Protein AF-A0A9P7X6H3-F1 (afdb_monomer)

Foldseek 3Di:
DDDDDPPPVVPPPPPPDDPPQQDDAPADPQKDWDAKAFADPVQGQFPAWPDFALQDAPNVLRVVLVVLVFFKWKFAQQGTIGGHLGTSDGHGDPHADQAHSNGSSHGHGYVRMIGMMGGHVSDDDPQKDWPAKFQADVPGQQADDKDFALQDDPSVLCVVQVVVDPQFQKWKFAAQGMIGTHNDHGDPVGHDPRVQQAHAHSNGNPDTGAHHSMITMMGGDDDDDDDDDDDDDDDDDDDDDDDDDQKAWPFKFFADVVGQADDDKDFALQDDQVVLVVVLVVAFKWKFADQTMIGGHNGTPDPHGDPQQAQAHSNGSVGTGAYDRMITMMGGHDDDDDDDDDDDDDDDDDDDDDDDDDDDDDDDQWAWQQAPDPQLAAEAFEDELWAWQDDDDPPPDDDDDDDDDDDTWILCCLVPALVNLLVLLVLCLLLRHREYAYEDADDPSSLVVVVSNLVSQVVCVVVVRRHAYEYAYECSRPPLPCLVVLLVSCLVCLPRPRFIAISVSAGEYEYEADLVSWQVSVVVSNVSNVGHHAYEYAHPDPPADDAPCVGRVNHQEYEPPVLQADPALDQRDCVVVVVRLPGHHQDVSVRRAYEYEHWQWWAAFDPRLRFATTENPPVSRVVSLVVCLVCLVRHSYYYYHHCQPLNTQGHQHALDPPPRSHIPPSPQRHNQLTNVLSSNVSSQSSCCSSVSHRDFLPAKKKKKKFFQEALPDDDDDPNHRGPPSVSYAQKIKMKIQDNAWWKKWKDFPNDIDIDIDGHGIDTDMDHHDAGQKMWMWIGDPNDTPDIDIDRRGHPDDDDPDDHRRMRMDMDD

Radius of gyration: 33.31 Å; Cα contacts (8 Å, |Δi|>4): 1770; chains: 1; bounding box: 80×88×104 Å

Structure (mmCIF, N/CA/C/O backbone):
data_AF-A0A9P7X6H3-F1
#
_entry.id   AF-A0A9P7X6H3-F1
#
loop_
_atom_site.group_PDB
_atom_site.id
_atom_site.type_symbol
_atom_site.label_atom_id
_atom_site.label_alt_id
_atom_site.label_comp_id
_atom_site.label_asym_id
_atom_site.label_entity_id
_atom_site.label_seq_id
_atom_site.pdbx_PDB_ins_code
_atom_site.Cartn_x
_atom_site.Cartn_y
_atom_site.Cartn_z
_atom_site.occupancy
_atom_site.B_iso_or_equiv
_atom_site.auth_seq_id
_atom_site.auth_comp_id
_atom_site.auth_asym_id
_atom_site.auth_atom_id
_atom_site.pdbx_PDB_model_num
ATOM 1 N N . MET A 1 1 ? 49.421 25.898 -24.407 1.00 41.81 1 MET A N 1
ATOM 2 C CA . MET A 1 1 ? 50.302 25.240 -23.419 1.00 41.81 1 MET A CA 1
ATOM 3 C C . MET A 1 1 ? 50.288 26.052 -22.137 1.00 41.81 1 MET A C 1
ATOM 5 O O . MET A 1 1 ? 50.899 27.104 -22.130 1.00 41.81 1 MET A O 1
ATOM 9 N N . VAL A 1 2 ? 49.574 25.591 -21.111 1.00 27.84 2 VAL A N 1
ATOM 10 C CA . VAL A 1 2 ? 50.087 25.382 -19.745 1.00 27.84 2 VAL A CA 1
ATOM 11 C C . VAL A 1 2 ? 49.205 24.264 -19.191 1.00 27.84 2 VAL A C 1
ATOM 13 O O . VAL A 1 2 ? 48.004 24.447 -19.017 1.00 27.84 2 VAL A O 1
ATOM 16 N N . ALA A 1 3 ? 49.777 23.071 -19.050 1.00 30.83 3 ALA A N 1
ATOM 17 C CA . ALA A 1 3 ? 49.120 21.932 -18.428 1.00 30.83 3 ALA A CA 1
ATOM 18 C C . ALA A 1 3 ? 49.237 22.090 -16.909 1.00 30.83 3 ALA A C 1
ATOM 20 O O . ALA A 1 3 ? 50.343 22.263 -16.399 1.00 30.83 3 ALA A O 1
ATOM 21 N N . ILE A 1 4 ? 48.111 22.046 -16.199 1.00 27.45 4 ILE A N 1
ATOM 22 C CA . ILE A 1 4 ? 48.088 21.968 -14.737 1.00 27.45 4 ILE A CA 1
ATOM 23 C C . ILE A 1 4 ? 47.802 20.508 -14.378 1.00 27.45 4 ILE A C 1
ATOM 25 O O . ILE A 1 4 ? 46.800 19.939 -14.807 1.00 27.45 4 ILE A O 1
ATOM 29 N N . SER A 1 5 ? 48.738 19.895 -13.655 1.00 29.77 5 SER A N 1
ATOM 30 C CA . SER A 1 5 ? 48.738 18.478 -13.284 1.00 29.77 5 SER A CA 1
ATOM 31 C C . SER A 1 5 ? 47.579 18.092 -12.346 1.00 29.77 5 SER A C 1
ATOM 33 O O . SER A 1 5 ? 47.166 18.917 -11.529 1.00 29.77 5 SER A O 1
ATOM 35 N N . PRO A 1 6 ? 47.110 16.824 -12.357 1.00 33.28 6 PRO A N 1
ATOM 36 C CA . PRO A 1 6 ? 45.924 16.375 -11.608 1.00 33.28 6 PRO A CA 1
ATOM 37 C C . PRO A 1 6 ? 46.096 16.310 -10.079 1.00 33.28 6 PRO A C 1
ATOM 39 O O . PRO A 1 6 ? 45.194 15.870 -9.372 1.00 33.28 6 PRO A O 1
ATOM 42 N N . SER A 1 7 ? 47.241 16.725 -9.538 1.00 33.44 7 SER A N 1
ATOM 43 C CA . SER A 1 7 ? 47.628 16.425 -8.155 1.00 33.44 7 SER A CA 1
ATOM 44 C C . SER A 1 7 ? 47.259 17.505 -7.128 1.00 33.44 7 SER A C 1
ATOM 46 O O . SER A 1 7 ? 47.526 17.313 -5.948 1.00 33.44 7 SER A O 1
ATOM 48 N N . PHE A 1 8 ? 46.625 18.615 -7.531 1.00 28.17 8 PHE A N 1
ATOM 49 C CA . PHE A 1 8 ? 46.213 19.697 -6.612 1.00 28.17 8 PHE A CA 1
ATOM 50 C C . PHE A 1 8 ? 44.702 19.780 -6.333 1.00 28.17 8 PHE A C 1
ATOM 52 O O . PHE A 1 8 ? 44.291 20.506 -5.432 1.00 28.17 8 PHE A O 1
ATOM 59 N N . LEU A 1 9 ? 43.872 18.992 -7.023 1.00 29.41 9 LEU A N 1
ATOM 60 C CA . LEU A 1 9 ? 42.429 18.886 -6.737 1.00 29.41 9 LEU A CA 1
ATOM 61 C C . LEU A 1 9 ? 42.091 17.803 -5.696 1.00 29.41 9 LEU A C 1
ATOM 63 O O . LEU A 1 9 ? 40.960 17.731 -5.227 1.00 29.41 9 LEU A O 1
ATOM 67 N N . VAL A 1 10 ? 43.080 17.008 -5.277 1.00 32.66 10 VAL A N 1
ATOM 68 C CA . VAL A 1 10 ? 42.903 15.884 -4.337 1.00 32.66 10 VAL A CA 1
ATOM 69 C C . VAL A 1 10 ? 43.059 16.305 -2.864 1.00 32.66 10 VAL A C 1
ATOM 71 O O . VAL A 1 10 ? 42.777 15.517 -1.972 1.00 32.66 10 VAL A O 1
ATOM 74 N N . SER A 1 11 ? 43.426 17.561 -2.571 1.00 28.02 11 SER A N 1
ATOM 75 C CA . SER A 1 11 ? 43.673 18.008 -1.185 1.00 28.02 11 SER A CA 1
ATOM 76 C C . SER A 1 11 ? 42.703 19.064 -0.638 1.00 28.02 11 SER A C 1
ATOM 78 O O . SER A 1 11 ? 42.835 19.440 0.523 1.00 28.02 11 SER A O 1
ATOM 80 N N . ALA A 1 12 ? 41.711 19.507 -1.421 1.00 30.08 12 ALA A N 1
ATOM 81 C CA . ALA A 1 12 ? 40.675 20.454 -0.972 1.00 30.08 12 ALA A CA 1
ATOM 82 C C . ALA A 1 12 ? 39.260 19.842 -0.871 1.00 30.08 12 ALA A C 1
ATOM 84 O O . ALA A 1 12 ? 38.322 20.532 -0.486 1.00 30.08 12 ALA A O 1
ATOM 85 N N . LEU A 1 13 ? 39.098 18.546 -1.169 1.00 28.98 13 LEU A N 1
ATOM 86 C CA . LEU A 1 13 ? 37.821 17.821 -1.053 1.00 28.98 13 LEU A CA 1
ATOM 87 C C . LEU A 1 13 ? 37.725 16.924 0.195 1.00 28.98 13 LEU A C 1
ATOM 89 O O . LEU A 1 13 ? 36.694 16.303 0.424 1.00 28.98 13 LEU A O 1
ATOM 93 N N . SER A 1 14 ? 38.747 16.913 1.054 1.00 29.20 14 SER A N 1
ATOM 94 C CA . SER A 1 14 ? 38.771 16.099 2.282 1.00 29.20 14 SER A CA 1
ATOM 95 C C . SER A 1 14 ? 38.169 16.788 3.519 1.00 29.20 14 SER A C 1
ATOM 97 O O . SER A 1 14 ? 38.412 16.341 4.636 1.00 29.20 14 SER A O 1
ATOM 99 N N . GLN A 1 15 ? 37.396 17.871 3.358 1.00 30.36 15 GLN A N 1
ATOM 100 C CA . GLN A 1 15 ? 36.720 18.554 4.478 1.00 30.36 15 GLN A CA 1
ATOM 101 C C . GLN A 1 15 ? 35.250 18.927 4.233 1.00 30.36 15 GLN A C 1
ATOM 103 O O . GLN A 1 15 ? 34.681 19.693 5.007 1.00 30.36 15 GLN A O 1
ATOM 108 N N . ILE A 1 16 ? 34.581 18.343 3.235 1.00 31.72 16 ILE A N 1
ATOM 109 C CA . ILE A 1 16 ? 33.112 18.335 3.249 1.00 31.72 16 ILE A CA 1
ATOM 110 C C . ILE A 1 16 ? 32.693 17.027 3.908 1.00 31.72 16 ILE A C 1
ATOM 112 O O . ILE A 1 16 ? 32.660 15.973 3.275 1.00 31.72 16 ILE A O 1
ATOM 116 N N . ALA A 1 17 ? 32.453 17.098 5.217 1.00 27.98 17 ALA A N 1
ATOM 117 C CA . ALA A 1 17 ? 31.860 15.999 5.958 1.00 27.98 17 ALA A CA 1
ATOM 118 C C . ALA A 1 17 ? 30.542 15.574 5.273 1.00 27.98 17 ALA A C 1
ATOM 120 O O . ALA A 1 17 ? 29.773 16.440 4.843 1.00 27.98 17 ALA A O 1
ATOM 121 N N . PRO A 1 18 ? 30.275 14.263 5.148 1.00 27.91 18 PRO A N 1
ATOM 122 C CA . PRO A 1 18 ? 29.034 13.761 4.575 1.00 27.91 18 PRO A CA 1
ATOM 123 C C . PRO A 1 18 ? 27.841 14.323 5.354 1.00 27.91 18 PRO A C 1
ATOM 125 O O . PRO A 1 18 ? 27.848 14.319 6.584 1.00 27.91 18 PRO A O 1
ATOM 128 N N . LEU A 1 19 ? 26.804 14.787 4.649 1.00 32.22 19 LEU A N 1
ATOM 129 C CA . LEU A 1 19 ? 25.505 15.067 5.263 1.00 32.22 19 LEU A CA 1
ATOM 130 C C . LEU A 1 19 ? 24.871 13.725 5.647 1.00 32.22 19 LEU A C 1
ATOM 132 O O . LEU A 1 19 ? 24.124 13.113 4.886 1.00 32.22 19 LEU A O 1
ATOM 136 N N . THR A 1 20 ? 25.243 13.237 6.824 1.00 31.69 20 THR A N 1
ATOM 137 C CA . THR A 1 20 ? 24.634 12.099 7.499 1.00 31.69 20 THR A CA 1
ATOM 138 C C . THR A 1 20 ? 23.158 12.408 7.746 1.00 31.69 20 THR A C 1
ATOM 140 O O . THR A 1 20 ? 22.813 13.387 8.411 1.00 31.69 20 THR A O 1
ATOM 143 N N . LYS A 1 21 ? 22.270 11.581 7.170 1.00 36.97 21 LYS A N 1
ATOM 144 C CA . LYS A 1 21 ? 20.829 11.582 7.467 1.00 36.97 21 LYS A CA 1
ATOM 145 C C . LYS A 1 21 ? 20.679 11.527 8.984 1.00 36.97 21 LYS A C 1
ATOM 147 O O . LYS A 1 21 ? 21.232 10.638 9.629 1.00 36.97 21 LYS A O 1
ATOM 152 N N . ARG A 1 22 ? 19.991 12.530 9.527 1.00 42.62 22 ARG A N 1
ATOM 153 C CA . ARG A 1 22 ? 19.815 12.694 10.963 1.00 42.62 22 ARG A CA 1
ATOM 154 C C . ARG A 1 22 ? 18.966 11.541 11.510 1.00 42.62 22 ARG A C 1
ATOM 156 O O . ARG A 1 22 ? 17.869 11.319 11.000 1.00 42.62 22 ARG A O 1
ATOM 163 N N . ALA A 1 23 ? 19.489 10.770 12.463 1.00 43.84 23 ALA A N 1
ATOM 164 C CA . ALA A 1 23 ? 18.761 9.662 13.065 1.00 43.84 23 ALA A CA 1
ATOM 165 C C . ALA A 1 23 ? 17.569 10.214 13.857 1.00 43.84 23 ALA A C 1
ATOM 167 O O . ALA A 1 23 ? 17.707 11.177 14.614 1.00 43.84 23 ALA A O 1
ATOM 168 N N . ALA A 1 24 ? 16.388 9.624 13.667 1.00 51.12 24 ALA A N 1
ATOM 169 C CA . ALA A 1 24 ? 15.258 9.926 14.531 1.00 51.12 24 ALA A CA 1
ATOM 170 C C . ALA A 1 24 ? 15.581 9.402 15.940 1.00 51.12 24 ALA A C 1
ATOM 172 O O . ALA A 1 24 ? 15.992 8.244 16.060 1.00 51.12 24 ALA A O 1
ATOM 173 N N . PRO A 1 25 ? 15.421 10.222 16.991 1.00 62.91 25 PRO A N 1
ATOM 174 C CA . PRO A 1 25 ? 15.716 9.777 18.338 1.00 62.91 25 PRO A CA 1
ATOM 175 C C . PRO A 1 25 ? 14.772 8.632 18.760 1.00 62.91 25 PRO A C 1
ATOM 177 O O . PRO A 1 25 ? 13.554 8.708 18.587 1.00 62.91 25 PRO A O 1
ATOM 180 N N . VAL A 1 26 ? 15.343 7.561 19.311 1.00 78.25 26 VAL A N 1
ATOM 181 C CA . VAL A 1 26 ? 14.669 6.501 20.067 1.00 78.25 26 VAL A CA 1
ATOM 182 C C . VAL A 1 26 ? 14.180 7.054 21.410 1.00 78.25 26 VAL A C 1
ATOM 184 O O . VAL A 1 26 ? 14.840 6.979 22.450 1.00 78.25 26 VAL A O 1
ATOM 187 N N . LEU A 1 27 ? 12.968 7.600 21.393 1.00 75.69 27 LEU A N 1
ATOM 188 C CA . LEU A 1 27 ? 12.344 8.173 22.579 1.00 75.69 27 LEU A CA 1
ATOM 189 C C . LEU A 1 27 ? 11.728 7.092 23.491 1.00 75.69 27 LEU A C 1
ATOM 191 O O . LEU A 1 27 ? 11.191 6.095 23.001 1.00 75.69 27 LEU A O 1
ATOM 195 N N . PRO A 1 28 ? 11.727 7.290 24.824 1.00 76.62 28 PRO A N 1
ATOM 196 C CA . PRO A 1 28 ? 10.930 6.478 25.735 1.00 76.62 28 PRO A CA 1
ATOM 197 C C . PRO A 1 28 ? 9.444 6.490 25.352 1.00 76.62 28 PRO A C 1
ATOM 199 O O . PRO A 1 28 ? 8.926 7.491 24.855 1.00 76.62 28 PRO A O 1
ATOM 202 N N . ALA A 1 29 ? 8.737 5.395 25.641 1.00 70.12 29 ALA A N 1
ATOM 203 C CA . ALA A 1 29 ? 7.319 5.259 25.323 1.00 70.12 29 ALA A CA 1
ATOM 204 C C . ALA A 1 29 ? 6.492 6.445 25.849 1.00 70.12 29 ALA A C 1
ATOM 206 O O . ALA A 1 29 ? 6.606 6.853 27.011 1.00 70.12 29 ALA A O 1
ATOM 207 N N . GLY A 1 30 ? 5.652 6.982 24.966 1.00 63.94 30 GLY A N 1
ATOM 208 C CA . GLY A 1 30 ? 4.824 8.139 25.251 1.00 63.94 30 GLY A CA 1
ATOM 209 C C . GLY A 1 30 ? 5.572 9.464 25.212 1.00 63.94 30 GLY A C 1
ATOM 210 O O . GLY A 1 30 ? 5.006 10.415 25.699 1.00 63.94 30 GLY A O 1
ATOM 211 N N . TRP A 1 31 ? 6.792 9.585 24.686 1.00 79.12 31 TRP A N 1
ATOM 212 C CA . TRP A 1 31 ? 7.409 10.888 24.406 1.00 79.12 31 TRP A CA 1
ATOM 213 C C . TRP A 1 31 ? 7.329 11.229 22.924 1.00 79.12 31 TRP A C 1
ATOM 215 O O . TRP A 1 31 ? 7.522 10.377 22.063 1.00 79.12 31 TRP A O 1
ATOM 225 N N . THR A 1 32 ? 7.048 12.493 22.627 1.00 71.12 32 THR A N 1
ATOM 226 C CA . THR A 1 32 ? 6.862 13.005 21.269 1.00 71.12 32 THR A CA 1
ATOM 227 C C . THR A 1 32 ? 7.611 14.316 21.102 1.00 71.12 32 THR A C 1
ATOM 229 O O . THR A 1 32 ? 7.591 15.176 21.990 1.00 71.12 32 THR A O 1
ATOM 232 N N . TYR A 1 33 ? 8.284 14.472 19.963 1.00 80.12 33 TYR A N 1
ATOM 233 C CA . TYR A 1 33 ? 8.873 15.751 19.588 1.00 80.12 33 TYR A CA 1
ATOM 234 C C . TYR A 1 33 ? 7.766 16.784 19.384 1.00 80.12 33 TYR A C 1
ATOM 236 O O . TYR A 1 33 ? 6.768 16.494 18.730 1.00 80.12 33 TYR A O 1
ATOM 244 N N . GLN A 1 34 ? 7.938 17.968 19.966 1.00 76.62 34 GLN A N 1
ATOM 245 C CA . GLN A 1 34 ? 6.949 19.037 19.888 1.00 76.62 34 GLN A CA 1
ATOM 246 C C . GLN A 1 34 ? 7.307 20.011 18.777 1.00 76.62 34 GLN A C 1
ATOM 248 O O . GLN A 1 34 ? 6.606 20.099 17.775 1.00 76.62 34 GLN A O 1
ATOM 253 N N . ASN A 1 35 ? 8.381 20.775 18.971 1.00 77.38 35 ASN A N 1
ATOM 254 C CA . ASN A 1 35 ? 8.895 21.718 17.984 1.00 77.38 35 ASN A CA 1
ATOM 255 C C . ASN A 1 35 ? 10.241 22.304 18.450 1.00 77.38 35 ASN A C 1
ATOM 257 O O . ASN A 1 35 ? 10.721 22.018 19.553 1.00 77.38 35 ASN A O 1
ATOM 261 N N . CYS A 1 36 ? 10.818 23.178 17.629 1.00 83.19 36 CYS A N 1
ATOM 262 C CA . CYS A 1 36 ? 11.856 24.112 18.041 1.00 83.19 36 CYS A CA 1
ATOM 263 C C . CYS A 1 36 ? 11.220 25.384 18.628 1.00 83.19 36 CYS A C 1
ATOM 265 O O . CYS A 1 36 ? 10.339 25.992 18.014 1.00 83.19 36 CYS A O 1
ATOM 267 N N . TYR A 1 37 ? 11.683 25.809 19.802 1.00 81.88 37 TYR A N 1
ATOM 268 C CA . TYR A 1 37 ? 11.174 26.993 20.496 1.00 81.88 37 TYR A CA 1
ATOM 269 C C . TYR A 1 37 ? 12.285 28.007 20.747 1.00 81.88 37 TYR A C 1
ATOM 271 O O . TYR A 1 37 ? 13.452 27.638 20.888 1.00 81.88 37 TYR A O 1
ATOM 279 N N . LYS A 1 38 ? 11.918 29.290 20.818 1.00 82.38 38 LYS A N 1
ATOM 280 C CA . LYS A 1 38 ? 12.827 30.336 21.294 1.00 82.38 38 LYS A CA 1
ATOM 281 C C . LYS A 1 38 ? 13.113 30.123 22.782 1.00 82.38 38 LYS A C 1
ATOM 283 O O . LYS A 1 38 ? 12.173 29.964 23.560 1.00 82.38 38 LYS A O 1
ATOM 288 N N . ASP A 1 39 ? 14.384 30.168 23.152 1.00 82.50 39 ASP A N 1
ATOM 289 C CA . ASP A 1 39 ? 14.841 30.118 24.538 1.00 82.50 39 ASP A CA 1
ATOM 290 C C . ASP A 1 39 ? 15.669 31.365 24.885 1.00 82.50 39 ASP A C 1
ATOM 292 O O . ASP A 1 39 ? 16.055 32.131 24.000 1.00 82.50 39 ASP A O 1
ATOM 296 N N . SER A 1 40 ? 15.887 31.629 26.171 1.00 80.00 40 SER A N 1
ATOM 297 C CA . SER A 1 40 ? 16.747 32.726 26.614 1.00 80.00 40 SER A CA 1
ATOM 298 C C . SER A 1 40 ? 17.329 32.460 27.994 1.00 80.00 40 SER A C 1
ATOM 300 O O . SER A 1 40 ? 16.623 32.046 28.911 1.00 80.00 40 SER A O 1
ATOM 302 N N . SER A 1 41 ? 18.602 32.804 28.188 1.00 77.81 41 SER A N 1
ATOM 303 C CA . SER A 1 41 ? 19.276 32.691 29.487 1.00 77.81 41 SER A CA 1
ATOM 304 C C . SER A 1 41 ? 18.647 33.541 30.599 1.00 77.81 41 SER A C 1
ATOM 306 O O . SER A 1 41 ? 18.790 33.198 31.770 1.00 77.81 41 SER A O 1
ATOM 308 N N . SER A 1 42 ? 17.918 34.609 30.259 1.00 74.25 42 SER A N 1
ATOM 309 C CA . SER A 1 42 ? 17.187 35.442 31.225 1.00 74.25 42 SER A CA 1
ATOM 310 C C . SER A 1 42 ? 15.751 34.970 31.493 1.00 74.25 42 SER A C 1
ATOM 312 O O . SER A 1 42 ? 15.132 35.432 32.449 1.00 74.25 42 SER A O 1
ATOM 314 N N . SER A 1 43 ? 15.218 34.057 30.675 1.00 74.50 43 SER A N 1
ATOM 315 C CA . SER A 1 43 ? 13.854 33.526 30.782 1.00 74.50 43 SER A CA 1
ATOM 316 C C . SER A 1 43 ? 13.776 32.146 30.124 1.00 74.50 43 SER A C 1
ATOM 318 O O . SER A 1 43 ? 13.215 32.002 29.035 1.00 74.50 43 SER A O 1
ATOM 320 N N . ARG A 1 44 ? 14.363 31.140 30.784 1.00 80.94 44 ARG A N 1
ATOM 321 C CA . ARG A 1 44 ? 14.472 29.780 30.246 1.00 80.94 44 ARG A CA 1
ATOM 322 C C . ARG A 1 44 ? 13.105 29.121 30.075 1.00 80.94 44 ARG A C 1
ATOM 324 O O . ARG A 1 44 ? 12.334 29.032 31.035 1.00 80.94 44 ARG A O 1
ATOM 331 N N . LEU A 1 45 ? 12.848 28.608 28.872 1.00 79.00 45 LEU A N 1
ATOM 332 C CA . LEU A 1 45 ? 11.628 27.888 28.508 1.00 79.00 45 LEU A CA 1
ATOM 333 C C . LEU A 1 45 ? 11.463 26.602 29.326 1.00 79.00 45 LEU A C 1
ATOM 335 O O . LEU A 1 45 ? 10.361 26.299 29.784 1.00 79.00 45 LEU A O 1
ATOM 339 N N . LEU A 1 46 ? 12.568 25.878 29.521 1.00 85.19 46 LEU A N 1
ATOM 340 C CA . LEU A 1 46 ? 12.690 24.740 30.425 1.00 85.19 46 LEU A CA 1
ATOM 341 C C . LEU A 1 46 ? 13.679 25.129 31.536 1.00 85.19 46 LEU A C 1
ATOM 343 O O . LEU A 1 46 ? 14.866 25.269 31.253 1.00 85.19 46 LEU A O 1
ATOM 347 N N . PRO A 1 47 ? 13.236 25.348 32.786 1.00 80.75 47 PRO A N 1
ATOM 348 C CA . PRO A 1 47 ? 14.084 25.949 33.815 1.00 80.75 47 PRO A CA 1
ATOM 349 C C . PRO A 1 47 ? 15.111 24.996 34.444 1.00 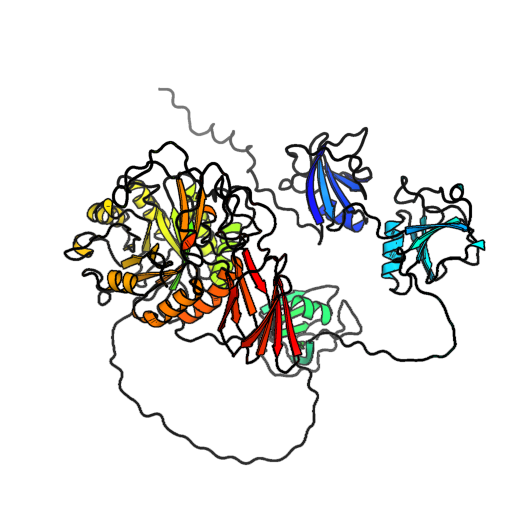80.75 47 PRO A C 1
ATOM 351 O O . PRO A 1 47 ? 16.033 25.474 35.102 1.00 80.75 47 PRO A O 1
ATOM 354 N N . SER A 1 48 ? 14.978 23.672 34.289 1.00 82.62 48 SER A N 1
ATOM 355 C CA . SER A 1 48 ? 15.844 22.704 34.979 1.00 82.62 48 SER A CA 1
ATOM 356 C C . SER A 1 48 ? 16.898 22.116 34.043 1.00 82.62 48 SER A C 1
ATOM 358 O O . SER A 1 48 ? 16.606 21.180 33.306 1.00 82.62 48 SER A O 1
ATOM 360 N N . GLN A 1 49 ? 18.139 22.609 34.083 1.00 91.56 49 GLN A N 1
ATOM 361 C CA . GLN A 1 49 ? 19.245 21.970 33.360 1.00 91.56 49 GLN A CA 1
ATOM 362 C C . GLN A 1 49 ? 19.634 20.665 34.058 1.00 91.56 49 GLN A C 1
ATOM 364 O O . GLN A 1 49 ? 20.092 20.681 35.200 1.00 91.56 49 GLN A O 1
ATOM 369 N N . LEU A 1 50 ? 19.469 19.530 33.382 1.00 84.00 50 LEU A N 1
ATOM 370 C CA . LEU A 1 50 ? 19.810 18.227 33.946 1.00 84.00 50 LEU A CA 1
ATOM 371 C C . LEU A 1 50 ? 21.303 17.916 33.795 1.00 84.00 50 LEU A C 1
ATOM 373 O O . LEU A 1 50 ? 21.896 17.300 34.678 1.00 84.00 50 LEU A O 1
ATOM 377 N N . TYR A 1 51 ? 21.907 18.326 32.677 1.00 89.88 51 TYR A N 1
ATOM 378 C CA . TYR A 1 51 ? 23.354 18.286 32.456 1.00 89.88 51 TYR A CA 1
ATOM 379 C C . TYR A 1 51 ? 23.758 19.120 31.229 1.00 89.88 51 TYR A C 1
ATOM 381 O O . TYR A 1 51 ? 22.930 19.470 30.388 1.00 89.88 51 TYR A O 1
ATOM 389 N N . SER A 1 52 ? 25.063 19.368 31.098 1.00 92.06 52 SER A N 1
ATOM 390 C CA . SER A 1 52 ? 25.705 19.844 29.871 1.00 92.06 52 SER A CA 1
ATOM 391 C C . SER A 1 52 ? 26.975 19.029 29.617 1.00 92.06 52 SER A C 1
ATOM 393 O O . SER A 1 52 ? 27.739 18.775 30.550 1.00 92.06 52 SER A O 1
ATOM 395 N N . GLY A 1 53 ? 27.190 18.547 28.390 1.00 83.75 53 GLY A N 1
ATOM 396 C CA . GLY A 1 53 ? 28.360 17.722 28.085 1.00 83.75 53 GLY A CA 1
ATOM 397 C C . GLY A 1 53 ? 28.490 17.265 26.633 1.00 83.75 53 GLY A C 1
ATOM 398 O O . GLY A 1 53 ? 27.553 17.324 25.838 1.00 83.75 53 GLY A O 1
ATOM 399 N N . SER A 1 54 ? 29.681 16.767 26.289 1.00 81.62 54 SER A N 1
ATOM 400 C CA . SER A 1 54 ? 30.033 16.340 24.927 1.00 81.62 54 SER A CA 1
ATOM 401 C C . SER A 1 54 ? 29.333 15.062 24.463 1.00 81.62 54 SER A C 1
ATOM 403 O O . SER A 1 54 ? 29.358 14.781 23.278 1.00 81.62 54 SER A O 1
ATOM 405 N N . ALA A 1 55 ? 28.688 14.310 25.356 1.00 82.44 55 ALA A N 1
ATOM 406 C CA . ALA A 1 55 ? 27.956 13.084 25.029 1.00 82.44 55 ALA A CA 1
ATOM 407 C C . ALA A 1 55 ? 26.428 13.289 24.926 1.00 82.44 55 ALA A C 1
ATOM 409 O O . ALA A 1 55 ? 25.675 12.323 25.001 1.00 82.44 55 ALA A O 1
ATOM 410 N N . ASN A 1 56 ? 25.949 14.533 24.810 1.00 90.50 56 ASN A N 1
ATOM 411 C CA . ASN A 1 56 ? 24.517 14.831 24.752 1.00 90.50 56 ASN A CA 1
ATOM 412 C C . ASN A 1 56 ? 23.876 14.389 23.426 1.00 90.50 56 ASN A C 1
ATOM 414 O O . ASN A 1 56 ? 24.396 14.726 22.363 1.00 90.50 56 ASN A O 1
ATOM 418 N N . SER A 1 57 ? 22.726 13.722 23.493 1.00 92.19 57 SER A N 1
ATOM 419 C CA . SER A 1 57 ? 21.817 13.449 22.374 1.00 92.19 57 SER A CA 1
ATOM 420 C C . SER A 1 57 ? 20.362 13.731 22.786 1.00 92.19 57 SER A C 1
ATOM 422 O O . SER A 1 57 ? 20.063 13.890 23.975 1.00 92.19 57 SER A O 1
ATOM 424 N N . LEU A 1 58 ? 19.440 13.805 21.822 1.00 86.50 58 LEU A N 1
ATOM 425 C CA . LEU A 1 58 ? 18.004 13.946 22.089 1.00 86.50 58 LEU A CA 1
ATOM 426 C C . LEU A 1 58 ? 17.488 12.728 22.868 1.00 86.50 58 LEU A C 1
ATOM 428 O O . LEU A 1 58 ? 16.766 12.903 23.846 1.00 86.50 58 LEU A O 1
ATOM 432 N N . ASP A 1 59 ? 17.939 11.519 22.519 1.00 87.88 59 ASP A N 1
ATOM 433 C CA . ASP A 1 59 ? 17.601 10.280 23.240 1.00 87.88 59 ASP A CA 1
ATOM 434 C C . ASP A 1 59 ? 18.030 10.323 24.693 1.00 87.88 59 ASP A C 1
ATOM 436 O O . ASP A 1 59 ? 17.236 10.072 25.601 1.00 87.88 59 ASP A O 1
ATOM 440 N N . SER A 1 60 ? 19.303 10.659 24.925 1.00 90.50 60 SER A N 1
ATOM 441 C CA . SER A 1 60 ? 19.860 10.678 26.268 1.00 90.50 60 SER A CA 1
ATOM 442 C C . SER A 1 60 ? 19.208 11.772 27.099 1.00 90.50 60 SER A C 1
ATOM 444 O O . SER A 1 60 ? 18.986 11.576 28.294 1.00 90.50 60 SER A O 1
ATOM 446 N N . CYS A 1 61 ? 18.876 12.905 26.476 1.00 92.62 61 CYS A N 1
ATOM 447 C CA . CYS A 1 61 ? 18.219 14.003 27.157 1.00 92.62 61 CYS A CA 1
ATOM 448 C C . CYS A 1 61 ? 16.786 13.632 27.557 1.00 92.62 61 CYS A C 1
ATOM 450 O O . CYS A 1 61 ? 16.437 13.708 28.736 1.00 92.62 61 CYS A O 1
ATOM 452 N N . VAL A 1 62 ? 15.981 13.127 26.618 1.00 89.62 62 VAL A N 1
ATOM 453 C CA . VAL A 1 62 ? 14.592 12.731 26.887 1.00 89.62 62 VAL A CA 1
ATOM 454 C C . VAL A 1 62 ? 14.529 11.554 27.864 1.00 89.62 62 VAL A C 1
ATOM 456 O O . VAL A 1 62 ? 13.742 11.589 28.809 1.00 89.62 62 VAL A O 1
ATOM 459 N N . ALA A 1 63 ? 15.384 10.537 27.715 1.00 83.69 63 ALA A N 1
ATOM 460 C CA . ALA A 1 63 ? 15.431 9.398 28.631 1.00 83.69 63 ALA A CA 1
ATOM 461 C C . ALA A 1 63 ? 15.785 9.818 30.063 1.00 83.69 63 ALA A C 1
ATOM 463 O O . ALA A 1 63 ? 15.180 9.327 31.023 1.00 83.69 63 ALA A O 1
ATOM 464 N N . LYS A 1 64 ? 16.726 10.753 30.225 1.00 82.69 64 LYS A N 1
ATOM 465 C CA . LYS A 1 64 ? 17.119 11.251 31.545 1.00 82.69 64 LYS A CA 1
ATOM 466 C C . LYS A 1 64 ? 16.071 12.187 32.144 1.00 82.69 64 LYS A C 1
ATOM 468 O O . LYS A 1 64 ? 15.777 12.027 33.323 1.00 82.69 64 LYS A O 1
ATOM 473 N N . CYS A 1 65 ? 15.438 13.063 31.360 1.00 78.94 65 CYS A N 1
ATOM 474 C CA . CYS A 1 65 ? 14.298 13.858 31.834 1.00 78.94 65 CYS A CA 1
ATOM 475 C C . CYS A 1 65 ? 13.118 12.963 32.246 1.00 78.94 65 CYS A C 1
ATOM 477 O O . CYS A 1 65 ? 12.526 13.181 33.300 1.00 78.94 65 CYS A O 1
ATOM 479 N N . ASN A 1 66 ? 12.829 11.902 31.483 1.00 80.50 66 ASN A N 1
ATOM 480 C CA . ASN A 1 66 ? 11.809 10.909 31.826 1.00 80.50 66 ASN A CA 1
ATOM 481 C C . ASN A 1 66 ? 12.154 10.138 33.109 1.00 80.50 66 ASN A C 1
ATOM 483 O O . ASN A 1 66 ? 11.281 9.924 33.944 1.00 80.50 66 ASN A O 1
ATOM 487 N N . THR A 1 67 ? 13.419 9.746 33.286 1.00 74.81 67 THR A N 1
ATOM 488 C CA . THR A 1 67 ? 13.896 9.076 34.512 1.00 74.81 67 THR A CA 1
ATOM 489 C C . THR A 1 67 ? 13.851 10.015 35.718 1.00 74.81 67 THR A C 1
ATOM 491 O O . THR A 1 67 ? 13.524 9.589 36.820 1.00 74.81 67 THR A O 1
ATOM 494 N N . ALA A 1 68 ? 14.120 11.304 35.502 1.00 60.03 68 ALA A N 1
ATOM 495 C CA . ALA A 1 68 ? 14.006 12.352 36.510 1.00 60.03 68 ALA A CA 1
ATOM 496 C C . ALA A 1 68 ? 12.551 12.799 36.769 1.00 60.03 68 ALA A C 1
ATOM 498 O O . ALA A 1 68 ? 12.322 13.666 37.607 1.00 60.03 68 ALA A O 1
ATOM 499 N N . GLY A 1 69 ? 11.566 12.196 36.089 1.00 58.00 69 GLY A N 1
ATOM 500 C CA . GLY A 1 69 ? 10.141 12.423 36.333 1.00 58.00 69 GLY A CA 1
ATOM 501 C C . GLY A 1 69 ? 9.560 13.685 35.693 1.00 58.00 69 GLY A C 1
ATOM 502 O O . GLY A 1 69 ? 8.443 14.065 36.035 1.00 58.00 69 GLY A O 1
ATOM 503 N N . TYR A 1 70 ? 10.280 14.330 34.774 1.00 74.38 70 TYR A N 1
ATOM 504 C CA . TYR A 1 70 ? 9.788 15.503 34.054 1.00 74.38 70 TYR A CA 1
ATOM 505 C C . TYR A 1 70 ? 8.862 15.117 32.895 1.00 74.38 70 TYR A C 1
ATOM 507 O O . TYR A 1 70 ? 9.017 14.045 32.312 1.00 74.38 70 TYR A O 1
ATOM 515 N N . VAL A 1 71 ? 7.919 15.992 32.528 1.00 70.50 71 VAL A N 1
ATOM 516 C CA . VAL A 1 71 ? 7.013 15.780 31.375 1.00 70.50 71 VAL A CA 1
ATOM 517 C C . VAL A 1 71 ? 7.403 16.563 30.118 1.00 70.50 71 VAL A C 1
ATOM 519 O O . VAL A 1 71 ? 6.855 16.298 29.048 1.00 70.50 71 VAL A O 1
ATOM 522 N N . PHE A 1 72 ? 8.380 17.466 30.232 1.00 77.56 72 PHE A N 1
ATOM 523 C CA . PHE A 1 72 ? 9.064 18.126 29.124 1.00 77.56 72 PHE A CA 1
ATOM 524 C C . PHE A 1 72 ? 10.575 17.921 29.213 1.00 77.56 72 PHE A C 1
ATOM 526 O O . PHE A 1 72 ? 11.163 17.896 30.297 1.00 77.56 72 PHE A O 1
ATOM 533 N N . ALA A 1 73 ? 11.194 17.814 28.046 1.00 92.50 73 ALA A N 1
ATOM 534 C CA . ALA A 1 73 ? 12.628 17.688 27.856 1.00 92.50 73 ALA A CA 1
ATOM 535 C C . ALA A 1 73 ? 13.034 18.573 26.684 1.00 92.50 73 ALA A C 1
ATOM 537 O O . ALA A 1 73 ? 12.263 18.736 25.737 1.00 92.50 73 ALA A O 1
ATOM 538 N N . GLY A 1 74 ? 14.236 19.125 26.706 1.00 93.75 74 GLY A N 1
ATOM 539 C CA . GLY A 1 74 ? 14.724 19.898 25.588 1.00 93.75 74 GLY A CA 1
ATOM 540 C C . GLY A 1 74 ? 16.229 20.007 25.540 1.00 93.75 74 GLY A C 1
ATOM 541 O O . GLY A 1 74 ? 16.894 20.142 26.562 1.00 93.75 74 GLY A O 1
ATOM 542 N N . ALA A 1 75 ? 16.759 19.929 24.327 1.00 94.62 75 ALA A N 1
ATOM 543 C CA . ALA A 1 75 ? 18.186 20.020 24.088 1.00 94.62 75 ALA A CA 1
ATOM 544 C C . ALA A 1 75 ? 18.536 21.351 23.419 1.00 94.62 75 ALA A C 1
ATOM 546 O O . ALA A 1 75 ? 17.920 21.729 22.415 1.00 94.62 75 ALA A O 1
ATOM 547 N N . GLU A 1 76 ? 19.522 22.048 23.982 1.00 92.56 76 GLU A N 1
ATOM 548 C CA . GLU A 1 76 ? 19.989 23.358 23.524 1.00 92.56 76 GLU A CA 1
ATOM 549 C C . GLU A 1 76 ? 21.501 23.326 23.265 1.00 92.56 76 GLU A C 1
ATOM 551 O O . GLU A 1 76 ? 22.259 22.561 23.870 1.00 92.56 76 GLU A O 1
ATOM 556 N N . TYR A 1 77 ? 21.939 24.157 22.321 1.00 90.69 77 TYR A N 1
ATOM 557 C CA . TYR A 1 77 ? 23.343 24.416 22.019 1.00 90.69 77 TYR A CA 1
ATOM 558 C C . TYR A 1 77 ? 24.207 23.164 21.750 1.00 90.69 77 TYR A C 1
ATOM 560 O O . TYR A 1 77 ? 25.436 23.182 21.874 1.00 90.69 77 TYR A O 1
ATOM 568 N N . GLY A 1 78 ? 23.607 22.055 21.321 1.00 89.75 78 GLY A N 1
ATOM 569 C CA . GLY A 1 78 ? 24.283 20.782 21.062 1.00 89.75 78 GLY A CA 1
ATOM 570 C C . GLY A 1 78 ? 24.627 19.968 22.314 1.00 89.75 78 GLY A C 1
ATOM 571 O O . GLY A 1 78 ? 24.552 18.742 22.285 1.00 89.75 78 GLY A O 1
ATOM 572 N N . ALA A 1 79 ? 24.993 20.618 23.419 1.00 93.25 79 ALA A N 1
ATOM 573 C CA . ALA A 1 79 ? 25.567 19.966 24.599 1.00 93.25 79 ALA A CA 1
ATOM 574 C C . ALA A 1 79 ? 24.633 19.928 25.814 1.00 93.25 79 ALA A C 1
ATOM 576 O O . ALA A 1 79 ? 24.884 19.153 26.736 1.00 93.25 79 ALA A O 1
ATOM 577 N N . GLU A 1 80 ? 23.586 20.748 25.834 1.00 94.06 80 GLU A N 1
ATOM 578 C CA . GLU A 1 80 ? 22.781 20.978 27.029 1.00 94.06 80 GLU A CA 1
ATOM 579 C C . GLU A 1 80 ? 21.487 20.174 26.991 1.00 94.06 80 GLU A C 1
ATOM 581 O O . GLU A 1 80 ? 20.862 20.027 25.938 1.00 94.06 80 GLU A O 1
ATOM 586 N N . CYS A 1 81 ? 21.082 19.670 28.153 1.00 95.38 81 CYS A N 1
ATOM 587 C CA . CYS A 1 81 ? 19.798 19.024 28.356 1.00 95.38 81 CYS A CA 1
ATOM 588 C C . CYS A 1 81 ? 19.035 19.718 29.482 1.00 95.38 81 CYS A C 1
ATOM 590 O O . CYS A 1 81 ? 19.531 19.829 30.606 1.00 95.38 81 CYS A O 1
ATOM 592 N N . TRP A 1 82 ? 17.817 20.140 29.175 1.00 93.25 82 TRP A N 1
ATOM 593 C CA . TRP A 1 82 ? 16.906 20.855 30.051 1.00 93.25 82 TRP A CA 1
ATOM 594 C C . TRP A 1 82 ? 15.604 20.073 30.194 1.00 93.25 82 TRP A C 1
ATOM 596 O O . TRP A 1 82 ? 15.150 19.424 29.256 1.00 93.25 82 TRP A O 1
ATOM 606 N N . CYS A 1 83 ? 14.977 20.140 31.358 1.00 86.00 83 CYS A N 1
ATOM 607 C CA . CYS A 1 83 ? 13.725 19.469 31.656 1.00 86.00 83 CYS A CA 1
ATOM 608 C C . CYS A 1 83 ? 12.762 20.439 32.348 1.00 86.00 83 CYS A C 1
ATOM 610 O O . CYS A 1 83 ? 13.175 21.444 32.934 1.00 86.00 83 CYS A O 1
ATOM 612 N N . ALA A 1 84 ? 11.468 20.144 32.282 1.00 78.88 84 ALA A N 1
ATOM 613 C CA . ALA A 1 84 ? 10.452 20.873 33.031 1.00 78.88 84 ALA A CA 1
ATOM 614 C C . ALA A 1 84 ? 9.171 20.057 33.171 1.00 78.88 84 ALA A C 1
ATOM 616 O O . ALA A 1 84 ? 8.971 19.061 32.479 1.00 78.88 84 ALA A O 1
ATOM 617 N N . ASN A 1 85 ? 8.271 20.519 34.035 1.00 71.75 85 ASN A N 1
ATOM 618 C CA . ASN A 1 85 ? 6.895 20.022 34.080 1.00 71.75 85 ASN A CA 1
ATOM 619 C C . ASN A 1 85 ? 5.881 20.978 33.434 1.00 71.75 85 ASN A C 1
ATOM 621 O O . ASN A 1 85 ? 4.717 20.628 33.264 1.00 71.75 85 ASN A O 1
ATOM 625 N N . SER A 1 86 ? 6.340 22.156 33.013 1.00 64.81 86 SER A N 1
ATOM 626 C CA . SER A 1 86 ? 5.580 23.161 32.275 1.00 64.81 86 SER A CA 1
ATOM 627 C C . SER A 1 86 ? 6.531 24.005 31.425 1.00 64.81 86 SER A C 1
ATOM 629 O O . SER A 1 86 ? 7.696 24.164 31.786 1.00 64.81 86 SER A O 1
ATOM 631 N N . LEU A 1 87 ? 6.040 24.564 30.318 1.00 68.06 87 LEU A N 1
ATOM 632 C CA . LEU A 1 87 ? 6.809 25.497 29.490 1.00 68.06 87 LEU A CA 1
ATOM 633 C C . LEU A 1 87 ? 6.624 26.936 29.996 1.00 68.06 87 LEU A C 1
ATOM 635 O O . LEU A 1 87 ? 5.491 27.402 30.131 1.00 68.06 87 LEU A O 1
ATOM 639 N N . ASN A 1 88 ? 7.719 27.663 30.228 1.00 65.75 88 ASN A N 1
ATOM 640 C CA . ASN A 1 88 ? 7.700 29.080 30.622 1.00 65.75 88 ASN A CA 1
ATOM 641 C C . ASN A 1 88 ? 7.537 30.006 29.392 1.00 65.75 88 ASN A C 1
ATOM 643 O O . ASN A 1 88 ? 8.379 30.862 29.123 1.00 65.75 88 ASN A O 1
ATOM 647 N N . GLY A 1 89 ? 6.474 29.795 28.607 1.00 60.88 89 GLY A N 1
ATOM 648 C CA . GLY A 1 89 ? 6.227 30.433 27.302 1.00 60.88 89 GLY A CA 1
ATOM 649 C C . GLY A 1 89 ? 6.096 29.407 26.167 1.00 60.88 89 GLY A C 1
ATOM 650 O O . GLY A 1 89 ? 6.184 28.210 26.410 1.00 60.88 89 GLY A O 1
ATOM 651 N N . SER A 1 90 ? 5.838 29.835 24.924 1.00 62.31 90 SER A N 1
ATOM 652 C CA . SER A 1 90 ? 5.636 28.889 23.802 1.00 62.31 90 SER A CA 1
ATOM 653 C C . SER A 1 90 ? 5.832 29.486 22.397 1.00 62.31 90 SER A C 1
ATOM 655 O O . SER A 1 90 ? 5.131 29.123 21.452 1.00 62.31 90 SER A O 1
ATOM 657 N N . LEU A 1 91 ? 6.806 30.385 22.209 1.00 59.53 91 LEU A N 1
ATOM 658 C CA . LEU A 1 91 ? 7.084 30.940 20.877 1.00 59.53 91 LEU A CA 1
ATOM 659 C C . LEU A 1 91 ? 7.864 29.939 20.003 1.00 59.53 91 LEU A C 1
ATOM 661 O O . LEU A 1 91 ? 9.087 29.822 20.115 1.00 59.53 91 LEU A O 1
ATOM 665 N N . GLN A 1 92 ? 7.143 29.234 19.130 1.00 69.50 92 GLN A N 1
ATOM 666 C CA . GLN A 1 92 ? 7.704 28.328 18.122 1.00 69.50 92 GLN A CA 1
ATOM 667 C C . GLN A 1 92 ? 8.499 29.099 17.058 1.00 69.50 92 GLN A C 1
ATOM 669 O O . GLN A 1 92 ? 8.140 30.216 16.681 1.00 69.50 92 GLN A O 1
ATOM 674 N N . VAL A 1 93 ? 9.586 28.505 16.565 1.00 63.56 93 VAL A N 1
ATOM 675 C CA . VAL A 1 93 ? 10.475 29.113 15.562 1.00 63.56 93 VAL A CA 1
ATOM 676 C C . VAL A 1 93 ? 10.823 28.122 14.453 1.00 63.56 93 VAL A C 1
ATOM 678 O O . VAL A 1 93 ? 10.823 26.917 14.669 1.00 63.56 93 VAL A O 1
ATOM 681 N N . ALA A 1 94 ? 11.136 28.649 13.264 1.00 55.56 94 ALA A N 1
ATOM 682 C CA . ALA A 1 94 ? 11.145 27.891 12.010 1.00 55.56 94 ALA A CA 1
ATOM 683 C C . ALA A 1 94 ? 12.046 26.642 11.982 1.00 55.56 94 ALA A C 1
ATOM 685 O O . ALA A 1 94 ? 11.701 25.704 11.274 1.00 55.56 94 ALA A O 1
ATOM 686 N N . SER A 1 95 ? 13.168 26.602 12.717 1.00 65.06 95 SER A N 1
ATOM 687 C CA . SER A 1 95 ? 13.894 25.350 12.987 1.00 65.06 95 SER A CA 1
ATOM 688 C C . SER A 1 95 ? 15.052 25.530 13.977 1.00 65.06 95 SER A C 1
ATOM 690 O O . SER A 1 95 ? 15.566 26.636 14.164 1.00 65.06 95 SER A O 1
ATOM 692 N N . CYS A 1 96 ? 15.487 24.414 14.562 1.00 80.50 96 CYS A N 1
ATOM 693 C CA . CYS A 1 96 ? 16.740 24.252 15.296 1.00 80.50 96 CYS A CA 1
ATOM 694 C C . CYS A 1 96 ? 17.760 23.620 14.328 1.00 80.50 96 CYS A C 1
ATOM 696 O O . CYS A 1 96 ? 17.387 22.747 13.545 1.00 80.50 96 CYS A O 1
ATOM 698 N N . ALA A 1 97 ? 19.030 24.035 14.341 1.00 79.81 97 ALA A N 1
ATOM 699 C CA . ALA A 1 97 ? 19.999 23.594 13.324 1.00 79.81 97 ALA A CA 1
ATOM 700 C C . ALA A 1 97 ? 21.241 22.898 13.898 1.00 79.81 97 ALA A C 1
ATOM 702 O O . ALA A 1 97 ? 21.878 22.099 13.195 1.00 79.81 97 ALA A O 1
ATOM 703 N N . LYS A 1 98 ? 21.572 23.135 15.172 1.00 83.44 98 LYS A N 1
ATOM 704 C CA . LYS A 1 98 ? 22.838 22.697 15.760 1.00 83.44 98 LYS A CA 1
ATOM 705 C C . LYS A 1 98 ? 22.842 21.186 16.035 1.00 83.44 98 LYS A C 1
ATOM 707 O O . LYS A 1 98 ? 21.925 20.686 16.692 1.00 83.44 98 LYS A O 1
ATOM 712 N N . PRO A 1 99 ? 23.855 20.442 15.550 1.00 87.19 99 PRO A N 1
ATOM 713 C CA . PRO A 1 99 ? 24.006 19.030 15.875 1.00 87.19 99 PRO A CA 1
ATOM 714 C C . PRO A 1 99 ? 24.224 18.796 17.374 1.00 87.19 99 PRO A C 1
ATOM 716 O O . PRO A 1 99 ? 24.855 19.622 18.046 1.00 87.19 99 PRO A O 1
ATOM 719 N N . CYS A 1 100 ? 23.736 17.671 17.891 1.00 90.19 100 CYS A N 1
ATOM 720 C CA . CYS A 1 100 ? 24.042 17.238 19.250 1.00 90.19 100 CYS A CA 1
ATOM 721 C C . CYS A 1 100 ? 25.520 16.848 19.375 1.00 90.19 100 CYS A C 1
ATOM 723 O O . CYS A 1 100 ? 26.108 16.282 18.455 1.00 90.19 100 CYS A O 1
ATOM 725 N N . SER A 1 101 ? 26.134 17.146 20.519 1.00 90.06 101 SER A N 1
ATOM 726 C CA . SER A 1 101 ? 27.564 16.898 20.733 1.00 90.06 101 SER A CA 1
ATOM 727 C C . SER A 1 101 ? 27.901 15.403 20.795 1.00 90.06 101 SER A C 1
ATOM 729 O O . SER A 1 101 ? 28.978 15.012 20.355 1.00 90.06 101 SER A O 1
ATOM 731 N N . GLY A 1 102 ? 26.987 14.582 21.324 1.00 80.19 102 GLY A N 1
ATOM 732 C CA . GLY A 1 102 ? 27.141 13.131 21.470 1.00 80.19 102 GLY A CA 1
ATOM 733 C C . GLY A 1 102 ? 26.552 12.312 20.328 1.00 80.19 102 GLY A C 1
ATOM 734 O O . GLY A 1 102 ? 26.853 11.128 20.219 1.00 80.19 102 GLY A O 1
ATOM 735 N N . ASP A 1 103 ? 25.743 12.938 19.473 1.00 81.44 103 ASP A N 1
ATOM 736 C CA . ASP A 1 103 ? 25.237 12.347 18.238 1.00 81.44 103 ASP A CA 1
ATOM 737 C C . ASP A 1 103 ? 25.032 13.452 17.194 1.00 81.44 103 ASP A C 1
ATOM 739 O O . ASP A 1 103 ? 24.014 14.148 17.171 1.00 81.44 103 ASP A O 1
ATOM 743 N N . SER A 1 104 ? 26.013 13.628 16.308 1.00 81.31 104 SER A N 1
ATOM 744 C CA . SER A 1 104 ? 25.963 14.664 15.270 1.00 81.31 104 SER A CA 1
ATOM 745 C C . SER A 1 104 ? 24.873 14.421 14.218 1.00 81.31 104 SER A C 1
ATOM 747 O O . SER A 1 104 ? 24.585 15.313 13.417 1.00 81.31 104 SER A O 1
ATOM 749 N N . SER A 1 105 ? 24.238 13.244 14.238 1.00 73.56 105 SER A N 1
ATOM 750 C CA . SER A 1 105 ? 23.046 12.938 13.457 1.00 73.56 105 SER A CA 1
ATOM 751 C C . SER A 1 105 ? 21.755 13.425 14.132 1.00 73.56 105 SER A C 1
ATOM 753 O O . SER A 1 105 ? 20.684 13.228 13.591 1.00 73.56 105 SER A O 1
ATOM 755 N N . GLN A 1 106 ? 21.795 14.100 15.278 1.00 82.19 106 GLN A N 1
ATOM 756 C CA . GLN A 1 106 ? 20.599 14.628 15.942 1.00 82.19 106 GLN A CA 1
ATOM 757 C C . GLN A 1 106 ? 20.640 16.153 16.048 1.00 82.19 106 GLN A C 1
ATOM 759 O O . GLN A 1 106 ? 21.707 16.761 16.034 1.00 82.19 106 GLN A O 1
ATOM 764 N N . THR A 1 107 ? 19.473 16.795 16.145 1.00 85.81 107 THR A N 1
ATOM 765 C CA . THR A 1 107 ? 19.340 18.260 16.249 1.00 85.81 107 THR A CA 1
ATOM 766 C C . THR A 1 107 ? 19.089 18.691 17.693 1.00 85.81 107 THR A C 1
ATOM 768 O O . THR A 1 107 ? 17.976 18.538 18.182 1.00 85.81 107 THR A O 1
ATOM 771 N N . CYS A 1 108 ? 20.074 19.289 18.362 1.00 88.19 108 CYS A N 1
ATOM 772 C CA . CYS A 1 108 ? 19.968 19.748 19.752 1.00 88.19 108 CYS A CA 1
ATOM 773 C C . CYS A 1 108 ? 19.960 21.278 19.833 1.00 88.19 108 CYS A C 1
ATOM 775 O O . CYS A 1 108 ? 20.910 21.894 20.326 1.00 88.19 108 CYS A O 1
ATOM 777 N N . GLY A 1 109 ? 18.886 21.895 19.343 1.00 88.06 109 GLY A N 1
ATOM 778 C CA . GLY A 1 109 ? 18.691 23.335 19.496 1.00 88.06 109 GLY A CA 1
ATOM 779 C C . GLY A 1 109 ? 19.569 24.208 18.591 1.00 88.06 109 GLY A C 1
ATOM 780 O O . GLY A 1 109 ? 19.953 23.813 17.488 1.00 88.06 109 GLY A O 1
ATOM 781 N N . ASP A 1 110 ? 19.847 25.418 19.067 1.00 85.62 110 ASP A N 1
ATOM 782 C CA . ASP A 1 110 ? 20.832 26.394 18.587 1.00 85.62 110 ASP A CA 1
ATOM 783 C C . ASP A 1 110 ? 21.068 27.448 19.697 1.00 85.62 110 ASP A C 1
ATOM 785 O O . ASP A 1 110 ? 20.527 27.305 20.793 1.00 85.62 110 ASP A O 1
ATOM 789 N N . GLY A 1 111 ? 21.856 28.499 19.456 1.00 81.81 111 GLY A N 1
ATOM 790 C CA . GLY A 1 111 ? 21.903 29.654 20.364 1.00 81.81 111 GLY A CA 1
ATOM 791 C C . GLY A 1 111 ? 20.518 30.306 20.497 1.00 81.81 111 GLY A C 1
ATOM 792 O O . GLY A 1 111 ? 19.937 30.701 19.484 1.00 81.81 111 GLY A O 1
ATOM 793 N N . ASP A 1 112 ? 19.987 30.384 21.723 1.00 81.56 112 ASP A N 1
ATOM 794 C CA . ASP A 1 112 ? 18.635 30.876 22.046 1.00 81.56 112 ASP A CA 1
ATOM 795 C C . ASP A 1 112 ? 17.493 30.061 21.392 1.00 81.56 112 ASP A C 1
ATOM 797 O O . ASP A 1 112 ? 16.392 30.574 21.140 1.00 81.56 112 ASP A O 1
ATOM 801 N N . ARG A 1 113 ? 17.735 28.780 21.070 1.00 87.44 113 ARG A N 1
ATOM 802 C CA . ARG A 1 113 ? 16.730 27.872 20.490 1.00 87.44 113 ARG A CA 1
ATOM 803 C C . ARG A 1 113 ? 16.827 26.479 21.085 1.00 87.44 113 ARG A C 1
ATOM 805 O O . ARG A 1 113 ? 17.867 25.836 20.995 1.00 87.44 113 ARG A O 1
ATOM 812 N N . ILE A 1 114 ? 15.716 25.949 21.574 1.00 90.62 114 ILE A N 1
ATOM 813 C CA . ILE A 1 114 ? 15.674 24.648 22.242 1.00 90.62 114 ILE A CA 1
ATOM 814 C C . ILE A 1 114 ? 14.752 23.672 21.504 1.00 90.62 114 ILE A C 1
ATOM 816 O O . ILE A 1 114 ? 13.637 24.014 21.105 1.00 90.62 114 ILE A O 1
ATOM 820 N N . SER A 1 115 ? 15.235 22.446 21.283 1.00 90.12 115 SER A N 1
ATOM 821 C CA . SER A 1 115 ? 14.452 21.358 20.677 1.00 90.12 115 SER A CA 1
ATOM 822 C C . SER A 1 115 ? 13.644 20.655 21.758 1.00 90.12 115 SER A C 1
ATOM 824 O O . SER A 1 115 ? 14.245 19.966 22.574 1.00 90.12 115 SER A O 1
ATOM 826 N N . VAL A 1 116 ? 12.319 20.837 21.784 1.00 87.56 116 VAL A N 1
ATOM 827 C CA . VAL A 1 116 ? 11.456 20.411 22.903 1.00 87.56 116 VAL A CA 1
ATOM 828 C C . VAL A 1 116 ? 10.682 19.137 22.578 1.00 87.56 116 VAL A C 1
ATOM 830 O O . VAL A 1 116 ? 10.130 18.977 21.490 1.00 87.56 116 VAL A O 1
ATOM 833 N N . PHE A 1 117 ? 10.582 18.269 23.576 1.00 87.69 117 PHE A N 1
ATOM 834 C CA . PHE A 1 117 ? 9.818 17.031 23.596 1.00 87.69 117 PHE A CA 1
ATOM 835 C C . PHE A 1 117 ? 8.866 17.055 24.785 1.00 87.69 117 PHE A C 1
ATOM 837 O O . PHE A 1 117 ? 9.171 17.647 25.823 1.00 87.69 117 PHE A O 1
ATOM 844 N N . SER A 1 118 ? 7.734 16.376 24.652 1.00 79.31 118 SER A N 1
ATOM 845 C CA . SER A 1 118 ? 6.789 16.195 25.749 1.00 79.31 118 SER A CA 1
ATOM 846 C C . SER A 1 118 ? 6.244 14.778 25.787 1.00 79.31 118 SER A C 1
ATOM 848 O O . SER A 1 118 ? 6.238 14.062 24.780 1.00 79.31 118 SER A O 1
ATOM 850 N N . LYS A 1 119 ? 5.779 14.371 26.965 1.00 73.31 119 LYS A N 1
ATOM 851 C CA . LYS A 1 119 ? 5.137 13.076 27.170 1.00 73.31 119 LYS A CA 1
ATOM 852 C C . LYS A 1 119 ? 3.641 13.142 26.792 1.00 73.31 119 LYS A C 1
ATOM 854 O O . LYS A 1 119 ? 2.960 14.064 27.222 1.00 73.31 119 LYS A O 1
ATOM 859 N N . THR A 1 120 ? 3.095 12.211 26.004 1.00 53.41 120 THR A N 1
ATOM 860 C CA . THR A 1 120 ? 1.678 12.077 25.624 1.00 53.41 120 THR A CA 1
ATOM 861 C C . THR A 1 120 ? 0.811 11.975 26.882 1.00 53.41 120 THR A C 1
ATOM 863 O O . THR A 1 120 ? 1.046 11.122 27.735 1.00 53.41 120 THR A O 1
ATOM 866 N N . GLY A 1 121 ? -0.163 12.883 27.019 1.00 49.53 121 GLY A N 1
ATOM 867 C CA . GLY A 1 121 ? -0.872 13.151 28.282 1.00 49.53 121 GLY A CA 1
ATOM 868 C C . GLY A 1 121 ? -0.325 14.356 29.066 1.00 49.53 121 GLY A C 1
ATOM 869 O O . GLY A 1 121 ? -0.942 14.789 30.029 1.00 49.53 121 GLY A O 1
ATOM 870 N N . GLY A 1 122 ? 0.781 14.952 28.618 1.00 42.41 122 GLY A N 1
ATOM 871 C CA . GLY A 1 122 ? 1.375 16.199 29.109 1.00 42.41 122 GLY A CA 1
ATOM 872 C C . GLY A 1 122 ? 0.714 17.453 28.534 1.00 42.41 122 GLY A C 1
ATOM 873 O O . GLY A 1 122 ? 1.401 18.401 28.161 1.00 42.41 122 GLY A O 1
ATOM 874 N N . SER A 1 123 ? -0.618 17.448 28.440 1.00 36.00 123 SER A N 1
ATOM 875 C CA . SER A 1 123 ? -1.382 18.692 28.391 1.00 36.00 123 SER A CA 1
ATOM 876 C C . SER A 1 123 ? -1.692 19.090 29.831 1.00 36.00 123 SER A C 1
ATOM 878 O O . SER A 1 123 ? -2.011 18.246 30.667 1.00 36.00 123 SER A O 1
ATOM 880 N N . SER A 1 124 ? -1.528 20.369 30.135 1.00 40.19 124 SER A N 1
ATOM 881 C CA . SER A 1 124 ? -1.676 20.970 31.456 1.00 40.19 124 SER A CA 1
ATOM 882 C C . SER A 1 124 ? -3.070 20.751 32.061 1.00 40.19 124 SER A C 1
ATOM 884 O O . SER A 1 124 ? -3.931 21.614 31.936 1.00 40.19 124 SER A O 1
ATOM 886 N N . THR A 1 125 ? -3.284 19.639 32.762 1.00 33.12 125 THR A N 1
ATOM 887 C CA . THR A 1 125 ? -4.347 19.487 33.767 1.00 33.12 125 THR A CA 1
ATOM 888 C C . THR A 1 125 ? -3.898 18.475 34.818 1.00 33.12 125 THR A C 1
ATOM 890 O O . THR A 1 125 ? -3.847 17.274 34.564 1.00 33.12 125 THR A O 1
ATOM 893 N N . SER A 1 126 ? -3.557 18.968 36.007 1.00 41.06 126 SER A N 1
ATOM 894 C CA . SER A 1 126 ? -3.317 18.179 37.216 1.00 41.06 126 SER A CA 1
ATOM 895 C C . SER A 1 126 ? -4.490 17.228 37.485 1.00 41.06 126 SER A C 1
ATOM 897 O O . SER A 1 126 ? -5.613 17.677 37.700 1.00 41.06 126 SER A O 1
ATOM 899 N N . SER A 1 127 ? -4.232 15.918 37.516 1.00 55.16 127 SER A N 1
ATOM 900 C CA . SER A 1 127 ? -5.223 14.872 37.835 1.00 55.16 127 SER A CA 1
ATOM 901 C C . SER A 1 127 ? -5.563 14.774 39.331 1.00 55.16 127 SER A C 1
ATOM 903 O O . SER A 1 127 ? -6.185 13.808 39.773 1.00 55.16 127 SER A O 1
ATOM 905 N N . TYR A 1 128 ? -5.158 15.764 40.126 1.00 67.44 128 TYR A N 1
ATOM 906 C CA . TYR A 1 128 ? -5.371 15.825 41.565 1.00 67.44 128 TYR A CA 1
ATOM 907 C C . TYR A 1 128 ? -5.799 17.228 41.996 1.00 67.44 128 TYR A C 1
ATOM 909 O O . TYR A 1 128 ? -5.325 18.242 41.485 1.00 67.44 128 TYR A O 1
ATOM 917 N N . GLN A 1 129 ? -6.698 17.264 42.969 1.00 76.06 129 GLN A N 1
ATOM 918 C CA . GLN A 1 129 ? -7.146 18.454 43.675 1.00 76.06 129 GLN A CA 1
ATOM 919 C C . GLN A 1 129 ? -6.341 18.595 44.971 1.00 76.06 129 GLN A C 1
ATOM 921 O O . GLN A 1 129 ? -6.036 17.598 45.628 1.00 76.06 129 GLN A O 1
ATOM 926 N N . SER A 1 130 ? -6.027 19.831 45.365 1.00 79.88 130 SER A N 1
ATOM 927 C CA . SER A 1 130 ? -5.533 20.114 46.716 1.00 79.88 130 SER A CA 1
ATOM 928 C C . SER A 1 130 ? -6.696 20.169 47.705 1.00 79.88 130 SER A C 1
ATOM 930 O O . SER A 1 130 ? -7.716 20.805 47.438 1.00 79.88 130 SER A O 1
ATOM 932 N N . TYR A 1 131 ? -6.528 19.516 48.849 1.00 78.19 131 TYR A N 1
ATOM 933 C CA . TYR A 1 131 ? -7.461 19.547 49.976 1.00 78.19 131 TYR A CA 1
ATOM 934 C C . TYR A 1 131 ? -7.009 20.494 51.097 1.00 78.19 131 TYR A C 1
ATOM 936 O O . TYR A 1 131 ? -7.722 20.658 52.083 1.00 78.19 131 TYR A O 1
ATOM 944 N N . GLY A 1 132 ? -5.863 21.159 50.924 1.00 78.69 132 GLY A N 1
ATOM 945 C CA . GLY A 1 132 ? -5.364 22.195 51.825 1.00 78.69 132 GLY A CA 1
ATOM 946 C C . GLY A 1 132 ? -4.148 21.781 52.652 1.00 78.69 132 GLY A C 1
ATOM 947 O O . GLY A 1 132 ? -3.576 20.700 52.485 1.00 78.69 132 GLY A O 1
ATOM 948 N N . CYS A 1 133 ? -3.734 22.702 53.521 1.00 89.81 133 CYS A N 1
ATOM 949 C CA . CYS A 1 133 ? -2.654 22.526 54.484 1.00 89.81 133 CYS A CA 1
ATOM 950 C C . CYS A 1 133 ? -3.195 21.933 55.788 1.00 89.81 133 CYS A C 1
ATOM 952 O O . CYS A 1 133 ? -4.208 22.409 56.300 1.00 89.81 133 CYS A O 1
ATOM 954 N N . TYR A 1 134 ? -2.513 20.935 56.344 1.00 88.81 134 TYR A N 1
ATOM 955 C CA . TYR A 1 134 ? -2.886 20.297 57.605 1.00 88.81 134 TYR A CA 1
ATOM 956 C C . TYR A 1 134 ? -1.731 20.353 58.608 1.00 88.81 134 TYR A C 1
ATOM 958 O O . TYR A 1 134 ? -0.562 20.249 58.232 1.00 88.81 134 TYR A O 1
ATOM 966 N N . VAL A 1 135 ? -2.064 20.516 59.887 1.00 90.44 135 VAL A N 1
ATOM 967 C CA . VAL A 1 135 ? -1.148 20.305 61.010 1.00 90.44 135 VAL A CA 1
ATOM 968 C C . VAL A 1 135 ? -0.827 18.817 61.071 1.00 90.44 135 VAL A C 1
ATOM 970 O O . VAL A 1 135 ? -1.735 18.008 61.265 1.00 90.44 135 VAL A O 1
ATOM 973 N N . ASP A 1 136 ? 0.449 18.468 60.911 1.00 91.44 136 ASP A N 1
ATOM 974 C CA . ASP A 1 136 ? 0.925 17.103 61.126 1.00 91.44 136 ASP A CA 1
ATOM 975 C C . ASP A 1 136 ? 1.578 16.963 62.509 1.00 91.44 136 ASP A C 1
ATOM 977 O O . ASP A 1 136 ? 1.912 17.950 63.171 1.00 91.44 136 ASP A O 1
ATOM 981 N N . SER A 1 137 ? 1.720 15.729 62.980 1.00 86.19 137 SER A N 1
ATOM 982 C CA . SER A 1 137 ? 2.316 15.419 64.283 1.00 86.19 137 SER A CA 1
ATOM 983 C C . SER A 1 137 ? 2.927 14.021 64.282 1.00 86.19 137 SER A C 1
ATOM 985 O O . SER A 1 137 ? 2.820 13.290 63.298 1.00 86.19 137 SER A O 1
ATOM 987 N N . ASP A 1 138 ? 3.505 13.598 65.409 1.00 77.75 138 ASP A N 1
ATOM 988 C CA . ASP A 1 138 ? 3.953 12.210 65.591 1.00 77.75 138 ASP A CA 1
ATOM 989 C C . ASP A 1 138 ? 2.839 11.187 65.294 1.00 77.75 138 ASP A C 1
ATOM 991 O O . ASP A 1 138 ? 3.103 10.064 64.864 1.00 77.75 138 ASP A O 1
ATOM 995 N N . THR A 1 139 ? 1.574 11.590 65.458 1.00 80.38 139 THR A N 1
ATOM 996 C CA . THR A 1 139 ? 0.427 10.874 64.893 1.00 80.38 139 THR A CA 1
ATOM 997 C C . THR A 1 139 ? 0.151 11.407 63.486 1.00 80.38 139 THR A C 1
ATOM 999 O O . THR A 1 139 ? -0.578 12.386 63.319 1.00 80.38 139 THR A O 1
ATOM 1002 N N . ARG A 1 140 ? 0.767 10.766 62.483 1.00 86.81 140 ARG A N 1
ATOM 1003 C CA . ARG A 1 140 ? 0.761 11.218 61.082 1.00 86.81 140 ARG A CA 1
ATOM 1004 C C . ARG A 1 140 ? -0.638 11.257 60.480 1.00 86.81 140 ARG A C 1
ATOM 1006 O O . ARG A 1 140 ? -1.347 10.248 60.486 1.00 86.81 140 ARG A O 1
ATOM 1013 N N . VAL A 1 141 ? -1.002 12.384 59.870 1.00 85.12 141 VAL A N 1
ATOM 1014 C CA . VAL A 1 141 ? -2.309 12.537 59.207 1.00 85.12 141 VAL A CA 1
ATOM 1015 C C . VAL A 1 141 ? -2.436 11.701 57.923 1.00 85.12 141 VAL A C 1
ATOM 1017 O O . VAL A 1 141 ? -3.548 11.349 57.534 1.00 85.12 141 VAL A O 1
ATOM 1020 N N . LEU A 1 142 ? -1.313 11.313 57.301 1.00 90.88 142 LEU A N 1
ATOM 1021 C CA . LEU A 1 142 ? -1.228 10.321 56.217 1.00 90.88 142 LEU A CA 1
ATOM 1022 C C . LEU A 1 142 ? -0.200 9.221 56.588 1.00 90.88 142 LEU A C 1
ATOM 1024 O O . LEU A 1 142 ? 0.982 9.356 56.282 1.00 90.88 142 LEU A O 1
ATOM 1028 N N . PRO A 1 143 ? -0.606 8.128 57.268 1.00 84.56 143 PRO A N 1
ATOM 1029 C CA . PRO A 1 143 ? 0.338 7.283 58.015 1.00 84.56 143 PRO A CA 1
ATOM 1030 C C . PRO A 1 143 ? 0.930 6.077 57.258 1.00 84.56 143 PRO A C 1
ATOM 1032 O O . PRO A 1 143 ? 1.651 5.286 57.859 1.00 84.56 143 PRO A O 1
ATOM 1035 N N . GLN A 1 144 ? 0.598 5.847 55.983 1.00 82.00 144 GLN A N 1
ATOM 1036 C CA . GLN A 1 144 ? 0.745 4.505 55.389 1.00 82.00 144 GLN A CA 1
ATOM 1037 C C . GLN A 1 144 ? 2.118 4.233 54.763 1.00 82.00 144 GLN A C 1
ATOM 1039 O O . GLN A 1 144 ? 2.693 3.160 54.965 1.00 82.00 144 GLN A O 1
ATOM 1044 N N . LYS A 1 145 ? 2.633 5.164 53.957 1.00 78.69 145 LYS A N 1
ATOM 1045 C CA . LYS A 1 145 ? 3.916 5.025 53.249 1.00 78.69 145 LYS A CA 1
ATOM 1046 C C . LYS A 1 145 ? 4.624 6.371 53.198 1.00 78.69 145 LYS A C 1
ATOM 1048 O O . LYS A 1 145 ? 3.968 7.379 52.957 1.00 78.69 145 LYS A O 1
ATOM 1053 N N . LEU A 1 146 ? 5.941 6.345 53.397 1.00 85.25 146 LEU A N 1
ATOM 1054 C CA . LEU A 1 146 ? 6.821 7.508 53.350 1.00 85.25 146 LEU A CA 1
ATOM 1055 C C . LEU A 1 146 ? 7.889 7.313 52.273 1.00 85.25 146 LEU A C 1
ATOM 1057 O O . LEU A 1 146 ? 8.534 6.264 52.214 1.00 85.25 146 LEU A O 1
ATOM 1061 N N . LEU A 1 147 ? 8.105 8.356 51.479 1.00 82.44 147 LEU A N 1
ATOM 1062 C CA . LEU A 1 147 ? 9.296 8.547 50.661 1.00 82.44 147 LEU A CA 1
ATOM 1063 C C . LEU A 1 147 ? 9.914 9.903 51.009 1.00 82.44 147 LEU A C 1
ATOM 1065 O O . LEU A 1 147 ? 9.266 10.930 50.835 1.00 82.44 147 LEU A O 1
ATOM 1069 N N . SER A 1 148 ? 11.176 9.918 51.431 1.00 90.19 148 SER A N 1
ATOM 1070 C CA . SER A 1 148 ? 11.961 11.150 51.584 1.00 90.19 148 SER A CA 1
ATOM 1071 C C . SER A 1 148 ? 12.961 11.252 50.433 1.00 90.19 148 SER A C 1
ATOM 1073 O O . SER A 1 148 ? 13.701 10.305 50.166 1.00 90.19 148 SER A O 1
ATOM 1075 N N . SER A 1 149 ? 12.981 12.382 49.726 1.00 79.69 149 SER A N 1
ATOM 1076 C CA . SER A 1 149 ? 13.830 12.591 48.548 1.00 79.69 149 SER A CA 1
ATOM 1077 C C . SER A 1 149 ? 14.262 14.048 48.410 1.00 79.69 149 SER A C 1
ATOM 1079 O O . SER A 1 149 ? 13.448 14.962 48.506 1.00 79.69 149 SER A O 1
ATOM 1081 N N . SER A 1 150 ? 15.538 14.282 48.095 1.00 83.31 150 SER A N 1
ATOM 1082 C CA . SER A 1 150 ? 16.048 15.615 47.738 1.00 83.31 150 SER A CA 1
ATOM 1083 C C . SER A 1 150 ? 15.521 16.127 46.392 1.00 83.31 150 SER A C 1
ATOM 1085 O O . SER A 1 150 ? 15.706 17.295 46.079 1.00 83.31 150 SER A O 1
ATOM 1087 N N . SER A 1 151 ? 14.841 15.284 45.612 1.00 81.19 151 SER A N 1
ATOM 1088 C CA . SER A 1 151 ? 14.190 15.643 44.345 1.00 81.19 151 SER A CA 1
ATOM 1089 C C . SER A 1 151 ? 12.660 15.599 44.452 1.00 81.19 151 SER A C 1
ATOM 1091 O O . SER A 1 151 ? 11.968 15.331 43.471 1.00 81.19 151 SER A O 1
ATOM 1093 N N . MET A 1 152 ? 12.113 15.809 45.653 1.00 86.56 152 MET A N 1
ATOM 1094 C CA . MET A 1 152 ? 10.673 15.724 45.892 1.00 86.56 152 MET A CA 1
ATOM 1095 C C . MET A 1 152 ? 9.890 16.793 45.123 1.00 86.56 152 MET A C 1
ATOM 1097 O O . MET A 1 152 ? 10.243 17.968 45.157 1.00 86.56 152 MET A O 1
ATOM 1101 N N . THR A 1 153 ? 8.786 16.387 44.495 1.00 84.81 153 THR A N 1
ATOM 1102 C CA . THR A 1 153 ? 7.754 17.266 43.923 1.00 84.81 153 THR A CA 1
ATOM 1103 C C . THR A 1 153 ? 6.373 16.704 44.269 1.00 84.81 153 THR A C 1
ATOM 1105 O O . THR A 1 153 ? 6.251 15.527 44.624 1.00 84.81 153 THR A O 1
ATOM 1108 N N . THR A 1 154 ? 5.313 17.503 44.133 1.00 79.12 154 THR A N 1
ATOM 1109 C CA . THR A 1 154 ? 3.932 17.022 44.333 1.00 79.12 154 THR A CA 1
ATOM 1110 C C . THR A 1 154 ? 3.570 15.892 43.360 1.00 79.12 154 THR A C 1
ATOM 1112 O O . THR A 1 154 ? 2.967 14.904 43.775 1.00 79.12 154 THR A O 1
ATOM 1115 N N . ALA A 1 155 ? 4.029 15.960 42.106 1.00 75.62 155 ALA A N 1
ATOM 1116 C CA . ALA A 1 155 ? 3.825 14.917 41.096 1.00 75.62 155 ALA A CA 1
ATOM 1117 C C . ALA A 1 155 ? 4.621 13.627 41.383 1.00 75.62 155 ALA A C 1
ATOM 1119 O O . ALA A 1 155 ? 4.108 12.515 41.205 1.00 75.62 155 ALA A O 1
ATOM 1120 N N . THR A 1 156 ? 5.858 13.755 41.880 1.00 76.19 156 THR A N 1
ATOM 1121 C CA . THR A 1 156 ? 6.660 12.605 42.333 1.00 76.19 156 THR A CA 1
ATOM 1122 C C . THR A 1 156 ? 5.961 11.908 43.495 1.00 76.19 156 THR A C 1
ATOM 1124 O O . THR A 1 156 ? 5.874 10.680 43.518 1.00 76.19 156 THR A O 1
ATOM 1127 N N . CYS A 1 157 ? 5.403 12.688 44.425 1.00 84.56 157 CYS A N 1
ATOM 1128 C CA . CYS A 1 157 ? 4.682 12.141 45.562 1.00 84.56 157 CYS A CA 1
ATOM 1129 C C . CYS A 1 157 ? 3.394 11.414 45.148 1.00 84.56 157 CYS A C 1
ATOM 1131 O O . CYS A 1 157 ? 3.155 10.285 45.579 1.00 84.56 157 CYS A O 1
ATOM 1133 N N . GLN A 1 158 ? 2.616 12.001 44.235 1.00 82.94 158 GLN A N 1
ATOM 1134 C CA . GLN A 1 158 ? 1.438 11.358 43.650 1.00 82.94 158 GLN A CA 1
ATOM 1135 C C . GLN A 1 158 ? 1.785 9.996 43.036 1.00 82.94 158 GLN A C 1
ATOM 1137 O O . GLN A 1 158 ? 1.142 8.989 43.332 1.00 82.94 158 GLN A O 1
ATOM 1142 N N . SER A 1 159 ? 2.811 9.971 42.183 1.00 76.62 159 SER A N 1
ATOM 1143 C CA . SER A 1 159 ? 3.220 8.771 41.450 1.00 76.62 159 SER A CA 1
ATOM 1144 C C . SER A 1 159 ? 3.727 7.687 42.396 1.00 76.62 159 SER A C 1
ATOM 1146 O O . SER A 1 159 ? 3.381 6.515 42.241 1.00 76.62 159 SER A O 1
ATOM 1148 N N . PHE A 1 160 ? 4.492 8.079 43.419 1.00 83.00 160 PHE A N 1
ATOM 1149 C CA . PHE A 1 160 ? 4.914 7.171 44.475 1.00 83.00 160 PHE A CA 1
ATOM 1150 C C . PHE A 1 160 ? 3.700 6.565 45.185 1.00 83.00 160 PHE A C 1
ATOM 1152 O O . PHE A 1 160 ? 3.557 5.345 45.162 1.00 83.00 160 PHE A O 1
ATOM 1159 N N . CYS A 1 161 ? 2.783 7.370 45.725 1.00 83.25 161 CYS A N 1
ATOM 1160 C CA . CYS A 1 161 ? 1.631 6.847 46.463 1.00 83.25 161 CYS A CA 1
ATOM 1161 C C . CYS A 1 161 ? 0.708 5.970 45.606 1.00 83.25 161 CYS A C 1
ATOM 1163 O O . CYS A 1 161 ? 0.289 4.907 46.066 1.00 83.25 161 CYS A O 1
ATOM 1165 N N . ALA A 1 162 ? 0.489 6.338 44.340 1.00 75.88 162 ALA A N 1
ATOM 1166 C CA . ALA A 1 162 ? -0.263 5.523 43.388 1.00 75.88 162 ALA A CA 1
ATOM 1167 C C . ALA A 1 162 ? 0.422 4.175 43.085 1.00 75.88 162 ALA A C 1
ATOM 11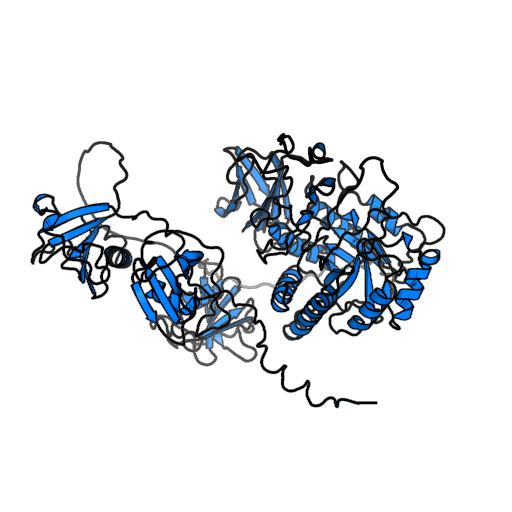69 O O . ALA A 1 162 ? -0.259 3.167 42.909 1.00 75.88 162 ALA A O 1
ATOM 1170 N N . SER A 1 163 ? 1.762 4.132 43.063 1.00 74.19 163 SER A N 1
ATOM 1171 C CA . SER A 1 163 ? 2.527 2.893 42.849 1.00 74.19 163 SER A CA 1
ATOM 1172 C C . SER A 1 163 ? 2.508 1.942 44.048 1.00 74.19 163 SER A C 1
ATOM 1174 O O . SER A 1 163 ? 2.725 0.744 43.881 1.00 74.19 163 SER A O 1
ATOM 1176 N N . GLN A 1 164 ? 2.267 2.456 45.259 1.00 77.44 164 GLN A N 1
ATOM 1177 C CA . GLN A 1 164 ? 2.315 1.641 46.472 1.00 77.44 164 GLN A CA 1
ATOM 1178 C C . GLN A 1 164 ? 1.059 0.783 46.650 1.00 77.44 164 GLN A C 1
ATOM 1180 O O . GLN A 1 164 ? 1.165 -0.359 47.095 1.00 77.44 164 GLN A O 1
ATOM 1185 N N . SER A 1 165 ? -0.128 1.321 46.348 1.00 71.00 165 SER A N 1
ATOM 1186 C CA . SER A 1 165 ? -1.383 0.562 46.356 1.00 71.00 165 SER A CA 1
ATOM 1187 C C . SER A 1 165 ? -2.535 1.362 45.728 1.00 71.00 165 SER A C 1
ATOM 1189 O O . SER A 1 165 ? -2.670 2.549 46.034 1.00 71.00 165 SER A O 1
ATOM 1191 N N . PRO A 1 166 ? -3.465 0.717 44.992 1.00 65.81 166 PRO A N 1
ATOM 1192 C CA . PRO A 1 166 ? -4.727 1.336 44.569 1.00 65.81 166 PRO A CA 1
ATOM 1193 C C . PRO A 1 166 ? -5.606 1.837 45.732 1.00 65.81 166 PRO A C 1
ATOM 1195 O O . PRO A 1 166 ? -6.520 2.626 45.518 1.00 65.81 166 PRO A O 1
ATOM 1198 N N . SER A 1 167 ? -5.354 1.377 46.965 1.00 69.75 167 SER A N 1
ATOM 1199 C CA . SER A 1 167 ? -6.113 1.733 48.174 1.00 69.75 167 SER A CA 1
ATOM 1200 C C . SER A 1 167 ? -5.609 2.981 48.918 1.00 69.75 167 SER A C 1
ATOM 1202 O O . SER A 1 167 ? -6.107 3.273 50.007 1.00 69.75 167 SER A O 1
ATOM 1204 N N . LEU A 1 168 ? -4.641 3.721 48.361 1.00 76.31 168 LEU A N 1
ATOM 1205 C CA . LEU A 1 168 ? -4.087 4.954 48.940 1.00 76.31 168 LEU A CA 1
ATOM 1206 C C . LEU A 1 168 ? -4.401 6.177 48.052 1.00 76.31 168 LEU A C 1
ATOM 1208 O O . LEU A 1 168 ? -3.500 6.711 47.405 1.00 76.31 168 LEU A O 1
ATOM 1212 N N . PRO A 1 169 ? -5.674 6.619 47.974 1.00 78.88 169 PRO A N 1
ATOM 1213 C CA . PRO A 1 169 ? -6.098 7.681 47.059 1.00 78.88 169 PRO A CA 1
ATOM 1214 C C . PRO A 1 169 ? -5.658 9.094 47.477 1.00 78.88 169 PRO A C 1
ATOM 1216 O O . PRO A 1 169 ? -5.861 10.034 46.705 1.00 78.88 169 PRO A O 1
ATOM 1219 N N . TYR A 1 170 ? -5.079 9.259 48.672 1.00 86.81 170 TYR A N 1
ATOM 1220 C CA . TYR A 1 170 ? -4.590 10.541 49.175 1.00 86.81 170 TYR A CA 1
ATOM 1221 C C . TYR A 1 170 ? -3.075 10.515 49.343 1.00 86.81 170 TYR A C 1
ATOM 1223 O O . TYR A 1 170 ? -2.494 9.536 49.820 1.00 86.81 170 TYR A O 1
ATOM 1231 N N . PHE A 1 171 ? -2.443 11.625 48.988 1.00 94.25 171 PHE A N 1
ATOM 1232 C CA . PHE A 1 171 ? -1.016 11.838 49.176 1.00 94.25 171 PHE A CA 1
ATOM 1233 C C . PHE A 1 171 ? -0.766 13.249 49.693 1.00 94.25 171 PHE A C 1
ATOM 1235 O O . PHE A 1 171 ? -1.593 14.144 49.517 1.00 94.25 171 PHE A O 1
ATOM 1242 N N . GLY A 1 172 ? 0.373 13.466 50.332 1.00 94.19 172 GLY A N 1
ATOM 1243 C CA . GLY A 1 172 ? 0.733 14.779 50.825 1.00 94.19 172 GLY A CA 1
ATOM 1244 C C . GLY A 1 172 ? 2.229 14.981 50.916 1.00 94.19 172 GLY A C 1
ATOM 1245 O O . GLY A 1 172 ? 2.993 14.043 51.118 1.00 94.19 172 GLY A O 1
ATOM 1246 N N . THR A 1 173 ? 2.640 16.226 50.733 1.00 95.19 173 THR A N 1
ATOM 1247 C CA . THR A 1 173 ? 4.047 16.627 50.760 1.00 95.19 173 THR A CA 1
ATOM 1248 C C . THR A 1 173 ? 4.337 17.443 52.010 1.00 95.19 173 THR A C 1
ATOM 1250 O O . THR A 1 173 ? 3.607 18.405 52.278 1.00 95.19 173 THR A O 1
ATOM 1253 N N . GLU A 1 174 ? 5.393 17.082 52.735 1.00 94.56 174 GLU A N 1
ATOM 1254 C CA . GLU A 1 174 ? 5.822 17.730 53.979 1.00 94.56 174 GLU A CA 1
ATOM 1255 C C . GLU A 1 174 ? 7.292 18.169 53.898 1.00 94.56 174 GLU A C 1
ATOM 1257 O O . GLU A 1 174 ? 8.119 17.539 53.234 1.00 94.56 174 GLU A O 1
ATOM 1262 N N . ASN A 1 175 ? 7.601 19.290 54.559 1.00 89.62 175 ASN A N 1
ATOM 1263 C CA . ASN A 1 175 ? 8.949 19.829 54.755 1.00 89.62 175 ASN A CA 1
ATOM 1264 C C . ASN A 1 175 ? 9.817 19.975 53.484 1.00 89.62 175 ASN A C 1
ATOM 1266 O O . ASN A 1 175 ? 11.045 19.989 53.544 1.00 89.62 175 ASN A O 1
ATOM 1270 N N . GLY A 1 176 ? 9.191 20.104 52.314 1.00 87.69 176 GLY A N 1
ATOM 1271 C CA . GLY A 1 176 ? 9.873 20.245 51.030 1.00 87.69 176 GLY A CA 1
ATOM 1272 C C . GLY A 1 176 ? 10.382 18.935 50.424 1.00 87.69 176 GLY A C 1
ATOM 1273 O O . GLY A 1 176 ? 10.436 18.837 49.201 1.00 87.69 176 GLY A O 1
ATOM 1274 N N . ASN A 1 177 ? 10.728 17.926 51.225 1.00 90.06 177 ASN A N 1
ATOM 1275 C CA . ASN A 1 177 ? 11.406 16.708 50.764 1.00 90.06 177 ASN A CA 1
ATOM 1276 C C . ASN A 1 177 ? 10.681 15.393 51.099 1.00 90.06 177 ASN A C 1
ATOM 1278 O O . ASN A 1 177 ? 11.159 14.332 50.695 1.00 90.06 177 ASN A O 1
ATOM 1282 N N . GLU A 1 178 ? 9.550 15.427 51.801 1.00 92.31 178 GLU A N 1
ATOM 1283 C CA . GLU A 1 178 ? 8.833 14.225 52.234 1.00 92.31 178 GLU A CA 1
ATOM 1284 C C . GLU A 1 178 ? 7.521 14.033 51.476 1.00 92.31 178 GLU A C 1
ATOM 1286 O O . GLU A 1 178 ? 6.821 14.992 51.147 1.00 92.31 178 GLU A O 1
ATOM 1291 N N . CYS A 1 179 ? 7.187 12.771 51.220 1.00 94.38 179 CYS A N 1
ATOM 1292 C CA . CYS A 1 179 ? 5.945 12.330 50.613 1.00 94.38 179 CYS A CA 1
ATOM 1293 C C . CYS A 1 179 ? 5.273 11.281 51.489 1.00 94.38 179 CYS A C 1
ATOM 1295 O O . CYS A 1 179 ? 5.853 10.227 51.751 1.00 94.38 179 CYS A O 1
ATOM 1297 N N . TRP A 1 180 ? 4.030 11.548 51.863 1.00 93.81 180 TRP A N 1
ATOM 1298 C CA . TRP A 1 180 ? 3.217 10.715 52.731 1.00 93.81 180 TRP A CA 1
ATOM 1299 C C . TRP A 1 180 ? 1.966 10.237 51.997 1.00 93.81 180 TRP A C 1
ATOM 1301 O O . TRP A 1 180 ? 1.300 11.018 51.320 1.00 93.81 180 TRP A O 1
ATOM 1311 N N . CYS A 1 181 ? 1.620 8.962 52.153 1.00 93.81 181 CYS A N 1
ATOM 1312 C CA . CYS A 1 181 ? 0.439 8.356 51.535 1.00 93.81 181 CYS A CA 1
ATOM 1313 C C . CYS A 1 181 ? -0.615 7.989 52.584 1.00 93.81 181 CYS A C 1
ATOM 1315 O O . CYS A 1 181 ? -0.281 7.541 53.686 1.00 93.81 181 CYS A O 1
ATOM 1317 N N . GLY A 1 182 ? -1.895 8.096 52.231 1.00 89.12 182 GLY A N 1
ATOM 1318 C CA . GLY A 1 182 ? -2.996 7.722 53.114 1.00 89.12 182 GLY A CA 1
ATOM 1319 C C . GLY A 1 182 ? -4.205 7.160 52.376 1.00 89.12 182 GLY A C 1
ATOM 1320 O O . GLY A 1 182 ? -4.441 7.418 51.197 1.00 89.12 182 GLY A O 1
ATOM 1321 N N . SER A 1 183 ? -4.978 6.358 53.103 1.00 87.06 183 SER A N 1
ATOM 1322 C CA . SER A 1 183 ? -6.215 5.744 52.616 1.00 87.06 183 SER A CA 1
ATOM 1323 C C . SER A 1 183 ? -7.444 6.644 52.787 1.00 87.06 183 SER A C 1
ATOM 1325 O O . SER A 1 183 ? -8.482 6.392 52.180 1.00 87.06 183 SER A O 1
ATOM 1327 N N . SER A 1 184 ? -7.343 7.697 53.600 1.00 84.00 184 SER A N 1
ATOM 1328 C CA . SER A 1 184 ? -8.441 8.604 53.942 1.00 84.00 184 SER A CA 1
ATOM 1329 C C . SER A 1 184 ? -7.972 10.053 54.006 1.00 84.00 184 SER A C 1
ATOM 1331 O O . SER A 1 184 ? -6.838 10.319 54.403 1.00 84.00 184 SER A O 1
ATOM 1333 N N . LEU A 1 185 ? -8.869 10.983 53.673 1.00 82.75 185 LEU A N 1
ATOM 1334 C CA . LEU A 1 185 ? -8.631 12.412 53.846 1.00 82.75 185 LEU A CA 1
ATOM 1335 C C . LEU A 1 185 ? -8.533 12.755 55.349 1.00 82.75 185 LEU A C 1
ATOM 1337 O O . LEU A 1 185 ? -9.376 12.272 56.114 1.00 82.75 185 LEU A O 1
ATOM 1341 N N . PRO A 1 186 ? -7.565 13.581 55.792 1.00 84.00 186 PRO A N 1
ATOM 1342 C CA . PRO A 1 186 ? -7.474 13.993 57.192 1.00 84.00 186 PRO A CA 1
ATOM 1343 C C . PRO A 1 186 ? -8.697 14.802 57.664 1.00 84.00 186 PRO A C 1
ATOM 1345 O O . PRO A 1 186 ? -9.307 15.524 56.866 1.00 84.00 186 PRO A O 1
ATOM 1348 N N . PRO A 1 187 ? -9.065 14.725 58.959 1.00 72.62 187 PRO A N 1
ATOM 1349 C CA . PRO A 1 187 ? -10.214 15.448 59.494 1.00 72.62 187 PRO A CA 1
ATOM 1350 C C . PRO A 1 187 ? -10.009 16.963 59.401 1.00 72.62 187 PRO A C 1
ATOM 1352 O O . PRO A 1 187 ? -8.909 17.475 59.608 1.00 72.62 187 PRO A O 1
ATOM 1355 N N . SER A 1 188 ? -11.091 17.703 59.155 1.00 74.88 188 SER A N 1
ATOM 1356 C CA . SER A 1 188 ? -11.052 19.167 59.020 1.00 74.88 188 SER A CA 1
ATOM 1357 C C . SER A 1 188 ? -10.550 19.892 60.275 1.00 74.88 188 SER A C 1
ATOM 1359 O O . SER A 1 188 ? -10.041 21.002 60.166 1.00 74.88 188 SER A O 1
ATOM 1361 N N . SER A 1 189 ? -10.624 19.265 61.455 1.00 72.75 189 SER A N 1
ATOM 1362 C CA . SER A 1 189 ? -10.058 19.792 62.706 1.00 72.75 189 SER A CA 1
ATOM 1363 C C . SER A 1 189 ? -8.534 19.939 62.685 1.00 72.75 189 SER A C 1
ATOM 1365 O O . SER A 1 189 ? -7.992 20.632 63.539 1.00 72.75 189 SER A O 1
ATOM 1367 N N . ALA A 1 190 ? -7.846 19.282 61.747 1.00 83.25 190 ALA A N 1
ATOM 1368 C CA . ALA A 1 190 ? -6.402 19.382 61.564 1.00 83.25 190 ALA A CA 1
ATOM 1369 C C . ALA A 1 190 ? -6.003 20.394 60.472 1.00 83.25 190 ALA A C 1
ATOM 1371 O O . ALA A 1 190 ? -4.824 20.480 60.149 1.00 83.25 190 ALA A O 1
ATOM 1372 N N . LEU A 1 191 ? -6.938 21.151 59.884 1.00 78.19 191 LEU A N 1
ATOM 1373 C CA . LEU A 1 191 ? -6.605 22.174 58.886 1.00 78.19 191 LEU A CA 1
ATOM 1374 C C . LEU A 1 191 ? -5.745 23.294 59.496 1.00 78.19 191 LEU A C 1
ATOM 1376 O O . LEU A 1 191 ? -6.052 23.825 60.562 1.00 78.19 191 LEU A O 1
ATOM 1380 N N . ALA A 1 192 ? -4.690 23.670 58.780 1.00 80.31 192 ALA A N 1
ATOM 1381 C CA . ALA A 1 192 ? -3.796 24.782 59.087 1.00 80.31 192 ALA A CA 1
ATOM 1382 C C . ALA A 1 192 ? -3.974 25.916 58.066 1.00 80.31 192 ALA A C 1
ATOM 1384 O O . ALA A 1 192 ? -4.575 25.732 57.001 1.00 80.31 192 ALA A O 1
ATOM 1385 N N . ALA A 1 193 ? -3.423 27.099 58.353 1.00 67.75 193 ALA A N 1
ATOM 1386 C CA . ALA A 1 193 ? -3.433 28.172 57.369 1.00 67.75 193 ALA A CA 1
ATOM 1387 C C . ALA A 1 193 ? -2.557 27.787 56.167 1.00 67.75 193 ALA A C 1
ATOM 1389 O O . ALA A 1 193 ? -1.445 27.285 56.323 1.00 67.75 193 ALA A O 1
ATOM 1390 N N . GLN A 1 194 ? -3.017 28.079 54.946 1.00 71.44 194 GLN A N 1
ATOM 1391 C CA . GLN A 1 194 ? -2.256 27.755 53.732 1.00 71.44 194 GLN A CA 1
ATOM 1392 C C . GLN A 1 194 ? -0.862 28.409 53.719 1.00 71.44 194 GLN A C 1
ATOM 1394 O O . GLN A 1 194 ? 0.071 27.878 53.121 1.00 71.44 194 GLN A O 1
ATOM 1399 N N . SER A 1 195 ? -0.694 29.540 54.409 1.00 77.69 195 SER A N 1
ATOM 1400 C CA . SER A 1 195 ? 0.593 30.216 54.611 1.00 77.69 195 SER A CA 1
ATOM 1401 C C . SER A 1 195 ? 1.617 29.397 55.408 1.00 77.69 195 SER A C 1
ATOM 1403 O O . SER A 1 195 ? 2.796 29.731 55.385 1.00 77.69 195 SER A O 1
ATOM 1405 N N . GLU A 1 196 ? 1.201 28.335 56.096 1.00 84.00 196 GLU A N 1
ATOM 1406 C CA . GLU A 1 196 ? 2.086 27.442 56.854 1.00 84.00 196 GLU A CA 1
ATOM 1407 C C . GLU A 1 196 ? 2.640 26.293 55.990 1.00 84.00 196 GLU A C 1
ATOM 1409 O O . GLU A 1 196 ? 3.619 25.653 56.365 1.00 84.00 196 GLU A O 1
ATOM 1414 N N . CYS A 1 197 ? 2.068 26.071 54.800 1.00 90.94 197 CYS A N 1
ATOM 1415 C CA . CYS A 1 197 ? 2.529 25.097 53.811 1.00 90.94 197 CYS A CA 1
ATOM 1416 C C . CYS A 1 197 ? 3.280 25.773 52.650 1.00 90.94 197 CYS A C 1
ATOM 1418 O O . CYS A 1 197 ? 2.902 25.638 51.485 1.00 90.94 197 CYS A O 1
ATOM 1420 N N . GLN A 1 198 ? 4.306 26.566 52.968 1.00 87.44 198 GLN A N 1
ATOM 1421 C CA . GLN A 1 198 ? 5.021 27.397 51.988 1.00 87.44 198 GLN A CA 1
ATOM 1422 C C . GLN A 1 198 ? 6.475 26.978 51.741 1.00 87.44 198 GLN A C 1
ATOM 1424 O O . GLN A 1 198 ? 7.198 27.663 51.016 1.00 87.44 198 GLN A O 1
ATOM 1429 N N . THR A 1 199 ? 6.914 25.848 52.292 1.00 88.94 199 THR A N 1
ATOM 1430 C CA . THR A 1 199 ? 8.234 25.297 51.991 1.00 88.94 199 THR A CA 1
ATOM 1431 C C . THR A 1 199 ? 8.279 24.860 50.534 1.00 88.94 199 THR A C 1
ATOM 1433 O O . THR A 1 199 ? 7.408 24.136 50.050 1.00 88.94 199 THR A O 1
ATOM 1436 N N . ALA A 1 200 ? 9.293 25.331 49.815 1.00 87.25 200 ALA A N 1
ATOM 1437 C CA . ALA A 1 200 ? 9.526 24.957 48.431 1.00 87.25 200 ALA A CA 1
ATOM 1438 C C . ALA A 1 200 ? 9.800 23.449 48.308 1.00 87.25 200 ALA A C 1
ATOM 1440 O O . ALA A 1 200 ? 10.439 22.862 49.183 1.00 87.25 200 ALA A O 1
ATOM 1441 N N . CYS A 1 201 ? 9.329 22.815 47.235 1.00 87.88 201 CYS A N 1
ATOM 1442 C CA . CYS A 1 201 ? 9.657 21.414 46.993 1.00 87.88 201 CYS A CA 1
ATOM 1443 C C . CYS A 1 201 ? 11.155 21.267 46.687 1.00 87.88 201 CYS A C 1
ATOM 1445 O O . CYS A 1 201 ? 11.727 22.059 45.940 1.00 87.88 201 CYS A O 1
ATOM 1447 N N . ALA A 1 202 ? 11.803 20.241 47.236 1.00 84.62 202 ALA A N 1
ATOM 1448 C CA . ALA A 1 202 ? 13.241 20.031 47.093 1.00 84.62 202 ALA A CA 1
ATOM 1449 C C . ALA A 1 202 ? 13.652 19.773 45.629 1.00 84.62 202 ALA A C 1
ATOM 1451 O O . ALA A 1 202 ? 14.707 20.225 45.193 1.00 84.62 202 ALA A O 1
ATOM 1452 N N . GLY A 1 203 ? 12.787 19.109 44.856 1.00 69.00 203 GLY A N 1
ATOM 1453 C CA . GLY A 1 203 ? 12.942 18.896 43.414 1.00 69.00 203 GLY A CA 1
ATOM 1454 C C . GLY A 1 203 ? 12.269 19.946 42.528 1.00 69.00 203 GLY A C 1
ATOM 1455 O O . GLY A 1 203 ? 12.368 19.843 41.309 1.00 69.00 203 GLY A O 1
ATOM 1456 N N . ASP A 1 204 ? 11.573 20.929 43.110 1.00 77.56 204 ASP A N 1
ATOM 1457 C CA . ASP A 1 204 ? 10.905 22.009 42.378 1.00 77.56 204 ASP A CA 1
ATOM 1458 C C . ASP A 1 204 ? 10.695 23.242 43.277 1.00 77.56 204 ASP A C 1
ATOM 1460 O O . ASP A 1 204 ? 9.720 23.343 44.028 1.00 77.56 204 ASP A O 1
ATOM 1464 N N . SER A 1 205 ? 11.589 24.226 43.164 1.00 76.69 205 SER A N 1
ATOM 1465 C CA . SER A 1 205 ? 11.529 25.438 43.988 1.00 76.69 205 SER A CA 1
ATOM 1466 C C . SER A 1 205 ? 10.324 26.345 43.683 1.00 76.69 205 SER A C 1
ATOM 1468 O O . SER A 1 205 ? 10.004 27.251 44.466 1.00 76.69 205 SER A O 1
ATOM 1470 N N . THR A 1 206 ? 9.634 26.103 42.564 1.00 66.62 206 THR A N 1
ATOM 1471 C CA . THR A 1 206 ? 8.467 26.879 42.123 1.00 66.62 206 THR A CA 1
ATOM 1472 C C . THR A 1 206 ? 7.156 26.365 42.720 1.00 66.62 206 THR A C 1
ATOM 1474 O O . THR A 1 206 ? 6.219 27.145 42.892 1.00 66.62 206 THR A O 1
ATOM 1477 N N . SER A 1 207 ? 7.120 25.102 43.150 1.00 76.69 207 SER A N 1
ATOM 1478 C CA . SER A 1 207 ? 5.988 24.489 43.852 1.00 76.69 207 SER A CA 1
ATOM 1479 C C . SER A 1 207 ? 6.137 24.558 45.376 1.00 76.69 207 SER A C 1
ATOM 1481 O O . SER A 1 207 ? 7.204 24.872 45.916 1.00 76.69 207 SER A O 1
ATOM 1483 N N . ARG A 1 208 ? 5.044 24.288 46.099 1.00 85.75 208 ARG A N 1
ATOM 1484 C CA . ARG A 1 208 ? 5.015 24.249 47.570 1.00 85.75 208 ARG A CA 1
ATOM 1485 C C . ARG A 1 208 ? 4.719 22.835 48.056 1.00 85.75 208 ARG A C 1
ATOM 1487 O O . ARG A 1 208 ? 3.762 22.209 47.607 1.00 85.75 208 ARG A O 1
ATOM 1494 N N . CYS A 1 209 ? 5.554 22.352 48.968 1.00 90.06 209 CYS A N 1
ATOM 1495 C CA . CYS A 1 209 ? 5.544 20.995 49.498 1.00 90.06 209 CYS A CA 1
ATOM 1496 C C . CYS A 1 209 ? 5.467 21.006 51.031 1.00 90.06 209 CYS A C 1
ATOM 1498 O O . CYS A 1 209 ? 6.354 20.501 51.719 1.00 90.06 209 CYS A O 1
ATOM 1500 N N . GLY A 1 210 ? 4.402 21.608 51.567 1.00 93.06 210 GLY A N 1
ATOM 1501 C CA . GLY A 1 210 ? 4.161 21.648 53.008 1.00 93.06 210 GLY A CA 1
ATOM 1502 C C . GLY A 1 210 ? 5.067 22.625 53.762 1.00 93.06 210 GLY A C 1
ATOM 1503 O O . GLY A 1 210 ? 5.409 23.689 53.255 1.00 93.06 210 GLY A O 1
ATOM 1504 N N . GLY A 1 211 ? 5.409 22.273 54.995 1.00 86.69 211 GLY A N 1
ATOM 1505 C CA . GLY A 1 211 ? 6.235 23.003 55.955 1.00 86.69 211 GLY A CA 1
ATOM 1506 C C . GLY A 1 211 ? 6.661 22.073 57.096 1.00 86.69 211 GLY A C 1
ATOM 1507 O O . GLY A 1 211 ? 6.291 20.901 57.097 1.00 86.69 211 GLY A O 1
ATOM 1508 N N . GLY A 1 212 ? 7.450 22.547 58.061 1.00 87.44 212 GLY A N 1
ATOM 1509 C CA . GLY A 1 212 ? 7.820 21.720 59.218 1.00 87.44 212 GLY A CA 1
ATOM 1510 C C . GLY A 1 212 ? 6.576 21.344 60.034 1.00 87.44 212 GLY A C 1
ATOM 1511 O O . GLY A 1 212 ? 5.921 22.240 60.567 1.00 87.44 212 GLY A O 1
ATOM 1512 N N . TRP A 1 213 ? 6.237 20.050 60.104 1.00 90.38 213 TRP A N 1
ATOM 1513 C CA . TRP A 1 213 ? 4.974 19.542 60.674 1.00 90.38 213 TRP A CA 1
ATOM 1514 C C . TRP A 1 213 ? 3.713 20.148 60.034 1.00 90.38 213 TRP A C 1
ATOM 1516 O O . TRP A 1 213 ? 2.694 20.393 60.694 1.00 90.38 213 TRP A O 1
ATOM 1526 N N . ARG A 1 214 ? 3.798 20.474 58.742 1.00 95.62 214 ARG A N 1
ATOM 1527 C CA . ARG A 1 214 ? 2.693 20.995 57.937 1.00 95.62 214 ARG A CA 1
ATOM 1528 C C . ARG A 1 214 ? 2.670 20.263 56.612 1.00 95.62 214 ARG A C 1
ATOM 1530 O O . ARG A 1 214 ? 3.599 20.384 55.818 1.00 95.62 214 ARG A O 1
ATOM 1537 N N . ILE A 1 215 ? 1.588 19.555 56.338 1.00 94.25 215 ILE A N 1
ATOM 1538 C CA . ILE A 1 215 ? 1.479 18.733 55.138 1.00 94.25 215 ILE A CA 1
ATOM 1539 C C . ILE A 1 215 ? 0.451 19.315 54.173 1.00 94.25 215 ILE A C 1
ATOM 1541 O O . ILE A 1 215 ? -0.679 19.631 54.545 1.00 94.25 215 ILE A O 1
ATOM 1545 N N . SER A 1 216 ? 0.850 19.483 52.911 1.00 92.19 216 SER A N 1
ATOM 1546 C CA . SER A 1 216 ? -0.080 19.829 51.826 1.00 92.19 216 SER A CA 1
ATOM 1547 C C . SER A 1 216 ? -0.702 18.551 51.285 1.00 92.19 216 SER A C 1
ATOM 1549 O O . SER A 1 216 ? 0.034 17.713 50.769 1.00 92.19 216 SER A O 1
ATOM 1551 N N . VAL A 1 217 ? -2.022 18.394 51.407 1.00 90.25 217 VAL A N 1
ATOM 1552 C CA . VAL A 1 217 ? -2.732 17.148 51.067 1.00 90.25 217 VAL A CA 1
ATOM 1553 C C . VAL A 1 217 ? -3.451 17.271 49.727 1.00 90.25 217 VAL A C 1
ATOM 1555 O O . VAL A 1 217 ? -4.049 18.302 49.409 1.00 90.25 217 VAL A O 1
ATOM 1558 N N . TYR A 1 218 ? -3.413 16.192 48.951 1.00 89.94 218 TYR A N 1
ATOM 1559 C CA . TYR A 1 218 ? -3.939 16.093 47.597 1.00 89.94 218 TYR A CA 1
ATOM 1560 C C . TYR A 1 218 ? -4.637 14.740 47.374 1.00 89.94 218 TYR A C 1
ATOM 1562 O O . TYR A 1 218 ? -4.353 13.752 48.053 1.00 89.94 218 TYR A O 1
ATOM 1570 N N . GLY A 1 219 ? -5.546 14.682 46.402 1.00 83.19 219 GLY A N 1
ATOM 1571 C CA . GLY A 1 219 ? -6.234 13.449 46.002 1.00 83.19 219 GLY A CA 1
ATOM 1572 C C . GLY A 1 219 ? -7.106 13.645 44.761 1.00 83.19 219 GLY A C 1
ATOM 1573 O O . GLY A 1 219 ? -7.198 14.754 44.231 1.00 83.19 219 GLY A O 1
ATOM 1574 N N . ALA A 1 220 ? -7.749 12.578 44.282 1.00 75.75 220 ALA A N 1
ATOM 1575 C CA . ALA A 1 220 ? -8.660 12.653 43.135 1.00 75.75 220 ALA A CA 1
ATOM 1576 C C . ALA A 1 220 ? -9.857 13.583 43.426 1.00 75.75 220 ALA A C 1
ATOM 1578 O O . ALA A 1 220 ? -10.344 13.632 44.558 1.00 75.75 220 ALA A O 1
ATOM 1579 N N . SER A 1 221 ? -10.324 14.327 42.417 1.00 52.38 221 SER A N 1
ATOM 1580 C CA . SER A 1 221 ? -11.503 15.192 42.552 1.00 52.38 221 SER A CA 1
ATOM 1581 C C . SER A 1 221 ? -12.767 14.323 42.633 1.00 52.38 221 SER A C 1
ATOM 1583 O O . SER A 1 221 ? -12.941 13.442 41.785 1.00 52.38 221 SER A O 1
ATOM 1585 N N . PRO A 1 222 ? -13.642 14.497 43.638 1.00 46.47 222 PRO A N 1
ATOM 1586 C CA . PRO A 1 222 ? -14.871 13.728 43.712 1.00 46.47 222 PRO A CA 1
ATOM 1587 C C . PRO A 1 222 ? -15.823 14.210 42.616 1.00 46.47 222 PRO A C 1
ATOM 1589 O O . PRO A 1 222 ? -16.250 15.364 42.613 1.00 46.47 222 PRO A O 1
ATOM 1592 N N . SER A 1 223 ? -16.180 13.317 41.692 1.00 38.03 223 SER A N 1
ATOM 1593 C CA . SER A 1 223 ? -17.292 13.527 40.767 1.00 38.03 223 SER A CA 1
ATOM 1594 C C . SER A 1 223 ? -18.551 13.842 41.576 1.00 38.03 223 SER A C 1
ATOM 1596 O O . SER A 1 223 ? -19.032 13.014 42.351 1.00 38.03 223 SER A O 1
ATOM 1598 N N . SER A 1 224 ? -19.082 15.049 41.417 1.00 28.69 224 SER A N 1
ATOM 1599 C CA . SER A 1 224 ? -20.334 15.488 42.020 1.00 28.69 224 SER A CA 1
ATOM 1600 C C . SER A 1 224 ? -21.495 14.638 41.500 1.00 28.69 224 SER A C 1
ATOM 1602 O O . SER A 1 224 ? -22.008 14.832 40.404 1.00 28.69 224 SER A O 1
ATOM 1604 N N . SER A 1 225 ? -21.926 13.675 42.310 1.00 30.73 225 SER A N 1
ATOM 1605 C CA . SER A 1 225 ? -23.232 13.026 42.205 1.00 30.73 225 SER A CA 1
ATOM 1606 C C . SER A 1 225 ? -23.925 13.176 43.553 1.00 30.73 225 SER A C 1
ATOM 1608 O O . SER A 1 225 ? -23.562 12.533 44.534 1.00 30.73 225 SER A O 1
ATOM 1610 N N . SER A 1 226 ? -24.891 14.086 43.619 1.00 27.20 226 SER A N 1
ATOM 1611 C CA . SER A 1 226 ? -25.781 14.240 44.765 1.00 27.20 226 SER A CA 1
ATOM 1612 C C . SER A 1 226 ? -26.811 13.109 44.781 1.00 27.20 226 SER A C 1
ATOM 1614 O O . SER A 1 226 ? -27.602 13.012 43.850 1.00 27.20 226 SER A O 1
ATOM 1616 N N . ALA A 1 227 ? -26.850 12.308 45.848 1.00 29.77 227 ALA A N 1
ATOM 1617 C CA . ALA A 1 227 ? -28.078 11.728 46.400 1.00 29.77 227 ALA A CA 1
ATOM 1618 C C . ALA A 1 227 ? -27.823 11.183 47.817 1.00 29.77 227 ALA A C 1
ATOM 1620 O O . ALA A 1 227 ? -26.757 10.656 48.120 1.00 29.77 227 ALA A O 1
ATOM 1621 N N . SER A 1 228 ? -28.819 11.385 48.674 1.00 26.06 228 SER A N 1
ATOM 1622 C CA . SER A 1 228 ? -28.797 11.348 50.136 1.00 26.06 228 SER A CA 1
ATOM 1623 C C . SER A 1 228 ? -28.492 10.006 50.812 1.00 26.06 228 SER A C 1
ATOM 1625 O O . SER A 1 228 ? -28.720 8.924 50.280 1.00 26.06 228 SER A O 1
ATOM 1627 N N . ALA A 1 229 ? -28.060 10.136 52.068 1.00 27.59 229 ALA A N 1
ATOM 1628 C CA . ALA A 1 229 ? -27.843 9.094 53.061 1.00 27.59 229 ALA A CA 1
ATOM 1629 C C . ALA A 1 229 ? -29.093 8.258 53.406 1.00 27.59 229 ALA A C 1
ATOM 1631 O O . ALA A 1 229 ? -30.183 8.809 53.547 1.00 27.59 229 ALA A O 1
ATOM 1632 N N . SER A 1 230 ? -28.894 6.965 53.698 1.00 24.23 230 SER A N 1
ATOM 1633 C CA . SER A 1 230 ? -29.208 6.404 55.023 1.00 24.23 230 SER A CA 1
ATOM 1634 C C . SER A 1 230 ? -28.553 5.029 55.253 1.00 24.23 230 SER A C 1
ATOM 1636 O O . SER A 1 230 ? -28.280 4.277 54.324 1.00 24.23 230 SER A O 1
ATOM 1638 N N . SER A 1 231 ? -28.263 4.759 56.522 1.00 25.62 231 SER A N 1
ATOM 1639 C CA . SER A 1 231 ? -27.405 3.729 57.132 1.00 25.62 231 SER A CA 1
ATOM 1640 C C . SER A 1 231 ? -28.025 2.330 57.295 1.00 25.62 231 SER A C 1
ATOM 1642 O O . SER A 1 231 ? -29.206 2.267 57.621 1.00 25.62 231 SER A O 1
ATOM 1644 N N . THR A 1 232 ? -27.226 1.241 57.281 1.00 22.59 232 THR A N 1
ATOM 1645 C CA . THR A 1 232 ? -26.930 0.366 58.463 1.00 22.59 232 THR A CA 1
ATOM 1646 C C . THR A 1 232 ? -26.010 -0.854 58.172 1.00 22.59 232 THR A C 1
ATOM 1648 O O . THR A 1 232 ? -26.306 -1.686 57.328 1.00 22.59 232 THR A O 1
ATOM 1651 N N . THR A 1 233 ? -24.899 -0.916 58.929 1.00 22.08 233 THR A N 1
ATOM 1652 C CA . THR A 1 233 ? -24.192 -2.049 59.605 1.00 22.08 233 THR A CA 1
ATOM 1653 C C . THR A 1 233 ? -23.847 -3.408 58.945 1.00 22.08 233 THR A C 1
ATOM 1655 O O . THR A 1 233 ? -24.741 -4.197 58.674 1.00 22.08 233 THR A O 1
ATOM 1658 N N . SER A 1 234 ? -22.524 -3.709 58.980 1.00 24.48 234 SER A N 1
ATOM 1659 C CA . SER A 1 234 ? -21.819 -4.961 59.414 1.00 24.48 234 SER A CA 1
ATOM 1660 C C . SER A 1 234 ? -22.040 -6.268 58.610 1.00 24.48 234 SER A C 1
ATOM 1662 O O . SER A 1 234 ? -23.170 -6.590 58.295 1.00 24.48 234 SER A O 1
ATOM 1664 N N . SER A 1 235 ? -21.083 -7.150 58.265 1.00 24.28 235 SER A N 1
ATOM 1665 C CA . SER A 1 235 ? -19.701 -7.474 58.687 1.00 24.28 235 SER A CA 1
ATOM 1666 C C . SER A 1 235 ? -19.018 -8.430 57.658 1.00 24.28 235 SER A C 1
ATOM 1668 O O . SER A 1 235 ? -19.706 -9.150 56.945 1.00 24.28 235 SER A O 1
ATOM 1670 N N . THR A 1 236 ? -17.675 -8.434 57.634 1.00 21.52 236 THR A N 1
ATOM 1671 C CA . THR A 1 236 ? -16.626 -9.258 56.941 1.00 21.52 236 THR A CA 1
ATOM 1672 C C . THR A 1 236 ? -16.779 -10.809 56.997 1.00 21.52 236 THR A C 1
ATOM 1674 O O . THR A 1 236 ? -17.623 -11.250 57.776 1.00 21.52 236 THR A O 1
ATOM 1677 N N . PRO A 1 237 ? -15.914 -11.675 56.365 1.00 37.44 237 PRO A N 1
ATOM 1678 C CA . PRO A 1 237 ? -14.805 -11.476 55.384 1.00 37.44 237 PRO A CA 1
ATOM 1679 C C . PRO A 1 237 ? -14.669 -12.511 54.207 1.00 37.44 237 PRO A C 1
ATOM 1681 O O . PRO A 1 237 ? -15.263 -13.579 54.243 1.00 37.44 237 PRO A O 1
ATOM 1684 N N . SER A 1 238 ? -13.734 -12.222 53.268 1.00 24.95 238 SER A N 1
ATOM 1685 C CA . SER A 1 238 ? -13.009 -13.109 52.298 1.00 24.95 238 SER A CA 1
ATOM 1686 C C . SER A 1 238 ? -13.822 -13.882 51.233 1.00 24.95 238 SER A C 1
ATOM 1688 O O . SER A 1 238 ? -14.905 -14.364 51.506 1.00 24.95 238 SER A O 1
ATOM 1690 N N . SER A 1 239 ? -13.381 -14.102 49.987 1.00 25.38 239 SER A N 1
ATOM 1691 C CA . SER A 1 239 ? -12.045 -14.073 49.373 1.00 25.38 239 SER A CA 1
ATOM 1692 C C . SER A 1 239 ? -12.137 -13.918 47.839 1.00 25.38 239 SER A C 1
ATOM 1694 O O . SER A 1 239 ? -13.108 -14.303 47.195 1.00 25.38 239 SER A O 1
ATOM 1696 N N . SER A 1 240 ? -11.075 -13.346 47.278 1.00 29.62 240 SER A N 1
ATOM 1697 C CA . SER A 1 240 ? -10.772 -13.063 45.871 1.00 29.62 240 SER A CA 1
ATOM 1698 C C . SER A 1 240 ? -10.445 -14.290 45.005 1.00 29.62 240 SER A C 1
ATOM 1700 O O . SER A 1 240 ? -9.735 -15.181 45.470 1.00 29.62 240 SER A O 1
ATOM 1702 N N . ALA A 1 241 ? -10.783 -14.238 43.710 1.00 27.44 241 ALA A N 1
ATOM 1703 C CA . ALA A 1 241 ? -10.014 -14.890 42.643 1.00 27.44 241 ALA A CA 1
ATOM 1704 C C . ALA A 1 241 ? -10.163 -14.130 41.307 1.00 27.44 241 ALA A C 1
ATOM 1706 O O . ALA A 1 241 ? -11.185 -14.222 40.631 1.00 27.44 241 ALA A O 1
ATOM 1707 N N . SER A 1 242 ? -9.119 -13.384 40.940 1.00 27.89 242 SER A N 1
ATOM 1708 C CA . SER A 1 242 ? -8.894 -12.804 39.610 1.00 27.89 242 SER A CA 1
ATOM 1709 C C . SER A 1 242 ? -8.090 -13.805 38.770 1.00 27.89 242 SER A C 1
ATOM 1711 O O . SER A 1 242 ? -7.070 -14.299 39.248 1.00 27.89 242 SER A O 1
ATOM 1713 N N . ALA A 1 243 ? -8.513 -14.109 37.539 1.00 28.86 243 ALA A N 1
ATOM 1714 C CA . ALA A 1 243 ? -7.807 -15.023 36.632 1.00 28.86 243 ALA A CA 1
ATOM 1715 C C . ALA A 1 243 ? -7.098 -14.261 35.494 1.00 28.86 243 ALA A C 1
ATOM 1717 O O . ALA A 1 243 ? -7.669 -13.350 34.897 1.00 28.86 243 ALA A O 1
ATOM 1718 N N . SER A 1 244 ? -5.847 -14.649 35.218 1.00 30.59 244 SER A N 1
ATOM 1719 C CA . SER A 1 244 ? -4.873 -14.025 34.312 1.00 30.59 244 SER A CA 1
ATOM 1720 C C . SER A 1 244 ? -4.483 -14.920 33.120 1.00 30.59 244 SER A C 1
ATOM 1722 O O . SER A 1 244 ? -4.508 -16.139 33.235 1.00 30.59 244 SER A O 1
ATOM 1724 N N . SER A 1 245 ? -4.046 -14.275 32.025 1.00 43.38 245 SER A N 1
ATOM 1725 C CA . SER A 1 245 ? -3.104 -14.690 30.949 1.00 43.38 245 SER A CA 1
ATOM 1726 C C . SER A 1 245 ? -3.163 -16.104 30.320 1.00 43.38 245 SER A C 1
ATOM 1728 O O . SER A 1 245 ? -2.967 -17.125 30.970 1.00 43.38 245 SER A O 1
ATOM 1730 N N . SER A 1 246 ? -3.247 -16.124 28.988 1.00 69.81 246 SER A N 1
ATOM 1731 C CA . SER A 1 246 ? -3.471 -17.233 28.042 1.00 69.81 246 SER A CA 1
ATOM 1732 C C . SER A 1 246 ? -2.285 -18.184 27.728 1.00 69.81 246 SER A C 1
ATOM 1734 O O . SER A 1 246 ? -2.254 -18.773 26.647 1.00 69.81 246 SER A O 1
ATOM 1736 N N . TRP A 1 247 ? -1.331 -18.403 28.642 1.00 81.75 247 TRP A N 1
ATOM 1737 C CA . TRP A 1 247 ? -0.190 -19.322 28.428 1.00 81.75 247 TRP A CA 1
ATOM 1738 C C . TRP A 1 247 ? -0.242 -20.555 29.344 1.00 81.75 247 TRP A C 1
ATOM 1740 O O . TRP A 1 247 ? -0.374 -20.434 30.560 1.00 81.75 247 TRP A O 1
ATOM 1750 N N . THR A 1 248 ? -0.086 -21.753 28.774 1.00 89.81 248 THR A N 1
ATOM 1751 C CA . THR A 1 248 ? -0.106 -23.038 29.499 1.00 89.81 248 THR A CA 1
ATOM 1752 C C . THR A 1 248 ? 1.280 -23.675 29.490 1.00 89.81 248 THR A C 1
ATOM 1754 O O . THR A 1 248 ? 1.879 -23.840 28.430 1.00 89.81 248 THR A O 1
ATOM 1757 N N . SER A 1 249 ? 1.810 -24.047 30.659 1.00 90.44 249 SER A N 1
ATOM 1758 C CA . SER A 1 249 ? 3.102 -24.741 30.733 1.00 90.44 249 SER A CA 1
ATOM 1759 C C . SER A 1 249 ? 2.972 -26.179 30.227 1.00 90.44 249 SER A C 1
ATOM 1761 O O . SER A 1 249 ? 2.098 -26.916 30.678 1.00 90.44 249 SER A O 1
ATOM 1763 N N . LEU A 1 250 ? 3.850 -26.572 29.304 1.00 87.75 250 LEU A N 1
ATOM 1764 C CA . LEU A 1 250 ? 3.960 -27.944 28.798 1.00 87.75 250 LEU A CA 1
ATOM 1765 C C . LEU A 1 250 ? 5.051 -28.754 29.511 1.00 87.75 250 LEU A C 1
ATOM 1767 O O . LEU A 1 250 ? 5.211 -29.938 29.225 1.00 87.75 250 LEU A O 1
ATOM 1771 N N . GLY A 1 251 ? 5.789 -28.131 30.432 1.00 89.56 251 GLY A N 1
ATOM 1772 C CA . GLY A 1 251 ? 6.864 -28.766 31.187 1.00 89.56 251 GLY A CA 1
ATOM 1773 C C . GLY A 1 251 ? 8.241 -28.645 30.530 1.00 89.56 251 GLY A C 1
ATOM 1774 O O . GLY A 1 251 ? 8.480 -27.776 29.690 1.00 89.56 251 GLY A O 1
ATOM 1775 N N . CYS A 1 252 ? 9.157 -29.502 30.974 1.00 94.12 252 CYS A N 1
ATOM 1776 C CA . CYS A 1 252 ? 10.577 -29.456 30.642 1.00 94.12 252 CYS A CA 1
ATOM 1777 C C . CYS A 1 252 ? 10.924 -30.405 29.486 1.00 94.12 252 CYS A C 1
ATOM 1779 O O . CYS A 1 252 ? 10.560 -31.582 29.515 1.00 94.12 252 CYS A O 1
ATOM 1781 N N . TYR A 1 253 ? 11.658 -29.903 28.495 1.00 94.44 253 TYR A N 1
ATOM 1782 C CA . TYR A 1 253 ? 12.077 -30.632 27.294 1.00 94.44 253 TYR A CA 1
ATOM 1783 C C . TYR A 1 253 ? 13.601 -30.632 27.181 1.00 94.44 253 TYR A C 1
ATOM 1785 O O . TYR A 1 253 ? 14.267 -29.726 27.685 1.00 94.44 253 TYR A O 1
ATOM 1793 N N . VAL A 1 254 ? 14.159 -31.663 26.546 1.00 88.19 254 VAL A N 1
ATOM 1794 C CA . VAL A 1 254 ? 15.576 -31.657 26.150 1.00 88.19 254 VAL A CA 1
ATOM 1795 C C . VAL A 1 254 ? 15.754 -30.582 25.089 1.00 88.19 254 VAL A C 1
ATOM 1797 O O . VAL A 1 254 ? 14.975 -30.552 24.141 1.00 88.19 254 VAL A O 1
ATOM 1800 N N . ASP A 1 255 ? 16.759 -29.722 25.241 1.00 90.25 255 ASP A N 1
ATOM 1801 C CA . ASP A 1 255 ? 17.198 -28.862 24.150 1.00 90.25 255 ASP A CA 1
ATOM 1802 C C . ASP A 1 255 ? 18.404 -29.465 23.423 1.00 90.25 255 ASP A C 1
ATOM 1804 O O . ASP A 1 255 ? 19.214 -30.175 24.019 1.00 90.25 255 ASP A O 1
ATOM 1808 N N . GLN A 1 256 ? 18.508 -29.236 22.115 1.00 82.88 256 GLN A N 1
ATOM 1809 C CA . GLN A 1 256 ? 19.473 -29.924 21.250 1.00 82.88 256 GLN A CA 1
ATOM 1810 C C . GLN A 1 256 ? 19.944 -29.034 20.094 1.00 82.88 256 GLN A C 1
ATOM 1812 O O . GLN A 1 256 ? 19.543 -27.880 19.977 1.00 82.88 256 GLN A O 1
ATOM 1817 N N . ASN A 1 257 ? 20.813 -29.555 19.225 1.00 76.00 257 ASN A N 1
ATOM 1818 C CA . ASN A 1 257 ? 21.175 -28.896 17.971 1.00 76.00 257 ASN A CA 1
ATOM 1819 C C . ASN A 1 257 ? 20.613 -29.703 16.783 1.00 76.00 257 ASN A C 1
ATOM 1821 O O . ASN A 1 257 ? 21.054 -30.840 16.597 1.00 76.00 257 ASN A O 1
ATOM 1825 N N . PRO A 1 258 ? 19.675 -29.158 15.980 1.00 76.06 258 PRO A N 1
ATOM 1826 C CA . PRO A 1 258 ? 19.103 -27.804 16.049 1.00 76.06 258 PRO A CA 1
ATOM 1827 C C . PRO A 1 258 ? 18.167 -27.579 17.252 1.00 76.06 258 PRO A C 1
ATOM 1829 O O . PRO A 1 258 ? 17.520 -28.515 17.719 1.00 76.06 258 PRO A O 1
ATOM 1832 N N . ARG A 1 259 ? 18.091 -26.321 17.723 1.00 87.56 259 ARG A N 1
ATOM 1833 C CA . ARG A 1 259 ? 17.346 -25.897 18.930 1.00 87.56 259 ARG A CA 1
ATOM 1834 C C . ARG A 1 259 ? 15.868 -26.289 18.880 1.00 87.56 259 ARG A C 1
ATOM 1836 O O . ARG A 1 259 ? 15.249 -26.322 17.815 1.00 87.56 259 ARG A O 1
ATOM 1843 N N . THR A 1 260 ? 15.296 -26.552 20.050 1.00 88.19 260 THR A N 1
ATOM 1844 C CA . THR A 1 260 ? 13.896 -26.976 20.241 1.00 88.19 260 THR A CA 1
ATOM 1845 C C . THR A 1 260 ? 12.907 -25.906 19.808 1.00 88.19 260 THR A C 1
ATOM 1847 O O . THR A 1 260 ? 11.883 -26.227 19.205 1.00 88.19 260 THR A O 1
ATOM 1850 N N . LEU A 1 261 ? 13.248 -24.641 20.070 1.00 92.06 261 LEU A N 1
ATOM 1851 C CA . LEU A 1 261 ? 12.593 -23.444 19.550 1.00 92.06 261 LEU A CA 1
ATOM 1852 C C . LEU A 1 261 ? 13.662 -22.571 18.883 1.00 92.06 261 LEU A C 1
ATOM 1854 O O . LEU A 1 261 ? 14.605 -22.142 19.542 1.00 92.06 261 LEU A O 1
ATOM 1858 N N . SER A 1 262 ? 13.539 -22.327 17.578 1.00 86.94 262 SER A N 1
ATOM 1859 C CA . SER A 1 262 ? 14.609 -21.706 16.781 1.00 86.94 262 SER A CA 1
ATOM 1860 C C . SER A 1 262 ? 14.196 -20.428 16.045 1.00 86.94 262 SER A C 1
ATOM 1862 O O . SER A 1 262 ? 14.956 -19.954 15.206 1.00 86.94 262 SER A O 1
ATOM 1864 N N . SER A 1 263 ? 12.996 -19.887 16.292 1.00 77.94 263 SER A N 1
ATOM 1865 C CA . SER A 1 263 ? 12.479 -18.743 15.522 1.00 77.94 263 SER A CA 1
ATOM 1866 C C . SER A 1 263 ? 12.942 -17.389 16.064 1.00 77.94 263 SER A C 1
ATOM 1868 O O . SER A 1 263 ? 13.313 -16.518 15.286 1.00 77.94 263 SER A O 1
ATOM 1870 N N . LEU A 1 264 ? 12.943 -17.208 17.384 1.00 75.75 264 LEU A N 1
ATOM 1871 C CA . LEU A 1 264 ? 13.465 -16.014 18.056 1.00 75.75 264 LEU A CA 1
ATOM 1872 C C . LEU A 1 264 ? 14.198 -16.452 19.322 1.00 75.75 264 LEU A C 1
ATOM 1874 O O . LEU A 1 264 ? 13.688 -17.307 20.037 1.00 75.75 264 LEU A O 1
ATOM 1878 N N . SER A 1 265 ? 15.356 -15.864 19.619 1.00 89.50 265 SER A N 1
ATOM 1879 C CA . SER A 1 265 ? 16.076 -16.107 20.873 1.00 89.50 265 SER A CA 1
ATOM 1880 C C . SER A 1 265 ? 16.748 -14.842 21.391 1.00 89.50 265 SER A C 1
ATOM 1882 O O . SER A 1 265 ? 17.322 -14.088 20.604 1.00 89.50 265 SER A O 1
ATOM 1884 N N . PHE A 1 266 ? 16.717 -14.621 22.701 1.00 83.69 266 PHE A N 1
ATOM 1885 C CA . PHE A 1 266 ? 17.409 -13.506 23.352 1.00 83.69 266 PHE A CA 1
ATOM 1886 C C . PHE A 1 266 ? 17.743 -13.834 24.813 1.00 83.69 266 PHE A C 1
ATOM 1888 O O . PHE A 1 266 ? 17.164 -14.744 25.406 1.00 83.69 266 PHE A O 1
ATOM 1895 N N . GLN A 1 267 ? 18.662 -13.067 25.401 1.00 90.00 267 GLN A N 1
ATOM 1896 C CA . GLN A 1 267 ? 19.035 -13.167 26.813 1.00 90.00 267 GLN A CA 1
ATOM 1897 C C . GLN A 1 267 ? 18.643 -11.892 27.570 1.00 90.00 267 GLN A C 1
ATOM 1899 O O . GLN A 1 267 ? 18.688 -10.798 27.008 1.00 90.00 267 GLN A O 1
ATOM 1904 N N . ASP A 1 268 ? 18.262 -12.025 28.839 1.00 81.94 268 ASP A N 1
ATOM 1905 C CA . ASP A 1 268 ? 17.861 -10.914 29.705 1.00 81.94 268 ASP A CA 1
ATOM 1906 C C . ASP A 1 268 ? 18.255 -11.190 31.171 1.00 81.94 268 ASP A C 1
ATOM 1908 O O . ASP A 1 268 ? 18.069 -12.292 31.698 1.00 81.94 268 ASP A O 1
ATOM 1912 N N . ALA A 1 269 ? 18.802 -10.184 31.858 1.00 84.81 269 ALA A N 1
ATOM 1913 C CA . ALA A 1 269 ? 19.172 -10.295 33.271 1.00 84.81 269 ALA A CA 1
ATOM 1914 C C . ALA A 1 269 ? 17.945 -10.316 34.201 1.00 84.81 269 ALA A C 1
ATOM 1916 O O . ALA A 1 269 ? 18.059 -10.765 35.338 1.00 84.81 269 ALA A O 1
ATOM 1917 N N . ALA A 1 270 ? 16.780 -9.877 33.714 1.00 82.81 270 ALA A N 1
ATOM 1918 C CA . ALA A 1 270 ? 15.500 -9.945 34.410 1.00 82.81 270 ALA A CA 1
ATOM 1919 C C . ALA A 1 270 ? 14.578 -11.035 33.824 1.00 82.81 270 ALA A C 1
ATOM 1921 O O . ALA A 1 270 ? 13.351 -10.914 33.872 1.00 82.81 270 ALA A O 1
ATOM 1922 N N . MET A 1 271 ? 15.144 -12.105 33.254 1.00 92.12 271 MET A N 1
ATOM 1923 C CA . MET A 1 271 ? 14.368 -13.152 32.595 1.00 92.12 271 MET A CA 1
ATOM 1924 C C . MET A 1 271 ? 13.362 -13.796 33.550 1.00 92.12 271 MET A C 1
ATOM 1926 O O . MET A 1 271 ? 13.704 -14.186 34.663 1.00 92.12 271 MET A O 1
ATOM 1930 N N . THR A 1 272 ? 12.119 -13.935 33.091 1.00 94.69 272 THR A N 1
ATOM 1931 C CA . THR A 1 272 ? 11.041 -14.697 33.737 1.00 94.69 272 THR A CA 1
ATOM 1932 C C . THR A 1 272 ? 10.201 -15.377 32.652 1.00 94.69 272 THR A C 1
ATOM 1934 O O . THR A 1 272 ? 10.210 -14.913 31.506 1.00 94.69 272 THR A O 1
ATOM 1937 N N . PRO A 1 273 ? 9.421 -16.431 32.966 1.00 89.81 273 PRO A N 1
ATOM 1938 C CA . PRO A 1 273 ? 8.509 -17.023 31.993 1.00 89.81 273 PRO A CA 1
ATOM 1939 C C . PRO A 1 273 ? 7.533 -15.993 31.419 1.00 89.81 273 PRO A C 1
ATOM 1941 O O . PRO A 1 273 ? 7.321 -15.973 30.215 1.00 89.81 273 PRO A O 1
ATOM 1944 N N . THR A 1 274 ? 7.017 -15.083 32.252 1.00 90.31 274 THR A N 1
ATOM 1945 C CA . THR A 1 274 ? 6.100 -14.015 31.830 1.00 90.31 274 THR A CA 1
ATOM 1946 C C . THR A 1 274 ? 6.769 -13.026 30.875 1.00 90.31 274 THR A C 1
ATOM 1948 O O . THR A 1 274 ? 6.177 -12.668 29.860 1.00 90.31 274 THR A O 1
ATOM 1951 N N . LEU A 1 275 ? 8.011 -12.613 31.153 1.00 85.44 275 LEU A N 1
ATOM 1952 C CA . LEU A 1 275 ? 8.770 -11.730 30.261 1.00 85.44 275 LEU A CA 1
ATOM 1953 C C . LEU A 1 275 ? 9.048 -12.408 28.912 1.00 85.44 275 LEU A C 1
ATOM 1955 O O . LEU A 1 275 ? 8.889 -11.788 27.860 1.00 85.44 275 LEU A O 1
ATOM 1959 N N . CYS A 1 276 ? 9.423 -13.688 28.941 1.00 91.31 276 CYS A N 1
ATOM 1960 C CA . CYS A 1 276 ? 9.646 -14.474 27.733 1.00 91.31 276 CYS A CA 1
ATOM 1961 C C . CYS A 1 276 ? 8.352 -14.621 26.917 1.00 91.31 276 CYS A C 1
ATOM 1963 O O . CYS A 1 276 ? 8.337 -14.310 25.732 1.00 91.31 276 CYS A O 1
ATOM 1965 N N . GLN A 1 277 ? 7.235 -14.975 27.556 1.00 94.06 277 GLN A N 1
ATOM 1966 C CA . GLN A 1 277 ? 5.909 -15.083 26.933 1.00 94.06 277 GLN A CA 1
ATOM 1967 C C . GLN A 1 277 ? 5.438 -13.769 26.296 1.00 94.06 277 GLN A C 1
ATOM 1969 O O . GLN A 1 277 ? 4.918 -13.781 25.184 1.00 94.06 277 GLN A O 1
ATOM 1974 N N . GLN A 1 278 ? 5.649 -12.630 26.965 1.00 85.00 278 GLN A N 1
ATOM 1975 C CA . GLN A 1 278 ? 5.311 -11.308 26.424 1.00 85.00 278 GLN A CA 1
ATOM 1976 C C . GLN A 1 278 ? 6.113 -10.990 25.157 1.00 85.00 278 GLN A C 1
ATOM 1978 O O . GLN A 1 278 ? 5.550 -10.506 24.175 1.00 85.00 278 GLN A O 1
ATOM 1983 N N . LYS A 1 279 ? 7.413 -11.299 25.148 1.00 78.94 279 LYS A N 1
ATOM 1984 C CA . LYS A 1 279 ? 8.279 -11.093 23.978 1.00 78.94 279 LYS A CA 1
ATOM 1985 C C . LYS A 1 279 ? 8.066 -12.153 22.885 1.00 78.94 279 LYS A C 1
ATOM 1987 O O . LYS A 1 279 ? 8.329 -11.873 21.721 1.00 78.94 279 LYS A O 1
ATOM 1992 N N . CYS A 1 280 ? 7.520 -13.319 23.230 1.00 82.75 280 CYS A N 1
ATOM 1993 C CA . CYS A 1 280 ? 7.075 -14.347 22.288 1.00 82.75 280 CYS A CA 1
ATOM 1994 C C . CYS A 1 280 ? 5.631 -14.134 21.781 1.00 82.75 280 CYS A C 1
ATOM 1996 O O . CYS A 1 280 ? 5.042 -15.058 21.218 1.00 82.75 280 CYS A O 1
ATOM 1998 N N . THR A 1 281 ? 5.043 -12.943 21.947 1.00 78.25 281 THR A N 1
ATOM 1999 C CA . THR A 1 281 ? 3.727 -12.618 21.369 1.00 78.25 281 THR A CA 1
ATOM 2000 C C . THR A 1 281 ? 3.768 -12.781 19.845 1.00 78.25 281 THR A C 1
ATOM 2002 O O . THR A 1 281 ? 4.622 -12.200 19.181 1.00 78.25 281 THR A O 1
ATOM 2005 N N . GLY A 1 282 ? 2.860 -13.592 19.293 1.00 67.00 282 GLY A N 1
ATOM 2006 C CA . GLY A 1 282 ? 2.854 -13.979 17.874 1.00 67.00 282 GLY A CA 1
ATOM 2007 C C . GLY A 1 282 ? 3.499 -15.341 17.575 1.00 67.00 282 GLY A C 1
ATOM 2008 O O . GLY A 1 282 ? 3.397 -15.814 16.445 1.00 67.00 282 GLY A O 1
ATOM 2009 N N . TYR A 1 283 ? 4.102 -16.000 18.573 1.00 79.81 283 TYR A N 1
ATOM 2010 C CA . TYR A 1 283 ? 4.596 -17.378 18.476 1.00 79.81 283 TYR A CA 1
ATOM 2011 C C . TYR A 1 283 ? 3.700 -18.362 19.234 1.00 79.81 283 TYR A C 1
ATOM 2013 O O . TYR A 1 283 ? 3.093 -18.028 20.250 1.00 79.81 283 TYR A O 1
ATOM 2021 N N . THR A 1 284 ? 3.646 -19.609 18.759 1.00 89.75 284 THR A N 1
ATOM 2022 C CA . THR A 1 284 ? 2.839 -20.673 19.392 1.00 89.75 284 THR A CA 1
ATOM 2023 C C . THR A 1 284 ? 3.438 -21.140 20.722 1.00 89.75 284 THR A C 1
ATOM 2025 O O . THR A 1 284 ? 2.706 -21.506 21.644 1.00 89.75 284 THR A O 1
ATOM 2028 N N . TYR A 1 285 ? 4.768 -21.123 20.829 1.00 92.94 285 TYR A N 1
ATOM 2029 C CA . TYR A 1 285 ? 5.522 -21.585 21.987 1.00 92.94 285 TYR A CA 1
ATOM 2030 C C . TYR A 1 285 ? 6.528 -20.529 22.451 1.00 92.94 285 TYR A C 1
ATOM 2032 O O . TYR A 1 285 ? 7.200 -19.892 21.637 1.00 92.94 285 TYR A O 1
ATOM 2040 N N . SER A 1 286 ? 6.675 -20.412 23.768 1.00 96.69 286 SER A N 1
ATOM 2041 C CA . SER A 1 286 ? 7.778 -19.716 24.435 1.00 96.69 286 SER A CA 1
ATOM 2042 C C . SER A 1 286 ? 8.545 -20.709 25.302 1.00 96.69 286 SER A C 1
ATOM 2044 O O . SER A 1 286 ? 7.922 -21.571 25.926 1.00 96.69 286 SER A O 1
ATOM 2046 N N . GLY A 1 287 ? 9.858 -20.574 25.399 1.00 96.50 287 GLY A N 1
ATOM 2047 C CA . GLY A 1 287 ? 10.710 -21.444 26.190 1.00 96.50 287 GLY A CA 1
ATOM 2048 C C . GLY A 1 287 ? 11.795 -20.659 26.908 1.00 96.50 287 GLY A C 1
ATOM 2049 O O . GLY A 1 287 ? 12.438 -19.816 26.300 1.00 96.50 287 GLY A O 1
ATOM 2050 N N . VAL A 1 288 ? 12.000 -20.929 28.194 1.00 96.44 288 VAL A N 1
ATOM 2051 C CA . VAL A 1 288 ? 13.078 -20.307 28.982 1.00 96.44 288 VAL A CA 1
ATOM 2052 C C . VAL A 1 288 ? 14.156 -21.332 29.327 1.00 96.44 288 VAL A C 1
ATOM 2054 O O . VAL A 1 288 ? 13.835 -22.442 29.768 1.00 96.44 288 VAL A O 1
ATOM 2057 N N . GLU A 1 289 ? 15.421 -20.950 29.147 1.00 95.44 289 GLU A N 1
ATOM 2058 C CA . GLU A 1 289 ? 16.607 -21.788 29.372 1.00 95.44 289 GLU A CA 1
ATOM 2059 C C . GLU A 1 289 ? 17.675 -21.034 30.184 1.00 95.44 289 GLU A C 1
ATOM 2061 O O . GLU A 1 289 ? 17.747 -19.806 30.171 1.00 95.44 289 GLU A O 1
ATOM 2066 N N . SER A 1 290 ? 18.503 -21.782 30.916 1.00 91.12 290 SER A N 1
ATOM 2067 C CA . SER A 1 290 ? 19.733 -21.312 31.564 1.00 91.12 290 SER A CA 1
ATOM 2068 C C . SER A 1 290 ? 19.637 -19.975 32.331 1.00 91.12 290 SER A C 1
ATOM 2070 O O . SER A 1 290 ? 20.536 -19.140 32.251 1.00 91.12 290 SER A O 1
ATOM 2072 N N . ALA A 1 291 ? 18.575 -19.791 33.123 1.00 90.12 291 ALA A N 1
ATOM 2073 C CA . ALA A 1 291 ? 18.284 -18.610 33.958 1.00 90.12 291 ALA A CA 1
ATOM 2074 C C . ALA A 1 291 ? 17.942 -17.315 33.209 1.00 90.12 291 ALA A C 1
ATOM 2076 O O . ALA A 1 291 ? 17.040 -16.611 33.660 1.00 90.12 291 ALA A O 1
ATOM 2077 N N . THR A 1 292 ? 18.650 -16.992 32.126 1.00 91.50 292 THR A N 1
ATOM 2078 C CA . THR A 1 292 ? 18.592 -15.695 31.433 1.00 91.50 292 THR A CA 1
ATOM 2079 C C . THR A 1 292 ? 18.052 -15.782 30.013 1.00 91.50 292 THR A C 1
ATOM 2081 O O . THR A 1 292 ? 17.822 -14.740 29.409 1.00 91.50 292 THR A O 1
ATOM 2084 N N . GLU A 1 293 ? 17.855 -16.972 29.449 1.00 94.62 293 GLU A N 1
ATOM 2085 C CA . GLU A 1 293 ? 17.584 -17.135 28.021 1.00 94.62 293 GLU A CA 1
ATOM 2086 C C . GLU A 1 293 ? 16.100 -17.378 27.741 1.00 94.62 293 GLU A C 1
ATOM 2088 O O . GLU A 1 293 ? 15.398 -18.046 28.505 1.00 94.62 293 GLU A O 1
ATOM 2093 N N . CYS A 1 294 ? 15.627 -16.838 26.620 1.00 96.50 294 CYS A N 1
ATOM 2094 C CA . CYS A 1 294 ? 14.285 -17.037 26.092 1.00 96.50 294 CYS A CA 1
ATOM 2095 C C . CYS A 1 294 ? 14.358 -17.413 24.616 1.00 96.50 294 CYS A C 1
ATOM 2097 O O . CYS A 1 294 ? 15.110 -16.808 23.852 1.00 96.50 294 CYS A O 1
ATOM 2099 N N . TYR A 1 295 ? 13.523 -18.368 24.224 1.00 95.25 295 TYR A N 1
ATOM 2100 C CA . TYR A 1 295 ? 13.374 -18.884 22.875 1.00 95.25 295 TYR A CA 1
ATOM 2101 C C . TYR A 1 295 ? 11.888 -18.914 22.498 1.00 95.25 295 TYR A C 1
ATOM 2103 O O . TYR A 1 295 ? 11.042 -19.280 23.311 1.00 95.25 295 TYR A O 1
ATOM 2111 N N . CYS A 1 296 ? 11.555 -18.574 21.258 1.00 94.38 296 CYS A N 1
ATOM 2112 C CA . CYS A 1 296 ? 10.198 -18.628 20.723 1.00 94.38 296 CYS A CA 1
ATOM 2113 C C . CYS A 1 296 ? 10.162 -19.483 19.454 1.00 94.38 296 CYS A C 1
ATOM 2115 O O . CYS A 1 296 ? 11.136 -19.547 18.695 1.00 94.38 296 CYS A O 1
ATOM 2117 N N . GLY A 1 297 ? 9.024 -20.122 19.191 1.00 89.69 297 GLY A N 1
ATOM 2118 C CA . GLY A 1 297 ? 8.833 -20.886 17.963 1.00 89.69 297 GLY A CA 1
ATOM 2119 C C . GLY A 1 297 ? 7.393 -21.318 17.734 1.00 89.69 297 GLY A C 1
ATOM 2120 O O . GLY A 1 297 ? 6.534 -21.195 18.604 1.00 89.69 297 GLY A O 1
ATOM 2121 N N . ASN A 1 298 ? 7.129 -21.824 16.532 1.00 89.31 298 ASN A N 1
ATOM 2122 C CA . ASN A 1 298 ? 5.794 -22.275 16.119 1.00 89.31 298 ASN A CA 1
ATOM 2123 C C . ASN A 1 298 ? 5.639 -23.803 16.093 1.00 89.31 298 ASN A C 1
ATOM 2125 O O . ASN A 1 298 ? 4.542 -24.316 15.901 1.00 89.31 298 ASN A O 1
ATOM 2129 N N . SER A 1 299 ? 6.723 -24.531 16.340 1.00 86.56 299 SER A N 1
ATOM 2130 C CA . SER A 1 299 ? 6.775 -25.991 16.405 1.00 86.56 299 SER A CA 1
ATOM 2131 C C . SER A 1 299 ? 7.882 -26.416 17.365 1.00 86.56 299 SER A C 1
ATOM 2133 O O . SER A 1 299 ? 8.862 -25.690 17.518 1.00 86.56 299 SER A O 1
ATOM 2135 N N . LEU A 1 300 ? 7.754 -27.598 17.966 1.00 86.25 300 LEU A N 1
ATOM 2136 C CA . LEU A 1 300 ? 8.815 -28.211 18.768 1.00 86.25 300 LEU A CA 1
ATOM 2137 C C . LEU A 1 300 ? 9.626 -29.163 17.883 1.00 86.25 300 LEU A C 1
ATOM 2139 O O . LEU A 1 300 ? 9.040 -30.037 17.245 1.00 86.25 300 LEU A O 1
ATOM 2143 N N . SER A 1 301 ? 10.955 -29.013 17.840 1.00 80.06 301 SER A N 1
ATOM 2144 C CA . SER A 1 301 ? 11.824 -29.927 17.070 1.00 80.06 301 SER A CA 1
ATOM 2145 C C . SER A 1 301 ? 12.056 -31.281 17.764 1.00 80.06 301 SER A C 1
ATOM 2147 O O . SER A 1 301 ? 12.587 -32.208 17.152 1.00 80.06 301 SER A O 1
ATOM 2149 N N . THR A 1 302 ? 11.616 -31.422 19.021 1.00 76.00 302 THR A N 1
ATOM 2150 C CA . THR A 1 302 ? 11.634 -32.667 19.799 1.00 76.00 302 THR A CA 1
ATOM 2151 C C . THR A 1 302 ? 10.391 -32.796 20.679 1.00 76.00 302 THR A C 1
ATOM 2153 O O . THR A 1 302 ? 9.797 -31.805 21.101 1.00 76.00 302 THR A O 1
ATOM 2156 N N . THR A 1 303 ? 10.008 -34.035 20.987 1.00 78.69 303 THR A N 1
ATOM 2157 C CA . THR A 1 303 ? 8.985 -34.369 21.993 1.00 78.69 303 THR A CA 1
ATOM 2158 C C . THR A 1 303 ? 9.595 -35.008 23.245 1.00 78.69 303 THR A C 1
ATOM 2160 O O . THR A 1 303 ? 8.864 -35.527 24.089 1.00 78.69 303 THR A O 1
ATOM 2163 N N . GLN A 1 304 ? 10.927 -35.036 23.360 1.00 78.19 304 GLN A N 1
ATOM 2164 C CA . GLN A 1 304 ? 11.621 -35.691 24.466 1.00 78.19 304 GLN A CA 1
ATOM 2165 C C . GLN A 1 304 ? 11.575 -34.826 25.733 1.00 78.19 304 GLN A C 1
ATOM 2167 O O . GLN A 1 304 ? 12.122 -33.723 25.772 1.00 78.19 304 GLN A O 1
ATOM 2172 N N . ALA A 1 305 ? 10.938 -35.349 26.783 1.00 83.56 305 ALA A N 1
ATOM 2173 C CA . ALA A 1 305 ? 10.894 -34.705 28.090 1.00 83.56 305 ALA A CA 1
ATOM 2174 C C . ALA A 1 305 ? 12.275 -34.722 28.771 1.00 83.56 305 ALA A C 1
ATOM 2176 O O . ALA A 1 305 ? 13.027 -35.691 28.654 1.00 83.56 305 ALA A O 1
ATOM 2177 N N . SER A 1 306 ? 12.580 -33.665 29.522 1.00 85.81 306 SER A N 1
ATOM 2178 C CA . SER A 1 306 ? 13.764 -33.552 30.379 1.00 85.81 306 SER A CA 1
ATOM 2179 C C . SER A 1 306 ? 13.339 -33.327 31.829 1.00 85.81 306 SER A C 1
ATOM 2181 O O . SER A 1 306 ? 12.251 -32.828 32.104 1.00 85.81 306 SER A O 1
ATOM 2183 N N . THR A 1 307 ? 14.196 -33.687 32.780 1.00 87.12 307 THR A N 1
ATOM 2184 C CA . THR A 1 307 ? 14.015 -33.368 34.208 1.00 87.12 307 THR A CA 1
ATOM 2185 C C . THR A 1 307 ? 14.975 -32.280 34.687 1.00 87.12 307 THR A C 1
ATOM 2187 O O . THR A 1 307 ? 14.955 -31.911 35.859 1.00 87.12 307 THR A O 1
ATOM 2190 N N . SER A 1 308 ? 15.817 -31.753 33.796 1.00 87.31 308 SER A N 1
ATOM 2191 C CA . SER A 1 308 ? 16.926 -30.857 34.143 1.00 87.31 308 SER A CA 1
ATOM 2192 C C . SER A 1 308 ? 16.548 -29.371 34.153 1.00 87.31 308 SER A C 1
ATOM 2194 O O . SER A 1 308 ? 17.433 -28.525 34.234 1.00 87.31 308 SER A O 1
ATOM 2196 N N . CYS A 1 309 ? 15.256 -29.021 34.118 1.00 91.31 309 CYS A N 1
ATOM 2197 C CA . CYS A 1 309 ? 14.795 -27.628 34.168 1.00 91.31 309 CYS A CA 1
ATOM 2198 C C . CYS A 1 309 ? 14.690 -27.066 35.598 1.00 91.31 309 CYS A C 1
ATOM 2200 O O . CYS A 1 309 ? 13.627 -26.606 36.030 1.00 91.31 309 CYS A O 1
ATOM 2202 N N . SER A 1 310 ? 15.776 -27.151 36.366 1.00 90.88 310 SER A N 1
ATOM 2203 C CA . SER A 1 310 ? 15.810 -26.780 37.786 1.00 90.88 310 SER A CA 1
ATOM 2204 C C . SER A 1 310 ? 16.379 -25.382 38.062 1.00 90.88 310 SER A C 1
ATOM 2206 O O . SER A 1 310 ? 16.222 -24.879 39.186 1.00 90.88 310 SER A O 1
ATOM 2208 N N . THR A 1 311 ? 16.967 -24.727 37.057 1.00 91.94 311 THR A N 1
ATOM 2209 C CA . THR A 1 311 ? 17.588 -23.404 37.173 1.00 91.94 311 THR A CA 1
ATOM 2210 C C . THR A 1 311 ? 16.535 -22.335 37.453 1.00 91.94 311 THR A C 1
ATOM 2212 O O . THR A 1 311 ? 15.519 -22.230 36.762 1.00 91.94 311 THR A O 1
ATOM 2215 N N . SER A 1 312 ? 16.757 -21.543 38.502 1.00 93.00 312 SER A N 1
ATOM 2216 C CA . SER A 1 312 ? 15.889 -20.410 38.834 1.00 93.00 312 SER A CA 1
ATOM 2217 C C . SER A 1 312 ? 16.088 -19.259 37.847 1.00 93.00 312 SER A C 1
ATOM 2219 O O . SER A 1 312 ? 17.201 -19.021 37.383 1.00 93.00 312 SER A O 1
ATOM 2221 N N . CYS A 1 313 ? 15.005 -18.561 37.516 1.00 93.62 313 CYS A N 1
ATOM 2222 C CA . CYS A 1 313 ? 15.046 -17.430 36.594 1.00 93.62 313 CYS A CA 1
ATOM 2223 C C . CYS A 1 313 ? 15.810 -16.238 37.189 1.00 93.62 313 CYS A C 1
ATOM 2225 O O . CYS A 1 313 ? 15.697 -15.968 38.387 1.00 93.62 313 CYS A O 1
ATOM 2227 N N . SER A 1 314 ? 16.554 -15.506 36.357 1.00 88.94 314 SER A N 1
ATOM 2228 C CA . SER A 1 314 ? 17.360 -14.355 36.790 1.00 88.94 314 SER A CA 1
ATOM 2229 C C . SER A 1 314 ? 16.514 -13.171 37.275 1.00 88.94 314 SER A C 1
ATOM 2231 O O . SER A 1 314 ? 16.904 -12.494 38.224 1.00 88.94 314 SER A O 1
ATOM 2233 N N . GLY A 1 315 ? 15.330 -12.964 36.690 1.00 75.00 315 GLY A N 1
ATOM 2234 C CA . GLY A 1 315 ? 14.386 -11.911 37.080 1.00 75.00 315 GLY A CA 1
ATOM 2235 C C . GLY A 1 315 ? 13.363 -12.300 38.141 1.00 75.00 315 GLY A C 1
ATOM 2236 O O . GLY A 1 315 ? 12.665 -11.428 38.648 1.00 75.00 315 GLY A O 1
ATOM 2237 N N . ASP A 1 316 ? 13.252 -13.587 38.475 1.00 85.00 316 ASP A N 1
ATOM 2238 C CA . ASP A 1 316 ? 12.378 -14.084 39.541 1.00 85.00 316 ASP A CA 1
ATOM 2239 C C . ASP A 1 316 ? 12.853 -15.467 40.006 1.00 85.00 316 ASP A C 1
ATOM 2241 O O . ASP A 1 316 ? 12.565 -16.496 39.383 1.00 85.00 316 ASP A O 1
ATOM 2245 N N . SER A 1 317 ? 13.552 -15.510 41.141 1.00 86.44 317 SER A N 1
ATOM 2246 C CA . SER A 1 317 ? 14.128 -16.751 41.671 1.00 86.44 317 SER A CA 1
ATOM 2247 C C . SER A 1 317 ? 13.082 -17.802 42.073 1.00 86.44 317 SER A C 1
ATOM 2249 O O . SER A 1 317 ? 13.436 -18.976 42.249 1.00 86.44 317 SER A O 1
ATOM 2251 N N . THR A 1 318 ? 11.803 -17.412 42.169 1.00 82.44 318 THR A N 1
ATOM 2252 C CA . THR A 1 318 ? 10.669 -18.298 42.475 1.00 82.44 318 THR A CA 1
ATOM 2253 C C . THR A 1 318 ? 10.152 -19.067 41.253 1.00 82.44 318 THR A C 1
ATOM 2255 O O . THR A 1 318 ? 9.394 -20.029 41.407 1.00 82.44 318 THR A O 1
ATOM 2258 N N . LYS A 1 319 ? 10.570 -18.696 40.034 1.00 87.12 319 LYS A N 1
ATOM 2259 C CA . LYS A 1 319 ? 10.206 -19.369 38.776 1.00 87.12 319 LYS A CA 1
ATOM 2260 C C . LYS A 1 319 ? 11.377 -20.177 38.215 1.00 87.12 319 LYS A C 1
ATOM 2262 O O . LYS A 1 319 ? 12.536 -19.943 38.552 1.00 87.12 319 LYS A O 1
ATOM 2267 N N . LYS A 1 320 ? 11.068 -21.152 37.352 1.00 91.38 320 LYS A N 1
ATOM 2268 C CA . LYS A 1 320 ? 12.057 -22.048 36.731 1.00 91.38 320 LYS A CA 1
ATOM 2269 C C . LYS A 1 320 ? 12.282 -21.712 35.259 1.00 91.38 320 LYS A C 1
ATOM 2271 O O . LYS A 1 320 ? 11.338 -21.751 34.469 1.00 91.38 320 LYS A O 1
ATOM 2276 N N . CYS A 1 321 ? 13.536 -21.449 34.901 1.00 93.62 321 CYS A N 1
ATOM 2277 C CA . CYS A 1 321 ? 13.992 -21.069 33.565 1.00 93.62 321 CYS A CA 1
ATOM 2278 C C . CYS A 1 321 ? 14.978 -22.101 33.013 1.00 93.62 321 CYS A C 1
ATOM 2280 O O . CYS A 1 321 ? 16.145 -21.796 32.776 1.00 93.62 321 CYS A O 1
ATOM 2282 N N . GLY A 1 322 ? 14.500 -23.338 32.855 1.00 93.38 322 GLY A N 1
ATOM 2283 C CA . GLY A 1 322 ? 15.256 -24.409 32.214 1.00 93.38 322 GLY A CA 1
ATOM 2284 C C . GLY A 1 322 ? 16.489 -24.866 32.997 1.00 93.38 322 GLY A C 1
ATOM 2285 O O . GLY A 1 322 ? 16.489 -24.874 34.228 1.00 93.38 322 GLY A O 1
ATOM 2286 N N . GLY A 1 323 ? 17.509 -25.304 32.268 1.00 87.88 323 GLY A N 1
ATOM 2287 C CA . GLY A 1 323 ? 18.815 -25.786 32.715 1.00 87.88 323 GLY A CA 1
ATOM 2288 C C . GLY A 1 323 ? 19.738 -25.941 31.506 1.00 87.88 323 GLY A C 1
ATOM 2289 O O . GLY A 1 323 ? 19.341 -25.616 30.394 1.00 87.88 323 GLY A O 1
ATOM 2290 N N . THR A 1 324 ? 20.970 -26.406 31.694 1.00 89.25 324 THR A N 1
ATOM 2291 C CA . THR A 1 324 ? 21.904 -26.584 30.570 1.00 89.25 324 THR A CA 1
ATOM 2292 C C . THR A 1 324 ? 21.356 -27.624 29.583 1.00 89.25 324 THR A C 1
ATOM 2294 O O . THR A 1 324 ? 21.246 -28.794 29.952 1.00 89.25 324 THR A O 1
ATOM 2297 N N . TRP A 1 325 ? 21.008 -27.205 28.358 1.00 89.94 325 TRP A N 1
ATOM 2298 C CA . TRP A 1 325 ? 20.346 -28.030 27.334 1.00 89.94 325 TRP A CA 1
ATOM 2299 C C . TRP A 1 325 ? 18.988 -28.600 27.780 1.00 89.94 325 TRP A C 1
ATOM 2301 O O . TRP A 1 325 ? 18.601 -29.714 27.418 1.00 89.94 325 TRP A O 1
ATOM 2311 N N . ALA A 1 326 ? 18.254 -27.852 28.606 1.00 91.12 326 ALA A N 1
ATOM 2312 C CA . ALA A 1 326 ? 16.924 -28.231 29.072 1.00 91.12 326 ALA A CA 1
ATOM 2313 C C . ALA A 1 326 ? 16.007 -27.006 29.142 1.00 91.12 326 ALA A C 1
ATOM 2315 O O . ALA A 1 326 ? 16.255 -26.087 29.920 1.00 91.12 326 ALA A O 1
ATOM 2316 N N . ILE A 1 327 ? 14.922 -26.999 28.370 1.00 95.81 327 ILE A N 1
ATOM 2317 C CA . ILE A 1 327 ? 14.071 -25.821 28.164 1.00 95.81 327 ILE A CA 1
ATOM 2318 C C . ILE A 1 327 ? 12.669 -26.019 28.758 1.00 95.81 327 ILE A C 1
ATOM 2320 O O . ILE A 1 327 ? 12.008 -27.031 28.517 1.00 95.81 327 ILE A O 1
ATOM 2324 N N . ASN A 1 328 ? 12.193 -25.047 29.546 1.00 96.25 328 ASN A N 1
ATOM 2325 C CA . ASN A 1 328 ? 10.817 -25.041 30.065 1.00 96.25 328 ASN A CA 1
ATOM 2326 C C . ASN A 1 328 ? 9.884 -24.392 29.041 1.00 96.25 328 ASN A C 1
ATOM 2328 O O . ASN A 1 328 ? 9.980 -23.184 28.824 1.00 96.25 328 ASN A O 1
ATOM 2332 N N . ILE A 1 329 ? 8.972 -25.173 28.459 1.00 95.31 329 ILE A N 1
ATOM 2333 C CA . ILE A 1 329 ? 8.099 -24.757 27.354 1.00 95.31 329 ILE A CA 1
ATOM 2334 C C . ILE A 1 329 ? 6.719 -24.327 27.863 1.00 95.31 329 ILE A C 1
ATOM 2336 O O . ILE A 1 329 ? 6.109 -24.966 28.725 1.00 95.31 329 ILE A O 1
ATOM 2340 N N . TYR A 1 330 ? 6.190 -23.267 27.261 1.00 94.56 330 TYR A N 1
ATOM 2341 C CA . TYR A 1 330 ? 4.831 -22.776 27.436 1.00 94.56 330 TYR A CA 1
ATOM 2342 C C . TYR A 1 330 ? 4.188 -22.611 26.065 1.00 94.56 330 TYR A C 1
ATOM 2344 O O . TYR A 1 330 ? 4.831 -22.147 25.127 1.00 94.56 330 TYR A O 1
ATOM 2352 N N . LYS A 1 331 ? 2.918 -22.983 25.957 1.00 91.56 331 LYS A N 1
ATOM 2353 C CA . LYS A 1 331 ? 2.122 -22.876 24.739 1.00 91.56 331 LYS A CA 1
ATOM 2354 C C . LYS A 1 331 ? 1.056 -21.804 24.909 1.00 91.56 331 LYS A C 1
ATOM 2356 O O . LYS A 1 331 ? 0.411 -21.736 25.957 1.00 91.56 331 LYS A O 1
ATOM 2361 N N . TYR A 1 332 ? 0.866 -20.993 23.880 1.00 84.81 332 TYR A N 1
ATOM 2362 C CA . TYR A 1 332 ? -0.210 -20.014 23.839 1.00 84.81 332 TYR A CA 1
ATOM 2363 C C . TYR A 1 332 ? -1.543 -20.706 23.534 1.00 84.81 332 TYR A C 1
ATOM 2365 O O . TYR A 1 332 ? -1.645 -21.434 22.548 1.00 84.81 332 TYR A O 1
ATOM 2373 N N . GLY A 1 333 ? -2.555 -20.479 24.376 1.00 67.88 333 GLY A N 1
ATOM 2374 C CA . GLY A 1 333 ? -3.925 -20.957 24.181 1.00 67.88 333 GLY A CA 1
ATOM 2375 C C . GLY A 1 333 ? -4.126 -22.465 24.395 1.00 67.88 333 GLY A C 1
ATOM 2376 O O . GLY A 1 333 ? -3.788 -23.271 23.530 1.00 67.88 333 GLY A O 1
ATOM 2377 N N . LEU A 1 334 ? -4.711 -22.810 25.554 1.00 38.00 334 LEU A N 1
ATOM 2378 C CA . LEU A 1 334 ? -5.699 -23.872 25.855 1.00 38.00 334 LEU A CA 1
ATOM 2379 C C . LEU A 1 334 ? -5.551 -24.304 27.329 1.00 38.00 334 LEU A C 1
ATOM 2381 O O . LEU A 1 334 ? -4.709 -25.138 27.654 1.00 38.00 334 LEU A O 1
ATOM 2385 N N . THR A 1 335 ? -6.420 -23.817 28.223 1.00 31.73 335 THR A N 1
ATOM 2386 C CA . THR A 1 335 ? -6.738 -24.549 29.458 1.00 31.73 335 THR A CA 1
ATOM 2387 C C . THR A 1 335 ? -7.986 -25.398 29.233 1.00 31.73 335 THR A C 1
ATOM 2389 O O . THR A 1 335 ? -9.093 -24.912 29.028 1.00 31.73 335 THR A O 1
ATOM 2392 N N . SER A 1 336 ? -7.804 -26.712 29.288 1.00 31.55 336 SER A N 1
ATOM 2393 C CA . SER A 1 336 ? -8.836 -27.674 29.670 1.00 31.55 336 SER A CA 1
ATOM 2394 C C . SER A 1 336 ? -8.137 -28.764 30.481 1.00 31.55 336 SER A C 1
ATOM 2396 O O . SER A 1 336 ? -7.303 -29.490 29.947 1.00 31.55 336 SER A O 1
ATOM 2398 N N . ALA A 1 337 ? -8.431 -28.841 31.781 1.00 30.34 337 ALA A N 1
ATOM 2399 C CA . ALA A 1 337 ? -8.114 -29.990 32.635 1.00 30.34 337 ALA A CA 1
ATOM 2400 C C . ALA A 1 337 ? -9.374 -30.879 32.648 1.00 30.34 337 ALA A C 1
ATOM 2402 O O . ALA A 1 337 ? -10.443 -30.392 32.994 1.00 30.34 337 ALA A O 1
ATOM 2403 N N . SER A 1 338 ? -9.383 -32.044 31.996 1.00 29.69 338 SER A N 1
ATOM 2404 C CA . SER A 1 338 ? -8.822 -33.363 32.352 1.00 29.69 338 SER A CA 1
ATOM 2405 C C . SER A 1 338 ? -9.840 -34.253 33.076 1.00 29.69 338 SER A C 1
ATOM 2407 O O . SER A 1 338 ? -10.304 -33.938 34.167 1.00 29.69 338 SER A O 1
ATOM 2409 N N . GLY A 1 339 ? -10.147 -35.393 32.456 1.00 25.25 339 GLY A N 1
ATOM 2410 C CA . GLY A 1 339 ? -10.899 -36.506 33.024 1.00 25.25 339 GLY A CA 1
ATOM 2411 C C . GLY A 1 339 ? -10.509 -37.780 32.282 1.00 25.25 339 GLY A C 1
ATOM 2412 O O . GLY A 1 339 ? -10.975 -38.029 31.176 1.00 25.25 339 GLY A O 1
ATOM 2413 N N . SER A 1 340 ? -9.586 -38.538 32.869 1.00 24.84 340 SER A N 1
ATOM 2414 C CA . SER A 1 340 ? -9.113 -39.824 32.360 1.00 24.84 340 SER A CA 1
ATOM 2415 C C . SER A 1 340 ? -10.168 -40.907 32.598 1.00 24.84 340 SER A C 1
ATOM 2417 O O . SER A 1 340 ? -10.597 -41.104 33.733 1.00 24.84 340 SER A O 1
ATOM 2419 N N . ALA A 1 341 ? -10.541 -41.642 31.553 1.00 24.38 341 ALA A N 1
ATOM 2420 C CA . ALA A 1 341 ? -11.073 -42.993 31.668 1.00 24.38 341 ALA A CA 1
ATOM 2421 C C . ALA A 1 341 ? -10.508 -43.828 30.513 1.00 24.38 341 ALA A C 1
ATOM 2423 O O . ALA A 1 341 ? -10.817 -43.615 29.344 1.00 24.38 341 ALA A O 1
ATOM 2424 N N . SER A 1 342 ? -9.622 -44.750 30.881 1.00 23.23 342 SER A N 1
ATOM 2425 C CA . SER A 1 342 ? -9.137 -45.856 30.059 1.00 23.23 342 SER A CA 1
ATOM 2426 C C . SER A 1 342 ? -10.308 -46.704 29.563 1.00 23.23 342 SER A C 1
ATOM 2428 O O . SER A 1 342 ? -11.166 -47.019 30.382 1.00 23.23 342 SER A O 1
ATOM 2430 N N . MET A 1 343 ? -10.309 -47.112 28.287 1.00 24.52 343 MET A N 1
ATOM 2431 C CA . MET A 1 343 ? -10.642 -48.480 27.858 1.00 24.52 343 MET A CA 1
ATOM 2432 C C . MET A 1 343 ? -10.055 -48.794 26.471 1.00 24.52 343 MET A C 1
ATOM 2434 O O . MET A 1 343 ? -9.785 -47.928 25.645 1.00 24.52 343 MET A O 1
ATOM 2438 N N . THR A 1 344 ? -9.813 -50.087 26.318 1.00 21.12 344 THR A N 1
ATOM 2439 C CA . THR A 1 344 ? -8.957 -50.843 25.405 1.00 21.12 344 THR A CA 1
ATOM 2440 C C . THR A 1 344 ? -9.357 -50.824 23.921 1.00 21.12 344 THR A C 1
ATOM 2442 O O . THR A 1 344 ? -10.511 -50.622 23.561 1.00 21.12 344 THR A O 1
ATOM 2445 N N . ALA A 1 345 ? -8.345 -51.102 23.091 1.00 23.59 345 ALA A N 1
ATOM 2446 C CA . ALA A 1 345 ? -8.309 -51.349 21.647 1.00 23.59 345 ALA A CA 1
ATOM 2447 C C . ALA A 1 345 ? -9.522 -52.049 21.003 1.00 23.59 345 ALA A C 1
ATOM 2449 O O . ALA A 1 345 ? -10.116 -52.930 21.613 1.00 23.59 345 ALA A O 1
ATOM 2450 N N . THR A 1 346 ? -9.750 -51.797 19.702 1.00 21.22 346 THR A N 1
ATOM 2451 C CA . THR A 1 346 ? -9.625 -52.808 18.622 1.00 21.22 346 THR A CA 1
ATOM 2452 C C . THR A 1 346 ? -9.552 -52.122 17.243 1.00 21.22 346 THR A C 1
ATOM 2454 O O . THR A 1 346 ? -10.251 -51.158 16.955 1.00 21.22 346 THR A O 1
ATOM 2457 N N . SER A 1 347 ? -8.663 -52.649 16.407 1.00 26.05 347 SER A N 1
ATOM 2458 C CA . SER A 1 347 ? -8.406 -52.383 14.988 1.00 26.05 347 SER A CA 1
ATOM 2459 C C . SER A 1 347 ? -9.595 -52.608 14.042 1.00 26.05 347 SER A C 1
ATOM 2461 O O . SER A 1 347 ? -10.329 -53.579 14.208 1.00 26.05 347 SER A O 1
ATOM 2463 N N . SER A 1 348 ? -9.678 -51.844 12.947 1.00 24.25 348 SER A N 1
ATOM 2464 C CA . SER A 1 348 ? -9.973 -52.389 11.604 1.00 24.25 348 SER A CA 1
ATOM 2465 C C . SER A 1 348 ? -9.790 -51.352 10.488 1.00 24.25 348 SER A C 1
ATOM 2467 O O . SER A 1 348 ? -10.107 -50.174 10.607 1.00 24.25 348 SER A O 1
ATOM 2469 N N . SER A 1 349 ? -9.211 -51.854 9.406 1.00 24.95 349 SER A N 1
ATOM 2470 C CA . SER A 1 349 ? -8.829 -51.248 8.133 1.00 24.95 349 SER A CA 1
ATOM 2471 C C . SER A 1 349 ? -9.957 -51.248 7.092 1.00 24.95 349 SER A C 1
ATOM 2473 O O . SER A 1 349 ? -10.657 -52.250 6.996 1.00 24.95 349 SER A O 1
ATOM 2475 N N . ALA A 1 350 ? -10.022 -50.217 6.237 1.00 24.47 350 ALA A N 1
ATOM 2476 C CA . ALA A 1 350 ? -10.453 -50.248 4.818 1.00 24.47 350 ALA A CA 1
ATOM 2477 C C . ALA A 1 350 ? -10.268 -48.819 4.246 1.00 24.47 350 ALA A C 1
ATOM 2479 O O . ALA A 1 350 ? -10.815 -47.880 4.807 1.00 24.47 350 ALA A O 1
ATOM 2480 N N . SER A 1 351 ? -9.356 -48.501 3.318 1.00 23.31 351 SER A N 1
ATOM 2481 C CA . SER A 1 351 ? -9.254 -48.874 1.891 1.00 23.31 351 SER A CA 1
ATOM 2482 C C . SER A 1 351 ? -10.525 -48.633 1.065 1.00 23.31 351 SER A C 1
ATOM 2484 O O . SER A 1 351 ? -11.434 -49.453 1.094 1.00 23.31 351 SER A O 1
ATOM 2486 N N . ALA A 1 352 ? -10.527 -47.547 0.282 1.00 25.31 352 ALA A N 1
ATOM 2487 C CA . ALA A 1 352 ? -11.252 -47.392 -0.989 1.00 25.31 352 ALA A CA 1
ATOM 2488 C C . ALA A 1 352 ? -10.622 -46.202 -1.757 1.00 25.31 352 ALA A C 1
ATOM 2490 O O . ALA A 1 352 ? -10.827 -45.049 -1.401 1.00 25.31 352 ALA A O 1
ATOM 2491 N N . THR A 1 353 ? -9.574 -46.438 -2.546 1.00 23.06 353 THR A N 1
ATOM 2492 C CA . THR A 1 353 ? -9.598 -46.646 -4.010 1.00 23.06 353 THR A CA 1
ATOM 2493 C C . THR A 1 353 ? -9.989 -45.395 -4.801 1.00 23.06 353 THR A C 1
ATOM 2495 O O . THR A 1 353 ? -11.160 -45.097 -5.013 1.00 23.06 353 THR A O 1
ATOM 2498 N N . ALA A 1 354 ? -8.952 -44.712 -5.288 1.00 23.66 354 ALA A N 1
ATOM 2499 C CA . ALA A 1 354 ? -9.010 -43.777 -6.399 1.00 23.66 354 ALA A CA 1
ATOM 2500 C C . ALA A 1 354 ? -9.265 -44.535 -7.714 1.00 23.66 354 ALA A C 1
ATOM 2502 O O . ALA A 1 354 ? -8.651 -45.575 -7.956 1.00 23.66 354 ALA A O 1
ATOM 2503 N N . SER A 1 355 ? -10.118 -43.986 -8.579 1.00 24.42 355 SER A N 1
ATOM 2504 C CA . SER A 1 355 ? -10.189 -44.364 -9.993 1.00 24.42 355 SER A CA 1
ATOM 2505 C C . SER A 1 355 ? -9.813 -43.155 -10.836 1.00 24.42 355 SER A C 1
ATOM 2507 O O . SER A 1 355 ? -10.386 -42.078 -10.682 1.00 24.42 355 SER A O 1
ATOM 2509 N N . GLY A 1 356 ? -8.799 -43.349 -11.676 1.00 23.72 356 GLY A N 1
ATOM 2510 C CA . GLY A 1 356 ? -8.173 -42.324 -12.491 1.00 23.72 356 GLY A CA 1
ATOM 2511 C C . GLY A 1 356 ? -8.961 -41.929 -13.737 1.00 23.72 356 GLY A C 1
ATOM 2512 O O . GLY A 1 356 ? -9.840 -42.644 -14.213 1.00 23.72 356 GLY A O 1
ATOM 2513 N N . GLY A 1 357 ? -8.557 -40.781 -14.276 1.00 22.97 357 GLY A N 1
ATOM 2514 C CA . GLY A 1 357 ? -8.964 -40.243 -15.567 1.00 22.97 357 GLY A CA 1
ATOM 2515 C C . GLY A 1 357 ? -7.876 -39.311 -16.101 1.00 22.97 357 GLY A C 1
ATOM 2516 O O . GLY A 1 357 ? -7.908 -38.115 -15.849 1.00 22.97 357 GLY A O 1
ATOM 2517 N N . SER A 1 358 ? -6.887 -39.917 -16.764 1.00 24.69 358 SER A N 1
ATOM 2518 C CA . SER A 1 358 ? -6.055 -39.400 -17.867 1.00 24.69 358 SER A CA 1
ATOM 2519 C C . SER A 1 358 ? -5.671 -37.909 -17.915 1.00 24.69 358 SER A C 1
ATOM 2521 O O . SER A 1 358 ? -6.422 -37.055 -18.383 1.00 24.69 358 SER A O 1
ATOM 2523 N N . THR A 1 359 ? -4.403 -37.661 -17.597 1.00 23.19 359 THR A N 1
ATOM 2524 C CA . THR A 1 359 ? -3.559 -36.551 -18.059 1.00 23.19 359 THR A CA 1
ATOM 2525 C C . THR A 1 359 ? -3.372 -36.538 -19.583 1.00 23.19 359 THR A C 1
ATOM 2527 O O . THR A 1 359 ? -3.098 -37.583 -20.175 1.00 23.19 359 THR A O 1
ATOM 2530 N N . PRO A 1 360 ? -3.322 -35.345 -20.200 1.00 26.50 360 PRO A N 1
ATOM 2531 C CA . PRO A 1 360 ? -2.399 -35.058 -21.288 1.00 26.50 360 PRO A CA 1
ATOM 2532 C C . PRO A 1 360 ? -1.187 -34.301 -20.732 1.00 26.50 360 PRO A C 1
ATOM 2534 O O . PRO A 1 360 ? -1.304 -33.271 -20.073 1.00 26.50 360 PRO A O 1
ATOM 2537 N N . SER A 1 361 ? -0.014 -34.866 -20.991 1.00 24.52 361 SER A N 1
ATOM 2538 C CA . SER A 1 361 ? 1.303 -34.312 -20.695 1.00 24.52 361 SER A CA 1
ATOM 2539 C C . SER A 1 361 ? 1.694 -33.243 -21.720 1.00 24.52 361 SER A C 1
ATOM 2541 O O . SER A 1 361 ? 1.522 -33.462 -22.917 1.00 24.52 361 SER A O 1
ATOM 2543 N N . GLY A 1 362 ? 2.316 -32.157 -21.246 1.00 29.81 362 GLY A N 1
ATOM 2544 C CA . GLY A 1 362 ? 3.390 -31.484 -21.978 1.00 29.81 362 GLY A CA 1
ATOM 2545 C C . GLY A 1 362 ? 3.104 -30.091 -22.540 1.00 29.81 362 GLY A C 1
ATOM 2546 O O . GLY A 1 362 ? 2.827 -29.945 -23.723 1.00 29.81 362 GLY A O 1
ATOM 2547 N N . SER A 1 363 ? 3.367 -29.057 -21.740 1.00 29.39 363 SER A N 1
ATOM 2548 C CA . SER A 1 363 ? 4.032 -27.845 -22.237 1.00 29.39 363 SER A CA 1
ATOM 2549 C C . SER A 1 363 ? 4.900 -27.261 -21.124 1.00 29.39 363 SER A C 1
ATOM 2551 O O . SER A 1 363 ? 4.413 -26.915 -20.050 1.00 29.39 363 SER A O 1
ATOM 2553 N N . SER A 1 364 ? 6.201 -27.217 -21.386 1.00 35.91 364 SER A N 1
ATOM 2554 C CA . SER A 1 364 ? 7.262 -26.615 -20.581 1.00 35.91 364 SER A CA 1
ATOM 2555 C C . SER A 1 364 ? 6.917 -25.181 -20.166 1.00 35.91 364 SER A C 1
ATOM 2557 O O . SER A 1 364 ? 6.999 -24.267 -20.983 1.00 35.91 364 SER A O 1
ATOM 2559 N N . GLY A 1 365 ? 6.530 -24.988 -18.903 1.00 36.56 365 GLY A N 1
ATOM 2560 C CA . GLY A 1 365 ? 6.332 -23.662 -18.323 1.00 36.56 365 GLY A CA 1
ATOM 2561 C C . GLY A 1 365 ? 7.669 -22.954 -18.115 1.00 36.56 365 GLY A C 1
ATOM 2562 O O . GLY A 1 365 ? 8.623 -23.552 -17.622 1.00 36.56 365 GLY A O 1
ATOM 2563 N N . THR A 1 366 ? 7.745 -21.687 -18.508 1.00 45.03 366 THR A N 1
ATOM 2564 C CA . THR A 1 366 ? 8.844 -20.777 -18.174 1.00 45.03 366 THR A CA 1
ATOM 2565 C C . THR A 1 366 ? 8.794 -20.453 -16.677 1.00 45.03 366 THR A C 1
ATOM 2567 O O . THR A 1 366 ? 7.793 -19.938 -16.186 1.00 45.03 366 THR A O 1
ATOM 2570 N N . TRP A 1 367 ? 9.848 -20.788 -15.933 1.00 50.38 367 TRP A N 1
ATOM 2571 C CA . TRP A 1 367 ? 9.924 -20.661 -14.472 1.00 50.38 367 TRP A CA 1
ATOM 2572 C C . TRP A 1 367 ? 10.615 -19.357 -14.042 1.00 50.38 367 TRP A C 1
ATOM 2574 O O . TRP A 1 367 ? 11.765 -19.111 -14.372 1.00 50.38 367 TRP A O 1
ATOM 2584 N N . TRP A 1 368 ? 9.946 -18.507 -13.275 1.00 59.25 368 TRP A N 1
ATOM 2585 C CA . TRP A 1 368 ? 10.495 -17.213 -12.843 1.00 59.25 368 TRP A CA 1
ATOM 2586 C C . TRP A 1 368 ? 11.465 -17.366 -11.670 1.00 59.25 368 TRP A C 1
ATOM 2588 O O . TRP A 1 368 ? 11.198 -18.129 -10.738 1.00 59.25 368 TRP A O 1
ATOM 2598 N N . ILE A 1 369 ? 12.537 -16.574 -11.639 1.00 52.66 369 ILE A N 1
ATOM 2599 C CA . ILE A 1 369 ? 13.422 -16.490 -10.469 1.00 52.66 369 ILE A CA 1
ATOM 2600 C C . ILE A 1 369 ? 12.914 -15.356 -9.571 1.00 52.66 369 ILE A C 1
ATOM 2602 O O . ILE A 1 369 ? 13.520 -14.294 -9.504 1.00 52.66 369 ILE A O 1
ATOM 2606 N N . ALA A 1 370 ? 11.767 -15.543 -8.913 1.00 46.81 370 ALA A N 1
ATOM 2607 C CA . ALA A 1 370 ? 11.229 -14.549 -7.971 1.00 46.81 370 ALA A CA 1
ATOM 2608 C C . ALA A 1 370 ? 11.029 -15.115 -6.555 1.00 46.81 370 ALA A C 1
ATOM 2610 O O . ALA A 1 370 ? 11.324 -14.432 -5.584 1.00 46.81 370 ALA A O 1
ATOM 2611 N N . ASN A 1 371 ? 10.632 -16.382 -6.417 1.00 43.88 371 ASN A N 1
ATOM 2612 C CA . ASN A 1 371 ? 10.628 -17.126 -5.154 1.00 43.88 371 ASN A CA 1
ATOM 2613 C C . ASN A 1 371 ? 10.334 -18.604 -5.472 1.00 43.88 371 ASN A C 1
ATOM 2615 O O . ASN A 1 371 ? 9.531 -18.886 -6.359 1.00 43.88 371 ASN A O 1
ATOM 2619 N N . SER A 1 372 ? 10.955 -19.562 -4.784 1.00 39.59 372 SER A N 1
ATOM 2620 C CA . SER A 1 372 ? 10.960 -21.001 -5.130 1.00 39.59 372 SER A CA 1
ATOM 2621 C C . SER A 1 372 ? 9.629 -21.756 -4.921 1.00 39.59 372 SER A C 1
ATOM 2623 O O . SER A 1 372 ? 9.604 -22.987 -4.876 1.00 39.59 372 SER A O 1
ATOM 2625 N N . SER A 1 373 ? 8.490 -21.062 -4.818 1.00 45.97 373 SER A N 1
ATOM 2626 C CA . SER A 1 373 ? 7.176 -21.708 -4.756 1.00 45.97 373 SER A CA 1
ATOM 2627 C C . SER A 1 373 ? 6.728 -22.141 -6.160 1.00 45.97 373 SER A C 1
ATOM 2629 O O . SER A 1 373 ? 6.346 -21.302 -6.971 1.00 45.97 373 SER A O 1
ATOM 2631 N N . ASN A 1 374 ? 6.767 -23.453 -6.413 1.00 48.50 374 ASN A N 1
ATOM 2632 C CA . ASN A 1 374 ? 6.476 -24.235 -7.635 1.00 48.50 374 ASN A CA 1
ATOM 2633 C C . ASN A 1 374 ? 5.149 -23.965 -8.408 1.00 48.50 374 ASN A C 1
ATOM 2635 O O . ASN A 1 374 ? 4.603 -24.875 -9.027 1.00 48.50 374 ASN A O 1
ATOM 2639 N N . THR A 1 375 ? 4.577 -22.758 -8.400 1.00 56.78 375 THR A N 1
ATOM 2640 C CA . THR A 1 375 ? 3.229 -22.495 -8.945 1.00 56.78 375 THR A CA 1
ATOM 2641 C C . THR A 1 375 ? 3.198 -21.744 -10.279 1.00 56.78 375 THR A C 1
ATOM 2643 O O . THR A 1 375 ? 2.134 -21.680 -10.900 1.00 56.78 375 THR A O 1
ATOM 2646 N N . GLY A 1 376 ? 4.331 -21.181 -10.725 1.00 72.00 376 GLY A N 1
ATOM 2647 C CA . GLY A 1 376 ? 4.453 -20.443 -11.992 1.00 72.00 376 GLY A CA 1
ATOM 2648 C C . GLY A 1 376 ? 3.720 -19.094 -12.042 1.00 72.00 376 GLY A C 1
ATOM 2649 O O . GLY A 1 376 ? 3.671 -18.485 -13.108 1.00 72.00 376 GLY A O 1
ATOM 2650 N N . LYS A 1 377 ? 3.155 -18.623 -10.920 1.00 87.25 377 LYS A N 1
ATOM 2651 C CA . LYS A 1 377 ? 2.428 -17.349 -10.803 1.00 87.25 377 LYS A CA 1
ATOM 2652 C C . LYS A 1 377 ? 3.169 -16.389 -9.885 1.00 87.25 377 LYS A C 1
ATOM 2654 O O . LYS A 1 377 ? 3.649 -16.801 -8.829 1.00 87.25 377 LYS A O 1
ATOM 2659 N N . ILE A 1 378 ? 3.217 -15.122 -10.279 1.00 91.06 378 ILE A N 1
ATOM 2660 C CA . ILE A 1 378 ? 3.870 -14.057 -9.514 1.00 91.06 378 ILE A CA 1
ATOM 2661 C C . ILE A 1 378 ? 2.895 -12.913 -9.246 1.00 91.06 378 ILE A C 1
ATOM 2663 O O . ILE A 1 378 ? 2.003 -12.631 -10.055 1.00 91.06 378 ILE A O 1
ATOM 2667 N N . VAL A 1 379 ? 3.070 -12.269 -8.097 1.00 96.88 379 VAL A N 1
ATOM 2668 C CA . VAL A 1 379 ? 2.356 -11.044 -7.732 1.00 96.88 379 VAL A CA 1
ATOM 2669 C C . VAL A 1 379 ? 3.392 -9.948 -7.569 1.00 96.88 379 VAL A C 1
ATOM 2671 O O . VAL A 1 379 ? 4.359 -10.113 -6.837 1.00 96.88 379 VAL A O 1
ATOM 2674 N N . VAL A 1 380 ? 3.208 -8.827 -8.246 1.00 98.06 380 VAL A N 1
ATOM 2675 C CA . VAL A 1 380 ? 4.120 -7.679 -8.182 1.00 98.06 380 VAL A CA 1
ATOM 2676 C C . VAL A 1 380 ? 3.341 -6.443 -7.751 1.00 9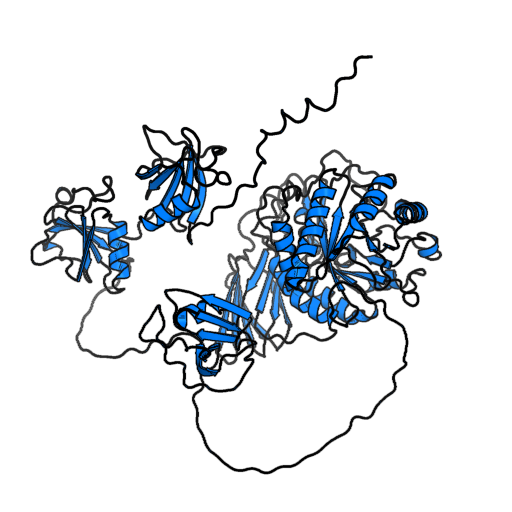8.06 380 VAL A C 1
ATOM 2678 O O . VAL A 1 380 ? 2.114 -6.431 -7.825 1.00 98.06 380 VAL A O 1
ATOM 2681 N N . ALA A 1 381 ? 4.019 -5.400 -7.290 1.00 98.25 381 ALA A N 1
ATOM 2682 C CA . ALA A 1 381 ? 3.377 -4.119 -7.006 1.00 98.25 381 ALA A CA 1
ATOM 2683 C C . ALA A 1 381 ? 4.070 -2.997 -7.768 1.00 98.25 381 ALA A C 1
ATOM 2685 O O . ALA A 1 381 ? 5.290 -2.984 -7.921 1.00 98.25 381 ALA A O 1
ATOM 2686 N N . HIS A 1 382 ? 3.284 -2.058 -8.270 1.00 96.94 382 HIS A N 1
ATOM 2687 C CA . HIS A 1 382 ? 3.827 -0.911 -8.966 1.00 96.94 382 HIS A CA 1
ATOM 2688 C C . HIS A 1 382 ? 4.285 0.157 -7.985 1.00 96.94 382 HIS A C 1
ATOM 2690 O O . HIS A 1 382 ? 3.516 0.557 -7.112 1.00 96.94 382 HIS A O 1
ATOM 2696 N N . PHE A 1 383 ? 5.512 0.628 -8.148 1.00 94.00 383 PHE A N 1
ATOM 2697 C CA . PHE A 1 383 ? 6.140 1.586 -7.255 1.00 94.00 383 PHE A CA 1
ATOM 2698 C C . PHE A 1 383 ? 6.496 2.846 -8.040 1.00 94.00 383 PHE A C 1
ATOM 2700 O O . PHE A 1 383 ? 7.301 2.793 -8.968 1.00 94.00 383 PHE A O 1
ATOM 2707 N N . ILE A 1 384 ? 5.926 3.980 -7.650 1.00 87.62 384 ILE A N 1
ATOM 2708 C CA . ILE A 1 384 ? 6.228 5.288 -8.228 1.00 87.62 384 ILE A CA 1
ATOM 2709 C C . ILE A 1 384 ? 7.581 5.765 -7.690 1.00 87.62 384 ILE A C 1
ATOM 2711 O O . ILE A 1 384 ? 7.708 6.057 -6.497 1.00 87.62 384 ILE A O 1
ATOM 2715 N N . VAL A 1 385 ? 8.600 5.795 -8.558 1.00 84.19 385 VAL A N 1
ATOM 2716 C CA . VAL A 1 385 ? 9.958 6.279 -8.241 1.00 84.19 385 VAL A CA 1
ATOM 2717 C C . VAL A 1 385 ? 10.087 7.767 -8.544 1.00 84.19 385 VAL A C 1
ATOM 2719 O O . VAL A 1 385 ? 10.833 8.466 -7.867 1.00 84.19 385 VAL A O 1
ATOM 2722 N N . GLY A 1 386 ? 9.345 8.282 -9.517 1.00 69.06 386 GLY A N 1
ATOM 2723 C CA . GLY A 1 386 ? 9.206 9.715 -9.719 1.00 69.06 386 GLY A CA 1
ATOM 2724 C C . GLY A 1 386 ? 8.536 10.031 -11.044 1.00 69.06 386 GLY A C 1
ATOM 2725 O O . GLY A 1 386 ? 8.961 9.538 -12.087 1.00 69.06 386 GLY A O 1
ATOM 2726 N N . ASN A 1 387 ? 7.545 10.918 -10.995 1.00 55.06 387 ASN A N 1
ATOM 2727 C CA . ASN A 1 387 ? 6.877 11.434 -12.182 1.00 55.06 387 ASN A CA 1
ATOM 2728 C C . ASN A 1 387 ? 7.225 12.916 -12.298 1.00 55.06 387 ASN A C 1
ATOM 2730 O O . ASN A 1 387 ? 7.085 13.655 -11.331 1.00 55.06 387 ASN A O 1
ATOM 2734 N N . ALA A 1 388 ? 7.682 13.348 -13.468 1.00 41.44 388 ALA A N 1
ATOM 2735 C CA . ALA A 1 388 ? 7.696 14.750 -13.852 1.00 41.44 388 ALA A CA 1
ATOM 2736 C C . ALA A 1 388 ? 6.769 14.862 -15.057 1.00 41.44 388 ALA A C 1
ATOM 2738 O O . ALA A 1 388 ? 7.135 14.453 -16.160 1.00 41.44 388 ALA A O 1
ATOM 2739 N N . TYR A 1 389 ? 5.553 15.369 -14.856 1.00 44.38 389 TYR A N 1
ATOM 2740 C CA . TYR A 1 389 ? 4.713 15.742 -15.990 1.00 44.38 389 TYR A CA 1
ATOM 2741 C C . TYR A 1 389 ? 5.335 16.970 -16.667 1.00 44.38 389 TYR A C 1
ATOM 2743 O O . TYR A 1 389 ? 5.398 18.053 -16.073 1.00 44.38 389 TYR A O 1
ATOM 2751 N N . VAL A 1 390 ? 5.774 16.801 -17.915 1.00 28.77 390 VAL A N 1
ATOM 2752 C CA . VAL A 1 390 ? 6.040 17.899 -18.850 1.00 28.77 390 VAL A CA 1
ATOM 2753 C C . VAL A 1 390 ? 5.392 17.607 -20.206 1.00 28.77 390 VAL A C 1
ATOM 2755 O O . VAL A 1 390 ? 5.754 16.673 -20.911 1.00 28.77 390 VAL A O 1
ATOM 2758 N N . SER A 1 391 ? 4.490 18.518 -20.580 1.00 28.92 391 SER A N 1
ATOM 2759 C CA . SER A 1 391 ? 3.844 18.743 -21.884 1.00 28.92 391 SER A CA 1
ATOM 2760 C C . SER A 1 391 ? 2.631 17.884 -22.292 1.00 28.92 391 SER A C 1
ATOM 2762 O O . SER A 1 391 ? 2.655 16.662 -22.382 1.00 28.92 391 SER A O 1
ATOM 2764 N N . ALA A 1 392 ? 1.558 18.610 -22.618 1.00 30.19 392 ALA A N 1
ATOM 2765 C CA . ALA A 1 392 ? 0.236 18.168 -23.049 1.00 30.19 392 ALA A CA 1
ATOM 2766 C C . ALA A 1 392 ? 0.153 17.780 -24.543 1.00 30.19 392 ALA A C 1
ATOM 2768 O O . ALA A 1 392 ? -0.779 18.174 -25.238 1.00 30.19 392 ALA A O 1
ATOM 2769 N N . ALA A 1 393 ? 1.122 17.035 -25.080 1.00 28.84 393 ALA A N 1
ATOM 2770 C CA . ALA A 1 393 ? 1.189 16.797 -26.530 1.00 28.84 393 ALA A CA 1
ATOM 2771 C C . ALA A 1 393 ? 0.829 15.375 -26.998 1.00 28.84 393 ALA A C 1
ATOM 2773 O O . ALA A 1 393 ? 1.027 15.078 -28.174 1.00 28.84 393 ALA A O 1
ATOM 2774 N N . LEU A 1 394 ? 0.298 14.490 -26.142 1.00 29.70 394 LEU A N 1
ATOM 2775 C CA . LEU A 1 394 ? 0.152 13.079 -26.534 1.00 29.70 394 LEU A CA 1
ATOM 2776 C C . LEU A 1 394 ? -1.108 12.332 -26.067 1.00 29.70 394 LEU A C 1
ATOM 2778 O O . LEU A 1 394 ? -1.236 11.139 -26.322 1.00 29.70 394 LEU A O 1
ATOM 2782 N N . ILE A 1 395 ? -2.070 13.013 -25.446 1.00 33.53 395 ILE A N 1
ATOM 2783 C CA . ILE A 1 395 ? -3.397 12.436 -25.181 1.00 33.53 395 ILE A CA 1
ATOM 2784 C C . ILE A 1 395 ? -4.443 13.379 -25.773 1.00 33.53 395 ILE A C 1
ATOM 2786 O O . ILE A 1 395 ? -5.175 14.068 -25.075 1.00 33.53 395 ILE A O 1
ATOM 2790 N N . LEU A 1 396 ? -4.466 13.444 -27.104 1.00 29.00 396 LEU A N 1
ATOM 2791 C CA . LEU A 1 396 ? -5.552 14.044 -27.874 1.00 29.00 396 LEU A CA 1
ATOM 2792 C C . LEU A 1 396 ? -6.185 12.947 -28.727 1.00 29.00 396 LEU A C 1
ATOM 2794 O O . LEU A 1 396 ? -5.777 12.722 -29.863 1.00 29.00 396 LEU A O 1
ATOM 2798 N N . ASN A 1 397 ? -7.122 12.217 -28.121 1.00 29.69 397 ASN A N 1
ATOM 2799 C CA . ASN A 1 397 ? -8.373 11.746 -28.728 1.00 29.69 397 ASN A CA 1
ATOM 2800 C C . ASN A 1 397 ? -9.077 10.796 -27.752 1.00 29.69 397 ASN A C 1
ATOM 2802 O O . ASN A 1 397 ? -8.995 9.582 -27.898 1.00 29.69 397 ASN A O 1
ATOM 2806 N N . LEU A 1 398 ? -9.746 11.375 -26.753 1.00 29.56 398 LEU A N 1
ATOM 2807 C CA . LEU A 1 398 ? -11.061 10.964 -26.254 1.00 29.56 398 LEU A CA 1
ATOM 2808 C C . LEU A 1 398 ? -11.576 12.109 -25.363 1.00 29.56 398 LEU A C 1
ATOM 2810 O O . LEU A 1 398 ? -11.020 12.388 -24.309 1.00 29.56 398 LEU A O 1
ATOM 2814 N N . ASP A 1 399 ? -12.594 12.780 -25.897 1.00 30.88 399 ASP A N 1
ATOM 2815 C CA . ASP A 1 399 ? -13.430 13.863 -25.376 1.00 30.88 399 ASP A CA 1
ATOM 2816 C C . ASP A 1 399 ? -12.809 15.225 -25.000 1.00 30.88 399 ASP A C 1
ATOM 2818 O O . ASP A 1 399 ? -11.951 15.406 -24.143 1.00 30.88 399 ASP A O 1
ATOM 2822 N N . SER A 1 400 ? -13.317 16.221 -25.725 1.00 31.56 400 SER A N 1
ATOM 2823 C CA . SER A 1 400 ? -12.939 17.625 -25.785 1.00 31.56 400 SER A CA 1
ATOM 2824 C C . SER A 1 400 ? -13.420 18.432 -24.580 1.00 31.56 400 SER A C 1
ATOM 2826 O O . SER A 1 400 ? -14.629 18.512 -24.359 1.00 31.56 400 SER A O 1
ATOM 2828 N N . ASN A 1 401 ? -12.483 19.084 -23.886 1.00 32.12 401 ASN A N 1
ATOM 2829 C CA . ASN A 1 401 ? -12.516 20.476 -23.396 1.00 32.12 401 ASN A CA 1
ATOM 2830 C C . ASN A 1 401 ? -11.601 20.593 -22.171 1.00 32.12 401 ASN A C 1
ATOM 2832 O O . ASN A 1 401 ? -11.990 20.106 -21.120 1.00 32.12 401 ASN A O 1
ATOM 2836 N N . ILE A 1 402 ? -10.440 21.250 -22.300 1.00 32.19 402 ILE A N 1
ATOM 2837 C CA . ILE A 1 402 ? -9.764 22.073 -21.272 1.00 32.19 402 ILE A CA 1
ATOM 2838 C C . ILE A 1 402 ? -8.517 22.707 -21.924 1.00 32.19 402 ILE A C 1
ATOM 2840 O O . ILE A 1 402 ? -7.683 22.007 -22.494 1.00 32.19 402 ILE A O 1
ATOM 2844 N N . ASP A 1 403 ? -8.414 24.036 -21.841 1.00 29.84 403 ASP A N 1
ATOM 2845 C CA . ASP A 1 403 ? -7.215 24.819 -22.166 1.00 29.84 403 ASP A CA 1
ATOM 2846 C C . ASP A 1 403 ? -6.174 24.705 -21.035 1.00 29.84 403 ASP A C 1
ATOM 2848 O O . ASP A 1 403 ? -6.515 24.748 -19.852 1.00 29.84 403 ASP A O 1
ATOM 2852 N N . HIS A 1 404 ? -4.895 24.576 -21.405 1.00 30.97 404 HIS A N 1
ATOM 2853 C CA . HIS A 1 404 ? -3.768 24.313 -20.503 1.00 30.97 404 HIS A CA 1
ATOM 2854 C C . HIS A 1 404 ? -2.968 25.568 -20.119 1.00 30.97 404 HIS A C 1
ATOM 2856 O O . HIS A 1 404 ? -2.525 26.317 -20.991 1.00 30.97 404 HIS A O 1
ATOM 2862 N N . ALA A 1 405 ? -2.644 25.686 -18.824 1.00 25.72 405 ALA A N 1
ATOM 2863 C CA . ALA A 1 405 ? -1.429 26.331 -18.314 1.00 25.72 405 ALA A CA 1
ATOM 2864 C C . ALA A 1 405 ? -0.989 25.717 -16.955 1.00 25.72 405 ALA A C 1
ATOM 2866 O O . ALA A 1 405 ? -1.781 25.668 -16.022 1.00 25.72 405 ALA A O 1
ATOM 2867 N N . ASP A 1 406 ? 0.276 25.265 -16.906 1.00 29.33 406 ASP A N 1
ATOM 2868 C CA . ASP A 1 406 ? 1.220 25.025 -15.783 1.00 29.33 406 ASP A CA 1
ATOM 2869 C C . ASP A 1 406 ? 0.871 24.217 -14.495 1.00 29.33 406 ASP A C 1
ATOM 2871 O O . ASP A 1 406 ? 0.049 24.623 -13.679 1.00 29.33 406 ASP A O 1
ATOM 2875 N N . ILE A 1 407 ? 1.640 23.126 -14.256 1.00 30.58 407 ILE A N 1
ATOM 2876 C CA . ILE A 1 407 ? 2.519 22.792 -13.087 1.00 30.58 407 ILE A CA 1
ATOM 2877 C C . ILE A 1 407 ? 2.785 21.264 -13.015 1.00 30.58 407 ILE A C 1
ATOM 2879 O O . ILE A 1 407 ? 1.865 20.447 -12.992 1.00 30.58 407 ILE A O 1
ATOM 2883 N N . SER A 1 408 ? 4.066 20.882 -12.923 1.00 29.52 408 SER A N 1
ATOM 2884 C CA . SER A 1 408 ? 4.575 19.509 -12.762 1.00 29.52 408 SER A CA 1
ATOM 2885 C C . SER A 1 408 ? 4.302 18.914 -11.369 1.00 29.52 408 SER A C 1
ATOM 2887 O O . SER A 1 408 ? 4.724 19.472 -10.356 1.00 29.52 408 SER A O 1
ATOM 2889 N N . PHE A 1 409 ? 3.666 17.739 -11.308 1.00 40.50 409 PHE A N 1
ATOM 2890 C CA . PHE A 1 409 ? 3.499 16.944 -10.081 1.00 40.50 409 PHE A CA 1
ATOM 2891 C C . PHE A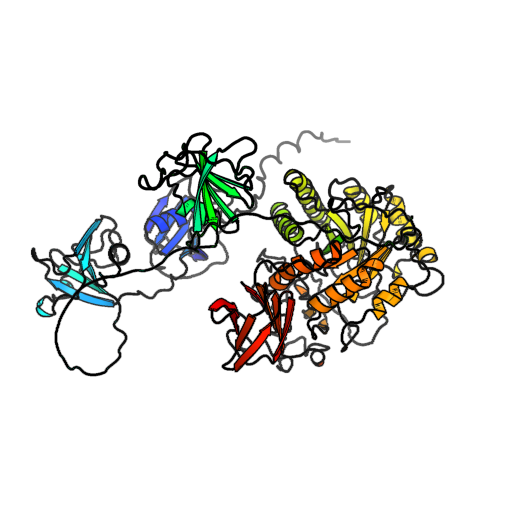 1 409 ? 4.683 15.996 -9.897 1.00 40.50 409 PHE A C 1
ATOM 2893 O O . PHE A 1 409 ? 4.836 15.104 -10.721 1.00 40.50 409 PHE A O 1
ATOM 2900 N N . HIS A 1 410 ? 5.472 16.173 -8.831 1.00 43.28 410 HIS A N 1
ATOM 2901 C CA . HIS A 1 410 ? 6.527 15.241 -8.423 1.00 43.28 410 HIS A CA 1
ATOM 2902 C C . HIS A 1 410 ? 6.084 14.462 -7.176 1.00 43.28 410 HIS A C 1
ATOM 2904 O O . HIS A 1 410 ? 5.708 15.061 -6.169 1.00 43.28 410 HIS A O 1
ATOM 2910 N N . VAL A 1 411 ? 6.160 13.132 -7.236 1.00 46.16 411 VAL A N 1
ATOM 2911 C CA . VAL A 1 411 ? 6.220 12.252 -6.056 1.00 46.16 411 VAL A CA 1
ATOM 2912 C C . VAL A 1 411 ? 7.692 12.232 -5.624 1.00 46.16 411 VAL A C 1
ATOM 2914 O O . VAL A 1 411 ? 8.513 11.623 -6.314 1.00 46.16 411 VAL A O 1
ATOM 2917 N N . PHE A 1 412 ? 8.085 12.943 -4.556 1.00 52.72 412 PHE A N 1
ATOM 2918 C CA . PHE A 1 412 ? 9.511 13.075 -4.207 1.00 52.72 412 PHE A CA 1
ATOM 2919 C C . PHE A 1 412 ? 10.033 11.946 -3.315 1.00 52.72 412 PHE A C 1
ATOM 2921 O O . PHE A 1 412 ? 10.548 12.215 -2.235 1.00 52.72 412 PHE A O 1
ATOM 2928 N N . ILE A 1 413 ? 10.113 10.714 -3.825 1.00 62.44 413 ILE A N 1
ATOM 2929 C CA . ILE A 1 413 ? 10.914 9.672 -3.150 1.00 62.44 413 ILE A CA 1
ATOM 2930 C C . ILE A 1 413 ? 12.439 9.894 -3.274 1.00 62.44 413 ILE A C 1
ATOM 2932 O O . ILE A 1 413 ? 13.248 9.016 -2.962 1.00 62.44 413 ILE A O 1
ATOM 2936 N N . GLN A 1 414 ? 12.871 11.076 -3.727 1.00 61.28 414 GLN A N 1
ATOM 2937 C CA . GLN A 1 414 ? 14.273 11.487 -3.833 1.00 61.28 414 GLN A CA 1
ATOM 2938 C C . GLN A 1 414 ? 15.025 11.312 -2.503 1.00 61.28 414 GLN A C 1
ATOM 2940 O O . GLN A 1 414 ? 16.211 10.972 -2.490 1.00 61.28 414 GLN A O 1
ATOM 2945 N N . SER A 1 415 ? 14.336 11.509 -1.379 1.00 65.31 415 SER A N 1
ATOM 2946 C CA . SER A 1 415 ? 14.906 11.372 -0.038 1.00 65.31 415 SER A CA 1
ATOM 2947 C C . SER A 1 415 ? 14.992 9.914 0.448 1.00 65.31 415 SER A C 1
ATOM 2949 O O . SER A 1 415 ? 15.693 9.651 1.431 1.00 65.31 415 SER A O 1
ATOM 2951 N N . ARG A 1 416 ? 14.369 8.948 -0.256 1.00 71.69 416 ARG A N 1
ATOM 2952 C CA . ARG A 1 416 ? 14.350 7.535 0.155 1.00 71.69 416 ARG A CA 1
ATOM 2953 C C . ARG A 1 416 ? 15.736 6.922 0.176 1.00 71.69 416 ARG A C 1
ATOM 2955 O O . ARG A 1 416 ? 16.477 6.927 -0.809 1.00 71.69 416 ARG A O 1
ATOM 2962 N N . THR A 1 417 ? 16.066 6.345 1.316 1.00 76.38 417 THR A N 1
ATOM 2963 C CA . THR A 1 417 ? 17.310 5.630 1.590 1.00 76.38 417 THR A CA 1
ATOM 2964 C C . THR A 1 417 ? 17.150 4.131 1.388 1.00 76.38 417 THR A C 1
ATOM 2966 O O . THR A 1 417 ? 16.038 3.615 1.323 1.00 76.38 417 THR A O 1
ATOM 2969 N N . SER A 1 418 ? 18.262 3.398 1.340 1.00 77.75 418 SER A N 1
ATOM 2970 C CA . SER A 1 418 ? 18.237 1.932 1.252 1.00 77.75 418 SER A CA 1
ATOM 2971 C C . SER A 1 418 ? 17.515 1.270 2.436 1.00 77.75 418 SER A C 1
ATOM 2973 O O . SER A 1 418 ? 16.966 0.183 2.280 1.00 77.75 418 SER A O 1
ATOM 2975 N N . ALA A 1 419 ? 17.471 1.919 3.607 1.00 75.81 419 ALA A N 1
ATOM 2976 C CA . ALA A 1 419 ? 16.694 1.448 4.754 1.00 75.81 419 ALA A CA 1
ATOM 2977 C C . ALA A 1 419 ? 15.180 1.561 4.510 1.00 75.81 419 ALA A C 1
ATOM 2979 O O . ALA A 1 419 ? 14.447 0.631 4.831 1.00 75.81 419 ALA A O 1
ATOM 2980 N N . ASP A 1 420 ? 14.733 2.650 3.881 1.00 81.06 420 ASP A N 1
ATOM 2981 C CA . ASP A 1 420 ? 13.319 2.853 3.545 1.00 81.06 420 ASP A CA 1
ATOM 2982 C C . ASP A 1 420 ? 12.873 1.780 2.530 1.00 81.06 420 ASP A C 1
ATOM 2984 O O . ASP A 1 420 ? 11.910 1.057 2.776 1.00 81.06 420 ASP A O 1
ATOM 2988 N N . TRP A 1 421 ? 13.676 1.550 1.480 1.00 85.00 421 TRP A N 1
ATOM 2989 C CA . TRP A 1 421 ? 13.472 0.439 0.537 1.00 85.00 421 TRP A CA 1
ATOM 2990 C C . TRP A 1 421 ? 13.463 -0.930 1.219 1.00 85.00 421 TRP A C 1
ATOM 2992 O O . TRP A 1 421 ? 12.638 -1.779 0.897 1.00 85.00 421 TRP A O 1
ATOM 3002 N N . THR A 1 422 ? 14.362 -1.156 2.179 1.00 85.00 422 THR A N 1
ATOM 3003 C CA . THR A 1 422 ? 14.401 -2.406 2.949 1.00 85.00 422 THR A CA 1
ATOM 3004 C C . THR A 1 422 ? 13.092 -2.631 3.706 1.00 85.00 422 THR A C 1
ATOM 3006 O O . THR A 1 422 ? 12.593 -3.757 3.735 1.00 85.00 422 THR A O 1
ATOM 3009 N N . THR A 1 423 ? 12.527 -1.581 4.302 1.00 82.56 423 THR A N 1
ATOM 3010 C CA . THR A 1 423 ? 11.235 -1.637 4.997 1.00 82.56 423 THR A CA 1
ATOM 3011 C C . THR A 1 423 ? 10.103 -1.973 4.031 1.00 82.56 423 THR A C 1
ATOM 3013 O O . THR A 1 423 ? 9.356 -2.916 4.298 1.00 82.56 423 THR A O 1
ATOM 3016 N N . ASP A 1 424 ? 10.019 -1.283 2.888 1.00 88.56 424 ASP A N 1
ATOM 3017 C CA . ASP A 1 424 ? 8.994 -1.561 1.873 1.00 88.56 424 ASP A CA 1
ATOM 3018 C C . ASP A 1 424 ? 9.085 -2.996 1.354 1.00 88.56 424 ASP A C 1
ATOM 3020 O O . ASP A 1 424 ? 8.082 -3.704 1.306 1.00 88.56 424 ASP A O 1
ATOM 3024 N N . ILE A 1 425 ? 10.293 -3.452 1.010 1.00 92.00 425 ILE A N 1
ATOM 3025 C CA . ILE A 1 425 ? 10.522 -4.795 0.471 1.00 92.00 425 ILE A CA 1
ATOM 3026 C C . ILE A 1 425 ? 10.120 -5.858 1.494 1.00 92.00 425 ILE A C 1
ATOM 3028 O O . ILE A 1 425 ? 9.433 -6.815 1.143 1.00 92.00 425 ILE A O 1
ATOM 3032 N N . LYS A 1 426 ? 10.512 -5.702 2.766 1.00 86.81 426 LYS A N 1
ATOM 3033 C CA . LYS A 1 426 ? 10.121 -6.644 3.826 1.00 86.81 426 LYS A CA 1
ATOM 3034 C C . LYS A 1 426 ? 8.607 -6.695 3.994 1.00 86.81 426 LYS A C 1
ATOM 3036 O O . LYS A 1 426 ? 8.047 -7.783 4.126 1.00 86.81 426 LYS A O 1
ATOM 3041 N N . LEU A 1 427 ? 7.955 -5.536 3.975 1.00 86.06 427 LEU A N 1
ATOM 3042 C CA . LEU A 1 427 ? 6.510 -5.438 4.120 1.00 86.06 427 LEU A CA 1
ATOM 3043 C C . LEU A 1 427 ? 5.781 -6.067 2.923 1.00 86.06 427 LEU A C 1
ATOM 3045 O O . LEU A 1 427 ? 4.867 -6.867 3.122 1.00 86.06 427 LEU A O 1
ATOM 3049 N N . ALA A 1 428 ? 6.219 -5.772 1.699 1.00 91.50 428 ALA A N 1
ATOM 3050 C CA . ALA A 1 428 ? 5.668 -6.330 0.469 1.00 91.50 428 ALA A CA 1
ATOM 3051 C C . ALA A 1 428 ? 5.849 -7.854 0.410 1.00 91.50 428 ALA A C 1
ATOM 3053 O O . ALA A 1 428 ? 4.878 -8.588 0.207 1.00 91.50 428 ALA A O 1
ATOM 3054 N N . ALA A 1 429 ? 7.068 -8.335 0.672 1.00 90.19 429 ALA A N 1
ATOM 3055 C CA . ALA A 1 429 ? 7.392 -9.758 0.697 1.00 90.19 429 ALA A CA 1
ATOM 3056 C C . ALA A 1 429 ? 6.541 -10.521 1.723 1.00 90.19 429 ALA A C 1
ATOM 3058 O O . ALA A 1 429 ? 6.047 -11.611 1.431 1.00 90.19 429 ALA A O 1
ATOM 3059 N N . ALA A 1 430 ? 6.301 -9.933 2.900 1.00 86.06 430 ALA A N 1
ATOM 3060 C CA . ALA A 1 430 ? 5.441 -10.525 3.926 1.00 86.06 430 ALA A CA 1
ATOM 3061 C C . ALA A 1 430 ? 3.973 -10.668 3.482 1.00 86.06 430 ALA A C 1
ATOM 3063 O O . ALA A 1 430 ? 3.267 -11.530 4.002 1.00 86.06 430 ALA A O 1
ATOM 3064 N N . GLN A 1 431 ? 3.518 -9.863 2.515 1.00 90.50 431 GLN A N 1
ATOM 3065 C CA . GLN A 1 431 ? 2.188 -9.977 1.902 1.00 90.50 431 GLN A CA 1
ATOM 3066 C C . GLN A 1 431 ? 2.197 -10.779 0.589 1.00 90.50 431 GLN A C 1
ATOM 3068 O O . GLN A 1 431 ? 1.235 -10.741 -0.173 1.00 90.50 431 GLN A O 1
ATOM 3073 N N . GLY A 1 432 ? 3.271 -11.517 0.299 1.00 89.81 432 GLY A N 1
ATOM 3074 C CA . GLY A 1 432 ? 3.350 -12.382 -0.878 1.00 89.81 432 GLY A CA 1
ATOM 3075 C C . GLY A 1 432 ? 3.568 -11.651 -2.205 1.00 89.81 432 GLY A C 1
ATOM 3076 O O . GLY A 1 432 ? 3.413 -12.286 -3.250 1.00 89.81 432 GLY A O 1
ATOM 3077 N N . ILE A 1 433 ? 3.935 -10.365 -2.168 1.00 96.38 433 ILE A N 1
ATOM 3078 C CA . ILE A 1 433 ? 4.420 -9.615 -3.332 1.00 96.38 433 ILE A CA 1
ATOM 3079 C C . ILE A 1 433 ? 5.878 -10.022 -3.580 1.00 96.38 433 ILE A C 1
ATOM 3081 O O . ILE A 1 433 ? 6.689 -10.063 -2.659 1.00 96.38 433 ILE A O 1
ATOM 3085 N N . ASP A 1 434 ? 6.202 -10.339 -4.826 1.00 96.12 434 ASP A N 1
ATOM 3086 C CA . ASP A 1 434 ? 7.478 -10.916 -5.248 1.00 96.12 434 ASP A CA 1
ATOM 3087 C C . ASP A 1 434 ? 8.448 -9.878 -5.831 1.00 96.12 434 ASP A C 1
ATOM 3089 O O . ASP A 1 434 ? 9.663 -10.089 -5.833 1.00 96.12 434 ASP A O 1
ATOM 3093 N N . ALA A 1 435 ? 7.923 -8.775 -6.369 1.00 97.56 435 ALA A N 1
ATOM 3094 C CA . ALA A 1 435 ? 8.736 -7.738 -6.989 1.00 97.56 435 ALA A CA 1
ATOM 3095 C C . ALA A 1 435 ? 8.064 -6.364 -6.994 1.00 97.56 435 ALA A C 1
ATOM 3097 O O . ALA A 1 435 ? 6.832 -6.266 -6.949 1.00 97.56 435 ALA A O 1
ATOM 3098 N N . PHE A 1 436 ? 8.874 -5.315 -7.157 1.00 98.19 436 PHE A N 1
ATOM 3099 C CA . PHE A 1 436 ? 8.381 -3.995 -7.544 1.00 98.19 436 PHE A CA 1
ATOM 3100 C C . PHE A 1 436 ? 8.627 -3.688 -9.025 1.00 98.19 436 PHE A C 1
ATOM 3102 O O . PHE A 1 436 ? 9.732 -3.870 -9.543 1.00 98.19 436 PHE A O 1
ATOM 3109 N N . ALA A 1 437 ? 7.583 -3.181 -9.683 1.00 97.88 437 ALA A N 1
ATOM 3110 C CA . ALA A 1 437 ? 7.666 -2.518 -10.978 1.00 97.88 437 ALA A CA 1
ATOM 3111 C C . ALA A 1 437 ? 8.028 -1.052 -10.728 1.00 97.88 437 ALA A C 1
ATOM 3113 O O . ALA A 1 437 ? 7.193 -0.284 -10.250 1.00 97.88 437 ALA A O 1
ATOM 3114 N N . LEU A 1 438 ? 9.273 -0.676 -10.988 1.00 96.31 438 LEU A N 1
ATOM 3115 C CA . LEU A 1 438 ? 9.797 0.638 -10.639 1.00 96.31 438 LEU A CA 1
ATOM 3116 C C . LEU A 1 438 ? 9.491 1.642 -11.757 1.00 96.31 438 LEU A C 1
ATOM 3118 O O . LEU A 1 438 ? 10.075 1.566 -12.839 1.00 96.31 438 LEU A O 1
ATOM 3122 N N . ASN A 1 439 ? 8.552 2.547 -11.491 1.00 91.19 439 ASN A N 1
ATOM 3123 C CA . ASN A 1 439 ? 8.064 3.553 -12.425 1.00 91.19 439 ASN A CA 1
ATOM 3124 C C . ASN A 1 439 ? 8.926 4.810 -12.398 1.00 91.19 439 ASN A C 1
ATOM 3126 O O . ASN A 1 439 ? 8.978 5.492 -11.374 1.00 91.19 439 ASN A O 1
ATOM 3130 N N . LEU A 1 440 ? 9.620 5.072 -13.503 1.00 88.62 440 LEU A N 1
ATOM 3131 C CA . LEU A 1 440 ? 10.610 6.140 -13.605 1.00 88.62 440 LEU A CA 1
ATOM 3132 C C . LEU 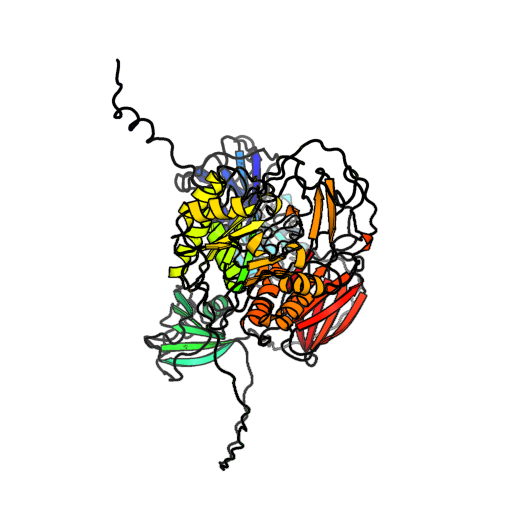A 1 440 ? 10.448 6.979 -14.875 1.00 88.62 440 LEU A C 1
ATOM 3134 O O . LEU A 1 440 ? 10.226 6.447 -15.966 1.00 88.62 440 LEU A O 1
ATOM 3138 N N . GLY A 1 441 ? 10.624 8.284 -14.701 1.00 85.00 441 GLY A N 1
ATOM 3139 C CA . GLY A 1 441 ? 10.640 9.323 -15.717 1.00 85.00 441 GLY A CA 1
ATOM 3140 C C . GLY A 1 441 ? 12.047 9.833 -16.054 1.00 85.00 441 GLY A C 1
ATOM 3141 O O . GLY A 1 441 ? 13.021 9.079 -16.097 1.00 85.00 441 GLY A O 1
ATOM 3142 N N . ILE A 1 442 ? 12.151 11.134 -16.348 1.00 79.44 442 ILE A N 1
ATOM 3143 C CA . ILE A 1 442 ? 13.363 11.752 -16.921 1.00 79.44 442 ILE A CA 1
ATOM 3144 C C . ILE A 1 442 ? 14.370 12.292 -15.891 1.00 79.44 442 ILE A C 1
ATOM 3146 O O . ILE A 1 442 ? 15.498 12.638 -16.256 1.00 79.44 442 ILE A O 1
ATOM 3150 N N . ASP A 1 443 ? 13.993 12.392 -14.615 1.00 81.44 443 ASP A N 1
ATOM 3151 C CA . ASP A 1 443 ? 14.806 13.119 -13.643 1.00 81.44 443 ASP A CA 1
ATOM 3152 C C . ASP A 1 443 ? 16.131 12.416 -13.329 1.00 81.44 443 ASP A C 1
ATOM 3154 O O . ASP A 1 443 ? 16.196 11.224 -13.020 1.00 81.44 443 ASP A O 1
ATOM 3158 N N . SER A 1 444 ? 17.209 13.199 -13.299 1.00 81.50 444 SER A N 1
ATOM 3159 C CA . SER A 1 444 ? 18.582 12.700 -13.142 1.00 81.50 444 SER A CA 1
ATOM 3160 C C . SER A 1 444 ? 18.864 12.000 -11.808 1.00 81.50 444 SER A C 1
ATOM 3162 O O . SER A 1 444 ? 19.831 11.244 -11.706 1.00 81.50 444 SER A O 1
ATOM 3164 N N . TRP A 1 445 ? 18.043 12.230 -10.780 1.00 82.75 445 TRP A N 1
ATOM 3165 C CA . TRP A 1 445 ? 18.196 11.607 -9.464 1.00 82.75 445 TRP A CA 1
ATOM 3166 C C . TRP A 1 445 ? 17.538 10.223 -9.366 1.00 82.75 445 TRP A C 1
ATOM 3168 O O . TRP A 1 445 ? 17.934 9.424 -8.510 1.00 82.75 445 TRP A O 1
ATOM 3178 N N . GLN A 1 446 ? 16.562 9.912 -10.226 1.00 85.12 446 GLN A N 1
ATOM 3179 C CA . GLN A 1 446 ? 15.792 8.667 -10.155 1.00 85.12 446 GLN A CA 1
ATOM 3180 C C . GLN A 1 446 ? 16.665 7.412 -10.324 1.00 85.12 446 GLN A C 1
ATOM 3182 O O . GLN A 1 446 ? 16.531 6.511 -9.494 1.00 85.12 446 GLN A O 1
ATOM 3187 N N . PRO A 1 447 ? 17.642 7.343 -11.258 1.00 88.19 447 PRO A N 1
ATOM 3188 C CA . PRO A 1 447 ? 18.518 6.173 -11.391 1.00 88.19 447 PRO A CA 1
ATOM 3189 C C . PRO A 1 447 ? 19.269 5.806 -10.101 1.00 88.19 447 PRO A C 1
ATOM 3191 O O . PRO A 1 447 ? 19.473 4.629 -9.807 1.00 88.19 447 PRO A O 1
ATOM 3194 N N . ALA A 1 448 ? 19.636 6.794 -9.278 1.00 86.50 448 ALA A N 1
ATOM 3195 C CA . ALA A 1 448 ? 20.274 6.536 -7.988 1.00 86.50 448 ALA A CA 1
ATOM 3196 C C . ALA A 1 448 ? 19.295 5.957 -6.950 1.00 86.50 448 ALA A C 1
ATOM 3198 O O . ALA A 1 448 ? 19.701 5.192 -6.078 1.00 86.50 448 ALA A O 1
ATOM 3199 N N . ARG A 1 449 ? 18.002 6.311 -7.006 1.00 88.06 449 ARG A N 1
ATOM 3200 C CA . ARG A 1 449 ? 16.966 5.690 -6.157 1.00 88.06 449 ARG A CA 1
ATOM 3201 C C . ARG A 1 449 ? 16.636 4.273 -6.611 1.00 88.06 449 ARG A C 1
ATOM 3203 O O . ARG A 1 449 ? 16.467 3.410 -5.757 1.00 88.06 449 ARG A O 1
ATOM 3210 N N . MET A 1 450 ? 16.649 4.027 -7.919 1.00 90.81 450 MET A N 1
ATOM 3211 C CA . MET A 1 450 ? 16.552 2.682 -8.490 1.00 90.81 450 MET A CA 1
ATOM 3212 C C . MET A 1 450 ? 17.687 1.799 -7.969 1.00 90.81 450 MET A C 1
ATOM 3214 O O . MET A 1 450 ? 17.426 0.727 -7.437 1.00 90.81 450 MET A O 1
ATOM 3218 N N . GLN A 1 451 ? 18.934 2.281 -8.022 1.00 92.62 451 GLN A N 1
ATOM 3219 C CA . GLN A 1 451 ? 20.080 1.538 -7.492 1.00 92.62 451 GLN A CA 1
ATOM 3220 C C . GLN A 1 451 ? 19.885 1.160 -6.019 1.00 92.62 451 GLN A C 1
ATOM 3222 O O . GLN A 1 451 ? 20.049 -0.005 -5.669 1.00 92.62 451 GLN A O 1
ATOM 3227 N N . ASN A 1 452 ? 19.426 2.096 -5.178 1.00 92.38 452 ASN A N 1
ATOM 3228 C CA . ASN A 1 452 ? 19.122 1.799 -3.776 1.00 92.38 452 ASN A CA 1
ATOM 3229 C C . ASN A 1 452 ? 18.069 0.687 -3.615 1.00 92.38 452 ASN A C 1
ATOM 3231 O O . ASN A 1 452 ? 18.206 -0.139 -2.713 1.00 92.38 452 ASN A O 1
ATOM 3235 N N . ALA A 1 453 ? 17.031 0.665 -4.459 1.00 93.75 453 ALA A N 1
ATOM 3236 C CA . ALA A 1 453 ? 15.995 -0.368 -4.431 1.00 93.75 453 ALA A CA 1
ATOM 3237 C C . ALA A 1 453 ? 16.570 -1.750 -4.783 1.00 93.75 453 ALA A C 1
ATOM 3239 O O . ALA A 1 453 ? 16.375 -2.719 -4.045 1.00 93.75 453 ALA A O 1
ATOM 3240 N N . TYR A 1 454 ? 17.326 -1.830 -5.882 1.00 96.62 454 TYR A N 1
ATOM 3241 C CA . TYR A 1 454 ? 17.987 -3.057 -6.330 1.00 96.62 454 TYR A CA 1
ATOM 3242 C C . TYR A 1 454 ? 18.987 -3.578 -5.283 1.00 96.62 454 TYR A C 1
ATOM 3244 O O . TYR A 1 454 ? 18.957 -4.767 -4.947 1.00 96.62 454 TYR A O 1
ATOM 3252 N N . ASP A 1 455 ? 19.821 -2.703 -4.717 1.00 95.38 455 ASP A N 1
ATOM 3253 C CA . ASP A 1 455 ? 20.801 -3.054 -3.683 1.00 95.38 455 ASP A CA 1
ATOM 3254 C C . ASP A 1 455 ? 20.116 -3.565 -2.407 1.00 95.38 455 ASP A C 1
ATOM 3256 O O . ASP A 1 455 ? 20.523 -4.590 -1.853 1.00 95.38 455 ASP A O 1
ATOM 3260 N N . ALA A 1 456 ? 19.044 -2.896 -1.961 1.00 94.44 456 ALA A N 1
ATOM 3261 C CA . ALA A 1 456 ? 18.270 -3.311 -0.791 1.00 94.44 456 ALA A CA 1
ATOM 3262 C C . ALA A 1 456 ? 17.652 -4.706 -0.987 1.00 94.44 456 ALA A C 1
ATOM 3264 O O . ALA A 1 456 ? 17.764 -5.562 -0.107 1.00 94.44 456 ALA A O 1
ATOM 3265 N N . ALA A 1 457 ? 17.065 -4.971 -2.156 1.00 95.50 457 ALA A N 1
ATOM 3266 C CA . ALA A 1 457 ? 16.503 -6.279 -2.489 1.00 95.50 457 ALA A CA 1
ATOM 3267 C C . ALA A 1 457 ? 17.572 -7.384 -2.523 1.00 95.50 457 ALA A C 1
ATOM 3269 O O . ALA A 1 457 ? 17.379 -8.466 -1.966 1.00 95.50 457 ALA A O 1
ATOM 3270 N N . SER A 1 458 ? 18.733 -7.098 -3.116 1.00 95.12 458 SER A N 1
ATOM 3271 C CA . SER A 1 458 ? 19.859 -8.036 -3.163 1.00 95.12 458 SER A CA 1
ATOM 3272 C C . SER A 1 458 ? 20.389 -8.358 -1.762 1.00 95.12 458 SER A C 1
ATOM 3274 O O . SER A 1 458 ? 20.540 -9.529 -1.404 1.00 95.12 458 SER A O 1
ATOM 3276 N N . ALA A 1 459 ? 20.577 -7.340 -0.917 1.00 93.69 459 ALA A N 1
ATOM 3277 C CA . ALA A 1 459 ? 21.060 -7.514 0.452 1.00 93.69 459 ALA A CA 1
ATOM 3278 C C . ALA A 1 459 ? 20.139 -8.416 1.295 1.00 93.69 459 ALA A C 1
ATOM 3280 O O . ALA A 1 459 ? 20.616 -9.204 2.119 1.00 93.69 459 ALA A O 1
ATOM 3281 N N . LEU A 1 460 ? 18.826 -8.354 1.060 1.00 91.06 460 LEU A N 1
ATOM 3282 C CA . LEU A 1 460 ? 17.826 -9.157 1.766 1.00 91.06 460 LEU A CA 1
ATOM 3283 C C . LEU A 1 460 ? 17.824 -10.643 1.397 1.00 91.06 460 LEU A C 1
ATOM 3285 O O . LEU A 1 460 ? 17.340 -11.456 2.189 1.00 91.06 460 LEU A O 1
ATOM 3289 N N . SER A 1 461 ? 18.462 -11.024 0.289 1.00 88.56 461 SER A N 1
ATOM 3290 C CA . SER A 1 461 ? 18.626 -12.439 -0.074 1.00 88.56 461 SER A CA 1
ATOM 3291 C C . SER A 1 461 ? 19.413 -13.209 0.995 1.00 88.56 461 SER A C 1
ATOM 3293 O O . SER A 1 461 ? 19.106 -14.365 1.280 1.00 88.56 461 SER A O 1
ATOM 3295 N N . SER A 1 462 ? 20.360 -12.549 1.676 1.00 85.00 462 SER A N 1
ATOM 3296 C CA . SER A 1 462 ? 21.097 -13.124 2.817 1.00 85.00 462 SER A CA 1
ATOM 3297 C C . SER A 1 462 ? 20.213 -13.432 4.036 1.00 85.00 462 SER A C 1
ATOM 3299 O O . SER A 1 462 ? 20.576 -14.257 4.870 1.00 85.00 462 SER A O 1
ATOM 3301 N N . GLN A 1 463 ? 19.041 -12.798 4.125 1.00 85.19 463 GLN A N 1
ATOM 3302 C CA . GLN A 1 463 ? 18.034 -13.004 5.171 1.00 85.19 463 GLN A CA 1
ATOM 3303 C C . GLN A 1 463 ? 16.926 -13.972 4.717 1.00 85.19 463 GLN A C 1
ATOM 3305 O O . GLN A 1 463 ? 15.897 -14.080 5.377 1.00 85.19 463 GLN A O 1
ATOM 3310 N N . GLY A 1 464 ? 17.105 -14.659 3.582 1.00 86.56 464 GLY A N 1
ATOM 3311 C CA . GLY A 1 464 ? 16.117 -15.586 3.024 1.00 86.56 464 GLY A CA 1
ATOM 3312 C C . GLY A 1 464 ? 14.928 -14.909 2.337 1.00 86.56 464 GLY A C 1
ATOM 3313 O O . GLY A 1 464 ? 13.987 -15.593 1.941 1.00 86.56 464 GLY A O 1
ATOM 3314 N N . ILE A 1 465 ? 14.955 -13.584 2.165 1.00 86.19 465 ILE A N 1
ATOM 3315 C CA . ILE A 1 465 ? 13.921 -12.845 1.439 1.00 86.19 465 ILE A CA 1
ATOM 3316 C C . ILE A 1 465 ? 14.387 -12.690 -0.007 1.00 86.19 465 ILE A C 1
ATOM 3318 O O . ILE A 1 465 ? 15.278 -11.897 -0.304 1.00 86.19 465 ILE A O 1
ATOM 3322 N N . THR A 1 466 ? 13.773 -13.454 -0.909 1.00 89.69 466 THR A N 1
ATOM 3323 C CA . THR A 1 466 ? 13.971 -13.282 -2.352 1.00 89.69 466 THR A CA 1
ATOM 3324 C C . THR A 1 466 ? 12.923 -12.302 -2.859 1.00 89.69 466 THR A C 1
ATOM 3326 O O . THR A 1 466 ? 11.736 -12.615 -2.852 1.00 89.69 466 THR A O 1
ATOM 3329 N N . PHE A 1 467 ? 13.362 -11.112 -3.257 1.00 95.62 467 PHE A N 1
ATOM 3330 C CA . PHE A 1 467 ? 12.501 -10.069 -3.806 1.00 95.62 467 PHE A CA 1
ATOM 3331 C C . PHE A 1 467 ? 13.193 -9.434 -5.008 1.00 95.62 467 PHE A C 1
ATOM 3333 O O . PHE A 1 467 ? 14.417 -9.267 -4.998 1.00 95.62 467 PHE A O 1
ATOM 3340 N N . LYS A 1 468 ? 12.431 -9.120 -6.055 1.00 97.00 468 LYS A N 1
ATOM 3341 C CA . LYS A 1 468 ? 12.976 -8.632 -7.327 1.00 97.00 468 LYS A CA 1
ATOM 3342 C C . LYS A 1 468 ? 12.512 -7.218 -7.670 1.00 97.00 468 LYS A C 1
ATOM 3344 O O . LYS A 1 468 ? 11.617 -6.657 -7.047 1.00 97.00 468 LYS A O 1
ATOM 3349 N N . MET A 1 469 ? 13.140 -6.649 -8.685 1.00 97.69 469 MET A N 1
ATOM 3350 C CA . MET A 1 469 ? 12.850 -5.337 -9.247 1.00 97.69 469 MET A CA 1
ATOM 3351 C C . MET A 1 469 ? 12.805 -5.452 -10.769 1.00 97.69 469 MET A C 1
ATOM 3353 O O . MET A 1 469 ? 13.546 -6.246 -11.354 1.00 97.69 469 MET A O 1
ATOM 3357 N N . PHE A 1 470 ? 11.967 -4.655 -11.422 1.00 97.88 470 PHE A N 1
ATOM 3358 C CA . PHE A 1 470 ? 12.057 -4.461 -12.867 1.00 97.88 470 PHE A CA 1
ATOM 3359 C C . PHE A 1 470 ? 11.700 -3.038 -13.275 1.00 97.88 470 PHE A C 1
ATOM 3361 O O . PHE A 1 470 ? 10.972 -2.332 -12.577 1.00 97.88 470 PHE A O 1
ATOM 3368 N N . LEU A 1 471 ? 12.230 -2.628 -14.424 1.00 97.50 471 LEU A N 1
ATOM 3369 C CA . LEU A 1 471 ? 12.051 -1.286 -14.964 1.00 97.50 471 LEU A CA 1
ATOM 3370 C C . LEU A 1 471 ? 10.660 -1.141 -15.589 1.00 97.50 471 LEU A C 1
ATOM 3372 O O . LEU A 1 471 ? 10.274 -1.953 -16.432 1.00 97.50 471 LEU A O 1
ATOM 3376 N N . SER A 1 472 ? 9.940 -0.090 -15.199 1.00 96.62 472 SER A N 1
ATOM 3377 C CA . SER A 1 472 ? 8.694 0.355 -15.821 1.00 96.62 472 SER A CA 1
ATOM 3378 C C . SER A 1 472 ? 8.859 1.796 -16.297 1.00 96.62 472 SER A C 1
ATOM 3380 O O . SER A 1 472 ? 8.669 2.730 -15.529 1.00 96.62 472 SER A O 1
ATOM 3382 N N . PHE A 1 473 ? 9.221 2.006 -17.558 1.00 95.25 473 PHE A N 1
ATOM 3383 C CA . PHE A 1 473 ? 9.463 3.360 -18.069 1.00 95.25 473 PHE A CA 1
ATOM 3384 C C . PHE A 1 473 ? 8.163 4.160 -18.174 1.00 95.25 473 PHE A C 1
ATOM 3386 O O . PHE A 1 473 ? 7.249 3.747 -18.890 1.00 95.25 473 PHE A O 1
ATOM 3393 N N . ASP A 1 474 ? 8.084 5.296 -17.484 1.00 91.12 474 ASP A N 1
ATOM 3394 C CA . ASP A 1 474 ? 6.966 6.224 -17.608 1.00 91.12 474 ASP A CA 1
ATOM 3395 C C . ASP A 1 474 ? 7.161 7.096 -18.848 1.00 91.12 474 ASP A C 1
ATOM 3397 O O . ASP A 1 474 ? 7.897 8.084 -18.843 1.00 91.12 474 ASP A O 1
ATOM 3401 N N . MET A 1 475 ? 6.480 6.723 -19.927 1.00 88.88 475 MET A N 1
ATOM 3402 C CA . MET A 1 475 ? 6.538 7.403 -21.220 1.00 88.88 475 MET A CA 1
ATOM 3403 C C . MET A 1 475 ? 5.646 8.646 -21.285 1.00 88.88 475 MET A C 1
ATOM 3405 O O . MET A 1 475 ? 5.551 9.268 -22.338 1.00 88.88 475 MET A O 1
ATOM 3409 N N . THR A 1 476 ? 4.995 9.014 -20.179 1.00 81.25 476 THR A N 1
ATOM 3410 C CA . THR A 1 476 ? 4.374 10.337 -20.023 1.00 81.25 476 THR A CA 1
ATOM 3411 C C . THR A 1 476 ? 5.349 11.367 -19.448 1.00 81.25 476 THR A C 1
ATOM 3413 O O . THR A 1 476 ? 5.149 12.567 -19.632 1.00 81.25 476 THR A O 1
ATOM 3416 N N . SER A 1 477 ? 6.429 10.909 -18.802 1.00 82.31 477 SER A N 1
ATOM 3417 C CA . SER A 1 477 ? 7.559 11.744 -18.374 1.00 82.31 477 SER A CA 1
ATOM 3418 C C . SER A 1 477 ? 8.749 11.653 -19.343 1.00 82.31 477 SER A C 1
ATOM 3420 O O . SER A 1 477 ? 9.400 12.653 -19.652 1.00 82.31 477 SER A O 1
ATOM 3422 N N . LEU A 1 478 ? 9.028 10.453 -19.854 1.00 85.12 478 LEU A N 1
ATOM 3423 C CA . LEU A 1 478 ? 9.943 10.204 -20.970 1.00 85.12 478 LEU A CA 1
ATOM 3424 C C . LEU A 1 478 ? 9.228 10.456 -22.307 1.00 85.12 478 LEU A C 1
ATOM 3426 O O . LEU A 1 478 ? 8.023 10.656 -22.354 1.00 85.12 478 LEU A O 1
ATOM 3430 N N . ASN A 1 479 ? 9.962 10.444 -23.421 1.00 87.88 479 ASN A N 1
ATOM 3431 C CA . ASN A 1 479 ? 9.367 10.550 -24.755 1.00 87.88 479 ASN A CA 1
ATOM 3432 C C . ASN A 1 479 ? 10.011 9.561 -25.735 1.00 87.88 479 ASN A C 1
ATOM 3434 O O . ASN A 1 479 ? 11.004 8.902 -25.424 1.00 87.88 479 ASN A O 1
ATOM 3438 N N . CYS A 1 480 ? 9.476 9.472 -26.954 1.00 92.31 480 CYS A N 1
ATOM 3439 C CA . CYS A 1 480 ? 9.962 8.533 -27.970 1.00 92.31 480 CYS A CA 1
ATOM 3440 C C . CYS A 1 480 ? 11.429 8.757 -28.396 1.00 92.31 480 CYS A C 1
ATOM 3442 O O . CYS A 1 480 ? 12.027 7.880 -29.016 1.00 92.31 480 CYS A O 1
ATOM 3444 N N . GLY A 1 481 ? 12.019 9.912 -28.068 1.00 93.31 481 GLY A N 1
ATOM 3445 C CA . GLY A 1 481 ? 13.436 10.220 -28.263 1.00 93.31 481 GLY A CA 1
ATOM 3446 C C . GLY A 1 481 ? 14.348 9.768 -27.117 1.00 93.31 481 GLY A C 1
ATOM 3447 O O . GLY A 1 481 ? 15.561 9.725 -27.304 1.00 93.31 481 GLY A O 1
ATOM 3448 N N . SER A 1 482 ? 13.813 9.362 -25.961 1.00 94.19 482 SER A N 1
ATOM 3449 C CA . SER A 1 482 ? 14.572 8.963 -24.758 1.00 94.19 482 SER A CA 1
ATOM 3450 C C . SER A 1 482 ? 15.308 7.613 -24.876 1.00 94.19 482 SER A C 1
ATOM 3452 O O . SER A 1 482 ? 15.696 7.015 -23.871 1.00 94.19 482 SER A O 1
ATOM 3454 N N . THR A 1 483 ? 15.532 7.124 -26.097 1.00 95.81 483 THR A N 1
ATOM 3455 C CA . THR A 1 483 ? 16.098 5.801 -26.405 1.00 95.81 483 THR A CA 1
ATOM 3456 C C . THR A 1 483 ? 17.457 5.551 -25.745 1.00 95.81 483 THR A C 1
ATOM 3458 O O . THR A 1 483 ? 17.691 4.469 -25.206 1.00 95.81 483 THR A O 1
ATOM 3461 N N . GLN A 1 484 ? 18.349 6.547 -25.710 1.00 95.31 484 GLN A N 1
ATOM 3462 C CA . GLN A 1 484 ? 19.669 6.413 -25.086 1.00 95.31 484 GLN A CA 1
ATOM 3463 C C . GLN A 1 484 ? 19.561 6.269 -23.565 1.00 95.31 484 GLN A C 1
ATOM 3465 O O . GLN A 1 484 ? 20.246 5.424 -22.991 1.00 95.31 484 GLN A O 1
ATOM 3470 N N . THR A 1 485 ? 18.677 7.042 -22.926 1.00 94.00 485 THR A N 1
ATOM 3471 C CA . THR A 1 485 ? 18.410 6.962 -21.482 1.00 94.00 485 THR A CA 1
ATOM 3472 C C . THR A 1 485 ? 17.854 5.591 -21.109 1.00 94.00 485 THR A C 1
ATOM 3474 O O . THR A 1 485 ? 18.389 4.932 -20.218 1.00 94.00 485 THR A O 1
ATOM 3477 N N . ILE A 1 486 ? 16.840 5.120 -21.844 1.00 96.31 486 ILE A N 1
ATOM 3478 C CA . ILE A 1 486 ? 16.237 3.793 -21.655 1.00 96.31 486 ILE A CA 1
ATOM 3479 C C . ILE A 1 486 ? 17.302 2.700 -21.820 1.00 96.31 486 ILE A C 1
ATOM 3481 O O . ILE A 1 486 ? 17.471 1.854 -20.944 1.00 96.31 486 ILE A O 1
ATOM 3485 N N . THR A 1 487 ? 18.084 2.755 -22.902 1.00 98.00 487 THR A N 1
ATOM 3486 C CA . THR A 1 487 ? 19.158 1.785 -23.180 1.00 98.00 487 THR A CA 1
ATOM 3487 C C . THR A 1 487 ? 20.210 1.754 -22.069 1.00 98.00 487 THR A C 1
ATOM 3489 O O . THR A 1 487 ? 20.672 0.677 -21.689 1.00 98.00 487 THR A O 1
ATOM 3492 N N . ALA A 1 488 ? 20.610 2.916 -21.547 1.00 96.38 488 ALA A N 1
ATOM 3493 C CA . ALA A 1 488 ? 21.598 3.010 -20.476 1.00 96.38 488 ALA A CA 1
ATOM 3494 C C . ALA A 1 488 ? 21.092 2.375 -19.172 1.00 96.38 488 ALA A C 1
ATOM 3496 O O . ALA A 1 488 ? 21.823 1.609 -18.547 1.00 96.38 488 ALA A O 1
ATOM 3497 N N . LEU A 1 489 ? 19.834 2.632 -18.806 1.00 96.31 489 LEU A N 1
ATOM 3498 C CA . LEU A 1 489 ? 19.209 2.057 -17.612 1.00 96.31 489 LEU A CA 1
ATOM 3499 C C . LEU A 1 489 ? 19.047 0.541 -17.723 1.00 96.31 489 LEU A C 1
ATOM 3501 O O . LEU A 1 489 ? 19.360 -0.180 -16.779 1.00 96.31 489 LEU A O 1
ATOM 3505 N N . LEU A 1 490 ? 18.644 0.046 -18.896 1.00 97.75 490 LEU A N 1
ATOM 3506 C CA . LEU A 1 490 ? 18.597 -1.392 -19.163 1.00 97.75 490 LEU A CA 1
ATOM 3507 C C . LEU A 1 490 ? 19.971 -2.031 -18.947 1.00 97.75 490 LEU A C 1
ATOM 3509 O O . LEU A 1 490 ? 20.087 -2.996 -18.200 1.00 97.75 490 LEU A O 1
ATOM 3513 N N . LYS A 1 491 ? 21.032 -1.454 -19.525 1.00 97.31 491 LYS A N 1
ATOM 3514 C CA . LYS A 1 491 ? 22.405 -1.956 -19.347 1.00 97.31 491 LYS A CA 1
ATOM 3515 C C . LYS A 1 491 ? 22.862 -1.946 -17.892 1.00 97.31 491 LYS A C 1
ATOM 3517 O O . LYS A 1 491 ? 23.587 -2.852 -17.492 1.00 97.31 491 LYS A O 1
ATOM 3522 N N . GLN A 1 492 ? 22.466 -0.928 -17.130 1.00 96.00 492 GLN A N 1
ATOM 3523 C CA . GLN A 1 492 ? 22.836 -0.792 -15.725 1.00 96.00 492 GLN A CA 1
ATOM 3524 C C . GLN A 1 492 ? 22.248 -1.919 -14.867 1.00 96.00 492 GLN A C 1
ATOM 3526 O O . GLN A 1 492 ? 22.954 -2.464 -14.022 1.00 96.00 492 GLN A O 1
ATOM 3531 N N . PHE A 1 493 ? 20.978 -2.274 -15.082 1.00 96.62 493 PHE A N 1
ATOM 3532 C CA . PHE A 1 493 ? 20.259 -3.199 -14.199 1.00 96.62 493 PHE A CA 1
ATOM 3533 C C . PHE A 1 493 ? 20.135 -4.630 -14.733 1.00 96.62 493 PHE A C 1
ATOM 3535 O O . PHE A 1 493 ? 19.837 -5.526 -13.947 1.00 96.62 493 PHE A O 1
ATOM 3542 N N . ALA A 1 494 ? 20.429 -4.879 -16.015 1.00 94.94 494 ALA A N 1
ATOM 3543 C CA . ALA A 1 494 ? 20.232 -6.179 -16.666 1.00 94.94 494 ALA A CA 1
ATOM 3544 C C . ALA A 1 494 ? 20.900 -7.369 -15.961 1.00 94.94 494 ALA A C 1
ATOM 3546 O O . ALA A 1 494 ? 20.380 -8.470 -16.037 1.00 94.94 494 ALA A O 1
ATOM 3547 N N . THR A 1 495 ? 22.043 -7.166 -15.300 1.00 94.19 495 THR A N 1
ATOM 3548 C CA . THR A 1 495 ? 22.791 -8.238 -14.608 1.00 94.19 495 THR A CA 1
ATOM 3549 C C . THR A 1 495 ? 22.735 -8.120 -13.087 1.00 94.19 495 THR A C 1
ATOM 3551 O O . THR A 1 495 ? 23.449 -8.826 -12.371 1.00 94.19 495 THR A O 1
ATOM 3554 N N . HIS A 1 496 ? 21.911 -7.208 -12.566 1.00 96.69 496 HIS A N 1
ATOM 3555 C CA . HIS A 1 496 ? 21.806 -7.020 -11.131 1.00 96.69 496 HIS A CA 1
ATOM 3556 C C . HIS A 1 496 ? 21.150 -8.255 -10.483 1.00 96.69 496 HIS A C 1
ATOM 3558 O O . HIS A 1 496 ? 20.101 -8.685 -10.954 1.00 96.69 496 HIS A O 1
ATOM 3564 N N . PRO A 1 497 ? 21.653 -8.794 -9.353 1.00 94.62 497 PRO A N 1
ATOM 3565 C CA . PRO A 1 497 ? 21.082 -9.998 -8.728 1.00 94.62 497 PRO A CA 1
ATOM 3566 C C . PRO A 1 497 ? 19.595 -9.894 -8.354 1.00 94.62 497 PRO A C 1
ATOM 3568 O O . PRO A 1 497 ? 18.892 -10.898 -8.249 1.00 94.62 497 PRO A O 1
ATOM 3571 N N . ALA A 1 498 ? 19.114 -8.671 -8.130 1.00 96.69 498 ALA A N 1
ATOM 3572 C CA . ALA A 1 498 ? 17.713 -8.366 -7.838 1.00 96.69 498 ALA A CA 1
ATOM 3573 C C . ALA A 1 498 ? 16.847 -8.080 -9.081 1.00 96.69 498 ALA A C 1
ATOM 3575 O O . ALA A 1 498 ? 15.663 -7.806 -8.922 1.00 96.69 498 ALA A O 1
ATOM 3576 N N . GLN A 1 499 ? 17.385 -8.145 -10.300 1.00 97.25 499 GLN A N 1
ATOM 3577 C CA . GLN A 1 499 ? 16.596 -8.018 -11.525 1.00 97.25 499 GLN A CA 1
ATOM 3578 C C . GLN A 1 499 ? 15.622 -9.195 -11.651 1.00 97.25 499 GLN A C 1
ATOM 3580 O O . GLN A 1 499 ? 15.988 -10.353 -11.440 1.00 97.25 499 GLN A O 1
ATOM 3585 N N . LEU A 1 500 ? 14.357 -8.898 -11.954 1.00 95.69 500 LEU A N 1
ATOM 3586 C CA . LEU A 1 500 ? 13.382 -9.923 -12.300 1.00 95.69 500 LEU A CA 1
ATOM 3587 C C . LEU A 1 500 ? 13.706 -10.454 -13.696 1.00 95.69 500 LEU A C 1
ATOM 3589 O O . LEU A 1 500 ? 13.815 -9.682 -14.654 1.00 95.69 500 LEU A O 1
ATOM 3593 N N . GLU A 1 501 ? 13.816 -11.773 -13.798 1.00 91.88 501 GLU A N 1
ATOM 3594 C CA . GLU A 1 501 ? 14.152 -12.477 -15.030 1.00 91.88 501 GLU A CA 1
ATOM 3595 C C . GLU A 1 501 ? 13.212 -13.664 -15.261 1.00 91.88 501 GLU A C 1
ATOM 3597 O O . GLU A 1 501 ? 12.679 -14.275 -14.322 1.00 91.88 501 GLU A O 1
ATOM 3602 N N . THR A 1 502 ? 13.020 -14.006 -16.532 1.00 87.62 502 THR A N 1
ATOM 3603 C CA . THR A 1 502 ? 12.369 -15.261 -16.931 1.00 87.62 502 THR A CA 1
ATOM 3604 C C . THR A 1 502 ? 13.309 -16.449 -16.696 1.00 87.62 502 THR A C 1
ATOM 3606 O O . THR A 1 502 ? 14.515 -16.272 -16.546 1.00 87.62 502 THR A O 1
ATOM 3609 N N . SER A 1 503 ? 12.806 -17.691 -16.726 1.00 80.69 503 SER A N 1
ATOM 3610 C CA . SER A 1 503 ? 13.676 -18.891 -16.654 1.00 80.69 503 SER A CA 1
ATOM 3611 C C . SER A 1 503 ? 14.744 -18.927 -17.736 1.00 80.69 503 SER A C 1
ATOM 3613 O O . SER A 1 503 ? 15.747 -19.616 -17.586 1.00 80.69 503 SER A O 1
ATOM 3615 N N . ALA A 1 504 ? 14.482 -18.263 -18.863 1.00 84.69 504 ALA A N 1
ATOM 3616 C CA . ALA A 1 504 ? 15.401 -18.194 -19.985 1.00 84.69 504 ALA A CA 1
ATOM 3617 C C . ALA A 1 504 ? 16.495 -17.127 -19.782 1.00 84.69 504 ALA A C 1
ATOM 3619 O O . ALA A 1 504 ? 17.314 -16.937 -20.677 1.00 84.69 504 ALA A O 1
ATOM 3620 N N . GLY A 1 505 ? 16.516 -16.440 -18.631 1.00 88.12 505 GLY A N 1
ATOM 3621 C CA . GLY A 1 505 ? 17.454 -15.355 -18.334 1.00 88.12 505 GLY A CA 1
ATOM 3622 C C . GLY A 1 505 ? 17.127 -14.058 -19.075 1.00 88.12 505 GLY A C 1
ATOM 3623 O O . GLY A 1 505 ? 18.017 -13.255 -19.333 1.00 88.12 505 GLY A O 1
ATOM 3624 N N . GLU A 1 506 ? 15.872 -13.862 -19.490 1.00 92.69 506 GLU A N 1
ATOM 3625 C CA . GLU A 1 506 ? 15.454 -12.613 -20.127 1.00 92.69 506 GLU A CA 1
ATOM 3626 C C . GLU A 1 506 ? 15.078 -11.597 -19.048 1.00 92.69 506 GLU A C 1
ATOM 3628 O O . GLU A 1 506 ? 14.208 -11.881 -18.219 1.00 92.69 506 GLU A O 1
ATOM 3633 N N . MET A 1 507 ? 15.673 -10.401 -19.078 1.00 95.44 507 MET A N 1
ATOM 3634 C CA . MET A 1 507 ? 15.312 -9.339 -18.138 1.00 95.44 507 MET A CA 1
ATOM 3635 C C . MET A 1 507 ? 13.871 -8.881 -18.375 1.00 95.44 507 MET A C 1
ATOM 3637 O O . MET A 1 507 ? 13.453 -8.628 -19.509 1.00 95.44 507 MET A O 1
ATOM 3641 N N . TRP A 1 508 ? 13.100 -8.751 -17.302 1.00 95.56 508 TRP A N 1
ATOM 3642 C CA . TRP A 1 508 ? 11.753 -8.205 -17.380 1.00 95.56 508 TRP A CA 1
ATOM 3643 C C . TRP A 1 508 ? 11.791 -6.692 -17.584 1.00 95.56 508 TRP A C 1
ATOM 3645 O O . TRP A 1 508 ? 12.490 -5.977 -16.861 1.00 95.56 508 TRP A O 1
ATOM 3655 N N . VAL A 1 509 ? 11.007 -6.201 -18.544 1.00 97.69 509 VAL A N 1
ATOM 3656 C CA . VAL A 1 509 ? 10.886 -4.771 -18.850 1.00 97.69 509 VAL A CA 1
ATOM 3657 C C . VAL A 1 509 ? 9.424 -4.421 -19.106 1.00 97.69 509 VAL A C 1
ATOM 3659 O O . VAL A 1 509 ? 8.722 -5.138 -19.819 1.00 97.69 509 VAL A O 1
ATOM 3662 N N . SER A 1 510 ? 8.965 -3.305 -18.551 1.00 97.19 510 SER A N 1
ATOM 3663 C CA . SER A 1 510 ? 7.615 -2.777 -18.748 1.00 97.19 510 SER A CA 1
ATOM 3664 C C . SER A 1 510 ? 7.644 -1.271 -19.013 1.00 97.19 510 SER A C 1
ATOM 3666 O O . SER A 1 510 ? 8.703 -0.635 -19.018 1.00 97.19 510 SER A O 1
ATOM 3668 N N . THR A 1 511 ? 6.469 -0.705 -19.261 1.00 94.62 511 THR A N 1
ATOM 3669 C CA . THR A 1 511 ? 6.252 0.728 -19.462 1.00 94.62 511 THR A CA 1
ATOM 3670 C C . THR A 1 511 ? 4.894 1.120 -18.913 1.00 94.62 511 THR A C 1
ATOM 3672 O O . THR A 1 511 ? 3.985 0.293 -18.845 1.00 94.62 511 THR A O 1
ATOM 3675 N N . PHE A 1 512 ? 4.751 2.400 -18.603 1.00 90.94 512 PHE A N 1
ATOM 3676 C CA . PHE A 1 512 ? 3.473 3.089 -18.562 1.00 90.94 512 PHE A CA 1
ATOM 3677 C C . PHE A 1 512 ? 3.400 3.981 -19.811 1.00 90.94 512 PHE A C 1
ATOM 3679 O O . PHE A 1 512 ? 4.280 4.816 -20.012 1.00 90.94 512 PHE A O 1
ATOM 3686 N N . ALA A 1 513 ? 2.392 3.782 -20.668 1.00 88.06 513 ALA A N 1
ATOM 3687 C CA . ALA A 1 513 ? 2.272 4.407 -21.993 1.00 88.06 513 ALA A CA 1
ATOM 3688 C C . ALA A 1 513 ? 3.427 4.054 -22.967 1.00 88.06 513 ALA A C 1
ATOM 3690 O O . ALA A 1 513 ? 4.144 3.066 -22.768 1.00 88.06 513 ALA A O 1
ATOM 3691 N N . GLY A 1 514 ? 3.572 4.809 -24.067 1.00 87.88 514 GLY A N 1
ATOM 3692 C CA . GLY A 1 514 ? 4.651 4.645 -25.052 1.00 87.88 514 GLY A CA 1
ATOM 3693 C C . GLY A 1 514 ? 4.282 3.871 -26.318 1.00 87.88 514 GLY A C 1
ATOM 3694 O O . GLY A 1 514 ? 5.161 3.582 -27.135 1.00 87.88 514 GLY A O 1
ATOM 3695 N N . GLY A 1 515 ? 3.020 3.477 -26.491 1.00 86.25 515 GLY A N 1
ATOM 3696 C CA . GLY A 1 515 ? 2.600 2.641 -27.622 1.00 86.25 515 GLY A CA 1
ATOM 3697 C C . GLY A 1 515 ? 2.533 3.408 -28.944 1.00 86.25 515 GLY A C 1
ATOM 3698 O O . GLY A 1 515 ? 2.631 2.824 -30.022 1.00 86.25 515 GLY A O 1
ATOM 3699 N N . GLU A 1 516 ? 2.429 4.726 -28.871 1.00 84.81 516 GLU A N 1
ATOM 3700 C CA . GLU A 1 516 ? 2.504 5.671 -29.979 1.00 84.81 516 GLU A CA 1
ATOM 3701 C C . GLU A 1 516 ? 3.917 5.839 -30.553 1.00 84.81 516 GLU A C 1
ATOM 3703 O O . GLU A 1 516 ? 4.066 6.262 -31.697 1.00 84.81 516 GLU A O 1
ATOM 3708 N N . CYS A 1 517 ? 4.961 5.461 -29.807 1.00 86.75 517 CYS A N 1
ATOM 3709 C CA . CYS A 1 517 ? 6.344 5.607 -30.258 1.00 86.75 517 CYS A CA 1
ATOM 3710 C C . CYS A 1 517 ? 6.741 4.651 -31.395 1.00 86.75 517 CYS A C 1
ATOM 3712 O O . CYS A 1 517 ? 7.853 4.736 -31.919 1.00 86.75 517 CYS A O 1
ATOM 3714 N N . GLY A 1 518 ? 5.841 3.743 -31.780 1.00 84.56 518 GLY A N 1
ATOM 3715 C CA . GLY A 1 518 ? 6.062 2.748 -32.820 1.00 84.56 518 GLY A CA 1
ATOM 3716 C C . GLY A 1 518 ? 6.912 1.577 -32.332 1.00 84.56 518 GLY A C 1
ATOM 3717 O O . GLY A 1 518 ? 7.933 1.730 -31.660 1.00 84.56 518 GLY A O 1
ATOM 3718 N N . GLY A 1 519 ? 6.524 0.357 -32.695 1.00 86.62 519 GLY A N 1
ATOM 3719 C CA . GLY A 1 519 ? 7.184 -0.831 -32.165 1.00 86.62 519 GLY A CA 1
ATOM 3720 C C . GLY A 1 519 ? 8.622 -1.052 -32.625 1.00 86.62 519 GLY A C 1
ATOM 3721 O O . GLY A 1 519 ? 9.395 -1.687 -31.911 1.00 86.62 519 GLY A O 1
ATOM 3722 N N . ASN A 1 520 ? 9.015 -0.496 -33.775 1.00 91.62 520 ASN A N 1
ATOM 3723 C CA . ASN A 1 520 ? 10.407 -0.540 -34.231 1.00 91.62 520 ASN A CA 1
ATOM 3724 C C . ASN A 1 520 ? 11.332 0.291 -33.334 1.00 91.62 520 ASN A C 1
ATOM 3726 O O . ASN A 1 520 ? 12.468 -0.122 -33.102 1.00 91.62 520 ASN A O 1
ATOM 3730 N N . MET A 1 521 ? 10.845 1.414 -32.787 1.00 94.00 521 MET A N 1
ATOM 3731 C CA . MET A 1 521 ? 11.598 2.199 -31.806 1.00 94.00 521 MET A CA 1
ATOM 3732 C C . MET A 1 521 ? 11.896 1.330 -30.585 1.00 94.00 521 MET A C 1
ATOM 3734 O O . MET A 1 521 ? 13.066 1.150 -30.236 1.00 94.00 521 MET A O 1
ATOM 3738 N N . TRP A 1 522 ? 10.862 0.709 -30.007 1.00 95.31 522 TRP A N 1
ATOM 3739 C CA . TRP A 1 522 ? 11.010 -0.193 -28.864 1.00 95.31 522 TRP A CA 1
ATOM 3740 C C . TRP A 1 522 ? 11.966 -1.343 -29.158 1.00 95.31 522 TRP A C 1
ATOM 3742 O O . TRP A 1 522 ? 12.885 -1.579 -28.378 1.00 95.31 522 TRP A O 1
ATOM 3752 N N . LYS A 1 523 ? 11.817 -2.000 -30.315 1.00 95.75 523 LYS A N 1
ATOM 3753 C CA . LYS A 1 523 ? 12.717 -3.077 -30.742 1.00 95.75 523 LYS A CA 1
ATOM 3754 C C . LYS A 1 523 ? 14.167 -2.619 -30.795 1.00 95.75 523 LYS A C 1
ATOM 3756 O O . LYS A 1 523 ? 15.008 -3.225 -30.141 1.00 95.75 523 LYS A O 1
ATOM 3761 N N . SER A 1 524 ? 14.451 -1.530 -31.507 1.00 97.38 524 SER A N 1
ATOM 3762 C CA . SER A 1 524 ? 15.818 -1.014 -31.627 1.00 97.38 524 SER A CA 1
ATOM 3763 C C . SER A 1 524 ? 16.416 -0.591 -30.283 1.00 97.38 524 SER A C 1
ATOM 3765 O O . SER A 1 524 ? 17.585 -0.863 -30.028 1.00 97.38 524 SER A O 1
ATOM 3767 N N . THR A 1 525 ? 15.616 0.020 -29.406 1.00 97.81 525 THR A N 1
ATOM 3768 C CA . THR A 1 525 ? 16.057 0.510 -28.093 1.00 97.81 525 THR A CA 1
ATOM 3769 C C . THR A 1 525 ? 16.372 -0.645 -27.148 1.00 97.81 525 THR A C 1
ATOM 3771 O O . THR A 1 525 ? 17.430 -0.674 -26.523 1.00 97.81 525 THR A O 1
ATOM 3774 N N . LEU A 1 526 ? 15.476 -1.633 -27.071 1.00 98.12 526 LEU A N 1
ATOM 3775 C CA . LEU A 1 526 ? 15.660 -2.809 -26.224 1.00 98.12 526 LEU A CA 1
ATOM 3776 C C . LEU A 1 526 ? 16.817 -3.681 -26.737 1.00 98.12 526 LEU A C 1
ATOM 3778 O O . LEU A 1 526 ? 17.656 -4.097 -25.941 1.00 98.12 526 LEU A O 1
ATOM 3782 N N . ASP A 1 527 ? 16.941 -3.880 -28.054 1.00 98.12 527 ASP A N 1
ATOM 3783 C CA . ASP A 1 527 ? 18.063 -4.618 -28.654 1.00 98.12 527 ASP A CA 1
ATOM 3784 C C . ASP A 1 527 ? 19.413 -3.926 -28.416 1.00 98.12 527 ASP A C 1
ATOM 3786 O O . ASP A 1 527 ? 20.416 -4.590 -28.153 1.00 98.12 527 ASP A O 1
ATOM 3790 N N . ALA A 1 528 ? 19.453 -2.589 -28.459 1.00 98.06 528 ALA A N 1
ATOM 3791 C CA . ALA A 1 528 ? 20.668 -1.811 -28.215 1.00 98.06 528 ALA A CA 1
ATOM 3792 C C . ALA A 1 528 ? 21.208 -1.956 -26.779 1.00 98.06 528 ALA A C 1
ATOM 3794 O O . ALA A 1 528 ? 22.368 -1.600 -26.518 1.00 98.06 528 ALA A O 1
ATOM 3795 N N . SER A 1 529 ? 20.405 -2.496 -25.851 1.00 97.06 529 SER A N 1
ATOM 3796 C CA . SER A 1 529 ? 20.877 -2.889 -24.520 1.00 97.06 529 SER A CA 1
ATOM 3797 C C . SER A 1 529 ? 21.927 -4.005 -24.593 1.00 97.06 529 SER A C 1
ATOM 3799 O O . SER A 1 529 ? 22.844 -4.019 -23.775 1.00 97.06 529 SER A O 1
ATOM 3801 N N . GLY A 1 530 ? 21.852 -4.881 -25.602 1.00 97.44 530 GLY A N 1
ATOM 3802 C CA . GLY A 1 530 ? 22.706 -6.063 -25.739 1.00 97.44 530 GLY A CA 1
ATOM 3803 C C . GLY A 1 530 ? 22.303 -7.242 -24.845 1.00 97.44 530 GLY A C 1
ATOM 3804 O O . GLY A 1 530 ? 23.034 -8.229 -24.806 1.00 97.44 530 GLY A O 1
ATOM 3805 N N . TYR A 1 531 ? 21.165 -7.158 -24.149 1.00 97.38 531 TYR A N 1
ATOM 3806 C CA . TYR A 1 531 ? 20.648 -8.201 -23.262 1.00 97.38 531 TYR A CA 1
ATOM 3807 C C . TYR A 1 531 ? 19.326 -8.765 -23.784 1.00 97.38 531 TYR A C 1
ATOM 3809 O O . TYR A 1 531 ? 18.526 -8.044 -24.379 1.00 97.38 531 TYR A O 1
ATOM 3817 N N . SER A 1 532 ? 19.080 -10.051 -23.536 1.00 96.31 532 SER A N 1
ATOM 3818 C CA . SER A 1 532 ? 17.775 -10.668 -23.791 1.00 96.31 532 SER A CA 1
ATOM 3819 C C . SER A 1 532 ? 16.725 -10.085 -22.849 1.00 96.31 532 SER A C 1
ATOM 3821 O O . SER A 1 532 ? 16.990 -9.917 -21.660 1.00 96.31 532 SER A O 1
ATOM 3823 N N . TYR A 1 533 ? 15.526 -9.806 -23.356 1.00 95.50 533 TYR A N 1
ATOM 3824 C CA . TYR A 1 533 ? 14.464 -9.155 -22.593 1.00 95.50 533 TYR A CA 1
ATOM 3825 C C . TYR A 1 533 ? 13.098 -9.794 -22.826 1.00 95.50 533 TYR A C 1
ATOM 3827 O O . TYR A 1 533 ? 12.815 -10.363 -23.880 1.00 95.50 533 TYR A O 1
ATOM 3835 N N . ARG A 1 534 ? 12.225 -9.623 -21.835 1.00 94.06 534 ARG A N 1
ATOM 3836 C CA . ARG A 1 534 ? 10.798 -9.915 -21.899 1.00 94.06 534 ARG A CA 1
ATOM 3837 C C . ARG A 1 534 ? 10.041 -8.604 -21.715 1.00 94.06 534 ARG A C 1
ATOM 3839 O O . ARG A 1 534 ? 9.929 -8.098 -20.600 1.00 94.06 534 ARG A O 1
ATOM 3846 N N . PHE A 1 535 ? 9.569 -8.037 -22.825 1.00 95.75 535 PHE A N 1
ATOM 3847 C CA . PHE A 1 535 ? 8.902 -6.736 -22.838 1.00 95.75 535 PHE A CA 1
ATOM 3848 C C . PHE A 1 535 ? 7.386 -6.880 -22.707 1.00 95.75 535 PHE A C 1
ATOM 3850 O O . PHE A 1 535 ? 6.747 -7.485 -23.572 1.00 95.75 535 PHE A O 1
ATOM 3857 N N . ILE A 1 536 ? 6.829 -6.321 -21.633 1.00 94.44 536 ILE A N 1
ATOM 3858 C CA . ILE A 1 536 ? 5.406 -6.397 -21.281 1.00 94.44 536 ILE A CA 1
ATOM 3859 C C . ILE A 1 536 ? 4.906 -4.982 -20.959 1.00 94.44 536 ILE A C 1
ATOM 3861 O O . ILE A 1 536 ? 4.893 -4.582 -19.792 1.00 94.44 536 ILE A O 1
ATOM 3865 N N . PRO A 1 537 ? 4.584 -4.177 -21.981 1.00 93.56 537 PRO A N 1
ATOM 3866 C CA . PRO A 1 537 ? 4.219 -2.776 -21.804 1.00 93.56 537 PRO A CA 1
ATOM 3867 C C . PRO A 1 537 ? 2.764 -2.589 -21.360 1.00 93.56 537 PRO A C 1
ATOM 3869 O O . PRO A 1 537 ? 1.896 -3.378 -21.734 1.00 93.56 537 PRO A O 1
ATOM 3872 N N . ALA A 1 538 ? 2.481 -1.487 -20.659 1.00 91.56 538 ALA A N 1
ATOM 3873 C CA . ALA A 1 538 ? 1.123 -0.963 -20.519 1.00 91.56 538 ALA A CA 1
ATOM 3874 C C . ALA A 1 538 ? 0.853 0.124 -21.564 1.00 91.56 538 ALA A C 1
ATOM 3876 O O . ALA A 1 538 ? 0.990 1.321 -21.305 1.00 91.56 538 ALA A O 1
ATOM 3877 N N . PHE A 1 539 ? 0.447 -0.291 -22.761 1.00 87.06 539 PHE A N 1
ATOM 3878 C CA . PHE A 1 539 ? 0.008 0.640 -23.800 1.00 87.06 539 PHE A CA 1
ATOM 3879 C C . PHE A 1 539 ? -1.475 0.995 -23.652 1.00 87.06 539 PHE A C 1
ATOM 3881 O O . PHE A 1 539 ? -2.325 0.119 -23.463 1.00 87.06 539 PHE A O 1
ATOM 3888 N N . PHE A 1 540 ? -1.778 2.292 -23.756 1.00 82.38 540 PHE A N 1
ATOM 3889 C CA . PHE A 1 540 ? -3.137 2.834 -23.640 1.00 82.38 540 PHE A CA 1
ATOM 3890 C C . PHE A 1 540 ? -3.828 3.031 -24.989 1.00 82.38 540 PHE A C 1
ATOM 3892 O O . PHE A 1 540 ? -5.054 3.028 -25.052 1.00 82.38 540 PHE A O 1
ATOM 3899 N N . ASN A 1 541 ? -3.063 3.158 -26.074 1.00 76.00 541 ASN A N 1
ATOM 3900 C CA . ASN A 1 541 ? -3.607 3.158 -27.422 1.00 76.00 541 ASN A CA 1
ATOM 3901 C C . ASN A 1 541 ? -4.034 1.740 -27.831 1.00 76.00 541 ASN A C 1
ATOM 3903 O O . ASN A 1 541 ? -3.332 0.753 -27.589 1.00 76.00 541 ASN A O 1
ATOM 3907 N N . ASP A 1 542 ? -5.187 1.630 -28.491 1.00 67.75 542 ASP A N 1
ATOM 3908 C CA . ASP A 1 542 ? -5.625 0.361 -29.061 1.00 67.75 542 ASP A CA 1
ATOM 3909 C C . ASP A 1 542 ? -4.814 0.058 -30.327 1.00 67.75 542 ASP A C 1
ATOM 3911 O O . ASP A 1 542 ? -5.114 0.525 -31.420 1.00 67.75 542 ASP A O 1
ATOM 3915 N N . ILE A 1 543 ? -3.747 -0.725 -30.169 1.00 66.50 543 ILE A N 1
ATOM 3916 C CA . ILE A 1 543 ? -2.937 -1.254 -31.280 1.00 66.50 543 ILE A CA 1
ATOM 3917 C C . ILE A 1 543 ? -3.696 -2.421 -31.964 1.00 66.50 543 ILE A C 1
ATOM 3919 O O . ILE A 1 543 ? -3.243 -3.571 -31.960 1.00 66.50 543 ILE A O 1
ATOM 3923 N N . SER A 1 544 ? -4.925 -2.188 -32.433 1.00 53.41 544 SER A N 1
ATOM 3924 C CA . SER A 1 544 ? -5.754 -3.206 -33.095 1.00 53.41 544 SER A CA 1
ATOM 3925 C C . SER A 1 544 ? -5.373 -3.384 -34.575 1.00 53.41 544 SER A C 1
ATOM 3927 O O . SER A 1 544 ? -4.778 -2.509 -35.202 1.00 53.41 544 SER A O 1
ATOM 3929 N N . GLY A 1 545 ? -5.638 -4.571 -35.137 1.00 57.38 545 GLY A N 1
ATOM 3930 C CA . GLY A 1 545 ? -5.231 -4.955 -36.501 1.00 57.38 545 GLY A CA 1
ATOM 3931 C C . GLY A 1 545 ? -4.113 -6.006 -36.546 1.00 57.38 545 GLY A C 1
ATOM 3932 O O . GLY A 1 545 ? -3.669 -6.478 -35.504 1.00 57.38 545 GLY A O 1
ATOM 3933 N N . SER A 1 546 ? -3.709 -6.434 -37.755 1.00 52.66 546 SER A N 1
ATOM 3934 C CA . SER A 1 546 ? -2.776 -7.553 -38.024 1.00 52.66 546 SER A CA 1
ATOM 3935 C C . SER A 1 546 ? -1.645 -7.667 -36.990 1.00 52.66 546 SER A C 1
ATOM 3937 O O . SER A 1 546 ? -0.991 -6.673 -36.698 1.00 52.66 546 SER A O 1
ATOM 3939 N N . SER A 1 547 ? -1.498 -8.878 -36.437 1.00 67.69 547 SER A N 1
ATOM 3940 C CA . SER A 1 547 ? -0.800 -9.278 -35.201 1.00 67.69 547 SER A CA 1
ATOM 3941 C C . SER A 1 547 ? -0.045 -8.202 -34.396 1.00 67.69 547 SER A C 1
ATOM 3943 O O . SER A 1 547 ? 0.896 -7.596 -34.898 1.00 67.69 547 SER A O 1
ATOM 3945 N N . LEU A 1 548 ? -0.344 -8.057 -33.098 1.00 76.75 548 LEU A N 1
ATOM 3946 C CA . LEU A 1 548 ? 0.372 -7.171 -32.154 1.00 76.75 548 LEU A CA 1
ATOM 3947 C C . LEU A 1 548 ? 1.910 -7.267 -32.275 1.00 76.75 548 LEU A C 1
ATOM 3949 O O . LEU A 1 548 ? 2.594 -6.249 -32.274 1.00 76.75 548 LEU A O 1
ATOM 3953 N N . LYS A 1 549 ? 2.452 -8.476 -32.484 1.00 80.75 549 LYS A N 1
ATOM 3954 C CA . LYS A 1 549 ? 3.885 -8.714 -32.746 1.00 80.75 549 LYS A CA 1
ATOM 3955 C C . LYS A 1 549 ? 4.421 -8.100 -34.042 1.00 80.75 549 LYS A C 1
ATOM 3957 O O . LYS A 1 549 ? 5.595 -7.762 -34.096 1.00 80.75 549 LYS A O 1
ATOM 3962 N N . SER A 1 550 ? 3.612 -7.967 -35.092 1.00 81.44 550 SER A N 1
ATOM 3963 C CA . SER A 1 550 ? 4.036 -7.274 -36.317 1.00 81.44 550 SER A CA 1
ATOM 3964 C C . SER A 1 550 ? 4.189 -5.771 -36.096 1.00 81.44 550 SER A C 1
ATOM 3966 O O . SER A 1 550 ? 5.105 -5.161 -36.640 1.00 81.44 550 SER A O 1
ATOM 3968 N N . GLN A 1 551 ? 3.332 -5.190 -35.256 1.00 82.69 551 GLN A N 1
ATOM 3969 C CA . GLN A 1 551 ? 3.359 -3.763 -34.942 1.00 82.69 551 GLN A CA 1
ATOM 3970 C C . GLN A 1 551 ? 4.387 -3.440 -33.859 1.00 82.69 551 GLN A C 1
ATOM 3972 O O . GLN A 1 551 ? 4.994 -2.373 -33.901 1.00 82.69 551 GLN A O 1
ATOM 3977 N N . VAL A 1 552 ? 4.610 -4.372 -32.925 1.00 88.00 552 VAL A N 1
ATOM 3978 C CA . VAL A 1 552 ? 5.576 -4.288 -31.825 1.00 88.00 552 VAL A CA 1
ATOM 3979 C C . VAL A 1 552 ? 6.455 -5.541 -31.797 1.00 88.00 552 VAL A C 1
ATOM 3981 O O . VAL A 1 552 ? 6.223 -6.436 -30.991 1.00 88.00 552 VAL A O 1
ATOM 3984 N N . PRO A 1 553 ? 7.506 -5.622 -32.637 1.00 89.81 553 PRO A N 1
ATOM 3985 C CA . PRO A 1 553 ? 8.353 -6.818 -32.736 1.00 89.81 553 PRO A CA 1
ATOM 3986 C C . PRO A 1 553 ? 9.056 -7.230 -31.437 1.00 89.81 553 PRO A C 1
ATOM 3988 O O . PRO A 1 553 ? 9.467 -8.378 -31.300 1.00 89.81 553 PRO A O 1
ATOM 3991 N N . ALA A 1 554 ? 9.215 -6.299 -30.494 1.00 92.12 554 ALA A N 1
ATOM 3992 C CA . ALA A 1 554 ? 9.809 -6.555 -29.184 1.00 92.12 554 ALA A CA 1
ATOM 3993 C C . ALA A 1 554 ? 8.843 -7.198 -28.180 1.00 92.12 554 ALA A C 1
ATOM 3995 O O . ALA A 1 554 ? 9.283 -7.634 -27.119 1.00 92.12 554 ALA A O 1
ATOM 3996 N N . ILE A 1 555 ? 7.536 -7.212 -28.463 1.00 89.44 555 ILE A N 1
ATOM 3997 C CA . ILE A 1 555 ? 6.533 -7.568 -27.463 1.00 89.44 555 ILE A CA 1
ATOM 3998 C C . ILE A 1 555 ? 6.607 -9.052 -27.095 1.00 89.44 555 ILE A C 1
ATOM 4000 O O . ILE A 1 555 ? 6.559 -9.948 -27.949 1.00 89.44 555 ILE A O 1
ATOM 4004 N N . GLY A 1 556 ? 6.726 -9.295 -25.793 1.00 90.19 556 GLY A N 1
ATOM 4005 C CA . GLY A 1 556 ? 6.745 -10.621 -25.185 1.00 90.19 556 GLY A CA 1
ATOM 4006 C C . GLY A 1 556 ? 5.612 -10.844 -24.182 1.00 90.19 556 GLY A C 1
ATOM 4007 O O . GLY A 1 556 ? 5.577 -11.888 -23.536 1.00 90.19 556 GLY A O 1
ATOM 4008 N N . GLY A 1 557 ? 4.705 -9.877 -24.044 1.00 90.25 557 GLY A N 1
ATOM 4009 C CA . GLY A 1 557 ? 3.487 -9.945 -23.246 1.00 90.25 557 GLY A CA 1
ATOM 4010 C C . GLY A 1 557 ? 2.707 -8.632 -23.314 1.00 90.25 557 GLY A C 1
ATOM 4011 O O . GLY A 1 557 ? 3.197 -7.664 -23.889 1.00 90.25 557 GLY A O 1
ATOM 4012 N N . ASP A 1 558 ? 1.518 -8.585 -22.721 1.00 89.31 558 ASP A N 1
ATOM 4013 C CA . ASP A 1 558 ? 0.720 -7.354 -22.590 1.00 89.31 558 ASP A CA 1
ATOM 4014 C C . ASP A 1 558 ? 0.325 -7.116 -21.130 1.00 89.31 558 ASP A C 1
ATOM 4016 O O . ASP A 1 558 ? 0.140 -8.071 -20.364 1.00 89.31 558 ASP A O 1
ATOM 4020 N N . PHE A 1 559 ? 0.206 -5.843 -20.755 1.00 92.50 559 PHE A N 1
ATOM 4021 C CA . PHE A 1 559 ? -0.230 -5.421 -19.431 1.00 92.50 559 PHE A CA 1
ATOM 4022 C C . PHE A 1 559 ? -1.408 -4.446 -19.523 1.00 92.50 559 PHE A C 1
ATOM 4024 O O . PHE A 1 559 ? -1.289 -3.315 -20.001 1.00 92.50 559 PHE A O 1
ATOM 4031 N N . LEU A 1 560 ? -2.560 -4.859 -18.993 1.00 90.06 560 LEU A N 1
ATOM 4032 C CA . LEU A 1 560 ? -3.727 -3.993 -18.865 1.00 90.06 560 LEU A CA 1
ATOM 4033 C C . LEU A 1 560 ? -3.664 -3.182 -17.559 1.00 90.06 560 LEU A C 1
ATOM 4035 O O . LEU A 1 560 ? -4.271 -3.563 -16.563 1.00 90.06 560 LEU A O 1
ATOM 4039 N N . TRP A 1 561 ? -2.967 -2.041 -17.566 1.00 88.88 561 TRP A N 1
ATOM 4040 C CA . TRP A 1 561 ? -2.852 -1.150 -16.396 1.00 88.88 561 TRP A CA 1
ATOM 4041 C C . TRP A 1 561 ? -4.206 -0.762 -15.789 1.00 88.88 561 TRP A C 1
ATOM 4043 O O . TRP A 1 561 ? -4.436 -0.949 -14.596 1.00 88.88 561 TRP A O 1
ATOM 4053 N N . GLY A 1 562 ? -5.131 -0.273 -16.621 1.00 86.00 562 GLY A N 1
ATOM 4054 C CA . GLY A 1 562 ? -6.457 0.182 -16.188 1.00 86.00 562 GLY A CA 1
ATOM 4055 C C . GLY A 1 562 ? -7.423 -0.937 -15.781 1.00 86.00 562 GLY A C 1
ATOM 4056 O O . GLY A 1 562 ? -8.531 -0.642 -15.353 1.00 86.00 562 GLY A O 1
ATOM 4057 N N . GLY A 1 563 ? -7.022 -2.209 -15.885 1.00 87.81 563 GLY A N 1
ATOM 4058 C CA . GLY A 1 563 ? -7.864 -3.372 -15.579 1.00 87.81 563 GLY A CA 1
ATOM 4059 C C . GLY A 1 563 ? -8.172 -3.571 -14.093 1.00 87.81 563 GLY A C 1
ATOM 4060 O O . GLY A 1 563 ? -8.867 -4.516 -13.740 1.00 87.81 563 GLY A O 1
ATOM 4061 N N . GLY A 1 564 ? -7.656 -2.707 -13.215 1.00 91.00 564 GLY A N 1
ATOM 4062 C CA . GLY A 1 564 ? -7.930 -2.727 -11.782 1.00 91.00 564 GLY A CA 1
ATOM 4063 C C . GLY A 1 564 ? -9.277 -2.103 -11.426 1.00 91.00 564 GLY A C 1
ATOM 4064 O O . GLY A 1 564 ? -9.761 -2.334 -10.322 1.00 91.00 564 GLY A O 1
ATOM 4065 N N . TRP A 1 565 ? -9.886 -1.357 -12.354 1.00 93.81 565 TRP A N 1
ATOM 4066 C CA . TRP A 1 565 ? -11.145 -0.643 -12.153 1.00 93.81 565 TRP A CA 1
ATOM 4067 C C . TRP A 1 565 ? -12.139 -0.921 -13.290 1.00 93.81 565 TRP A C 1
ATOM 4069 O O . TRP A 1 565 ? -11.733 -1.290 -14.396 1.00 93.81 565 TRP A O 1
ATOM 4079 N N . PRO A 1 566 ? -13.448 -0.723 -13.058 1.00 88.75 566 PRO A N 1
ATOM 4080 C CA . PRO A 1 566 ? -14.442 -0.822 -14.117 1.00 88.75 566 PRO A CA 1
ATOM 4081 C C . PRO A 1 566 ? -14.302 0.299 -15.156 1.00 88.75 566 PRO A C 1
ATOM 4083 O O . PRO A 1 566 ? -13.999 1.447 -14.827 1.00 88.75 566 PRO A O 1
ATOM 4086 N N . SER A 1 567 ? -14.626 -0.005 -16.415 1.00 82.62 567 SER A N 1
ATOM 4087 C CA . SER A 1 567 ? -14.758 0.993 -17.485 1.00 82.62 567 SER A CA 1
ATOM 4088 C C . SER A 1 567 ? -16.114 1.701 -17.400 1.00 82.62 567 SER A C 1
ATOM 4090 O O . SER A 1 567 ? -16.995 1.495 -18.230 1.00 82.62 567 SER A O 1
ATOM 4092 N N . GLY A 1 568 ? -16.303 2.509 -16.357 1.00 87.81 568 GLY A N 1
ATOM 4093 C CA . GLY A 1 568 ? -17.509 3.311 -16.149 1.00 87.81 568 GLY A CA 1
ATOM 4094 C C . GLY A 1 568 ? -18.313 2.928 -14.907 1.00 87.81 568 GLY A C 1
ATOM 4095 O O . GLY A 1 568 ? -17.824 2.259 -13.998 1.00 87.81 568 GLY A O 1
ATOM 4096 N N . ASN A 1 569 ? -19.581 3.349 -14.870 1.00 92.75 569 ASN A N 1
ATOM 4097 C CA . ASN A 1 569 ? -20.478 3.098 -13.739 1.00 92.75 569 ASN A CA 1
ATOM 4098 C C . ASN A 1 569 ? -21.126 1.701 -13.778 1.00 92.75 569 ASN A C 1
ATOM 4100 O O . ASN A 1 569 ? -22.350 1.570 -13.804 1.00 92.75 569 ASN A O 1
ATOM 4104 N N . THR A 1 570 ? -20.310 0.652 -13.843 1.00 90.50 570 THR A N 1
ATOM 4105 C CA . THR A 1 570 ? -20.765 -0.747 -13.809 1.00 90.50 570 THR A CA 1
ATOM 4106 C C . THR A 1 570 ? -19.840 -1.592 -12.931 1.00 90.50 570 THR A C 1
ATOM 4108 O O . THR A 1 570 ? -18.711 -1.173 -12.660 1.00 90.50 570 THR A O 1
ATOM 4111 N N . PRO A 1 571 ? -20.291 -2.752 -12.421 1.00 91.31 571 PRO A N 1
ATOM 4112 C CA . PRO A 1 571 ? -19.398 -3.727 -11.798 1.00 91.31 571 PRO A CA 1
ATOM 4113 C C . PRO A 1 571 ? -18.245 -4.102 -12.727 1.00 91.31 571 PRO A C 1
ATOM 4115 O O . PRO A 1 571 ? -18.416 -4.154 -13.944 1.00 91.31 571 PRO A O 1
ATOM 4118 N N . ILE A 1 572 ? -17.069 -4.360 -12.153 1.00 91.06 572 ILE A N 1
ATOM 4119 C CA . ILE A 1 572 ? -15.914 -4.813 -12.929 1.00 91.06 572 ILE A CA 1
ATOM 4120 C C . ILE A 1 572 ? -16.234 -6.152 -13.609 1.00 91.06 572 ILE A C 1
ATOM 4122 O O . ILE A 1 572 ? -16.840 -7.034 -12.999 1.00 91.06 572 ILE A O 1
ATOM 4126 N N . THR A 1 573 ? -15.819 -6.315 -14.865 1.00 91.81 573 THR A N 1
ATOM 4127 C CA . THR A 1 573 ? -15.985 -7.559 -15.630 1.00 91.81 573 THR A CA 1
ATOM 4128 C C . THR A 1 573 ? -14.644 -8.051 -16.171 1.00 91.81 573 THR A C 1
ATOM 4130 O O . THR A 1 573 ? -13.638 -7.341 -16.139 1.00 91.81 573 THR A O 1
ATOM 4133 N N . TRP A 1 574 ? -14.632 -9.285 -16.676 1.00 92.94 574 TRP A N 1
ATOM 4134 C CA . TRP A 1 574 ? -13.466 -9.895 -17.321 1.00 92.94 574 TRP A CA 1
ATOM 4135 C C . TRP A 1 574 ? -13.280 -9.446 -18.783 1.00 92.94 574 TRP A C 1
ATOM 4137 O O . TRP A 1 574 ? -12.282 -9.786 -19.414 1.00 92.94 574 TRP A O 1
ATOM 4147 N N . ASP A 1 575 ? -14.222 -8.688 -19.350 1.00 88.56 575 ASP A N 1
ATOM 4148 C CA . ASP A 1 575 ? -14.310 -8.477 -20.801 1.00 88.56 575 ASP A CA 1
ATOM 4149 C C . ASP A 1 575 ? -13.087 -7.758 -21.377 1.00 88.56 575 ASP A C 1
ATOM 4151 O O . ASP A 1 575 ? -12.586 -8.140 -22.434 1.00 88.56 575 ASP A O 1
ATOM 4155 N N . ASN A 1 576 ? -12.559 -6.758 -20.665 1.00 86.69 576 ASN A N 1
ATOM 4156 C CA . ASN A 1 576 ? -11.367 -6.033 -21.104 1.00 86.69 576 ASN A CA 1
ATOM 4157 C C . ASN A 1 576 ? -10.122 -6.927 -21.106 1.00 86.69 576 ASN A C 1
ATOM 4159 O O . ASN A 1 576 ? -9.328 -6.869 -22.045 1.00 86.69 576 ASN A O 1
ATOM 4163 N N . ASP A 1 577 ? -9.957 -7.772 -20.086 1.00 89.88 577 ASP A N 1
ATOM 4164 C CA . ASP A 1 577 ? -8.854 -8.730 -20.036 1.00 89.88 577 ASP A CA 1
ATOM 4165 C C . ASP A 1 577 ? -8.996 -9.791 -21.128 1.00 89.88 577 ASP A C 1
ATOM 4167 O O . ASP A 1 577 ? -8.046 -10.063 -21.861 1.00 8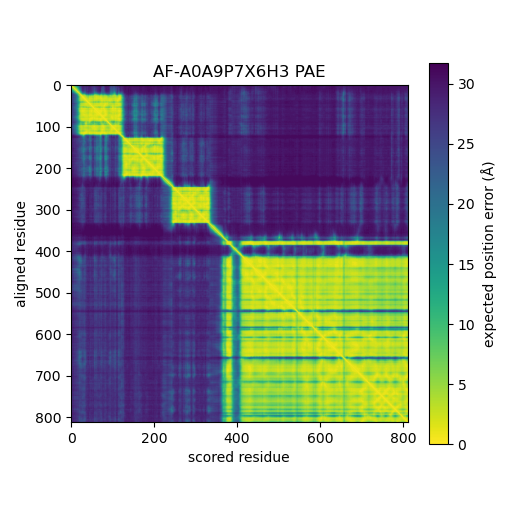9.88 577 ASP A O 1
ATOM 4171 N N . ALA A 1 578 ? -10.200 -10.347 -21.293 1.00 88.88 578 ALA A N 1
ATOM 4172 C CA . ALA A 1 578 ? -10.504 -11.302 -22.351 1.00 88.88 578 ALA A CA 1
ATOM 4173 C C . ALA A 1 578 ? -10.204 -10.716 -23.734 1.00 88.88 578 ALA A C 1
ATOM 4175 O O . ALA A 1 578 ? -9.580 -11.383 -24.560 1.00 88.88 578 ALA A O 1
ATOM 4176 N N . TYR A 1 579 ? -10.594 -9.460 -23.970 1.00 85.19 579 TYR A N 1
ATOM 4177 C CA . TYR A 1 579 ? -10.286 -8.736 -25.197 1.00 85.19 579 TYR A CA 1
ATOM 4178 C C . TYR A 1 579 ? -8.774 -8.607 -25.404 1.00 85.19 579 TYR A C 1
ATOM 4180 O O . TYR A 1 579 ? -8.277 -8.975 -26.469 1.00 85.19 579 TYR A O 1
ATOM 4188 N N . ARG A 1 580 ? -8.023 -8.147 -24.393 1.00 83.69 580 ARG A N 1
ATOM 4189 C CA . ARG A 1 580 ? -6.559 -8.003 -24.484 1.00 83.69 580 ARG A CA 1
ATOM 4190 C C . ARG A 1 580 ? -5.861 -9.335 -24.769 1.00 83.69 580 ARG A C 1
ATOM 4192 O O . ARG A 1 580 ? -4.976 -9.378 -25.619 1.00 83.69 580 ARG A O 1
ATOM 4199 N N . ILE A 1 581 ? -6.303 -10.422 -24.139 1.00 83.69 581 ILE A N 1
ATOM 4200 C CA . ILE A 1 581 ? -5.748 -11.769 -24.344 1.00 83.69 581 ILE A CA 1
ATOM 4201 C C . ILE A 1 581 ? -6.101 -12.324 -25.729 1.00 83.69 581 ILE A C 1
ATOM 4203 O O . ILE A 1 581 ? -5.255 -12.936 -26.381 1.00 83.69 581 ILE A O 1
ATOM 4207 N N . ALA A 1 582 ? -7.341 -12.132 -26.186 1.00 78.62 582 ALA A N 1
ATOM 4208 C CA . ALA A 1 582 ? -7.826 -12.670 -27.456 1.00 78.62 582 ALA A CA 1
ATOM 4209 C C . ALA A 1 582 ? -7.270 -11.931 -28.684 1.00 78.62 582 ALA A C 1
ATOM 4211 O O . ALA A 1 582 ? -7.390 -12.430 -29.807 1.00 78.62 582 ALA A O 1
ATOM 4212 N N . ARG A 1 583 ? -6.667 -10.748 -28.510 1.00 72.00 583 ARG A N 1
ATOM 4213 C CA . ARG A 1 583 ? -6.058 -10.004 -29.615 1.00 72.00 583 ARG A CA 1
ATOM 4214 C C . ARG A 1 583 ? -4.963 -10.838 -30.281 1.00 72.00 583 ARG A C 1
ATOM 4216 O O . ARG A 1 583 ? -3.967 -11.214 -29.664 1.00 72.00 583 ARG A O 1
ATOM 4223 N N . ASN A 1 584 ? -5.137 -11.079 -31.585 1.00 59.03 584 ASN A N 1
ATOM 4224 C CA . ASN A 1 584 ? -4.156 -11.747 -32.438 1.00 59.03 584 ASN A CA 1
ATOM 4225 C C . ASN A 1 584 ? -2.776 -11.105 -32.225 1.00 59.03 584 ASN A C 1
ATOM 4227 O O . ASN A 1 584 ? -2.564 -9.947 -32.578 1.00 59.03 584 ASN A O 1
ATOM 4231 N N . GLY A 1 585 ? -1.829 -11.843 -31.650 1.00 61.31 585 GLY A N 1
ATOM 4232 C CA . GLY A 1 585 ? -0.448 -11.386 -31.495 1.00 61.31 585 GLY A CA 1
ATOM 4233 C C . GLY A 1 585 ? 0.228 -11.781 -30.189 1.00 61.31 585 GLY A C 1
ATOM 4234 O O . GLY A 1 585 ? 1.449 -11.902 -30.203 1.00 61.31 585 GLY A O 1
ATOM 4235 N N . LEU A 1 586 ? -0.525 -12.061 -29.123 1.00 72.31 586 LEU A N 1
ATOM 4236 C CA . LEU A 1 586 ? 0.008 -12.795 -27.974 1.00 72.31 586 LEU A CA 1
ATOM 4237 C C . LEU A 1 586 ? -0.151 -14.292 -28.237 1.00 72.31 586 LEU A C 1
ATOM 4239 O O . LEU A 1 586 ? -1.258 -14.827 -28.268 1.00 72.31 586 LEU A O 1
ATOM 4243 N N . ASN A 1 587 ? 0.960 -14.982 -28.455 1.00 75.25 587 ASN A N 1
ATOM 4244 C CA . ASN A 1 587 ? 0.990 -16.430 -28.545 1.00 75.25 587 ASN A CA 1
ATOM 4245 C C . ASN A 1 587 ? 1.462 -16.997 -27.205 1.00 75.25 587 ASN A C 1
ATOM 4247 O O . ASN A 1 587 ? 2.651 -17.249 -26.997 1.00 75.25 587 ASN A O 1
ATOM 4251 N N . ARG A 1 588 ? 0.508 -17.238 -26.300 1.00 76.06 588 ARG A N 1
ATOM 4252 C CA . ARG A 1 588 ? 0.795 -17.851 -24.992 1.00 76.06 588 ARG A CA 1
ATOM 4253 C C . ARG A 1 588 ? 1.428 -19.240 -25.125 1.00 76.06 588 ARG A C 1
ATOM 4255 O O . ARG A 1 588 ? 2.301 -19.591 -24.342 1.00 76.06 588 ARG A O 1
ATOM 4262 N N . GLY A 1 589 ? 1.072 -19.998 -26.168 1.00 68.31 589 GLY A N 1
ATOM 4263 C CA . GLY A 1 589 ? 1.713 -21.280 -26.493 1.00 68.31 589 GLY A CA 1
ATOM 4264 C C . GLY A 1 589 ? 3.182 -21.155 -26.923 1.00 68.31 589 GLY A C 1
ATOM 4265 O O . GLY A 1 589 ? 3.928 -22.123 -26.822 1.00 68.31 589 GLY A O 1
ATOM 4266 N N . ALA A 1 590 ? 3.610 -19.966 -27.358 1.00 70.62 590 ALA A N 1
ATOM 4267 C CA . ALA A 1 590 ? 5.002 -19.625 -27.653 1.00 70.62 590 ALA A CA 1
ATOM 4268 C C . ALA A 1 590 ? 5.691 -18.847 -26.512 1.00 70.62 590 ALA A C 1
ATOM 4270 O O . ALA A 1 590 ? 6.792 -18.333 -26.707 1.00 70.62 590 ALA A O 1
ATOM 4271 N N . GLY A 1 591 ? 5.064 -18.766 -25.331 1.00 77.38 591 GLY A N 1
ATOM 4272 C CA . GLY A 1 591 ? 5.642 -18.155 -24.132 1.00 77.38 591 GLY A CA 1
ATOM 4273 C C . GLY A 1 591 ? 5.374 -16.658 -23.955 1.00 77.38 591 GLY A C 1
ATOM 4274 O O . GLY A 1 591 ? 6.035 -16.036 -23.126 1.00 77.38 591 GLY A O 1
ATOM 4275 N N . ASP A 1 592 ? 4.440 -16.061 -24.706 1.00 85.06 592 ASP A N 1
ATOM 4276 C CA . ASP A 1 592 ? 3.979 -14.703 -24.392 1.00 85.06 592 ASP A CA 1
ATOM 4277 C C . ASP A 1 592 ? 3.118 -14.684 -23.128 1.00 85.06 592 ASP A C 1
ATOM 4279 O O . ASP A 1 592 ? 2.359 -15.619 -22.863 1.00 85.06 592 ASP A O 1
ATOM 4283 N N . LEU A 1 593 ? 3.215 -13.595 -22.369 1.00 88.31 593 LEU A N 1
ATOM 4284 C CA . LEU A 1 593 ? 2.623 -13.488 -21.037 1.00 88.31 593 LEU A CA 1
ATOM 4285 C C . LEU A 1 593 ? 1.489 -12.474 -20.992 1.00 88.31 593 LEU A C 1
ATOM 4287 O O . LEU A 1 593 ? 1.490 -11.486 -21.727 1.00 88.31 593 LEU A O 1
ATOM 4291 N N . TYR A 1 594 ? 0.557 -12.691 -20.070 1.00 91.38 594 TYR A N 1
ATOM 4292 C CA . TYR A 1 594 ? -0.447 -11.692 -19.735 1.00 91.38 594 TYR A CA 1
ATOM 4293 C C . TYR A 1 594 ? -0.314 -11.240 -18.282 1.00 91.38 594 TYR A C 1
ATOM 429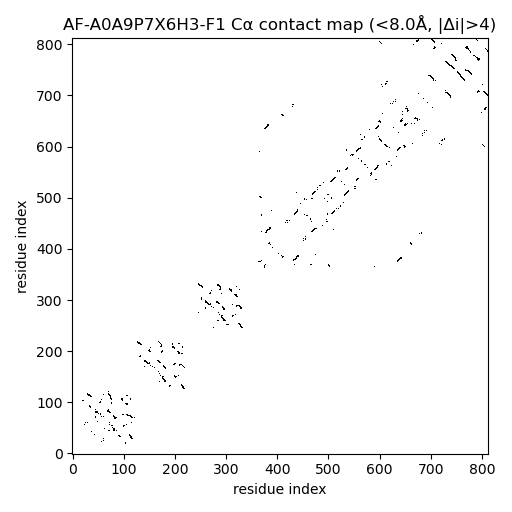5 O O . TYR A 1 594 ? -0.311 -12.057 -17.351 1.00 91.38 594 TYR A O 1
ATOM 4303 N N . MET A 1 595 ? -0.211 -9.926 -18.102 1.00 94.25 595 MET A N 1
ATOM 4304 C CA . MET A 1 595 ? -0.218 -9.269 -16.804 1.00 94.25 595 MET A CA 1
ATOM 4305 C C . MET A 1 595 ? -1.541 -8.526 -16.625 1.00 94.25 595 MET A C 1
ATOM 4307 O O . MET A 1 595 ? -1.907 -7.681 -17.440 1.00 94.25 595 MET A O 1
ATOM 4311 N N . ALA A 1 596 ? -2.246 -8.824 -15.539 1.00 96.31 596 ALA A N 1
ATOM 4312 C CA . ALA A 1 596 ? -3.473 -8.135 -15.161 1.00 96.31 596 ALA A CA 1
ATOM 4313 C C . ALA A 1 596 ? -3.221 -7.225 -13.956 1.00 96.31 596 ALA A C 1
ATOM 4315 O O . ALA A 1 596 ? -2.369 -7.529 -13.118 1.00 96.31 596 ALA A O 1
ATOM 4316 N N . SER A 1 597 ? -3.971 -6.130 -13.836 1.00 96.56 597 SER A N 1
ATOM 4317 C CA . SER A 1 597 ? -3.929 -5.287 -12.640 1.00 96.56 597 SER A CA 1
ATOM 4318 C C . SER A 1 597 ? -5.067 -5.564 -11.659 1.00 96.56 597 SER A C 1
ATOM 4320 O O . SER A 1 597 ? -6.149 -6.049 -12.013 1.00 96.56 597 SER A O 1
ATOM 4322 N N . VAL A 1 598 ? -4.799 -5.209 -10.404 1.00 98.12 598 VAL A N 1
ATOM 4323 C CA . VAL A 1 598 ? -5.770 -5.110 -9.314 1.00 98.12 598 VAL A CA 1
ATOM 4324 C C . VAL A 1 598 ? -5.492 -3.839 -8.513 1.00 98.12 598 VAL A C 1
ATOM 4326 O O . VAL A 1 598 ? -4.331 -3.498 -8.276 1.00 98.12 598 VAL A O 1
ATOM 4329 N N . SER A 1 599 ? -6.543 -3.122 -8.119 1.00 96.44 599 SER A N 1
ATOM 4330 C CA . SER A 1 599 ? -6.432 -1.855 -7.393 1.00 96.44 599 SER A CA 1
ATOM 4331 C C . SER A 1 599 ? -7.638 -1.635 -6.475 1.00 96.44 599 SER A C 1
ATOM 4333 O O . SER A 1 599 ? -8.743 -2.033 -6.852 1.00 96.44 599 SER A O 1
ATOM 4335 N N . PRO A 1 600 ? -7.467 -1.065 -5.265 1.00 94.19 600 PRO A N 1
ATOM 4336 C CA . PRO A 1 600 ? -8.574 -0.938 -4.323 1.00 94.19 600 PRO A CA 1
ATOM 4337 C C . PRO A 1 600 ? -9.460 0.290 -4.539 1.00 94.19 600 PRO A C 1
ATOM 4339 O O . PRO A 1 600 ? -10.666 0.224 -4.313 1.00 94.19 600 PRO A O 1
ATOM 4342 N N . TRP A 1 601 ? -8.864 1.417 -4.914 1.00 93.38 601 TRP A N 1
ATOM 4343 C CA . TRP A 1 601 ? -9.492 2.736 -4.864 1.00 93.38 601 TRP A CA 1
ATOM 4344 C C . TRP A 1 601 ? -8.942 3.605 -5.990 1.00 93.38 601 TRP A C 1
ATOM 4346 O O . TRP A 1 601 ? -7.966 3.208 -6.607 1.00 93.38 601 TRP A O 1
ATOM 4356 N N . PHE A 1 602 ? -9.554 4.746 -6.297 1.00 93.56 602 PHE A N 1
ATOM 4357 C CA . PHE A 1 602 ? -8.945 5.776 -7.146 1.00 93.56 602 PHE A CA 1
ATOM 4358 C C . PHE A 1 602 ? -9.658 7.099 -6.915 1.00 93.56 602 PHE A C 1
ATOM 4360 O O . PHE A 1 602 ? -10.872 7.200 -7.113 1.00 93.56 602 PHE A O 1
ATOM 4367 N N . PHE A 1 603 ? -8.900 8.119 -6.544 1.00 94.31 603 PHE A N 1
ATOM 4368 C CA . PHE A 1 603 ? -9.405 9.474 -6.409 1.00 94.31 603 PHE A CA 1
ATOM 4369 C C . PHE A 1 603 ? -8.274 10.481 -6.577 1.00 94.31 603 PHE A C 1
ATOM 4371 O O . PHE A 1 603 ? -7.231 10.380 -5.928 1.00 94.31 603 PHE A O 1
ATOM 4378 N N . VAL A 1 604 ? -8.522 11.488 -7.409 1.00 89.94 604 VAL A N 1
ATOM 4379 C CA . VAL A 1 604 ? -7.613 12.610 -7.622 1.00 89.94 604 VAL A CA 1
ATOM 4380 C C . VAL A 1 604 ? -8.406 13.913 -7.674 1.00 89.94 604 VAL A C 1
ATOM 4382 O O . VAL A 1 604 ? -9.454 13.973 -8.318 1.00 89.94 604 VAL A O 1
ATOM 4385 N N . HIS A 1 605 ? -7.911 14.949 -7.000 1.00 90.25 605 HIS A N 1
ATOM 4386 C CA . HIS A 1 605 ? -8.517 16.281 -6.970 1.00 90.25 605 HIS A CA 1
ATOM 4387 C C . HIS A 1 605 ? -7.429 17.351 -6.867 1.00 90.25 605 HIS A C 1
ATOM 4389 O O . HIS A 1 605 ? -7.056 17.803 -5.785 1.00 90.25 605 HIS A O 1
ATOM 4395 N N . LEU A 1 606 ? -6.873 17.712 -8.020 1.00 83.88 606 LEU A N 1
ATOM 4396 C CA . LEU A 1 606 ? -5.701 18.572 -8.137 1.00 83.88 606 LEU A CA 1
ATOM 4397 C C . LEU A 1 606 ? -5.986 19.744 -9.080 1.00 83.88 606 LEU A C 1
ATOM 4399 O O . LEU A 1 606 ? -6.702 19.611 -10.074 1.00 83.88 606 LEU A O 1
ATOM 4403 N N . SER A 1 607 ? -5.361 20.892 -8.810 1.00 79.44 607 SER A N 1
ATOM 4404 C CA . SER A 1 607 ? -5.515 22.117 -9.611 1.00 79.44 607 SER A CA 1
ATOM 4405 C C . SER A 1 607 ? -4.987 22.004 -11.043 1.00 79.44 607 SER A C 1
ATOM 4407 O O . SER A 1 607 ? -5.250 22.879 -11.857 1.00 79.44 607 SER A O 1
ATOM 4409 N N . SER A 1 608 ? -4.277 20.922 -11.368 1.00 69.31 608 SER A N 1
ATOM 4410 C CA . SER A 1 608 ? -3.796 20.588 -12.713 1.00 69.31 608 SER A CA 1
ATOM 4411 C C . SER A 1 608 ? -4.902 20.133 -13.681 1.00 69.31 608 SER A C 1
ATOM 4413 O O . SER A 1 608 ? -4.608 19.781 -14.820 1.00 69.31 608 SER A O 1
ATOM 4415 N N . GLY A 1 609 ? -6.164 20.092 -13.236 1.00 69.38 609 GLY A N 1
ATOM 4416 C CA . GLY A 1 609 ? -7.311 19.613 -14.017 1.00 69.38 609 GLY A CA 1
ATOM 4417 C C . GLY A 1 609 ? -7.616 18.124 -13.822 1.00 69.38 609 GLY A C 1
ATOM 4418 O O . GLY A 1 609 ? -8.643 17.635 -14.289 1.00 69.38 609 GLY A O 1
ATOM 4419 N N . ARG A 1 610 ? -6.770 17.393 -13.084 1.00 79.50 610 ARG A N 1
ATOM 4420 C CA . ARG A 1 610 ? -7.035 16.012 -12.656 1.00 79.50 610 ARG A CA 1
ATOM 4421 C C . ARG A 1 610 ? -8.042 16.029 -11.502 1.00 79.50 610 ARG A C 1
ATOM 4423 O O . ARG A 1 610 ? -7.661 16.240 -10.354 1.00 79.50 610 ARG A O 1
ATOM 4430 N N . ASN A 1 611 ? -9.320 15.814 -11.808 1.00 90.31 611 ASN A N 1
ATOM 4431 C CA . ASN A 1 611 ? -10.405 15.876 -10.826 1.00 90.31 611 ASN A CA 1
ATOM 4432 C C . ASN A 1 611 ? -11.474 14.799 -11.078 1.00 90.31 611 ASN A C 1
ATOM 4434 O O . ASN A 1 611 ? -12.489 15.064 -11.723 1.00 90.31 611 ASN A O 1
ATOM 4438 N N . GLN A 1 612 ? -11.241 13.575 -10.602 1.00 91.75 612 GLN A N 1
ATOM 4439 C CA . GLN A 1 612 ? -12.132 12.437 -10.853 1.00 91.75 612 GLN A CA 1
ATOM 4440 C C . GLN A 1 612 ? -12.029 11.348 -9.779 1.00 91.75 612 GLN A C 1
ATOM 4442 O O . GLN A 1 612 ? -11.002 11.193 -9.112 1.00 91.75 612 GLN A O 1
ATOM 4447 N N . VAL A 1 613 ? -13.085 10.545 -9.670 1.00 94.12 613 VAL A N 1
ATOM 4448 C CA . VAL A 1 613 ? -13.131 9.304 -8.884 1.00 94.12 613 VAL A CA 1
ATOM 4449 C C . VAL A 1 613 ? -13.466 8.130 -9.807 1.00 94.12 613 VAL A C 1
ATOM 4451 O O . VAL A 1 613 ? -14.255 8.287 -10.742 1.00 94.12 613 VAL A O 1
ATOM 4454 N N . PHE A 1 614 ? -12.876 6.955 -9.579 1.00 93.12 614 PHE A N 1
ATOM 4455 C CA . PHE A 1 614 ? -13.333 5.729 -10.250 1.00 93.12 614 PHE A CA 1
ATOM 4456 C C . PHE A 1 614 ? -14.260 4.934 -9.342 1.00 93.12 614 PHE A C 1
ATOM 4458 O O . PHE A 1 614 ? -14.227 5.049 -8.117 1.00 93.12 614 PHE A O 1
ATOM 4465 N N . ARG A 1 615 ? -15.106 4.107 -9.955 1.00 91.75 615 ARG A N 1
ATOM 4466 C CA . ARG A 1 615 ? -16.044 3.266 -9.218 1.00 91.75 615 ARG A CA 1
ATOM 4467 C C . ARG A 1 615 ? -15.288 2.200 -8.424 1.00 91.75 615 ARG A C 1
ATOM 4469 O O . ARG A 1 615 ? -14.608 1.373 -9.019 1.00 91.75 615 ARG A O 1
ATOM 4476 N N . PHE A 1 616 ? -15.457 2.208 -7.103 1.00 91.88 616 PHE A N 1
ATOM 4477 C CA . PHE A 1 616 ? -14.883 1.241 -6.151 1.00 91.88 616 PHE A CA 1
ATOM 4478 C C . PHE A 1 616 ? -15.941 0.392 -5.426 1.00 91.88 616 PHE A C 1
ATOM 4480 O O . PHE A 1 616 ? -15.608 -0.433 -4.572 1.00 91.88 616 PHE A O 1
ATOM 4487 N N . ASP A 1 617 ? -17.219 0.633 -5.727 1.00 91.25 617 ASP A N 1
ATOM 4488 C CA . ASP A 1 617 ? -18.356 -0.075 -5.144 1.00 91.25 617 ASP A CA 1
ATOM 4489 C C . ASP A 1 617 ? -18.300 -1.592 -5.426 1.00 91.25 617 ASP A C 1
ATOM 4491 O O . ASP A 1 617 ? -17.451 -2.080 -6.172 1.00 91.25 617 ASP A O 1
ATOM 4495 N N . ASP A 1 618 ? -19.211 -2.351 -4.809 1.00 91.12 618 ASP A N 1
ATOM 4496 C CA . ASP A 1 618 ? -19.286 -3.818 -4.900 1.00 91.12 618 ASP A CA 1
ATOM 4497 C C . ASP A 1 618 ? -18.018 -4.538 -4.422 1.00 91.12 618 ASP A C 1
ATOM 4499 O O . ASP A 1 618 ? -17.628 -5.549 -4.986 1.00 91.12 618 ASP A O 1
ATOM 4503 N N . TRP A 1 619 ? -17.354 -4.033 -3.378 1.00 94.44 619 TRP A N 1
ATOM 4504 C CA . TRP A 1 619 ? -16.115 -4.625 -2.853 1.00 94.44 619 TRP A CA 1
ATOM 4505 C C . TRP A 1 619 ? -15.035 -4.836 -3.932 1.00 94.44 619 TRP A C 1
ATOM 4507 O O . TRP A 1 619 ? -14.324 -5.852 -3.888 1.00 94.44 619 TRP A O 1
ATOM 4517 N N . LEU A 1 620 ? -14.902 -3.869 -4.859 1.00 95.38 620 LEU A N 1
ATOM 4518 C CA . LEU A 1 620 ? -14.041 -3.907 -6.053 1.00 95.38 620 LEU A CA 1
ATOM 4519 C C . LEU A 1 620 ? -12.741 -4.683 -5.840 1.00 95.38 620 LEU A C 1
ATOM 4521 O O . LEU A 1 620 ? -12.434 -5.594 -6.606 1.00 95.38 620 LEU A O 1
ATOM 4525 N N . TYR A 1 621 ? -11.988 -4.341 -4.791 1.00 96.44 621 TYR A N 1
ATOM 4526 C CA . TYR A 1 621 ? -10.675 -4.931 -4.562 1.00 96.44 621 TYR A CA 1
ATOM 4527 C C . TYR A 1 621 ? -10.737 -6.455 -4.405 1.00 96.44 621 TYR A C 1
ATOM 4529 O O . TYR A 1 621 ? -9.971 -7.182 -5.032 1.00 96.44 621 TYR A O 1
ATOM 4537 N N . THR A 1 622 ? -11.678 -6.951 -3.598 1.00 96.00 622 THR A N 1
ATOM 4538 C CA . THR A 1 622 ? -11.847 -8.393 -3.374 1.00 96.00 622 THR A CA 1
ATOM 4539 C C . THR A 1 622 ? -12.485 -9.097 -4.563 1.00 96.00 622 THR A C 1
ATOM 4541 O O . THR A 1 622 ? -12.045 -10.191 -4.904 1.00 96.00 622 THR A O 1
ATOM 4544 N N . GLU A 1 623 ? -13.456 -8.468 -5.233 1.00 96.12 623 GLU A N 1
ATOM 4545 C CA . GLU A 1 623 ? -14.065 -9.035 -6.445 1.00 96.12 623 GLU A CA 1
ATOM 4546 C C . GLU A 1 623 ? -13.032 -9.212 -7.552 1.00 96.12 623 GLU A C 1
ATOM 4548 O O . GLU A 1 623 ? -12.964 -10.262 -8.189 1.00 96.12 623 GLU A O 1
ATOM 4553 N N . ARG A 1 624 ? -12.163 -8.216 -7.750 1.00 97.50 624 ARG A N 1
ATOM 4554 C CA . ARG A 1 624 ? -11.115 -8.302 -8.761 1.00 97.50 624 ARG A CA 1
ATOM 4555 C C . ARG A 1 624 ? -10.109 -9.403 -8.434 1.00 97.50 624 ARG A C 1
ATOM 4557 O O . ARG A 1 624 ? -9.741 -10.157 -9.329 1.00 97.50 624 ARG A O 1
ATOM 4564 N N . TRP A 1 625 ? -9.699 -9.554 -7.175 1.00 98.06 625 TRP A N 1
ATOM 4565 C CA . TRP A 1 625 ? -8.824 -10.661 -6.775 1.00 98.06 625 TRP A CA 1
ATOM 4566 C C . TRP A 1 625 ? -9.445 -12.041 -7.026 1.00 98.06 625 TRP A C 1
ATOM 4568 O O . TRP A 1 625 ? -8.757 -12.941 -7.510 1.00 98.06 625 TRP A O 1
ATOM 4578 N N . GLU A 1 626 ? -10.729 -12.219 -6.715 1.00 97.19 626 GLU A N 1
ATOM 4579 C CA . GLU A 1 626 ? -11.432 -13.486 -6.948 1.00 97.19 626 GLU A CA 1
ATOM 4580 C C . GLU A 1 626 ? -11.634 -13.762 -8.443 1.00 97.19 626 GLU A C 1
ATOM 4582 O O . GLU A 1 626 ? -11.352 -14.867 -8.898 1.00 97.19 626 GLU A O 1
ATOM 4587 N N . MET A 1 627 ? -11.973 -12.742 -9.233 1.00 97.62 627 MET A N 1
ATOM 4588 C CA . MET A 1 627 ? -12.038 -12.844 -10.693 1.00 97.62 627 MET A CA 1
ATOM 4589 C C . MET A 1 627 ? -10.693 -13.270 -11.300 1.00 97.62 627 MET A C 1
ATOM 4591 O O . MET A 1 627 ? -10.644 -14.147 -12.162 1.00 97.62 627 MET A O 1
ATOM 4595 N N . LEU A 1 628 ? -9.585 -12.677 -10.845 1.00 97.25 628 LEU A N 1
ATOM 4596 C CA . LEU A 1 628 ? -8.243 -13.037 -11.312 1.00 97.25 628 LEU A CA 1
ATOM 4597 C C . LEU A 1 628 ? -7.858 -14.462 -10.912 1.00 97.25 628 LEU A C 1
ATOM 4599 O O . LEU A 1 628 ? -7.175 -15.149 -11.672 1.00 97.25 628 LEU A O 1
ATOM 4603 N N . HIS A 1 629 ? -8.309 -14.927 -9.747 1.00 96.06 629 HIS A N 1
ATOM 4604 C CA . HIS A 1 629 ? -8.158 -16.321 -9.354 1.00 96.06 629 HIS A CA 1
ATOM 4605 C C . HIS A 1 629 ? -8.930 -17.263 -10.291 1.00 96.06 629 HIS A C 1
ATOM 4607 O O . HIS A 1 629 ? -8.351 -18.233 -10.784 1.00 96.06 629 HIS A O 1
ATOM 4613 N N . ASP A 1 630 ? -10.191 -16.964 -10.597 1.00 96.56 630 ASP A N 1
ATOM 4614 C CA . ASP A 1 630 ? -11.000 -17.778 -11.516 1.00 96.56 630 ASP A CA 1
ATOM 4615 C C . ASP A 1 630 ? -10.385 -17.819 -12.926 1.00 96.56 630 ASP A C 1
ATOM 4617 O O . ASP A 1 630 ? -10.517 -18.799 -13.661 1.00 96.56 630 ASP A O 1
ATOM 4621 N N . GLN A 1 631 ? -9.629 -16.777 -13.279 1.00 95.12 631 GLN A N 1
ATOM 4622 C CA . GLN A 1 631 ? -8.910 -16.634 -14.543 1.00 95.12 631 GLN A CA 1
ATOM 4623 C C . GLN A 1 631 ? -7.412 -16.941 -14.427 1.00 95.12 631 GLN A C 1
ATOM 4625 O O . GLN A 1 631 ? -6.631 -16.607 -15.319 1.00 95.12 631 GLN A O 1
ATOM 4630 N N . ARG A 1 632 ? -6.979 -17.646 -13.375 1.00 91.88 632 ARG A N 1
ATOM 4631 C CA . ARG A 1 632 ? -5.562 -17.964 -13.117 1.00 91.88 632 ARG A CA 1
ATOM 4632 C C . ARG A 1 632 ? -4.888 -18.727 -14.262 1.00 91.88 632 ARG A C 1
ATOM 4634 O O . ARG A 1 632 ? -3.674 -18.646 -14.429 1.00 91.88 632 ARG A O 1
ATOM 4641 N N . ALA A 1 633 ? -5.636 -19.475 -15.073 1.00 89.56 633 ALA A N 1
ATOM 4642 C CA . ALA A 1 633 ? -5.089 -20.119 -16.273 1.00 89.56 633 ALA A CA 1
ATOM 4643 C C . ALA A 1 633 ? -4.703 -19.107 -17.374 1.00 89.56 633 ALA A C 1
ATOM 4645 O O . ALA A 1 633 ? -3.807 -19.373 -18.179 1.00 89.56 633 ALA A O 1
ATOM 4646 N N . ASN A 1 634 ? -5.350 -17.943 -17.383 1.00 89.62 634 ASN A N 1
ATOM 4647 C CA . ASN A 1 634 ? -5.248 -16.892 -18.393 1.00 89.62 634 ASN A CA 1
ATOM 4648 C C . ASN A 1 634 ? -4.350 -15.721 -17.975 1.00 89.62 634 ASN A C 1
ATOM 4650 O O . ASN A 1 634 ? -3.839 -15.018 -18.839 1.00 89.62 634 ASN A O 1
ATOM 4654 N N . VAL A 1 635 ? -4.122 -15.548 -16.674 1.00 91.94 635 VAL A N 1
ATOM 4655 C CA . VAL A 1 635 ? -3.272 -14.492 -16.109 1.00 91.94 635 VAL A CA 1
ATOM 4656 C C . VAL A 1 635 ? -1.978 -15.106 -15.604 1.00 91.94 635 VAL A C 1
ATOM 4658 O O . VAL A 1 635 ? -2.011 -16.069 -14.844 1.00 91.94 635 VAL A O 1
ATOM 4661 N N . ASP A 1 636 ? -0.826 -14.587 -16.014 1.00 90.75 636 ASP A N 1
ATOM 4662 C CA . ASP A 1 636 ? 0.485 -15.089 -15.584 1.00 90.75 636 ASP A CA 1
ATOM 4663 C C . ASP A 1 636 ? 1.030 -14.275 -14.408 1.00 90.75 636 ASP A C 1
ATOM 4665 O O . ASP A 1 636 ? 1.586 -14.834 -13.456 1.00 90.75 636 ASP A O 1
ATOM 4669 N N . VAL A 1 637 ? 0.756 -12.969 -14.426 1.00 93.69 637 VAL A N 1
ATOM 4670 C CA . VAL A 1 637 ? 1.181 -12.002 -13.412 1.00 93.69 637 VAL A CA 1
ATOM 4671 C C . VAL A 1 637 ? 0.011 -11.145 -12.969 1.00 93.69 637 VAL A C 1
ATOM 4673 O O . VAL A 1 637 ? -0.751 -10.658 -13.803 1.00 93.69 637 VAL A O 1
ATOM 4676 N N . VAL A 1 638 ? -0.085 -10.903 -11.665 1.00 98.19 638 VAL A N 1
ATOM 4677 C CA . VAL A 1 638 ? -0.950 -9.849 -11.128 1.00 98.19 638 VAL A CA 1
ATOM 4678 C C . VAL A 1 638 ? -0.078 -8.706 -10.634 1.00 98.19 638 VAL A C 1
ATOM 4680 O O . VAL A 1 638 ? 0.801 -8.919 -9.800 1.00 98.19 638 VAL A O 1
ATOM 4683 N N . GLN A 1 639 ? -0.325 -7.500 -11.134 1.00 98.44 639 GLN A N 1
ATOM 4684 C CA . GLN A 1 639 ? 0.300 -6.281 -10.638 1.00 98.44 639 GLN A CA 1
ATOM 4685 C C . GLN A 1 639 ? -0.686 -5.493 -9.775 1.00 98.44 639 GLN A C 1
ATOM 4687 O O . GLN A 1 639 ? -1.738 -5.059 -10.243 1.00 98.44 639 GLN A O 1
ATOM 4692 N N . VAL A 1 640 ? -0.329 -5.271 -8.513 1.00 98.69 640 VAL A N 1
ATOM 4693 C CA . VAL A 1 640 ? -1.050 -4.350 -7.637 1.00 98.69 640 VAL A CA 1
ATOM 4694 C C . VAL A 1 640 ? -0.714 -2.921 -8.043 1.00 98.69 640 VAL A C 1
ATOM 4696 O O . VAL A 1 640 ? 0.450 -2.510 -8.032 1.00 98.69 640 VAL A O 1
ATOM 4699 N N . VAL A 1 641 ? -1.742 -2.168 -8.409 1.00 95.25 641 VAL A N 1
ATOM 4700 C CA . VAL A 1 641 ? -1.660 -0.770 -8.829 1.00 95.25 641 VAL A CA 1
ATOM 4701 C C . VAL A 1 641 ? -2.332 0.051 -7.724 1.00 95.25 641 VAL A C 1
ATOM 4703 O O . VAL A 1 641 ? -3.549 0.097 -7.665 1.00 95.25 641 VAL A O 1
ATOM 4706 N N . THR A 1 642 ? -1.608 0.637 -6.771 1.00 93.75 642 THR A N 1
ATOM 4707 C CA . THR A 1 642 ? -0.139 0.751 -6.651 1.00 93.75 642 THR A CA 1
ATOM 4708 C C . THR A 1 642 ? 0.344 0.533 -5.219 1.00 93.75 642 THR A C 1
ATOM 4710 O O . THR A 1 642 ? -0.437 0.453 -4.276 1.00 93.75 642 THR A O 1
ATOM 4713 N N . TRP A 1 643 ? 1.662 0.442 -5.043 1.00 94.00 643 TRP A N 1
ATOM 4714 C CA . TRP A 1 643 ? 2.296 0.490 -3.733 1.00 94.00 643 TRP A CA 1
ATOM 4715 C C . TRP A 1 643 ? 2.105 1.867 -3.087 1.00 94.00 643 TRP A C 1
ATOM 4717 O O . TRP A 1 643 ? 1.583 1.932 -1.981 1.00 94.00 643 TRP A O 1
ATOM 4727 N N . ASN A 1 644 ? 2.466 2.953 -3.782 1.00 88.88 644 ASN A N 1
ATOM 4728 C CA . ASN A 1 644 ? 2.673 4.278 -3.180 1.00 88.88 644 ASN A CA 1
ATOM 4729 C C . ASN A 1 644 ? 2.179 5.477 -4.017 1.00 88.88 644 ASN A C 1
ATOM 4731 O O . ASN A 1 644 ? 2.724 6.569 -3.890 1.00 88.88 644 ASN A O 1
ATOM 4735 N N . ASP A 1 645 ? 1.176 5.323 -4.881 1.00 86.12 645 ASP A N 1
ATOM 4736 C CA . ASP A 1 645 ? 0.625 6.482 -5.602 1.00 86.12 645 ASP A CA 1
ATOM 4737 C C . ASP A 1 645 ? -0.371 7.273 -4.740 1.00 86.12 645 ASP A C 1
ATOM 4739 O O . ASP A 1 645 ? -1.593 7.141 -4.855 1.00 86.12 645 ASP A O 1
ATOM 4743 N N . TRP A 1 646 ? 0.169 8.064 -3.812 1.00 84.88 646 TRP A N 1
ATOM 4744 C CA . TRP A 1 646 ? -0.625 8.825 -2.849 1.00 84.88 646 TRP A CA 1
ATOM 4745 C C . TRP A 1 646 ? -1.506 9.897 -3.489 1.00 84.88 646 TRP A C 1
ATOM 4747 O O . TRP A 1 646 ? -2.618 10.128 -3.017 1.00 84.88 646 TRP A O 1
ATOM 4757 N N . GLY A 1 647 ? -1.040 10.531 -4.571 1.00 81.88 647 GLY A N 1
ATOM 4758 C CA . GLY A 1 647 ? -1.770 11.608 -5.249 1.00 81.88 647 GLY A CA 1
ATOM 4759 C C . GLY A 1 647 ? -3.064 11.144 -5.921 1.00 81.88 647 GLY A C 1
ATOM 4760 O O . GLY A 1 647 ? -3.998 11.937 -6.058 1.00 81.88 647 GLY A O 1
ATOM 4761 N N . GLU A 1 648 ? -3.132 9.865 -6.289 1.00 86.81 648 GLU A N 1
ATOM 4762 C CA . GLU A 1 648 ? -4.271 9.240 -6.974 1.00 86.81 648 GLU A CA 1
ATOM 4763 C C . GLU A 1 648 ? -5.052 8.265 -6.070 1.00 86.81 648 GLU A C 1
ATOM 4765 O O . GLU A 1 648 ? -6.004 7.607 -6.498 1.00 86.81 648 GLU A O 1
ATOM 4770 N N . SER A 1 649 ? -4.700 8.220 -4.781 1.00 91.50 649 SER A N 1
ATOM 4771 C CA . SER A 1 649 ? -5.422 7.501 -3.724 1.00 91.50 649 SER A CA 1
ATOM 4772 C C . SER A 1 649 ? -5.527 5.982 -3.903 1.00 91.50 649 SER A C 1
ATOM 4774 O O . SER A 1 649 ? -6.311 5.344 -3.212 1.00 91.50 649 SER A O 1
ATOM 4776 N N . HIS A 1 650 ? -4.760 5.371 -4.803 1.00 91.62 650 HIS A N 1
ATOM 4777 C CA . HIS A 1 650 ? -4.847 3.932 -5.089 1.00 91.62 650 HIS A CA 1
ATOM 4778 C C . HIS A 1 650 ? -3.666 3.114 -4.558 1.00 91.62 650 HIS A C 1
ATOM 4780 O O . HIS A 1 650 ? -3.429 1.981 -4.977 1.00 91.62 650 HIS A O 1
ATOM 4786 N N . TYR A 1 651 ? -2.919 3.700 -3.627 1.00 92.44 651 TYR A N 1
ATOM 4787 C CA . TYR A 1 651 ? -1.841 3.056 -2.893 1.00 92.44 651 TYR A CA 1
ATOM 4788 C C . TYR A 1 651 ? -2.370 2.023 -1.890 1.00 92.44 651 TYR A C 1
ATOM 4790 O O . TYR A 1 651 ? -3.492 2.135 -1.391 1.00 92.44 651 TYR A O 1
ATOM 4798 N N . ILE A 1 652 ? -1.526 1.044 -1.558 1.00 93.75 652 ILE A N 1
ATOM 4799 C CA . ILE A 1 652 ? -1.762 0.085 -0.467 1.00 93.75 652 ILE A CA 1
ATOM 4800 C C . ILE A 1 652 ? -0.717 0.181 0.653 1.00 93.75 652 ILE A C 1
ATOM 4802 O O . ILE A 1 652 ? -0.936 -0.359 1.735 1.00 93.75 652 ILE A O 1
ATOM 4806 N N . ALA A 1 653 ? 0.415 0.850 0.420 1.00 87.75 653 ALA A N 1
ATOM 4807 C CA . ALA A 1 653 ? 1.419 1.082 1.450 1.00 87.75 653 ALA A CA 1
ATOM 4808 C C . ALA A 1 653 ? 0.928 2.082 2.505 1.00 87.75 653 ALA A C 1
ATOM 4810 O O . ALA A 1 653 ? -0.063 2.789 2.321 1.00 87.75 653 ALA A O 1
ATOM 4811 N N . SER A 1 654 ? 1.662 2.145 3.614 1.00 79.69 654 SER A N 1
ATOM 4812 C CA . SER A 1 654 ? 1.422 3.150 4.644 1.00 79.69 654 SER A CA 1
ATOM 4813 C C . SER A 1 654 ? 1.662 4.561 4.106 1.00 79.69 654 SER A C 1
ATOM 4815 O O . SER A 1 654 ? 2.590 4.785 3.318 1.00 79.69 654 SER A O 1
ATOM 4817 N N . VAL A 1 655 ? 0.864 5.525 4.564 1.00 67.31 655 VAL A N 1
ATOM 4818 C CA . VAL A 1 655 ? 1.162 6.954 4.370 1.00 67.31 655 VAL A CA 1
ATOM 4819 C C . VAL A 1 655 ? 2.136 7.377 5.470 1.00 67.31 655 VAL A C 1
ATOM 4821 O O . VAL A 1 655 ? 1.758 7.996 6.463 1.00 67.31 655 VAL A O 1
ATOM 4824 N N . ASP A 1 656 ? 3.401 6.980 5.329 1.00 56.81 656 ASP A N 1
ATOM 4825 C CA . ASP A 1 656 ? 4.465 7.395 6.246 1.00 56.81 656 ASP A CA 1
ATOM 4826 C C . ASP A 1 656 ? 4.867 8.856 5.947 1.00 56.81 656 ASP A C 1
ATOM 4828 O O . ASP A 1 656 ? 5.086 9.197 4.780 1.00 56.81 656 ASP A O 1
ATOM 4832 N N . PRO A 1 657 ? 4.980 9.745 6.951 1.00 44.69 657 PRO A N 1
ATOM 4833 C CA . PRO A 1 657 ? 5.474 11.117 6.802 1.00 44.69 657 PRO A CA 1
ATOM 4834 C C . PRO A 1 657 ? 6.978 11.222 6.471 1.00 44.69 657 PRO A C 1
ATOM 4836 O O . PRO A 1 657 ? 7.694 12.037 7.063 1.00 44.69 657 PRO A O 1
ATOM 4839 N N . ILE A 1 658 ? 7.480 10.488 5.473 1.00 49.25 658 ILE A N 1
ATOM 4840 C CA . ILE A 1 658 ? 8.710 10.916 4.796 1.00 49.25 658 ILE A CA 1
ATOM 4841 C C . ILE A 1 658 ? 8.364 12.216 4.057 1.00 49.25 658 ILE A C 1
ATOM 4843 O O . ILE A 1 658 ? 7.690 12.222 3.028 1.00 49.25 658 ILE A O 1
ATOM 4847 N N . ALA A 1 659 ? 8.762 13.350 4.640 1.00 43.25 659 ALA A N 1
ATOM 4848 C CA . ALA A 1 659 ? 8.457 14.675 4.114 1.00 43.25 659 ALA A CA 1
ATOM 4849 C C . ALA A 1 659 ? 8.917 14.809 2.648 1.00 43.25 659 ALA A C 1
ATOM 4851 O O . ALA A 1 659 ? 10.106 14.678 2.354 1.00 43.25 659 ALA A O 1
ATOM 4852 N N . GLY A 1 660 ? 7.970 15.097 1.749 1.00 52.88 660 GLY A N 1
ATOM 4853 C CA . GLY A 1 660 ? 8.199 15.297 0.311 1.00 52.88 660 GLY A CA 1
ATOM 4854 C C . GLY A 1 660 ? 7.566 14.235 -0.596 1.00 52.88 660 GLY A C 1
ATOM 4855 O O . GLY A 1 660 ? 7.286 14.530 -1.752 1.00 52.88 660 GLY A O 1
ATOM 4856 N N . ASP A 1 661 ? 7.262 13.042 -0.085 1.00 60.72 661 ASP A N 1
ATOM 4857 C CA . ASP A 1 661 ? 6.750 11.930 -0.901 1.00 60.72 661 ASP A CA 1
ATOM 4858 C C . ASP A 1 661 ? 5.312 12.168 -1.422 1.00 60.72 661 ASP A C 1
ATOM 4860 O O . ASP A 1 661 ? 4.933 11.642 -2.468 1.00 60.72 661 ASP A O 1
ATOM 4864 N N . ILE A 1 662 ? 4.517 12.996 -0.732 1.00 69.94 662 ILE A N 1
ATOM 4865 C CA . ILE A 1 662 ? 3.135 13.320 -1.113 1.00 69.94 662 ILE A CA 1
ATOM 4866 C C . ILE A 1 662 ? 3.119 14.502 -2.090 1.00 69.94 662 ILE A C 1
ATOM 4868 O O . ILE A 1 662 ? 3.675 15.561 -1.773 1.00 69.94 662 ILE A O 1
ATOM 4872 N N . PRO A 1 663 ? 2.435 14.383 -3.239 1.00 69.25 663 PRO A N 1
ATOM 4873 C CA . PRO A 1 663 ? 2.363 15.483 -4.182 1.00 69.25 663 PRO A CA 1
ATOM 4874 C C . PRO A 1 663 ? 1.677 16.735 -3.620 1.00 69.25 663 PRO A C 1
ATOM 4876 O O . PRO A 1 663 ? 0.683 16.661 -2.892 1.00 69.25 663 PRO A O 1
ATOM 4879 N N . ALA A 1 664 ? 2.188 17.910 -3.992 1.00 70.75 664 ALA A N 1
ATOM 4880 C CA . ALA A 1 664 ? 1.649 19.189 -3.535 1.00 70.75 664 ALA A CA 1
ATOM 4881 C C . ALA A 1 664 ? 0.158 19.326 -3.886 1.00 70.75 664 ALA A C 1
ATOM 4883 O O . ALA A 1 664 ? -0.239 19.078 -5.013 1.00 70.75 664 ALA A O 1
ATOM 4884 N N . GLY A 1 665 ? -0.681 19.738 -2.935 1.00 76.12 665 GLY A N 1
ATOM 4885 C CA . GLY A 1 665 ? -2.126 19.889 -3.158 1.00 76.12 665 GLY A CA 1
ATOM 4886 C C . GLY A 1 665 ? -2.956 18.619 -2.935 1.00 76.12 665 GLY A C 1
ATOM 4887 O O . GLY A 1 665 ? -4.170 18.734 -2.791 1.00 76.12 665 GLY A O 1
ATOM 4888 N N . ALA A 1 666 ? -2.341 17.441 -2.783 1.00 79.12 666 ALA A N 1
ATOM 4889 C CA . ALA A 1 666 ? -3.035 16.215 -2.377 1.00 79.12 666 ALA A CA 1
ATOM 4890 C C . ALA A 1 666 ? -3.319 16.201 -0.858 1.00 79.12 666 ALA A C 1
ATOM 4892 O O . ALA A 1 666 ? -2.846 15.340 -0.118 1.00 79.12 666 ALA A O 1
ATOM 4893 N N . PHE A 1 667 ? -4.103 17.164 -0.361 1.00 83.19 667 PHE A N 1
ATOM 4894 C CA . PHE A 1 667 ? -4.448 17.292 1.069 1.00 83.19 667 PHE A CA 1
ATOM 4895 C C . PHE A 1 667 ? -5.221 16.083 1.631 1.00 83.19 667 PHE A C 1
ATOM 4897 O O . PHE A 1 667 ? -5.374 15.944 2.842 1.00 83.19 667 PHE A O 1
ATOM 4904 N N . TYR A 1 668 ? -5.723 15.223 0.747 1.00 84.75 668 TYR A N 1
ATOM 4905 C CA . TYR A 1 668 ? -6.421 13.977 1.042 1.00 84.75 668 TYR A CA 1
ATOM 4906 C C . TYR A 1 668 ? -5.485 12.762 1.169 1.00 84.75 668 TYR A C 1
ATOM 4908 O O . TYR A 1 668 ? -5.956 11.652 1.397 1.00 84.75 668 TYR A O 1
ATOM 4916 N N . ALA A 1 669 ? -4.171 12.949 1.041 1.00 82.81 669 ALA A N 1
ATOM 4917 C CA . ALA A 1 669 ? -3.159 11.919 1.249 1.00 82.81 669 ALA A CA 1
ATOM 4918 C C . ALA A 1 669 ? -2.383 12.191 2.545 1.00 82.81 669 ALA A C 1
ATOM 4920 O O . ALA A 1 669 ? -1.245 12.645 2.535 1.00 82.81 669 ALA A O 1
ATOM 4921 N N . THR A 1 670 ? -3.027 11.957 3.686 1.00 82.06 670 THR A N 1
ATOM 4922 C CA . THR A 1 670 ? -2.435 12.130 5.024 1.00 82.06 670 THR A CA 1
ATOM 4923 C C . THR A 1 670 ? -2.489 10.808 5.790 1.00 82.06 670 THR A C 1
ATOM 4925 O O . THR A 1 670 ? -3.220 9.912 5.369 1.00 82.06 670 THR A O 1
ATOM 4928 N N . PRO A 1 671 ? -1.803 10.667 6.941 1.00 81.50 671 PRO A N 1
ATOM 4929 C CA . PRO A 1 671 ? -1.879 9.449 7.756 1.00 81.50 671 PRO A CA 1
ATOM 4930 C C . PRO A 1 671 ? -3.299 9.0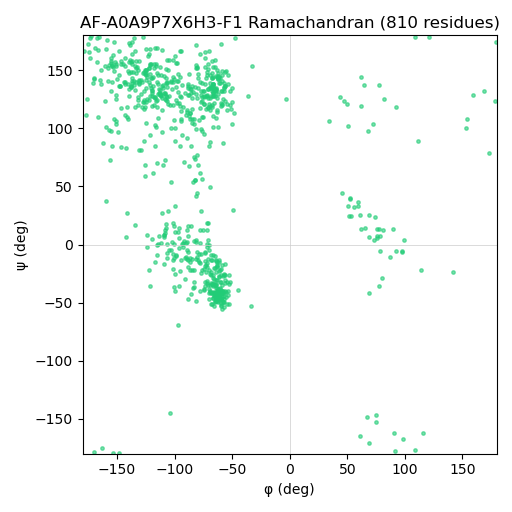39 8.187 1.00 81.50 671 PRO A C 1
ATOM 4932 O O . PRO A 1 671 ? -3.516 7.900 8.583 1.00 81.50 671 PRO A O 1
ATOM 4935 N N . GLN A 1 672 ? -4.285 9.943 8.111 1.00 82.19 672 GLN A N 1
ATOM 4936 C CA . GLN A 1 672 ? -5.695 9.601 8.326 1.00 82.19 672 GLN A CA 1
ATOM 4937 C C . GLN A 1 672 ? -6.247 8.664 7.236 1.00 82.19 672 GLN A C 1
ATOM 4939 O O . GLN A 1 672 ? -7.145 7.872 7.509 1.00 82.19 672 GLN A O 1
ATOM 4944 N N . TYR A 1 673 ? -5.716 8.756 6.019 1.00 87.88 673 TYR A N 1
ATOM 4945 C CA . TYR A 1 673 ? -6.112 7.964 4.856 1.00 87.88 673 TYR A CA 1
ATOM 4946 C C . TYR A 1 673 ? -5.142 6.804 4.623 1.00 87.88 673 TYR A C 1
ATOM 4948 O O . TYR A 1 673 ? -4.863 6.418 3.497 1.00 87.88 673 TYR A O 1
ATOM 4956 N N . ASP A 1 674 ? -4.593 6.243 5.698 1.00 86.62 674 ASP A N 1
ATOM 4957 C CA . ASP A 1 674 ? -3.752 5.062 5.593 1.00 86.62 674 ASP A CA 1
ATOM 4958 C C . ASP A 1 674 ? -4.524 3.886 4.969 1.00 86.62 674 ASP A C 1
ATOM 4960 O O . ASP A 1 674 ? -5.654 3.582 5.365 1.00 86.62 674 ASP A O 1
ATOM 4964 N N . HIS A 1 675 ? -3.913 3.225 3.983 1.00 91.06 675 HIS A N 1
ATOM 4965 C CA . HIS A 1 675 ? -4.523 2.152 3.192 1.00 91.06 675 HIS A CA 1
ATOM 4966 C C . HIS A 1 675 ? -3.963 0.758 3.521 1.00 91.06 675 HIS A C 1
ATOM 4968 O O . HIS A 1 675 ? -4.230 -0.210 2.800 1.00 91.06 675 HIS A O 1
ATOM 4974 N N . THR A 1 676 ? -3.230 0.596 4.631 1.00 87.94 676 THR A N 1
ATOM 4975 C CA . THR A 1 676 ? -2.600 -0.691 4.979 1.00 87.94 676 THR A CA 1
ATOM 4976 C C . THR A 1 676 ? -3.602 -1.823 5.221 1.00 87.94 676 THR A C 1
ATOM 4978 O O . THR A 1 676 ? -3.240 -2.996 5.099 1.00 87.94 676 THR A O 1
ATOM 4981 N N . ALA A 1 677 ? -4.882 -1.524 5.480 1.00 90.38 677 ALA A N 1
ATOM 4982 C CA . ALA A 1 677 ? -5.929 -2.544 5.504 1.00 90.38 677 ALA A CA 1
ATOM 4983 C C . ALA A 1 677 ? -6.032 -3.290 4.157 1.00 90.38 677 ALA A C 1
ATOM 4985 O O . ALA A 1 677 ? -6.149 -4.518 4.147 1.00 90.38 677 ALA A O 1
ATOM 4986 N N . PHE A 1 678 ? -5.912 -2.580 3.027 1.00 96.25 678 PHE A N 1
ATOM 4987 C CA . PHE A 1 678 ? -5.868 -3.198 1.701 1.00 96.25 678 PHE A CA 1
ATOM 4988 C C . PHE A 1 678 ? -4.600 -4.035 1.518 1.00 96.25 678 PHE A C 1
ATOM 4990 O O . PHE A 1 678 ? -4.688 -5.163 1.039 1.00 96.25 678 PHE A O 1
ATOM 4997 N N . LEU A 1 679 ? -3.438 -3.555 1.969 1.00 92.06 679 LEU A N 1
ATOM 4998 C CA . LEU A 1 679 ? -2.185 -4.321 1.939 1.00 92.06 679 LEU A CA 1
ATOM 4999 C C . LEU A 1 679 ? -2.279 -5.639 2.713 1.00 92.06 679 LEU A C 1
ATOM 5001 O O . LEU A 1 679 ? -1.885 -6.683 2.200 1.00 92.06 679 LEU A O 1
ATOM 5005 N N . TYR A 1 680 ? -2.826 -5.629 3.925 1.00 88.25 680 TYR A N 1
ATOM 5006 C CA . TYR A 1 680 ? -2.982 -6.859 4.702 1.00 88.25 680 TYR A CA 1
ATOM 5007 C C . TYR A 1 680 ? -3.988 -7.831 4.080 1.00 88.25 680 TYR A C 1
ATOM 5009 O O . TYR A 1 680 ? -3.856 -9.045 4.239 1.00 88.25 680 TYR A O 1
ATOM 5017 N N . MET A 1 681 ? -4.985 -7.316 3.361 1.00 92.81 681 MET A N 1
ATOM 5018 C CA . MET A 1 681 ? -5.905 -8.142 2.587 1.00 92.81 681 MET A CA 1
ATOM 5019 C C . MET A 1 681 ? -5.218 -8.749 1.351 1.00 92.81 681 MET A C 1
ATOM 5021 O O . MET A 1 681 ? -5.472 -9.911 1.025 1.00 92.81 681 MET A O 1
ATOM 5025 N N . THR A 1 682 ? -4.290 -8.018 0.721 1.00 95.19 682 THR A N 1
ATOM 5026 C CA . THR A 1 682 ? -3.444 -8.517 -0.378 1.00 95.19 682 THR A CA 1
ATOM 5027 C C . THR A 1 682 ? -2.720 -9.801 0.003 1.00 95.19 682 THR A C 1
ATOM 5029 O O . THR A 1 682 ? -2.688 -10.715 -0.810 1.00 95.19 682 THR A O 1
ATOM 5032 N N . GLY A 1 683 ? -2.219 -9.934 1.238 1.00 91.12 683 GLY A N 1
ATOM 5033 C CA . GLY A 1 683 ? -1.529 -11.148 1.692 1.00 91.12 683 GLY A CA 1
ATOM 5034 C C . GLY A 1 683 ? -2.339 -12.435 1.499 1.00 91.12 683 GLY A C 1
ATOM 5035 O O . GLY A 1 683 ? -1.825 -13.443 1.006 1.00 91.12 683 GLY A O 1
ATOM 5036 N N . TYR A 1 684 ? -3.635 -12.387 1.819 1.00 92.81 684 TYR A N 1
ATOM 5037 C CA . TYR A 1 684 ? -4.544 -13.516 1.621 1.00 92.81 684 TYR A CA 1
ATOM 5038 C C . TYR A 1 684 ? -4.766 -13.809 0.134 1.00 92.81 684 TYR A C 1
ATOM 5040 O O . TYR A 1 684 ? -4.598 -14.947 -0.310 1.00 92.81 684 TYR A O 1
ATOM 5048 N N . TYR A 1 685 ? -5.119 -12.788 -0.648 1.00 96.81 685 TYR A N 1
ATOM 5049 C CA . TYR A 1 685 ? -5.485 -12.973 -2.052 1.00 96.81 685 TYR A CA 1
ATOM 5050 C C . TYR A 1 685 ? -4.289 -13.260 -2.964 1.00 96.81 685 TYR A C 1
ATOM 5052 O O . TYR A 1 685 ? -4.417 -14.059 -3.889 1.00 96.81 685 TYR A O 1
ATOM 5060 N N . ALA A 1 686 ? -3.110 -12.714 -2.669 1.00 95.31 686 ALA A N 1
ATOM 5061 C CA . ALA A 1 686 ? -1.871 -13.066 -3.350 1.00 95.31 686 ALA A CA 1
ATOM 5062 C C . ALA A 1 686 ? -1.544 -14.551 -3.143 1.00 95.31 686 ALA A C 1
ATOM 5064 O O . ALA A 1 686 ? -1.237 -15.259 -4.102 1.00 95.31 686 ALA A O 1
ATOM 5065 N N . SER A 1 687 ? -1.689 -15.059 -1.913 1.00 91.75 687 SER A N 1
ATOM 5066 C CA . SER A 1 687 ? -1.543 -16.491 -1.623 1.00 91.75 687 SER A CA 1
ATOM 5067 C C . SER A 1 687 ? -2.605 -17.331 -2.341 1.00 91.75 687 SER A C 1
ATOM 5069 O O . SER A 1 687 ? -2.275 -18.340 -2.971 1.00 91.75 687 SER A O 1
ATOM 5071 N N . TYR A 1 688 ? -3.867 -16.891 -2.328 1.00 94.25 688 TYR A N 1
ATOM 5072 C CA . TYR A 1 688 ? -4.961 -17.570 -3.024 1.00 94.25 688 TYR A CA 1
ATOM 5073 C C . TYR A 1 688 ? -4.711 -17.675 -4.534 1.00 94.25 688 TYR A C 1
ATOM 5075 O O . TYR A 1 688 ? -4.835 -18.749 -5.130 1.00 94.25 688 TYR A O 1
ATOM 5083 N N . TYR A 1 689 ? -4.296 -16.574 -5.155 1.00 95.69 689 TYR A N 1
ATOM 5084 C CA . TYR A 1 689 ? -3.958 -16.524 -6.568 1.00 95.69 689 TYR A CA 1
ATOM 5085 C C . TYR A 1 689 ? -2.742 -17.398 -6.884 1.00 95.69 689 TYR A C 1
ATOM 5087 O O . TYR A 1 689 ? -2.795 -18.230 -7.787 1.00 95.69 689 TYR A O 1
ATOM 5095 N N . LYS A 1 690 ? -1.650 -17.285 -6.121 1.00 93.06 690 LYS A N 1
ATOM 5096 C CA . LYS A 1 690 ? -0.421 -18.046 -6.393 1.00 93.06 690 LYS A CA 1
ATOM 5097 C C . LYS A 1 690 ? -0.630 -19.542 -6.217 1.00 93.06 690 LYS A C 1
ATOM 5099 O O . LYS A 1 690 ? -0.245 -20.311 -7.091 1.00 93.06 690 LYS A O 1
ATOM 5104 N N . THR A 1 691 ? -1.286 -19.970 -5.145 1.00 91.88 691 THR A N 1
ATOM 5105 C CA . THR A 1 691 ? -1.452 -21.399 -4.832 1.00 91.88 691 THR A CA 1
ATOM 5106 C C . THR A 1 691 ? -2.608 -22.064 -5.571 1.00 91.88 691 THR A C 1
ATOM 5108 O O . THR A 1 691 ? -2.608 -23.286 -5.703 1.00 91.88 691 THR A O 1
ATOM 5111 N N . GLY A 1 692 ? -3.591 -21.292 -6.040 1.00 92.38 692 GLY A N 1
ATOM 5112 C CA . GLY A 1 692 ? -4.824 -21.840 -6.601 1.00 92.38 692 GLY A CA 1
ATOM 5113 C C . GLY A 1 692 ? -5.775 -22.426 -5.548 1.00 92.38 692 GLY A C 1
ATOM 5114 O O . GLY A 1 692 ? -6.816 -22.954 -5.917 1.00 92.38 692 GLY A O 1
ATOM 5115 N N . ASN A 1 693 ? -5.461 -22.322 -4.253 1.00 91.06 693 ASN A N 1
ATOM 5116 C CA . ASN A 1 693 ? -6.284 -22.855 -3.169 1.00 91.06 693 ASN A CA 1
ATOM 5117 C C . ASN A 1 693 ? -6.613 -21.743 -2.177 1.00 91.06 693 ASN A C 1
ATOM 5119 O O . ASN A 1 693 ? -5.719 -20.988 -1.794 1.00 91.06 693 ASN A O 1
ATOM 5123 N N . ARG A 1 694 ? -7.877 -21.639 -1.740 1.00 89.44 694 ARG A N 1
ATOM 5124 C CA . ARG A 1 694 ? -8.261 -20.651 -0.719 1.00 89.44 694 ARG A CA 1
ATOM 5125 C C . ARG A 1 694 ? -7.445 -20.907 0.551 1.00 89.44 694 ARG A C 1
ATOM 5127 O O . ARG A 1 694 ? -7.557 -22.003 1.105 1.00 89.44 694 ARG A O 1
ATOM 5134 N N . PRO A 1 695 ? -6.645 -19.936 1.031 1.00 88.94 695 PRO A N 1
ATOM 5135 C CA . PRO A 1 695 ? -5.943 -20.099 2.291 1.00 88.94 695 PRO A CA 1
ATOM 5136 C C . PRO A 1 695 ? -6.946 -20.297 3.428 1.00 88.94 695 PRO A C 1
ATOM 5138 O O . PRO A 1 695 ? -7.982 -19.624 3.487 1.00 88.94 695 PRO A O 1
ATOM 5141 N N . THR A 1 696 ? -6.633 -21.208 4.347 1.00 87.62 696 THR A N 1
ATOM 5142 C CA . THR A 1 696 ? -7.402 -21.358 5.583 1.00 87.62 696 THR A CA 1
ATOM 5143 C C . THR A 1 696 ? -7.230 -20.104 6.428 1.00 87.62 696 THR A C 1
ATOM 5145 O O . THR A 1 696 ? -6.108 -19.690 6.714 1.00 87.62 696 THR A O 1
ATOM 5148 N N . VAL A 1 697 ? -8.340 -19.512 6.864 1.00 84.00 697 VAL A N 1
ATOM 5149 C CA . VAL A 1 697 ? -8.312 -18.419 7.838 1.00 84.00 697 VAL A CA 1
ATOM 5150 C C . VAL A 1 697 ? -8.012 -19.009 9.215 1.00 84.00 697 VAL A C 1
ATOM 5152 O O . VAL A 1 697 ? -8.838 -19.717 9.784 1.00 84.00 697 VAL A O 1
ATOM 5155 N N . THR A 1 698 ? -6.817 -18.741 9.740 1.00 81.75 698 THR A N 1
ATOM 5156 C CA . THR A 1 698 ? -6.352 -19.267 11.038 1.00 81.75 698 THR A CA 1
ATOM 5157 C C . THR A 1 698 ? -6.506 -18.279 12.191 1.00 81.75 698 THR A C 1
ATOM 5159 O O . THR A 1 698 ? -6.311 -18.655 13.343 1.00 81.75 698 THR A O 1
ATOM 5162 N N . PHE A 1 699 ? -6.843 -17.026 11.894 1.00 79.12 699 PHE A N 1
ATOM 5163 C CA . PHE A 1 699 ? -7.109 -15.986 12.879 1.00 79.12 699 PHE A CA 1
ATOM 5164 C C . PHE A 1 699 ? -8.251 -15.105 12.370 1.00 79.12 699 PHE A C 1
ATOM 5166 O O . PHE A 1 699 ? -8.303 -14.817 11.173 1.00 79.12 699 PHE A O 1
ATOM 5173 N N . ASP A 1 700 ? -9.175 -14.737 13.258 1.00 85.31 700 ASP A N 1
ATOM 5174 C CA . ASP A 1 700 ? -10.254 -13.818 12.909 1.00 85.31 700 ASP A CA 1
ATOM 5175 C C . ASP A 1 700 ? -9.634 -12.444 12.608 1.00 85.31 700 ASP A C 1
ATOM 5177 O O . ASP A 1 700 ? -8.693 -12.038 13.283 1.00 85.31 700 ASP A O 1
ATOM 5181 N N . LYS A 1 701 ? -10.046 -11.788 11.522 1.00 89.56 701 LYS A N 1
ATOM 5182 C CA . LYS A 1 701 ? -9.517 -10.470 11.152 1.00 89.56 701 LYS A CA 1
ATOM 5183 C C . LYS A 1 701 ? -10.558 -9.677 10.390 1.00 89.56 701 LYS A C 1
ATOM 5185 O O . LYS A 1 701 ? -11.098 -10.164 9.392 1.00 89.56 701 LYS A O 1
ATOM 5190 N N . ILE A 1 702 ? -10.807 -8.448 10.822 1.00 94.12 702 ILE A N 1
ATOM 5191 C CA . ILE A 1 702 ? -11.750 -7.544 10.165 1.00 94.12 702 ILE A CA 1
ATOM 5192 C C . ILE A 1 702 ? -11.027 -6.422 9.420 1.00 94.12 702 ILE A C 1
ATOM 5194 O O . ILE A 1 702 ? -10.019 -5.886 9.883 1.00 94.12 702 ILE A O 1
ATOM 5198 N N . PHE A 1 703 ? -11.579 -6.049 8.270 1.00 95.94 703 PHE A N 1
ATOM 5199 C CA . PHE A 1 703 ? -11.174 -4.917 7.448 1.00 95.94 703 PHE A CA 1
ATOM 5200 C C . PHE A 1 703 ? -12.403 -4.062 7.181 1.00 95.94 703 PHE A C 1
ATOM 5202 O O . PHE A 1 703 ? -13.455 -4.585 6.811 1.00 95.94 703 PHE A O 1
ATOM 5209 N N . MET A 1 704 ? -12.278 -2.756 7.369 1.00 95.12 704 MET A N 1
ATOM 5210 C CA . MET A 1 704 ? -13.356 -1.804 7.144 1.00 95.12 704 MET A CA 1
ATOM 5211 C C . MET A 1 704 ? -12.829 -0.595 6.395 1.00 95.12 704 MET A C 1
ATOM 5213 O O . MET A 1 704 ? -11.725 -0.127 6.674 1.00 95.12 704 MET A O 1
ATOM 5217 N N . TRP A 1 705 ? -13.622 -0.076 5.467 1.00 95.12 705 TRP A N 1
ATOM 5218 C CA . TRP A 1 705 ? -13.301 1.171 4.790 1.00 95.12 705 TRP A CA 1
ATOM 5219 C C . TRP A 1 705 ? -14.555 1.903 4.326 1.00 95.12 705 TRP A C 1
ATOM 5221 O O . TRP A 1 705 ? -15.622 1.315 4.132 1.00 95.12 705 TRP A O 1
ATOM 5231 N N . GLY A 1 706 ? -14.403 3.208 4.155 1.00 93.75 706 GLY A N 1
ATOM 5232 C CA . GLY A 1 706 ? -15.444 4.105 3.684 1.00 93.75 706 GLY A CA 1
ATOM 5233 C C . GLY A 1 706 ? -14.883 5.506 3.476 1.00 93.75 706 GLY A C 1
ATOM 5234 O O . GLY A 1 706 ? -13.780 5.823 3.927 1.00 93.75 706 GLY A O 1
ATOM 5235 N N . ARG A 1 707 ? -15.638 6.357 2.780 1.00 93.44 707 ARG A N 1
ATOM 5236 C CA . ARG A 1 707 ? -15.267 7.770 2.633 1.00 93.44 707 ARG A CA 1
ATOM 5237 C C . ARG A 1 707 ? -15.514 8.517 3.935 1.00 93.44 707 ARG A C 1
ATOM 5239 O O . ARG A 1 707 ? -16.404 8.155 4.694 1.00 93.44 707 ARG A O 1
ATOM 5246 N N . ALA A 1 708 ? -14.752 9.583 4.158 1.00 90.94 708 ALA A N 1
ATOM 5247 C CA . ALA A 1 708 ? -14.943 10.469 5.307 1.00 90.94 708 ALA A CA 1
ATOM 5248 C C . ALA A 1 708 ? -16.129 11.437 5.126 1.00 90.94 708 ALA A C 1
ATOM 5250 O O . ALA A 1 708 ? -16.729 11.921 6.090 1.00 90.94 708 ALA A O 1
ATOM 5251 N N . TYR A 1 709 ? -16.487 11.710 3.871 1.00 93.00 709 TYR A N 1
ATOM 5252 C CA . TYR A 1 709 ? -17.484 12.701 3.488 1.00 93.00 709 TYR A CA 1
ATOM 5253 C C . TYR A 1 709 ? -18.471 12.115 2.484 1.00 93.00 709 TYR A C 1
ATOM 5255 O O . TYR A 1 709 ? -18.120 11.234 1.696 1.00 93.00 709 TYR A O 1
ATOM 5263 N N . SER A 1 710 ? -19.707 12.618 2.521 1.00 92.88 710 SER A N 1
ATOM 5264 C CA . SER A 1 710 ? -20.740 12.220 1.564 1.00 92.88 710 SER A CA 1
ATOM 5265 C C . SER A 1 710 ? -20.335 12.605 0.142 1.00 92.88 710 SER A C 1
ATOM 5267 O O . SER A 1 710 ? -19.731 13.657 -0.072 1.00 92.88 710 SER A O 1
ATOM 5269 N N . ARG A 1 711 ? -20.708 11.781 -0.846 1.00 91.94 711 ARG A N 1
ATOM 5270 C CA . ARG A 1 711 ? -20.539 12.122 -2.278 1.00 91.94 711 ARG A CA 1
ATOM 5271 C C . ARG A 1 711 ? -21.315 13.365 -2.682 1.00 91.94 711 ARG A C 1
ATOM 5273 O O . ARG A 1 711 ? -20.903 14.047 -3.612 1.00 91.94 711 ARG A O 1
ATOM 5280 N N . ASP A 1 712 ? -22.418 13.629 -1.988 1.00 91.69 712 ASP A N 1
ATOM 5281 C CA . ASP A 1 712 ? -23.344 14.710 -2.305 1.00 91.69 712 ASP A CA 1
ATOM 5282 C C . ASP A 1 712 ? -22.980 16.001 -1.544 1.00 91.69 712 ASP A C 1
ATOM 5284 O O . ASP A 1 712 ? -23.683 17.010 -1.638 1.00 91.69 712 ASP A O 1
ATOM 5288 N N . LEU A 1 713 ? -21.875 15.997 -0.780 1.00 91.19 713 LEU A N 1
ATOM 5289 C CA . LEU A 1 713 ? -21.384 17.180 -0.084 1.00 91.19 713 LEU A CA 1
ATOM 5290 C C . LEU A 1 713 ? -20.912 18.226 -1.098 1.00 91.19 713 LEU A C 1
ATOM 5292 O O . LEU A 1 713 ? -19.874 18.067 -1.732 1.00 91.19 713 LEU A O 1
ATOM 5296 N N . SER A 1 714 ? -21.651 19.328 -1.204 1.00 89.38 714 SER A N 1
ATOM 5297 C CA . SER A 1 714 ? -21.262 20.462 -2.039 1.00 89.38 714 SER A CA 1
ATOM 5298 C C . SER A 1 714 ? -20.175 21.288 -1.357 1.00 89.38 714 SER A C 1
ATOM 5300 O O . SER A 1 714 ? -20.381 21.826 -0.268 1.00 89.38 714 SER A O 1
ATOM 5302 N N . ILE A 1 715 ? -19.043 21.447 -2.036 1.00 88.38 715 ILE A N 1
ATOM 5303 C CA . ILE A 1 715 ? -17.904 22.253 -1.590 1.00 88.38 715 ILE A CA 1
ATOM 5304 C C . ILE A 1 715 ? -17.610 23.315 -2.643 1.00 88.38 715 ILE A C 1
ATOM 5306 O O . ILE A 1 715 ? -17.689 23.061 -3.846 1.00 88.38 715 ILE A O 1
ATOM 5310 N N . SER A 1 716 ? -17.295 24.520 -2.171 1.00 87.81 716 SER A N 1
ATOM 5311 C CA . SER A 1 716 ? -16.813 25.610 -3.011 1.00 87.81 716 SER A CA 1
ATOM 5312 C C . SER A 1 716 ? -15.295 25.692 -2.885 1.00 87.81 716 SER A C 1
ATOM 5314 O O . SER A 1 716 ? -14.788 26.257 -1.918 1.00 87.81 716 SER A O 1
ATOM 5316 N N . ASP A 1 717 ? -14.586 25.152 -3.870 1.00 89.00 717 ASP A N 1
ATOM 5317 C CA . ASP A 1 717 ? -13.142 25.310 -4.045 1.00 89.00 717 ASP A CA 1
ATOM 5318 C C . ASP A 1 717 ? -12.818 25.805 -5.467 1.00 89.00 717 ASP A C 1
ATOM 5320 O O . ASP A 1 717 ? -13.711 26.046 -6.282 1.00 89.00 717 ASP A O 1
ATOM 5324 N N . SER A 1 718 ? -11.533 26.017 -5.754 1.00 87.88 718 SER A N 1
ATOM 5325 C CA . SER A 1 718 ? -11.064 26.535 -7.044 1.00 87.88 718 SER A CA 1
ATOM 5326 C C . SER A 1 718 ? -11.016 25.497 -8.173 1.00 87.88 718 SER A C 1
ATOM 5328 O O . SER A 1 718 ? -10.721 25.874 -9.304 1.00 87.88 718 SER A O 1
ATOM 5330 N N . ILE A 1 719 ? -11.234 24.209 -7.884 1.00 89.81 719 ILE A N 1
ATOM 5331 C CA . ILE A 1 719 ? -11.112 23.096 -8.845 1.00 89.81 719 ILE A CA 1
ATOM 5332 C C . ILE A 1 719 ? -12.503 22.683 -9.349 1.00 89.81 719 ILE A C 1
ATOM 5334 O O . ILE A 1 719 ? -12.675 22.366 -10.527 1.00 89.81 719 ILE A O 1
ATOM 5338 N N . GLY A 1 720 ? -13.505 22.734 -8.473 1.00 91.00 720 GLY A N 1
ATOM 5339 C CA . GLY A 1 720 ? -14.891 22.408 -8.772 1.00 91.00 720 GLY A CA 1
ATOM 5340 C C . GLY A 1 720 ? -15.254 20.936 -8.523 1.00 91.00 720 GLY A C 1
ATOM 5341 O O . GLY A 1 720 ? -14.435 20.144 -8.048 1.00 91.00 720 GLY A O 1
ATOM 5342 N N . PRO A 1 721 ? -16.509 20.555 -8.825 1.00 92.00 721 PRO A N 1
ATOM 5343 C CA . PRO A 1 721 ? -17.044 19.230 -8.520 1.00 92.00 721 PRO A CA 1
ATOM 5344 C C . PRO A 1 721 ? -16.250 18.086 -9.156 1.00 92.00 721 PRO A C 1
ATOM 5346 O O . PRO A 1 721 ? -15.843 18.167 -10.314 1.00 92.00 721 PRO A O 1
ATOM 5349 N N . VAL A 1 722 ? -16.077 16.999 -8.402 1.00 93.56 722 VAL A N 1
ATOM 5350 C CA . VAL A 1 722 ? -15.348 15.800 -8.841 1.00 93.56 722 VAL A CA 1
ATOM 5351 C C . VAL A 1 722 ? -16.114 15.083 -9.951 1.00 93.56 722 VAL A C 1
ATOM 5353 O O . VAL A 1 722 ? -17.292 14.744 -9.790 1.00 93.56 722 VAL A O 1
ATOM 5356 N N . GLN A 1 723 ? -15.444 14.795 -11.069 1.00 93.19 723 GLN A N 1
ATOM 5357 C CA . GLN A 1 723 ? -16.034 13.984 -12.133 1.00 93.19 723 GLN A CA 1
ATOM 5358 C C . GLN A 1 723 ? -16.348 12.579 -11.614 1.00 93.19 723 GLN A C 1
ATOM 5360 O O . GLN A 1 723 ? -15.586 12.007 -10.835 1.00 93.19 723 GLN A O 1
ATOM 5365 N N . ASN A 1 724 ? -17.466 12.012 -12.070 1.00 94.62 724 ASN A N 1
ATOM 5366 C CA . ASN A 1 724 ? -17.933 10.671 -11.702 1.00 94.62 724 ASN A CA 1
ATOM 5367 C C . ASN A 1 724 ? -18.330 10.488 -10.225 1.00 94.62 724 ASN A C 1
ATOM 5369 O O . ASN A 1 724 ? -18.560 9.359 -9.798 1.00 94.62 724 ASN A O 1
ATOM 5373 N N . ALA A 1 725 ? -18.507 11.565 -9.448 1.00 93.88 725 ALA A N 1
ATOM 5374 C CA . ALA A 1 725 ? -18.969 11.483 -8.055 1.00 93.88 725 ALA A CA 1
ATOM 5375 C C . ALA A 1 725 ? -20.263 10.656 -7.878 1.00 93.88 725 ALA A C 1
ATOM 5377 O O . ALA A 1 725 ? -20.435 9.966 -6.875 1.00 93.88 725 ALA A O 1
ATOM 5378 N N . GLY A 1 726 ? -21.155 10.669 -8.876 1.00 94.38 726 GLY A N 1
ATOM 5379 C CA . GLY A 1 726 ? -22.394 9.883 -8.875 1.00 94.38 726 GLY A CA 1
ATOM 5380 C C . GLY A 1 726 ? -22.222 8.373 -9.107 1.00 94.38 726 GLY A C 1
ATOM 5381 O O . GLY A 1 726 ? -23.207 7.643 -9.014 1.00 94.38 726 GLY A O 1
ATOM 5382 N N . TRP A 1 727 ? -21.017 7.888 -9.425 1.00 94.12 727 TRP A N 1
ATOM 5383 C CA . TRP A 1 727 ? -20.748 6.461 -9.672 1.00 94.12 727 TRP A CA 1
ATOM 5384 C C . TRP A 1 727 ? -20.478 5.661 -8.397 1.00 94.12 727 TRP A C 1
ATOM 5386 O O . TRP A 1 727 ? -20.448 4.434 -8.439 1.00 94.12 727 TRP A O 1
ATOM 5396 N N . VAL A 1 728 ? -20.255 6.347 -7.277 1.00 94.56 728 VAL A N 1
ATOM 5397 C CA . VAL A 1 728 ? -19.860 5.741 -6.003 1.00 94.56 728 VAL A CA 1
ATOM 5398 C C . VAL A 1 728 ? -20.933 5.950 -4.949 1.00 94.56 728 VAL A C 1
ATOM 5400 O O . VAL A 1 728 ? -21.682 6.925 -5.020 1.00 94.56 728 VAL A O 1
ATOM 5403 N N . SER A 1 729 ? -21.019 5.067 -3.959 1.00 93.56 729 SER A N 1
ATOM 5404 C CA . SER A 1 729 ? -22.007 5.155 -2.874 1.00 93.56 729 SER A CA 1
ATOM 5405 C C . SER A 1 729 ? -21.401 5.619 -1.545 1.00 93.56 729 SER A C 1
ATOM 5407 O O . SER A 1 729 ? -20.188 5.568 -1.319 1.00 93.56 729 SER A O 1
ATOM 5409 N N . ASP A 1 730 ? -22.250 6.133 -0.652 1.00 95.19 730 ASP A N 1
ATOM 5410 C CA . ASP A 1 730 ? -21.907 6.409 0.750 1.00 95.19 730 ASP A CA 1
ATOM 5411 C C . ASP A 1 730 ? -22.039 5.104 1.562 1.00 95.19 730 ASP A C 1
ATOM 5413 O O . ASP A 1 730 ? -23.001 4.896 2.303 1.00 95.19 730 ASP A O 1
ATOM 5417 N N . THR A 1 731 ? -21.085 4.191 1.369 1.00 95.56 731 THR A N 1
ATOM 5418 C CA . THR A 1 731 ? -21.140 2.816 1.891 1.00 95.56 731 THR A CA 1
ATOM 5419 C C . THR A 1 731 ? -19.954 2.501 2.798 1.00 95.56 731 THR A C 1
ATOM 5421 O O . THR A 1 731 ? -18.810 2.839 2.497 1.00 95.56 731 THR A O 1
ATOM 5424 N N . LEU A 1 732 ? -20.243 1.828 3.913 1.00 96.06 732 LEU A N 1
ATOM 5425 C CA . LEU A 1 732 ? -19.272 1.185 4.784 1.00 96.06 732 LEU A CA 1
ATOM 5426 C C . LEU A 1 732 ? -19.084 -0.229 4.254 1.00 96.06 732 LEU A C 1
ATOM 5428 O O . LEU A 1 732 ? -20.009 -1.045 4.312 1.00 96.06 732 LEU A O 1
ATOM 5432 N N . PHE A 1 733 ? -17.892 -0.520 3.759 1.00 96.56 733 PHE A N 1
ATOM 5433 C CA . PHE A 1 733 ? -17.522 -1.861 3.341 1.00 96.56 733 PHE A CA 1
ATOM 5434 C C . PHE A 1 733 ? -16.829 -2.575 4.493 1.00 96.56 733 PHE A C 1
ATOM 5436 O O . PHE A 1 733 ? -15.992 -1.997 5.187 1.00 96.56 733 PHE A O 1
ATOM 5443 N N . VAL A 1 734 ? -17.184 -3.842 4.689 1.00 96.31 734 VAL A N 1
ATOM 5444 C CA . VAL A 1 734 ? -16.628 -4.708 5.723 1.00 96.31 734 VAL A CA 1
ATOM 5445 C C . VAL A 1 734 ? -16.241 -6.040 5.092 1.00 96.31 734 VAL A C 1
ATOM 5447 O O . VAL A 1 734 ? -17.062 -6.708 4.463 1.00 96.31 734 VAL A O 1
ATOM 5450 N N . ILE A 1 735 ? -14.994 -6.451 5.297 1.00 96.94 735 ILE A N 1
ATOM 5451 C CA . ILE A 1 735 ? -14.532 -7.809 5.018 1.00 96.94 735 ILE A CA 1
ATOM 5452 C C . ILE A 1 735 ? -14.140 -8.437 6.343 1.00 96.94 735 ILE A C 1
ATOM 5454 O O . ILE A 1 735 ? -13.302 -7.897 7.062 1.00 96.94 735 ILE A O 1
ATOM 5458 N N . LEU A 1 736 ? -14.725 -9.586 6.664 1.00 97.31 736 LEU A N 1
ATOM 5459 C CA . LEU A 1 736 ? -14.330 -10.369 7.828 1.00 97.31 736 LEU A CA 1
ATOM 5460 C C . LEU A 1 736 ? -13.755 -11.704 7.375 1.00 97.31 736 LEU A C 1
ATOM 5462 O O . LEU A 1 736 ? -14.459 -12.530 6.794 1.00 97.31 736 LEU A O 1
ATOM 5466 N N . PHE A 1 737 ? -12.491 -11.938 7.691 1.00 95.38 737 PHE A N 1
ATOM 5467 C CA . PHE A 1 737 ? -11.911 -13.271 7.656 1.00 95.38 737 PHE A CA 1
ATOM 5468 C C . PHE A 1 737 ? -12.269 -13.948 8.971 1.00 95.38 737 PHE A C 1
ATOM 5470 O O . PHE A 1 737 ? -11.744 -13.570 10.012 1.00 95.38 737 PHE A O 1
ATOM 5477 N N . ALA A 1 738 ? -13.175 -14.922 8.936 1.00 94.50 738 ALA A N 1
ATOM 5478 C CA . ALA A 1 738 ? -13.593 -15.647 10.128 1.00 94.50 738 ALA A CA 1
ATOM 5479 C C . ALA A 1 738 ? -13.005 -17.063 10.151 1.00 94.50 738 ALA A C 1
ATOM 5481 O O . ALA A 1 738 ? -12.985 -17.768 9.144 1.00 94.50 738 ALA A O 1
ATOM 5482 N N . THR A 1 739 ? -12.560 -17.514 11.318 1.00 94.25 739 THR A N 1
ATOM 5483 C CA . THR A 1 739 ? -12.036 -18.879 11.524 1.00 94.25 739 THR A CA 1
ATOM 5484 C C . THR A 1 739 ? -13.136 -19.943 11.528 1.00 94.25 739 THR A C 1
ATOM 5486 O O . THR A 1 739 ? -12.879 -21.128 11.333 1.00 94.25 739 THR A O 1
ATOM 5489 N N . GLY A 1 740 ? -14.382 -19.526 11.738 1.00 94.06 740 GLY A N 1
ATOM 5490 C CA . GLY A 1 740 ? -15.543 -20.393 11.860 1.00 94.06 740 GLY A CA 1
ATOM 5491 C C . GLY A 1 740 ? -16.833 -19.586 11.976 1.00 94.06 740 GLY A C 1
ATOM 5492 O O . GLY A 1 740 ? -16.761 -18.362 12.139 1.00 94.06 740 GLY A O 1
ATOM 5493 N N . PRO A 1 741 ? -18.002 -20.257 11.945 1.00 97.62 741 PRO A N 1
ATOM 5494 C CA . PRO A 1 741 ? -19.291 -19.603 12.114 1.00 97.62 741 PRO A CA 1
ATOM 5495 C C . PRO A 1 741 ? -19.329 -18.701 13.350 1.00 97.62 741 PRO A C 1
ATOM 5497 O O . PRO A 1 741 ? -18.850 -19.081 14.423 1.00 97.62 741 PRO A O 1
ATOM 5500 N N . ALA A 1 742 ? -19.863 -17.498 13.186 1.00 97.88 742 ALA A N 1
ATOM 5501 C CA . ALA A 1 742 ? -19.951 -16.485 14.231 1.00 97.88 742 ALA A CA 1
ATOM 5502 C C . ALA A 1 742 ? -21.048 -15.462 13.892 1.00 97.88 742 ALA A C 1
ATOM 5504 O O . ALA A 1 742 ? -21.662 -15.512 12.827 1.00 97.88 742 ALA A O 1
ATOM 5505 N N . GLN A 1 743 ? -21.295 -14.534 14.808 1.00 98.31 743 GLN A N 1
ATOM 5506 C CA . GLN A 1 743 ? -22.174 -13.391 14.626 1.00 98.31 743 GLN A CA 1
ATOM 5507 C C . GLN A 1 743 ? -21.352 -12.110 14.753 1.00 98.31 743 GLN A C 1
ATOM 5509 O O . GLN A 1 743 ? -20.751 -11.860 15.796 1.00 98.31 743 GLN A O 1
ATOM 5514 N N . LEU A 1 744 ? -21.328 -11.306 13.698 1.00 98.25 744 LEU A N 1
ATOM 5515 C CA . LEU A 1 744 ? -20.702 -9.993 13.681 1.00 98.25 744 LEU A CA 1
ATOM 5516 C C . LEU A 1 744 ? -21.759 -8.924 13.968 1.00 98.25 744 LEU A C 1
ATOM 5518 O O . LEU A 1 744 ? -22.776 -8.862 13.282 1.00 98.25 744 LEU A O 1
ATOM 5522 N N . THR A 1 745 ? -21.485 -8.060 14.936 1.00 97.81 745 THR A N 1
ATOM 5523 C CA . THR A 1 745 ? -22.271 -6.859 15.226 1.00 97.81 745 THR A CA 1
ATOM 5524 C C . THR A 1 745 ? -21.445 -5.630 14.869 1.00 97.81 745 THR A C 1
ATOM 5526 O O . THR A 1 745 ? -20.333 -5.494 15.369 1.00 97.81 745 THR A O 1
ATOM 5529 N N . VAL A 1 746 ? -21.965 -4.721 14.044 1.00 96.75 746 VAL A N 1
ATOM 5530 C CA . VAL A 1 746 ? -21.324 -3.430 13.735 1.00 96.75 746 VAL A CA 1
ATOM 5531 C C . VAL A 1 746 ? -22.233 -2.286 14.154 1.00 96.75 746 VAL A C 1
ATOM 5533 O O . VAL A 1 746 ? -23.419 -2.267 13.831 1.00 96.75 746 VAL A O 1
ATOM 5536 N N . THR A 1 747 ? -21.648 -1.321 14.854 1.00 95.69 747 THR A N 1
ATOM 5537 C CA . THR A 1 747 ? -22.317 -0.146 15.402 1.00 95.69 747 THR A CA 1
ATOM 5538 C C . THR A 1 747 ? -21.685 1.128 14.844 1.00 95.69 747 THR A C 1
ATOM 5540 O O . THR A 1 747 ? -20.471 1.314 14.949 1.00 95.69 747 THR A O 1
ATOM 5543 N N . GLN A 1 748 ? -22.506 2.022 14.291 1.00 93.88 748 GLN A N 1
ATOM 5544 C CA . GLN A 1 748 ? -22.115 3.351 13.794 1.00 93.88 748 GLN A CA 1
ATOM 5545 C C . GLN A 1 748 ? -23.261 4.350 13.983 1.00 93.88 748 GLN A C 1
ATOM 5547 O O . GLN A 1 748 ? -24.412 4.005 13.733 1.00 93.88 748 GLN A O 1
ATOM 5552 N N . GLY A 1 749 ? -22.982 5.575 14.446 1.00 90.31 749 GLY A N 1
ATOM 5553 C CA . GLY A 1 749 ? -23.995 6.639 14.564 1.00 90.31 749 GLY A CA 1
ATOM 5554 C C . GLY A 1 749 ? -25.286 6.240 15.305 1.00 90.31 749 GLY A C 1
ATOM 5555 O O . GLY A 1 749 ? -26.368 6.673 14.927 1.00 90.31 749 GLY A O 1
ATOM 5556 N N . GLY A 1 750 ? -25.202 5.349 16.302 1.00 88.75 750 GLY A N 1
ATOM 5557 C CA . GLY A 1 750 ? -26.364 4.794 17.020 1.00 88.75 750 GLY A CA 1
ATOM 5558 C C . GLY A 1 750 ? -27.133 3.682 16.285 1.00 88.75 750 GLY A C 1
ATOM 5559 O O . GLY A 1 750 ? -28.018 3.065 16.871 1.00 88.75 750 GLY A O 1
ATOM 5560 N N . THR A 1 751 ? -26.779 3.384 15.036 1.00 92.88 751 THR A N 1
ATOM 5561 C CA . THR A 1 751 ? -27.303 2.252 14.262 1.00 92.88 751 THR A CA 1
ATOM 5562 C C . THR A 1 751 ? -26.512 0.988 14.584 1.00 92.88 751 THR A C 1
ATOM 5564 O O . THR A 1 751 ? -25.284 1.031 14.650 1.00 92.88 751 THR A O 1
ATOM 5567 N N . ILE A 1 752 ? -27.213 -0.134 14.763 1.00 95.62 752 ILE A N 1
ATOM 5568 C CA . ILE A 1 752 ? -26.631 -1.457 15.014 1.00 95.62 752 ILE A CA 1
ATOM 5569 C C . ILE A 1 752 ? -27.059 -2.395 13.888 1.00 95.62 752 ILE A C 1
ATOM 5571 O O . ILE A 1 752 ? -28.246 -2.519 13.590 1.00 95.62 752 ILE A O 1
ATOM 5575 N N . TRP A 1 753 ? -26.092 -3.089 13.305 1.00 95.31 753 TRP A N 1
ATOM 5576 C CA . TRP A 1 753 ? -26.300 -4.157 12.338 1.00 95.31 753 TRP A CA 1
ATOM 5577 C C . TRP A 1 753 ? -25.709 -5.457 12.871 1.00 95.31 753 TRP A C 1
ATOM 5579 O O . TRP A 1 753 ? -24.669 -5.448 13.528 1.00 95.31 753 TRP A O 1
ATOM 5589 N N . ILE A 1 754 ? -26.379 -6.570 12.583 1.00 97.00 754 ILE A N 1
ATOM 5590 C CA . ILE A 1 754 ? -25.964 -7.909 12.992 1.00 97.00 754 ILE A CA 1
ATOM 5591 C C . ILE A 1 754 ? -25.987 -8.812 11.760 1.00 97.00 754 ILE A C 1
ATOM 5593 O O . ILE A 1 754 ? -26.999 -8.881 11.061 1.00 97.00 754 ILE A O 1
ATOM 5597 N N . ALA A 1 755 ? -24.900 -9.540 11.522 1.00 97.38 755 ALA A N 1
ATOM 5598 C CA . ALA A 1 755 ? -24.800 -10.543 10.472 1.00 97.38 755 ALA A CA 1
ATOM 5599 C C . ALA A 1 755 ? -24.238 -11.857 11.010 1.00 97.38 755 ALA A C 1
ATOM 5601 O O . ALA A 1 755 ? -23.313 -11.878 11.820 1.00 97.38 755 ALA A O 1
ATOM 5602 N N . ASN A 1 756 ? -24.772 -12.970 10.513 1.00 97.81 756 ASN A N 1
ATOM 5603 C CA . ASN A 1 756 ? -24.141 -14.270 10.693 1.00 97.81 756 ASN A CA 1
ATOM 5604 C C . ASN A 1 756 ? -23.055 -14.435 9.629 1.00 97.81 756 ASN A C 1
ATOM 5606 O O . ASN A 1 756 ? -23.282 -14.139 8.457 1.00 97.81 756 ASN A O 1
ATOM 5610 N N . VAL A 1 757 ? -21.893 -14.919 10.045 1.00 97.94 757 VAL A N 1
ATOM 5611 C CA . VAL A 1 757 ? -20.720 -15.125 9.194 1.00 97.94 757 VAL A CA 1
ATOM 5612 C C . VAL A 1 757 ? -20.304 -16.589 9.234 1.00 97.94 757 VAL A C 1
ATOM 5614 O O . VAL A 1 757 ? -20.598 -17.299 10.200 1.00 97.94 757 VAL A O 1
ATOM 5617 N N . VAL A 1 758 ? -19.624 -17.048 8.188 1.00 97.38 758 VAL A N 1
ATOM 5618 C CA . VAL A 1 758 ? -19.105 -18.419 8.058 1.00 97.38 758 VAL A CA 1
ATOM 5619 C C . VAL A 1 758 ? -17.580 -18.421 8.030 1.00 97.38 758 VAL A C 1
ATOM 5621 O O . VAL A 1 758 ? -16.960 -17.369 7.915 1.00 97.38 758 VAL A O 1
ATOM 5624 N N . ALA A 1 759 ? -16.963 -19.601 8.135 1.00 94.25 759 ALA A N 1
ATOM 5625 C CA . ALA A 1 759 ? -15.515 -19.734 7.987 1.00 94.25 759 ALA A CA 1
ATOM 5626 C C . ALA A 1 759 ? -15.038 -19.196 6.623 1.00 94.25 759 ALA A C 1
ATOM 5628 O O . ALA A 1 759 ? -15.660 -19.474 5.597 1.00 94.25 759 ALA A O 1
ATOM 5629 N N . GLY A 1 760 ? -13.908 -18.490 6.610 1.00 92.06 760 GLY A N 1
ATOM 5630 C CA . GLY A 1 760 ? -13.347 -17.844 5.426 1.00 92.06 760 GLY A CA 1
ATOM 5631 C C . GLY A 1 760 ? -13.682 -16.348 5.326 1.00 92.06 760 GLY A C 1
ATOM 5632 O O . GLY A 1 760 ? -14.109 -15.735 6.307 1.00 92.06 760 GLY A O 1
ATOM 5633 N N . PRO A 1 761 ? -13.439 -15.731 4.158 1.00 95.19 761 PRO A N 1
ATOM 5634 C CA . PRO A 1 761 ? -13.812 -14.346 3.889 1.00 95.19 761 PRO A CA 1
ATOM 5635 C C . PRO A 1 761 ? -15.328 -14.144 3.796 1.00 95.19 761 PRO A C 1
ATOM 5637 O O . PRO A 1 761 ? -16.018 -14.886 3.103 1.00 95.19 761 PRO A O 1
ATOM 5640 N N . ASN A 1 762 ? -15.835 -13.097 4.442 1.00 97.69 762 ASN A N 1
ATOM 5641 C CA . ASN A 1 762 ? -17.232 -12.673 4.394 1.00 97.69 762 ASN A CA 1
ATOM 5642 C C . ASN A 1 762 ? -17.290 -11.224 3.899 1.00 97.69 762 ASN A C 1
ATOM 5644 O O . ASN A 1 762 ? -16.660 -10.355 4.505 1.00 97.69 762 ASN A O 1
ATOM 5648 N N . LYS A 1 763 ? -18.043 -10.973 2.821 1.00 97.38 763 LYS A N 1
ATOM 5649 C CA . LYS A 1 763 ? -18.268 -9.636 2.253 1.00 97.38 763 LYS A CA 1
ATOM 5650 C C . LYS A 1 763 ? -19.563 -9.056 2.799 1.00 97.38 763 LYS A C 1
ATOM 5652 O O . LYS A 1 763 ? -20.626 -9.652 2.648 1.00 97.38 763 LYS A O 1
ATOM 5657 N N . LEU A 1 764 ? -19.460 -7.923 3.480 1.00 97.00 764 LEU A N 1
ATOM 5658 C CA . LEU A 1 764 ? -20.563 -7.278 4.180 1.00 97.00 764 LEU A CA 1
ATOM 5659 C C . LEU A 1 764 ? -20.502 -5.774 3.895 1.00 97.00 764 LEU A C 1
ATOM 5661 O O . LEU A 1 764 ? -19.430 -5.213 3.657 1.00 97.00 764 LEU A O 1
ATOM 5665 N N . SER A 1 765 ? -21.651 -5.117 3.855 1.00 95.50 765 SER A N 1
ATOM 5666 C CA . SER A 1 765 ? -21.713 -3.675 3.640 1.00 95.50 765 SER A CA 1
ATOM 5667 C C . SER A 1 765 ? -22.990 -3.094 4.219 1.00 95.50 765 SER A C 1
ATOM 5669 O O . SER A 1 765 ? -23.986 -3.794 4.426 1.00 95.50 765 SER A O 1
ATOM 5671 N N . HIS A 1 766 ? -22.939 -1.804 4.518 1.00 94.38 766 HIS A N 1
ATOM 5672 C CA . HIS A 1 766 ? -24.081 -1.046 4.999 1.00 94.38 766 HIS A CA 1
ATOM 5673 C C . HIS A 1 766 ? -23.939 0.416 4.578 1.00 94.38 766 HIS A C 1
ATOM 5675 O O . HIS A 1 766 ? -22.824 0.897 4.394 1.00 94.38 766 HIS A O 1
ATOM 5681 N N . ALA A 1 767 ? -25.047 1.150 4.473 1.00 94.88 767 ALA A N 1
ATOM 5682 C CA . ALA A 1 767 ? -24.984 2.599 4.297 1.00 94.88 767 ALA A CA 1
ATOM 5683 C C . ALA A 1 767 ? -24.170 3.242 5.437 1.00 94.88 767 ALA A C 1
ATOM 5685 O O . ALA A 1 767 ? -24.348 2.868 6.606 1.00 94.88 767 ALA A O 1
ATOM 5686 N N . LEU A 1 768 ? -23.289 4.186 5.100 1.00 93.38 768 LEU A N 1
ATOM 5687 C CA . LEU A 1 768 ? -22.608 5.023 6.085 1.00 93.38 768 LEU A CA 1
ATOM 5688 C C . LEU A 1 768 ? -23.615 5.975 6.727 1.00 93.38 768 LEU A C 1
ATOM 5690 O O . LEU A 1 768 ? -24.407 6.622 6.041 1.00 93.38 768 LEU A O 1
ATOM 5694 N N . VAL A 1 769 ? -23.557 6.086 8.050 1.00 92.88 769 VAL A N 1
ATOM 5695 C CA . VAL A 1 769 ? -24.300 7.099 8.804 1.00 92.88 769 VAL A CA 1
ATOM 5696 C C . VAL A 1 769 ? -23.330 8.013 9.523 1.00 92.88 769 VAL A C 1
ATOM 5698 O O . VAL A 1 769 ? -22.212 7.613 9.851 1.00 92.88 769 VAL A O 1
ATOM 5701 N N . THR A 1 770 ? -23.747 9.256 9.755 1.00 92.25 770 THR A N 1
ATOM 5702 C CA . THR A 1 770 ? -22.926 10.252 10.444 1.00 92.25 770 THR A CA 1
ATOM 5703 C C . THR A 1 770 ? -22.396 9.681 11.757 1.00 92.25 770 THR A C 1
ATOM 5705 O O . THR A 1 770 ? -23.168 9.324 12.648 1.00 92.25 770 THR A O 1
ATOM 5708 N N . THR A 1 771 ? -21.076 9.563 11.869 1.00 90.56 771 THR A N 1
ATOM 5709 C CA . THR A 1 771 ? -20.435 8.885 12.995 1.00 90.56 771 THR A CA 1
ATOM 5710 C C . THR A 1 771 ? -19.023 9.403 13.230 1.00 90.56 771 THR A C 1
ATOM 5712 O O . THR A 1 771 ? -18.350 9.873 12.314 1.00 90.56 771 THR A O 1
ATOM 5715 N N . THR A 1 772 ? -18.557 9.299 14.471 1.00 87.50 772 THR A N 1
ATOM 5716 C CA . THR A 1 772 ? -17.164 9.571 14.854 1.00 87.50 772 THR A CA 1
ATOM 5717 C C . THR A 1 772 ? -16.338 8.293 15.012 1.00 87.50 772 THR A C 1
ATOM 5719 O O . THR A 1 772 ? -15.121 8.360 15.144 1.00 87.50 772 THR A O 1
ATOM 5722 N N . THR A 1 773 ? -16.991 7.130 15.028 1.00 88.12 773 THR A N 1
ATOM 5723 C CA . THR A 1 773 ? -16.337 5.822 15.104 1.00 88.12 773 THR A CA 1
ATOM 5724 C C . THR A 1 773 ? -17.251 4.731 14.554 1.00 88.12 773 THR A C 1
ATOM 5726 O O . THR A 1 773 ? -18.480 4.840 14.604 1.00 88.12 773 THR A O 1
ATOM 5729 N N . VAL A 1 774 ? -16.659 3.646 14.072 1.00 92.38 774 VAL A N 1
ATOM 5730 C CA . VAL A 1 774 ? -17.365 2.397 13.770 1.00 92.38 774 VAL A CA 1
ATOM 5731 C C . VAL A 1 774 ? -16.806 1.319 14.686 1.00 92.38 774 VAL A C 1
ATOM 5733 O O . VAL A 1 774 ? -15.589 1.132 14.731 1.00 92.38 774 VAL A O 1
ATOM 5736 N N . THR A 1 775 ? -17.677 0.619 15.414 1.00 94.69 775 THR A N 1
ATOM 5737 C CA . THR A 1 775 ? -17.294 -0.482 16.312 1.00 94.69 775 THR A CA 1
ATOM 5738 C C . THR A 1 775 ? -17.829 -1.804 15.793 1.00 94.69 775 THR A C 1
ATOM 5740 O O . THR A 1 775 ? -19.021 -1.922 15.540 1.00 94.69 775 THR A O 1
ATOM 5743 N N . ALA A 1 776 ? -16.961 -2.802 15.683 1.00 95.75 776 ALA A N 1
ATOM 5744 C CA . ALA A 1 776 ? -17.282 -4.173 15.335 1.00 95.75 776 ALA A CA 1
ATOM 5745 C C . ALA A 1 776 ? -17.071 -5.094 16.545 1.00 95.75 776 ALA A C 1
ATOM 5747 O O . ALA A 1 776 ? -16.064 -4.988 17.245 1.00 95.75 776 ALA A O 1
ATOM 5748 N N . VAL A 1 777 ? -18.010 -6.006 16.783 1.00 96.75 777 VAL A N 1
ATOM 5749 C CA . VAL A 1 777 ? -17.935 -7.045 17.815 1.00 96.75 777 VAL A CA 1
ATOM 5750 C C . VAL A 1 777 ? -18.219 -8.387 17.162 1.00 96.75 777 VAL A C 1
ATOM 5752 O O . VAL A 1 777 ? -19.315 -8.597 16.641 1.00 96.75 777 VAL A O 1
ATOM 5755 N N . LEU A 1 778 ? -17.256 -9.303 17.199 1.00 95.25 778 LEU A N 1
ATOM 5756 C CA . LEU A 1 778 ? -17.452 -10.668 16.722 1.00 95.25 778 LEU A CA 1
ATOM 5757 C C . LEU A 1 778 ? -17.768 -11.584 17.902 1.00 95.25 778 LEU A C 1
ATOM 5759 O O . LEU A 1 778 ? -16.961 -11.731 18.814 1.00 95.25 778 LEU A O 1
ATOM 5763 N N . ASN A 1 779 ? -18.921 -12.243 17.866 1.00 95.56 779 ASN A N 1
ATOM 5764 C CA . ASN A 1 779 ? -19.343 -13.210 18.871 1.00 95.56 779 ASN A CA 1
ATOM 5765 C C . ASN A 1 779 ? -19.397 -14.623 18.287 1.00 95.56 779 ASN A C 1
ATOM 5767 O O . ASN A 1 779 ? -20.015 -14.857 17.250 1.00 95.56 779 ASN A O 1
ATOM 5771 N N . ARG A 1 780 ? -18.826 -15.601 18.987 1.00 95.81 780 ARG A N 1
ATOM 5772 C CA . ARG A 1 780 ? -18.879 -17.019 18.615 1.00 95.81 780 ARG A CA 1
ATOM 5773 C C . ARG A 1 780 ? -19.387 -17.824 19.797 1.00 95.81 780 ARG A C 1
ATOM 5775 O O . ARG A 1 780 ? -18.815 -17.766 20.879 1.00 95.81 780 ARG A O 1
ATOM 5782 N N . ASN A 1 781 ? -20.478 -18.564 19.598 1.00 92.75 781 ASN A N 1
ATOM 5783 C CA . ASN A 1 781 ? -21.109 -19.376 20.647 1.00 92.75 781 ASN A CA 1
ATOM 5784 C C . ASN A 1 781 ? -21.419 -18.574 21.931 1.00 92.75 781 ASN A C 1
ATOM 5786 O O . ASN A 1 781 ? -21.206 -19.052 23.043 1.00 92.75 781 ASN A O 1
ATOM 5790 N N . GLY A 1 782 ? -21.880 -17.328 21.773 1.00 85.31 782 GLY A N 1
ATOM 5791 C CA . GLY A 1 782 ? -22.201 -16.433 22.891 1.00 85.31 782 GLY A CA 1
ATOM 5792 C C . GLY A 1 782 ? -20.993 -15.818 23.608 1.00 85.31 782 GLY A C 1
ATOM 5793 O O . GLY A 1 782 ? -21.186 -15.144 24.614 1.00 85.31 782 GLY A O 1
ATOM 5794 N N . GLN A 1 783 ? -19.768 -16.029 23.113 1.00 87.00 783 GLN A N 1
ATOM 5795 C CA . GLN A 1 783 ? -18.545 -15.421 23.642 1.00 87.00 783 GLN A CA 1
ATOM 5796 C C . GLN A 1 783 ? -18.022 -14.340 22.699 1.00 87.00 783 GLN A C 1
ATOM 5798 O O . GLN A 1 783 ? -17.992 -14.547 21.485 1.00 87.00 783 GLN A O 1
ATOM 5803 N N . ASN A 1 784 ? -17.562 -13.224 23.265 1.00 87.56 784 ASN A N 1
ATOM 5804 C CA . ASN A 1 784 ? -16.882 -12.179 22.508 1.00 87.56 784 ASN A CA 1
ATOM 5805 C C . ASN A 1 784 ? -15.491 -12.676 22.075 1.00 87.56 784 ASN A C 1
ATOM 5807 O O . ASN A 1 784 ? -14.653 -12.987 22.921 1.00 87.56 784 ASN A O 1
ATOM 5811 N N . VAL A 1 785 ? -15.276 -12.773 20.763 1.00 87.50 785 VAL A N 1
ATOM 5812 C CA . VAL A 1 785 ? -13.993 -13.121 20.137 1.00 87.50 785 VAL A CA 1
ATOM 5813 C C . VAL A 1 785 ? -13.102 -11.887 20.063 1.00 87.50 785 VAL A C 1
ATOM 5815 O O . VAL A 1 785 ? -11.944 -11.944 20.473 1.00 87.50 785 VAL A O 1
ATOM 5818 N N . PHE A 1 786 ? -13.646 -10.771 19.575 1.00 87.94 786 PHE A N 1
ATOM 5819 C CA . PHE A 1 786 ? -12.983 -9.474 19.596 1.00 87.94 786 PHE A CA 1
ATOM 5820 C C . PHE A 1 786 ? -13.989 -8.320 19.586 1.00 87.94 786 PHE A C 1
ATOM 5822 O O . PHE A 1 786 ? -15.086 -8.413 19.028 1.00 87.94 786 PHE A O 1
ATOM 5829 N N . THR A 1 787 ? -13.534 -7.187 20.121 1.00 88.75 787 THR A N 1
ATOM 5830 C CA . THR A 1 787 ? -14.131 -5.868 19.908 1.00 88.75 787 THR A CA 1
ATOM 5831 C C . THR A 1 787 ? -13.087 -4.973 19.256 1.00 88.75 787 THR A C 1
ATOM 5833 O O . THR A 1 787 ? -11.983 -4.829 19.782 1.00 88.75 787 THR A O 1
ATOM 5836 N N . PHE A 1 788 ? -13.444 -4.342 18.143 1.00 89.00 788 PHE A N 1
ATOM 5837 C CA . PHE A 1 788 ? -12.572 -3.438 17.406 1.00 89.00 788 PHE A CA 1
ATOM 5838 C C . PHE A 1 788 ? -13.307 -2.140 17.071 1.00 89.00 788 PHE A C 1
ATOM 5840 O O . PHE A 1 788 ? -14.364 -2.164 16.443 1.00 89.00 788 PHE A O 1
ATOM 5847 N N . SER A 1 789 ? -12.745 -1.002 17.476 1.00 88.00 789 SER A N 1
ATOM 5848 C CA . SER A 1 789 ? -13.269 0.329 17.158 1.00 88.00 789 SER A CA 1
ATOM 5849 C C . SER A 1 789 ? -12.288 1.061 16.254 1.00 88.00 789 SER A C 1
ATOM 5851 O O . SER A 1 789 ? -11.084 1.071 16.500 1.00 88.00 789 SER A O 1
ATOM 5853 N N . THR A 1 790 ? -12.810 1.670 15.198 1.00 81.50 790 THR A N 1
ATOM 5854 C CA . THR A 1 790 ? -12.009 2.316 14.154 1.00 81.50 790 THR A CA 1
ATOM 5855 C C . THR A 1 790 ? -11.963 3.833 14.324 1.00 81.50 790 THR A C 1
ATOM 5857 O O . THR A 1 790 ? -12.894 4.415 14.897 1.00 81.50 790 THR A O 1
ATOM 5860 N N . PRO A 1 791 ? -10.947 4.494 13.739 1.00 69.56 791 PRO A N 1
ATOM 5861 C CA . PRO A 1 791 ? -10.955 5.937 13.525 1.00 69.56 791 PRO A CA 1
ATOM 5862 C C . PRO A 1 791 ? -11.826 6.358 12.323 1.00 69.56 791 PRO A C 1
ATOM 5864 O O . PRO A 1 791 ? -11.716 7.498 11.881 1.00 69.56 791 PRO A O 1
ATOM 5867 N N . LEU A 1 792 ? -12.666 5.468 11.764 1.00 81.31 792 LEU A N 1
ATOM 5868 C CA . LEU A 1 792 ? -13.568 5.809 10.662 1.00 81.31 792 LEU A CA 1
ATOM 5869 C C . LEU A 1 792 ? -14.577 6.854 11.143 1.00 81.31 792 LEU A C 1
ATOM 5871 O O . LEU A 1 792 ? -15.478 6.560 11.933 1.00 81.31 792 LEU A O 1
ATOM 5875 N N . THR A 1 793 ? -14.417 8.073 10.645 1.00 86.06 793 THR A N 1
ATOM 5876 C CA . THR A 1 793 ? -15.346 9.182 10.830 1.00 86.06 793 THR A CA 1
ATOM 5877 C C . THR A 1 793 ? -16.094 9.412 9.525 1.00 86.06 793 THR A C 1
ATOM 5879 O O . THR A 1 793 ? -15.512 9.326 8.448 1.00 86.06 793 THR A O 1
ATOM 5882 N N . TYR A 1 794 ? -17.390 9.700 9.611 1.00 91.62 794 TYR A N 1
ATOM 5883 C CA . TYR A 1 794 ? -18.206 10.022 8.446 1.00 91.62 794 TYR A CA 1
ATOM 5884 C C . TYR A 1 794 ? -19.142 11.191 8.734 1.00 91.62 794 TYR A C 1
ATOM 5886 O O . TYR A 1 794 ? -19.791 11.244 9.784 1.00 91.62 794 TYR A O 1
ATOM 5894 N N . GLY A 1 795 ? -19.218 12.131 7.790 1.00 85.25 795 GLY A N 1
ATOM 5895 C CA . GLY A 1 795 ? -20.120 13.282 7.867 1.00 85.25 795 GLY A CA 1
ATOM 5896 C C . GLY A 1 795 ? -19.747 14.285 8.964 1.00 85.25 795 GLY A C 1
ATOM 5897 O O . GLY A 1 795 ? -20.625 14.972 9.480 1.00 85.25 795 GLY A O 1
ATOM 5898 N N . GLN A 1 796 ? -18.470 14.340 9.360 1.00 79.25 796 GLN A N 1
ATOM 5899 C CA . GLN A 1 796 ? -17.964 15.247 10.394 1.00 79.25 796 GLN A CA 1
ATOM 5900 C C . GLN A 1 796 ? -17.097 16.356 9.794 1.00 79.25 796 GLN A C 1
ATOM 5902 O O . GLN A 1 796 ? -16.150 16.084 9.060 1.00 79.25 796 GLN A O 1
ATOM 5907 N N . GLY A 1 797 ? -17.381 17.604 10.175 1.00 80.75 797 GLY A N 1
ATOM 5908 C CA . GLY A 1 797 ? -16.644 18.780 9.711 1.00 80.75 797 GLY A CA 1
ATOM 5909 C C . GLY A 1 797 ? -16.854 19.097 8.227 1.00 80.75 797 GLY A C 1
ATOM 5910 O O . GLY A 1 797 ? -17.713 18.529 7.556 1.00 80.75 797 GLY A O 1
ATOM 5911 N N . THR A 1 798 ? -16.056 20.032 7.717 1.00 79.25 798 THR A N 1
ATOM 5912 C CA . THR A 1 798 ? -16.037 20.419 6.301 1.00 79.25 798 THR A CA 1
ATOM 5913 C C . THR A 1 798 ? -14.595 20.322 5.812 1.00 79.25 798 THR A C 1
ATOM 5915 O O . THR A 1 798 ? -13.726 20.945 6.427 1.00 79.25 798 THR A O 1
ATOM 5918 N N . PRO A 1 799 ? -14.302 19.527 4.769 1.00 84.88 799 PRO A N 1
ATOM 5919 C CA . PRO A 1 799 ? -12.944 19.426 4.258 1.00 84.88 799 PRO A CA 1
ATOM 5920 C C . PRO A 1 799 ? -12.559 20.693 3.483 1.00 84.88 799 PRO A C 1
ATOM 5922 O O . PRO A 1 799 ? -13.414 21.460 3.045 1.00 84.88 799 PRO A O 1
ATOM 5925 N N . SER A 1 800 ? -11.254 20.907 3.307 1.00 83.31 800 SER A N 1
ATOM 5926 C CA . SER A 1 800 ? -10.694 22.051 2.570 1.00 83.31 800 SER A CA 1
ATOM 5927 C C . SER A 1 800 ? -10.958 22.024 1.059 1.00 83.31 800 SER A C 1
ATOM 5929 O O . SER A 1 800 ? -10.740 23.026 0.390 1.00 83.31 800 SER A O 1
ATOM 5931 N N . GLY A 1 801 ? -11.403 20.886 0.534 1.00 89.50 801 GLY A N 1
ATOM 5932 C CA . GLY A 1 801 ? -11.780 20.651 -0.856 1.00 89.50 801 GLY A CA 1
ATOM 5933 C C . GLY A 1 801 ? -12.514 19.316 -0.955 1.00 89.50 801 GLY A C 1
ATOM 5934 O O . GLY A 1 801 ? -12.635 18.601 0.052 1.00 89.50 801 GLY A O 1
ATOM 5935 N N . TYR A 1 802 ? -12.985 18.951 -2.145 1.00 92.56 802 TYR A N 1
ATOM 5936 C CA . TYR A 1 802 ? -13.570 17.623 -2.334 1.00 92.56 802 TYR A CA 1
ATOM 5937 C C . TYR A 1 802 ? -12.586 16.521 -1.947 1.00 92.56 802 TYR A C 1
ATOM 5939 O O . TYR A 1 802 ? -11.411 16.554 -2.302 1.00 92.56 802 TYR A O 1
ATOM 5947 N N . ASN A 1 803 ? -13.077 15.530 -1.204 1.00 93.31 803 ASN A N 1
ATOM 5948 C CA . ASN A 1 803 ? -12.267 14.408 -0.767 1.00 93.31 803 ASN A CA 1
ATOM 5949 C C . ASN A 1 803 ? -13.064 13.106 -0.835 1.00 93.31 803 ASN A C 1
ATOM 5951 O O . ASN A 1 803 ? -13.961 12.864 -0.026 1.00 93.31 803 ASN A O 1
ATOM 5955 N N . PHE A 1 804 ? -12.707 12.275 -1.810 1.00 94.31 804 PHE A N 1
ATOM 5956 C CA . PHE A 1 804 ? -13.264 10.941 -2.003 1.00 94.31 804 PHE A CA 1
ATOM 5957 C C . PHE A 1 804 ? -12.261 9.842 -1.640 1.00 94.31 804 PHE A C 1
ATOM 5959 O O . PHE A 1 804 ? -12.510 8.679 -1.957 1.00 94.31 804 PHE A O 1
ATOM 5966 N N . ASN A 1 805 ? -11.146 10.170 -0.981 1.00 93.44 805 ASN A N 1
ATOM 5967 C CA . ASN A 1 805 ? -10.226 9.155 -0.486 1.00 93.44 805 ASN A CA 1
ATOM 5968 C C . ASN 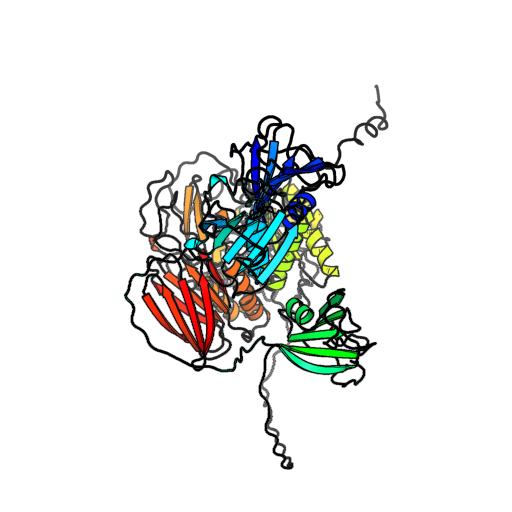A 1 805 ? -10.886 8.326 0.639 1.00 93.44 805 ASN A C 1
ATOM 5970 O O . ASN A 1 805 ? -11.801 8.795 1.331 1.00 93.44 805 ASN A O 1
ATOM 5974 N N . ALA A 1 806 ? -10.452 7.078 0.795 1.00 92.56 806 ALA A N 1
ATOM 5975 C CA . ALA A 1 806 ? -10.970 6.165 1.799 1.00 92.56 806 ALA A CA 1
ATOM 5976 C C . ALA A 1 806 ? -10.198 6.304 3.111 1.00 92.56 806 ALA A C 1
ATOM 5978 O O . ALA A 1 806 ? -8.973 6.367 3.140 1.00 92.56 806 ALA A O 1
ATOM 5979 N N . ILE A 1 807 ? -10.920 6.287 4.225 1.00 91.50 807 ILE A N 1
ATOM 5980 C CA . ILE A 1 807 ? -10.315 5.909 5.497 1.00 91.50 807 ILE A CA 1
ATOM 5981 C C . ILE A 1 807 ? -10.429 4.390 5.572 1.00 91.50 807 ILE A C 1
ATOM 5983 O O . ILE A 1 807 ? -11.491 3.826 5.283 1.00 91.50 807 ILE A O 1
ATOM 5987 N N . THR A 1 808 ? -9.344 3.721 5.952 1.00 92.56 808 THR A N 1
ATOM 5988 C CA . THR A 1 808 ? -9.337 2.270 6.133 1.00 92.56 808 THR A CA 1
ATOM 5989 C C . THR A 1 808 ? -8.947 1.903 7.556 1.00 92.56 808 THR A C 1
ATOM 5991 O O . THR A 1 808 ? -8.293 2.662 8.271 1.00 92.56 808 THR A O 1
ATOM 5994 N N . ALA A 1 809 ? -9.388 0.733 7.997 1.00 88.25 809 ALA A N 1
ATOM 5995 C CA . ALA A 1 809 ? -9.034 0.182 9.289 1.00 88.25 809 ALA A CA 1
ATOM 5996 C C . ALA A 1 809 ? -8.989 -1.342 9.208 1.00 88.25 809 ALA A C 1
ATOM 5998 O O . ALA A 1 809 ? -9.791 -1.972 8.516 1.00 88.25 809 ALA A O 1
ATOM 5999 N N . SER A 1 810 ? -8.074 -1.947 9.960 1.00 89.69 810 SER A N 1
ATOM 6000 C CA . SER A 1 810 ? -8.079 -3.389 10.185 1.00 89.69 810 SER A CA 1
ATOM 6001 C C . SER A 1 810 ? -7.721 -3.707 11.630 1.00 89.69 810 SER A C 1
ATOM 6003 O O . SER A 1 810 ? -6.960 -2.970 12.256 1.00 89.69 810 SER A O 1
ATOM 6005 N N . GLY A 1 811 ? -8.285 -4.787 12.157 1.00 81.12 811 GLY A N 1
ATOM 6006 C CA . GLY A 1 811 ? -8.103 -5.217 13.540 1.00 81.12 811 GLY A CA 1
ATOM 6007 C C . GLY A 1 811 ? -8.273 -6.727 13.681 1.00 81.12 811 GLY A C 1
ATOM 6008 O O . GLY A 1 811 ? -8.598 -7.378 12.681 1.00 81.12 811 GLY A O 1
ATOM 6009 N N . PRO A 1 812 ? -8.019 -7.281 14.883 1.00 70.44 812 PRO A N 1
ATOM 6010 C CA . PRO A 1 812 ? -8.440 -8.638 15.220 1.00 70.44 812 PRO A CA 1
ATOM 6011 C C . PRO A 1 812 ? -9.898 -8.885 14.843 1.00 70.44 812 PRO A C 1
ATOM 6013 O O . PRO A 1 812 ? -10.680 -7.907 14.872 1.00 70.44 812 PRO A O 1
#

Mean predicted aligned error: 20.22 Å

Sequence (812 aa):
MVAISPSFLVSALSQIAPLTKRAAPVLPAGWTYQNCYKDSSSSRLLPSQLYSGSANSLDSCVAKCNTAGYVFAGAEYGAECWCANSLNGSLQVASCAKPCSGDSSQTCGDGDRISVFSKTGGSSTSSYQSYGCYVDSDTRVLPQKLLSSSSMTTATCQSFCASQSPSLPYFGTENGNECWCGSSLPPSSALAAQSECQTACAGDSTSRCGGGWRISVYGASPSSSSASASSTTSSTPSSSASASSSWTSLGCYVDQNPRTLSSLSFQDAAMTPTLCQQKCTGYTYSGVESATECYCGNSLSTTQASTSCSTSCSGDSTKKCGGTWAINIYKYGLTSASGSASMTATSSSASATASGGSTPSGSSGTWWIANSSNTGKIVVAHFIVGNAYVSAALILNLDSNIDHADISFHVFIQSRTSADWTTDIKLAAAQGIDAFALNLGIDSWQPARMQNAYDAASALSSQGITFKMFLSFDMTSLNCGSTQTITALLKQFATHPAQLETSAGEMWVSTFAGGECGGNMWKSTLDASGYSYRFIPAFFNDISGSSLKSQVPAIGGDFLWGGGWPSGNTPITWDNDAYRIARNGLNRGAGDLYMASVSPWFFVHLSSGRNQVFRFDDWLYTERWEMLHDQRANVDVVQVVTWNDWGESHYIASVDPIAGDIPAGAFYATPQYDHTAFLYMTGYYASYYKTGNRPTVTFDKIFMWGRAYSRDLSISDSIGPVQNAGWVSDTLFVILFATGPAQLTVTQGGTIWIANVVAGPNKLSHALVTTTTVTAVLNRNGQNVFTFSTPLTYGQGTPSGYNFNAITASGP

Secondary structure (DSSP, 8-state):
--PPPTTSSSSSSTT----PPPPPP-PPTTEEEEEEEE--TTS-SS-EEEEE-TT--HHHHHHHHHHTT-SEEEEETTTEEEEESS-S---B-S---PBPSS-TTSB--BTTEEEEEEETT-SS--S-EEEEEEE--SS-SS-SEEEE-TT--HHHHHHHHHHH-TT--EEEEETTTEEEEESSPPPGGGB--GGG--PEETTEEEEE--BTTEEEEEEPPP-----------------------SEEEEEEEE--SS-SS-SEEEE-TT--HHHHHHHTTTSSEEEEETTTEEEEESS-S---B-S---PBPSS-TTSB--BTTEEEEEEES-------------------------PPP---PPPPSS---TT--EEEEEEEEE-----S-S--SS--------------GGG--HHHHHHHHHHHHHTT--EEEEEE-S-TTHHHHHHHHHHHHHHHGGGT---EEEEEEETTTS-TTTHHHHHHHHHHHTT-TTB-B-TT-PEEEEEES-GGG-HHHHHHHHHTT-S-EEE--B--S---SS-HHHH-TTBSEEEEGGGGS-SSSS---SHHHHHHHHSTT--GGGT-EEEEEE-S--EEE-TTS-EEE---TTTHHHHHHHHHHHTTTT-SEEEES-SS-GGGT---S-----TT-SPTT-TT-SGGG--HHHHHHHHHHHHHHHHSSPPP--S-EEEEEEESS-TT-----SS-SPBTGGGS--EEEEEEEESSSEEEEEEETTEEEEEEE-SEEEEEEEE--SBS-EEEEEEETTEEEEEEEE---BS-S--SS---PEEEEEE-

pLDDT: mean 78.51, std 21.56, range [21.12, 98.69]

Solvent-accessible surface area (backbone atoms only — not comparable to full-atom values): 44643 Å² total; per-residue (Å²): 141,85,87,80,72,85,79,71,72,74,76,78,65,84,74,71,76,77,87,64,77,59,57,81,66,75,58,54,90,56,50,42,82,71,51,26,29,59,36,36,97,92,57,43,33,44,76,42,71,78,49,71,43,65,71,25,32,64,32,60,33,42,45,47,22,50,73,71,68,34,41,25,18,29,22,28,62,13,26,35,24,24,19,23,84,60,66,63,67,81,57,70,47,100,69,50,75,31,41,9,52,48,32,70,38,29,63,13,2,26,89,53,22,29,29,33,31,35,31,75,82,64,61,99,65,79,83,53,38,76,79,47,21,26,57,41,52,99,73,49,62,38,73,74,47,81,48,78,37,76,64,22,35,73,67,56,33,46,54,50,29,54,70,74,36,92,71,28,60,23,28,28,22,28,58,11,27,35,24,29,16,13,70,54,84,65,63,75,90,38,58,43,61,61,83,56,26,62,31,41,10,52,50,32,75,89,46,63,16,2,12,87,58,15,29,32,32,32,26,67,70,78,82,90,73,92,78,83,90,86,89,85,84,90,83,89,82,90,86,89,86,89,88,79,80,67,64,34,78,76,48,34,24,51,40,53,93,76,49,35,41,74,73,43,75,53,74,38,77,64,21,37,70,68,59,37,44,63,74,22,65,94,37,47,27,24,29,22,25,62,20,28,34,29,27,16,19,80,62,68,75,60,88,52,73,37,87,56,37,72,32,44,11,56,49,36,71,92,43,66,12,1,14,91,57,11,30,28,34,30,34,55,69,73,92,78,89,86,82,92,76,92,82,81,90,84,91,88,88,80,90,82,82,90,81,88,81,83,84,84,86,88,77,90,76,74,47,58,70,39,60,94,67,94,59,70,48,51,31,29,29,33,33,71,50,31,45,46,57,64,81,94,82,81,84,87,85,81,86,92,85,84,90,89,81,87,80,61,56,46,38,38,47,80,79,58,45,45,66,55,40,38,52,52,51,54,56,39,45,75,25,51,34,29,30,37,37,40,28,36,37,68,60,87,64,46,65,61,47,50,49,32,42,41,52,28,31,42,61,33,43,83,75,74,43,58,40,26,32,30,52,18,43,26,36,65,38,34,55,84,79,44,42,67,61,53,23,50,52,46,52,69,43,63,80,40,90,14,40,31,30,43,58,87,65,21,30,42,37,34,26,42,44,58,59,86,51,42,24,65,51,52,30,55,31,52,54,69,36,75,57,60,64,38,30,33,38,21,50,80,67,84,76,74,65,83,36,40,36,78,56,22,69,47,57,36,30,46,27,45,68,73,60,31,49,34,98,49,85,55,81,71,72,63,60,67,58,52,51,64,60,67,40,60,48,62,46,56,95,79,67,29,43,35,34,40,30,37,26,58,45,38,25,32,63,40,88,79,70,50,40,37,43,57,47,40,59,86,58,33,41,62,50,48,49,51,52,50,41,79,37,45,91,71,41,44,32,42,34,36,49,25,35,60,41,47,54,41,43,18,30,25,44,71,52,67,87,60,85,52,43,59,29,87,74,38,82,66,54,39,65,76,38,24,24,42,37,57,36,62,50,39,28,55,50,39,44,22,49,37,70,73,45,83,69,82,42,86,56,53,33,36,34,38,37,29,46,41,44,57,70,82,63,86,68,92,52,98,74,58,81,55,40,57,44,87,48,47,74,62,42,35,42,35,39,35,32,21,61,42,65,33,37,40,35,41,36,38,56,91,46,78,48,76,44,80,44,51,57,29,81,38,86,48,72,44,75,60,54,61,21,75,37,38,36,39,36,36,30,42,96,92,37,81,75,42,77,40,75,39,87,51,37,21,67,68,87,80,74,95,48,85,56,75,41,46,29,44,36,61,46,90

Nearest PDB structures (foldseek):
  5fws-assembly1_A  TM=9.310E-01  e=1.550E-06  Homo sapiens
  7bzt-assembly1_E  TM=9.046E-01  e=2.713E-06  Homo sapiens
  5fwu-assembly1_A  TM=8.789E-01  e=5.024E-06  Homo sapiens
  5yow-assembly1_A  TM=5.626E-01  e=1.070E-01  Heartland virus
  5g47-assembly1_C  TM=5.161E-01  e=5.131E-01  Severe fever with thrombocytopenia syndrome virus